Protein AF-A0A1Z9JDS2-F1 (afdb_monomer_lite)

Radius of gyration: 34.81 Å; chains: 1; bounding box: 92×69×106 Å

Secondary structure (DSSP, 8-state):
--PPEEEEEEE--TTTT-SSTTHHHHHTTSS--HHHHHHHHHHHHH--SEEEEES----TTTTS-STTSHHHHHIIIIITS--EETTEEPPP---SEEE----SBT-B-SS-SS-SSS--TTTTBSB--SSTTTT-EEEEESSPB-GGG-EE-SS-BGGGSTT-TTT--TT-S--S-HHHHS-TTTTTT-BS-SS-EEEEEEEETTEEEEEEEE-PPPS-SS-TT-HHHHHHHHHHHHHHHHT-S-HHHHTT-B-TT--B--S-SSS--EEEEEEE----SSSSSS-TTS-B-TTS-B----TTHHHHT-TTB--SSPP--HHHHHHHHHH--TTSSSS-GGGGGGS--GGG--BTTS---EEEEEBTTS-EEEEEEE---TTSGGGGGS------EETTTTEE--SS-SB-EEEEEE--TT---SEEEEEEEEE------TTHHHHHHHHHHHHHHHHHH--S-EEEEE-S----TTHHHHHHHHHHSSTTHHHHHHHHHTT-SEEE--SGGGSS-HHHHHHHHS-EEEEEE----EEEEEEETTTTEEEEEEEEEEEEPPS-B-TTS-EEEEEEEEEE---TTT--TT-EEEEEESS-TT-EEEEEPPEEPTTSSEEEEEEEEEE-HHHHHHHHTT-EEEEEESSS-GGG-EEEE----EEE---SS-EE-TTEE-TT-TTTGGGBPPTT---BS--TT-EESSPEEEEETTEEEEEEEEE-TTHHHHS-GGGGTT-EESSTT--SSHHHHHHHHHHHHHHHHHHHTTTTT-TTSS-----EEEEEE-SSHHIIIIIIGGG-SS--EEE--SS---B--TTS---TT---SBS-SSEEEE-TTS-EEEEE---STT-EEEEEEEEEETTSPBP----TT----TT-TTSS-TTT-EEEE--HHHHHHHT-TT---HHHHHHHHHHHHHHHHHHH-EEEEBSS-B---SSHHHHBSTTTS--HHHHHHHHHHHHHHHHH-TTEEEEEEEGGG----BSEE-TTS-EE-SPPBGGGTBPTTEEEHHHHHHHTTT-PBEEEEEEEHHHHHHHHHHHTT-SSTT-SS-PEEEESEEEEE-TTSPTTS-EEEEEEE-TTS-EEEEEEETTEES---EEEEEEEHHHHHHTSTT-TT---EEGGG--TTT--SSSSTT--TTSSSSS--SPTTBHHHHHHHHHHHHHH-S-SSSS---B-PPPP--TTT-SSEEETTS-S--TTT--

pLDDT: mean 77.43, std 17.77, range [27.36, 98.62]

Sequence (1223 aa):
MANGVRYMTFNSALSDRRTEAGQLKEILATGDYELARNDAAIIQHLRPDVLLLQEFDYDADRQGLDDDSAIDRFQKNYLGVSQDVQGFQLDPIEYPYVYVPEVNTGLLSTVDVDKNGEISLPGDGYGFGNFDGQYGMVLLSQYPIKRKQIRTFQEFLWKDMPGSYANTNYGAESTEDLRDFYSDSDFEDLRLSSKNHIDVPIKVDGKKVHILASHPTPPVFDGDEKRNLKRNNDEIRFWADYISSDVERNSYIIDDNGLEGGLHKKGRKSFVIMGDQNADPVDGDSDRNSAFDLDGNPTNRGAINQLLGKRRVNTYVVPFSAGGVEAAYSSFDPLINTSNPSRFNELGNPGEDTSLFGLRVDYALPSRHQPIFSSGVFNPDSSDPEHVFLPSGSFETDQANGGFDYRTSDHRAVYVDLGHKGDRIDSFKLNLFHQSDQEGFSAAPGDALLNSAVLNRLRSSNDDPSIFINSGDLWIAGIYSEASSALFGGYGLGPVMLNNHLNWQAITWGNHEFDFRSDVVATALRADSNRHIGLNNVIGPIEDESTEAYGRADVSVEVEEPSEENPDGSRVLRIHASVNELSSALLSDETAIQLVNIADRNDVVSNLDAGASSDGRSAYVTGEVELTSDQLTALMNGSLAMIVRTDDSPEGEAIAPVAVTHTYPGTHAPYMSANMDFAEDPFLGPLQLTKGRKYVNRRPNSTTNAPMFIQAGGEIIGVVAATTPTMPSLASNSVGNGGVVTPENWSSNQQGYDDLAALIQAQVDDALLGPDGEQGTNDDVNKVVVATHMQKINIDVEELVPRLEGVDVYVAGGSNTVFQNPENPLYPGGSAGYDAYPLLLEAGDGKPVALVNTDMNHRYLGYLQLEFDQDGVISNDFNADGEFNFNSDADFNTDVSMAYPAIVDVVAALNAENLYDPRVANLAAAMGGQMSDKESRWYGKTEHYMNGNRLGGGLDGVRTQETNLSNVIHDSYVWYAQMWDPSVVISMSNGSGIRDAIGQILPDESRRNSEANPGVGKPEGGITQADVEAALAFNNSLSLIDVTGSELKTTLEKLTRLGTSDGDDGAYQIGGFAYSWDPSQSEGERVRNLRLLDENGDPGDFVVQDGVVVSDATYRMATLGYNASRIFDHVTNQNRVNLDSIDPENSTGGIIADLPDDLINNAADFRPGTQQDAFAEYLYEFSRMGTDDTSDDVFVGHADTPRELDERIQILSYRDDSLAEIV

Foldseek 3Di:
DPFFAKAWEEEWCLLVLDQDACPLLVLLQALPDLQLQLVLQVCLVVVHQKYKYWQDFDHPPPFQPPCRHSVNSSLVSHQQDFRDFPHDTGHRDHFPDKHWDFWQQQAFWPDQQQPPPDRAAQRRTLAGHNHGRGGTMMIGHNFDWPVVPKFKQRQAFQVLQPPALLPDCPQWPAPARVCVVDPPVVSVTRGLANTIWMWIWTADPNATETETEHAAAQQDDGDSNSPRLRSLLVVLLLVLLQPDLDFVSQQSDATPVGDGGHPDDPDLHKYKYWYQSNKFFFADDHTQRRAAAPVGHRPSTHSNNSPCRDPFWANQDQAFEPQLLQLCQVDDDPPVPDDDPLCVRRADDSRSAFFSVRGNRTDTIITQQWFWQDWHWPRYHLQPPSNSSQQDDDQDQPPVRRDTDGSYDRGTMIMTGTDDLVPLPQKAKEKEWEAFFQQAALCLLLLLLLVLLVLLLVPVPDPHWYAYEYQECLHAFFQLLVLCCVQQVARQQLSQLSVVSVPHFEYEYELRCQQPFLQSNLVQQDFFSVRFRFLAFFWFWFDDPVPLDTWTFGWGWAWDAAPDADPQRKGWTWTKTKTFGGDLVLPDPQKWKFKAFQVDRVRTQDTWDWDQDPVSGMIITTDIHIGHSVVVSCLALQRIWIWIDSHPDPPGIRIAGRYHTTTRSRHFAEYEALQKDCCQQPRQVSQEDDPPQEHETGDGSHYYNAWHWYNISSAIETEHEHEALCSCVVHDVRCVSGMGGPPPPADPDQVSLLRRLVSRQVRLLQVQCARNSHPPGSGRHQEYEYRYEHLDVCSVAPRRQQAHDSYAEYEYYNPQAFAFAPVDDAQFPDDHPHNHQQDWDAGVVRAIYGYGHHGYNSQWIFIWMFMARSNRGGDDDQDPVRDDDNDDPPRTVSVPGGGHGSDPVSSVVSVSPVSRSSSSSNSSSSSSSSLVLQLLAFQFFEQAKFFLDPQPDPRDHLQAADTLNLALLFQLLQVQVCLQPVLAQKEKFFSVQFQDIAFDQGSVRDTAHHQADSRSPAHGRTCTSSNLRRRRSSQFFKKKWKAWLVLVLLLQLVSLQRNPPDHDGGHMRMYQKFWEFENVDDRLQGTAWIFGADPVRHGDDTCHHGSRRPGGDIGIYIYGPSCVVPSSVVPPGTVMDGFLPDDLVPCPDPRRPDNPPPQQPPRDPDRGRTSSSSSSSSNNVQLPPPDDDDDDSHDYGDYTDDQQPDDRYHHVVNYPDGPVPRD

Structure (mmCIF, N/CA/C/O backbone):
data_AF-A0A1Z9JDS2-F1
#
_entry.id   AF-A0A1Z9JDS2-F1
#
loop_
_atom_site.group_PDB
_atom_site.id
_atom_site.type_symbol
_atom_site.label_atom_id
_atom_site.label_alt_id
_atom_site.label_comp_id
_atom_site.label_asym_id
_atom_site.label_entity_id
_atom_site.label_seq_id
_atom_site.pdbx_PDB_ins_code
_atom_site.Cartn_x
_atom_site.Cartn_y
_atom_site.Cartn_z
_atom_site.occupancy
_atom_site.B_iso_or_equiv
_atom_site.auth_seq_id
_atom_site.auth_comp_id
_atom_site.auth_asym_id
_atom_site.auth_atom_id
_atom_site.pdbx_PDB_model_num
ATOM 1 N N . MET A 1 1 ? -11.569 21.663 11.455 1.00 32.31 1 MET A N 1
ATOM 2 C CA . MET A 1 1 ? -12.807 20.990 11.001 1.00 32.31 1 MET A CA 1
ATOM 3 C C . MET A 1 1 ? -13.648 20.616 12.222 1.00 32.31 1 MET A C 1
ATOM 5 O O . MET A 1 1 ? -13.129 20.697 13.327 1.00 32.31 1 MET A O 1
ATOM 9 N N . ALA A 1 2 ? -14.944 20.323 12.087 1.00 36.59 2 ALA A N 1
ATOM 10 C CA . ALA A 1 2 ? -15.760 19.891 13.227 1.00 36.59 2 ALA A CA 1
ATOM 11 C C . ALA A 1 2 ? -15.303 18.485 13.660 1.00 36.59 2 ALA A C 1
ATOM 13 O O . ALA A 1 2 ? -15.660 17.503 13.019 1.00 36.59 2 ALA A O 1
ATOM 14 N N . ASN A 1 3 ? -14.445 18.405 14.681 1.00 55.25 3 ASN A N 1
ATOM 15 C CA . ASN A 1 3 ? -13.843 17.147 15.130 1.00 55.25 3 ASN A CA 1
ATOM 16 C C . ASN A 1 3 ? -14.941 16.146 15.530 1.00 55.25 3 ASN A C 1
ATOM 18 O O . ASN A 1 3 ? -15.832 16.480 16.315 1.00 55.25 3 ASN A O 1
ATOM 22 N N . GLY A 1 4 ? -14.889 14.938 14.961 1.00 75.88 4 GLY A N 1
ATOM 23 C CA . GLY A 1 4 ? -15.742 13.821 15.365 1.00 75.88 4 GLY A CA 1
ATOM 24 C C . GLY A 1 4 ? -15.535 13.453 16.838 1.00 75.88 4 GLY A C 1
ATOM 25 O O . GLY A 1 4 ? -14.585 13.890 17.476 1.00 75.88 4 GLY A O 1
ATOM 26 N N . VAL A 1 5 ? -16.441 12.644 17.382 1.00 90.50 5 VAL A N 1
ATOM 27 C CA . VAL A 1 5 ? -16.379 12.170 18.769 1.00 90.50 5 VAL A CA 1
ATOM 28 C C . VAL A 1 5 ? -15.495 10.931 18.821 1.00 90.50 5 VAL A C 1
ATOM 30 O O . VAL A 1 5 ? -15.848 9.920 18.203 1.00 90.50 5 VAL A O 1
ATOM 33 N N . ARG A 1 6 ? -14.391 10.991 19.570 1.00 94.44 6 ARG A N 1
ATOM 34 C CA . ARG A 1 6 ? -13.429 9.889 19.703 1.00 94.44 6 ARG A CA 1
ATOM 35 C C . ARG A 1 6 ? -13.860 8.889 20.769 1.00 94.44 6 ARG A C 1
ATOM 37 O O . ARG A 1 6 ? -13.963 9.228 21.950 1.00 94.44 6 ARG A O 1
ATOM 44 N N . TYR A 1 7 ? -14.076 7.644 20.358 1.00 97.75 7 TYR A N 1
ATOM 45 C CA . TYR A 1 7 ? -14.321 6.506 21.243 1.00 97.75 7 TYR A CA 1
ATOM 46 C C . TYR A 1 7 ? -13.067 5.642 21.269 1.00 97.75 7 TYR A C 1
ATOM 48 O O . TYR A 1 7 ? -12.645 5.158 20.222 1.00 97.75 7 TYR A O 1
ATOM 56 N N . MET A 1 8 ? -12.489 5.438 22.449 1.00 98.31 8 MET A N 1
ATOM 57 C CA . MET A 1 8 ? -11.233 4.712 22.622 1.00 98.31 8 MET A CA 1
ATOM 58 C C . MET A 1 8 ? -11.356 3.631 23.689 1.00 98.31 8 MET A C 1
ATOM 60 O O . MET A 1 8 ? -11.887 3.877 24.773 1.00 98.31 8 MET A O 1
ATOM 64 N N . THR A 1 9 ? -10.865 2.437 23.380 1.00 98.19 9 THR A N 1
ATOM 65 C CA . THR A 1 9 ? -10.634 1.378 24.363 1.00 98.19 9 THR A CA 1
ATOM 66 C C . THR A 1 9 ? -9.138 1.246 24.605 1.00 98.19 9 THR A C 1
ATOM 68 O O . THR A 1 9 ? -8.355 1.370 23.663 1.00 98.19 9 THR A O 1
ATOM 71 N N . PHE A 1 10 ? -8.739 1.051 25.858 1.00 97.19 10 PHE A N 1
ATOM 72 C CA . PHE A 1 10 ? -7.336 0.891 26.213 1.00 97.19 10 PHE A CA 1
ATOM 73 C C . PHE A 1 10 ? -7.202 0.028 27.470 1.00 97.19 10 PHE A C 1
ATOM 75 O O . PHE A 1 10 ? -7.646 0.428 28.553 1.00 97.19 10 PHE A O 1
ATOM 82 N N . ASN A 1 11 ? -6.612 -1.156 27.319 1.00 95.06 11 ASN A N 1
ATOM 83 C CA . ASN A 1 11 ? -6.176 -1.952 28.454 1.00 95.06 11 ASN A CA 1
ATOM 84 C C . ASN A 1 11 ? -4.902 -1.310 29.024 1.00 95.06 11 ASN A C 1
ATOM 86 O O . ASN A 1 11 ? -3.988 -0.983 28.279 1.00 95.06 11 ASN A O 1
ATOM 90 N N . SER A 1 12 ? -4.908 -1.022 30.327 1.00 89.69 12 SER A N 1
ATOM 91 C CA . SER A 1 12 ? -3.861 -0.233 30.990 1.00 89.69 12 SER A CA 1
ATOM 92 C C . SER A 1 12 ? -2.814 -1.082 31.714 1.00 89.69 12 SER A C 1
ATOM 94 O O . SER A 1 12 ? -1.813 -0.549 32.180 1.00 89.69 12 SER A O 1
ATOM 96 N N . ALA A 1 13 ? -3.050 -2.390 31.885 1.00 87.56 13 ALA A N 1
ATOM 97 C CA . ALA A 1 13 ? -2.209 -3.282 32.694 1.00 87.56 13 ALA A CA 1
ATOM 98 C C . ALA A 1 13 ? -1.938 -2.793 34.144 1.00 87.56 13 ALA A C 1
ATOM 100 O O . ALA A 1 13 ? -1.080 -3.316 34.863 1.00 87.56 13 ALA A O 1
ATOM 101 N N . LEU A 1 14 ? -2.672 -1.785 34.641 1.00 89.62 14 LEU A N 1
ATOM 102 C CA . LEU A 1 14 ? -2.434 -1.183 35.961 1.00 89.62 14 LEU A CA 1
ATOM 103 C C . LEU A 1 14 ? -2.775 -2.141 37.121 1.00 89.62 14 LEU A C 1
ATOM 105 O O . LEU A 1 14 ? -2.249 -1.980 38.236 1.00 89.62 14 LEU A O 1
ATOM 109 N N . SER A 1 15 ? -3.631 -3.131 36.850 1.00 85.69 15 SER A N 1
ATOM 110 C CA . SER A 1 15 ? -4.077 -4.185 37.770 1.00 85.69 15 SER A CA 1
ATOM 111 C C . SER A 1 15 ? -3.107 -5.369 37.894 1.00 85.69 15 SER A C 1
ATOM 113 O O . SER A 1 15 ? -3.057 -6.015 38.944 1.00 85.69 15 SER A O 1
ATOM 115 N N . ASP A 1 16 ? -2.296 -5.641 36.869 1.00 72.31 16 ASP A N 1
ATOM 116 C CA . ASP A 1 16 ? -1.524 -6.888 36.756 1.00 72.31 16 ASP A CA 1
ATOM 117 C C . ASP A 1 16 ? -0.467 -7.070 37.852 1.00 72.31 16 ASP A C 1
ATOM 119 O O . ASP A 1 16 ? -0.197 -8.172 38.328 1.00 72.31 16 ASP A O 1
ATOM 123 N N . ARG A 1 17 ? 0.093 -5.963 38.347 1.00 70.81 17 ARG A N 1
ATOM 124 C CA . ARG A 1 17 ? 1.139 -5.970 39.384 1.00 70.81 17 ARG A CA 1
ATOM 125 C C . ARG A 1 17 ? 0.579 -5.929 40.814 1.00 70.81 17 ARG A C 1
ATOM 127 O O . ARG A 1 17 ? 1.246 -5.399 41.713 1.00 70.81 17 ARG A O 1
ATOM 134 N N . ARG A 1 18 ? -0.664 -6.375 41.037 1.00 84.38 18 ARG A N 1
ATOM 135 C CA . ARG A 1 18 ? -1.369 -6.254 42.329 1.00 84.38 18 ARG A CA 1
ATOM 136 C C . ARG A 1 18 ? -1.717 -7.610 42.928 1.00 84.38 18 ARG A C 1
ATOM 138 O O . ARG A 1 18 ? -2.227 -8.506 42.264 1.00 84.38 18 ARG A O 1
ATOM 145 N N . THR A 1 19 ? -1.471 -7.733 44.225 1.00 83.94 19 THR A N 1
ATOM 146 C CA . THR A 1 19 ? -1.738 -8.945 45.013 1.00 83.94 19 THR A CA 1
ATOM 147 C C . THR A 1 19 ? -2.795 -8.724 46.090 1.00 83.94 19 THR A C 1
ATOM 149 O O . THR A 1 19 ? -3.356 -9.693 46.597 1.00 83.94 19 THR A O 1
ATOM 152 N N . GLU A 1 20 ? -3.099 -7.468 46.430 1.00 87.25 20 GLU A N 1
ATOM 153 C CA . GLU A 1 20 ? -4.065 -7.110 47.470 1.00 87.25 20 GLU A CA 1
ATOM 154 C C . GLU A 1 20 ? -4.945 -5.924 47.046 1.00 87.25 20 GLU A C 1
ATOM 156 O O . GLU A 1 20 ? -4.489 -4.984 46.387 1.00 87.25 20 GLU A O 1
ATOM 161 N N . ALA A 1 21 ? -6.203 -5.935 47.496 1.00 87.81 21 ALA A N 1
ATOM 162 C CA . ALA A 1 21 ? -7.150 -4.853 47.249 1.00 87.81 21 ALA A CA 1
ATOM 163 C C . ALA A 1 21 ? -6.640 -3.510 47.804 1.00 87.81 21 ALA A C 1
ATOM 165 O O . ALA A 1 21 ? -6.153 -3.428 48.932 1.00 87.81 21 ALA A O 1
ATOM 166 N N . GLY A 1 22 ? -6.796 -2.439 47.020 1.00 86.69 22 GLY A N 1
ATOM 167 C CA . GLY A 1 22 ? -6.415 -1.074 47.401 1.00 86.69 22 GLY A CA 1
ATOM 168 C C . GLY A 1 22 ? -4.982 -0.663 47.034 1.00 86.69 22 GLY A C 1
ATOM 169 O O . GLY A 1 22 ? -4.685 0.531 47.056 1.00 86.69 22 GLY A O 1
ATOM 170 N N . GLN A 1 23 ? -4.115 -1.590 46.610 1.00 90.25 23 GLN A N 1
ATOM 171 C CA . GLN A 1 23 ? -2.737 -1.269 46.202 1.00 90.25 23 GLN A CA 1
ATOM 172 C C . GLN A 1 23 ? -2.678 -0.267 45.035 1.00 90.25 23 GLN A C 1
ATOM 174 O O . GLN A 1 23 ? -1.869 0.662 45.062 1.00 90.25 23 GLN A O 1
ATOM 179 N N . LEU A 1 24 ? -3.565 -0.392 44.037 1.00 90.31 24 LEU A N 1
ATOM 180 C CA . LEU A 1 24 ? -3.626 0.552 42.914 1.00 90.31 24 LEU A CA 1
ATOM 181 C C . LEU A 1 24 ? -3.900 1.988 43.393 1.00 90.31 24 LEU A C 1
ATOM 183 O O . LEU A 1 24 ? -3.239 2.936 42.969 1.00 90.31 24 LEU A O 1
ATOM 187 N N . LYS A 1 25 ? -4.828 2.153 44.341 1.00 90.12 25 LYS A N 1
ATOM 188 C CA . LYS A 1 25 ? -5.140 3.452 44.952 1.00 90.12 25 LYS A CA 1
ATOM 189 C C . LYS A 1 25 ? -3.918 4.065 45.646 1.00 90.12 25 LYS A C 1
ATOM 191 O O . LYS A 1 25 ? -3.713 5.275 45.541 1.00 90.12 25 LYS A O 1
ATOM 196 N N . GLU A 1 26 ? -3.122 3.264 46.352 1.00 89.94 26 GLU A N 1
ATOM 197 C CA . GLU A 1 26 ? -1.915 3.737 47.043 1.00 89.94 26 GLU A CA 1
ATOM 198 C C . GLU A 1 26 ? -0.828 4.190 46.061 1.00 89.94 26 GLU A C 1
ATOM 200 O O . GLU A 1 26 ? -0.237 5.254 46.244 1.00 89.94 26 GLU A O 1
ATOM 205 N N . ILE A 1 27 ? -0.607 3.432 44.987 1.00 90.44 27 ILE A N 1
ATOM 206 C CA . ILE A 1 27 ? 0.430 3.719 43.984 1.00 90.44 27 ILE A CA 1
ATOM 207 C C . ILE A 1 27 ? 0.088 4.961 43.155 1.00 90.44 27 ILE A C 1
ATOM 209 O O . ILE A 1 27 ? 0.953 5.784 42.853 1.00 90.44 27 ILE A O 1
ATOM 213 N N . LEU A 1 28 ? -1.192 5.170 42.848 1.00 92.94 28 LEU A N 1
ATOM 214 C CA . LEU A 1 28 ? -1.646 6.358 42.125 1.00 92.94 28 LEU A CA 1
ATOM 215 C C . LEU A 1 28 ? -1.614 7.643 42.979 1.00 92.94 28 LEU A C 1
ATOM 217 O O . LEU A 1 28 ? -1.893 8.733 42.478 1.00 92.94 28 LEU A O 1
ATOM 221 N N . ALA A 1 29 ? -1.273 7.564 44.269 1.00 91.19 29 ALA A N 1
ATOM 222 C CA . ALA A 1 29 ? -1.333 8.707 45.173 1.00 91.19 29 ALA A CA 1
ATOM 223 C C . ALA A 1 29 ? -0.276 9.792 44.914 1.00 91.19 29 ALA A C 1
ATOM 225 O O . ALA A 1 29 ? -0.538 10.945 45.259 1.00 91.19 29 ALA A O 1
ATOM 226 N N . THR A 1 30 ? 0.892 9.446 44.359 1.00 88.25 30 THR A N 1
ATOM 227 C CA . THR A 1 30 ? 2.039 10.371 44.273 1.00 88.25 30 THR A CA 1
ATOM 228 C C . THR A 1 30 ? 2.198 11.066 42.922 1.00 88.25 30 THR A C 1
ATOM 230 O O . THR A 1 30 ? 2.777 12.145 42.891 1.00 88.25 30 THR A O 1
ATOM 233 N N . GLY A 1 31 ? 1.666 10.498 41.833 1.00 89.19 31 GLY A N 1
ATOM 234 C CA . GLY A 1 31 ? 1.906 10.996 40.467 1.00 89.19 31 GLY A CA 1
ATOM 235 C C . GLY A 1 31 ? 3.221 10.508 39.841 1.00 89.19 31 GLY A C 1
ATOM 236 O O . GLY A 1 31 ? 3.555 10.908 38.731 1.00 89.19 31 GLY A O 1
ATOM 237 N N . ASP A 1 32 ? 3.968 9.645 40.537 1.00 88.56 32 ASP A N 1
ATOM 238 C CA . ASP A 1 32 ? 5.315 9.227 40.123 1.00 88.56 32 ASP A CA 1
ATOM 239 C C . ASP A 1 32 ? 5.362 7.825 39.497 1.00 88.56 32 ASP A C 1
ATOM 241 O O . ASP A 1 32 ? 6.437 7.374 39.101 1.00 88.56 32 ASP A O 1
ATOM 245 N N . TYR A 1 33 ? 4.231 7.112 39.426 1.00 90.19 33 TYR A N 1
ATOM 246 C CA . TYR A 1 33 ? 4.210 5.752 38.893 1.00 90.19 33 TYR A CA 1
ATOM 247 C C . TYR A 1 33 ? 4.345 5.767 37.370 1.00 90.19 33 TYR A C 1
ATOM 249 O O . TYR A 1 33 ? 3.480 6.289 36.670 1.00 90.19 33 TYR A O 1
ATOM 257 N N . GLU A 1 34 ? 5.440 5.199 36.870 1.00 86.88 34 GLU A N 1
ATOM 258 C CA . GLU A 1 34 ? 5.855 5.312 35.470 1.00 86.88 34 GLU A CA 1
ATOM 259 C C . GLU A 1 34 ? 4.812 4.789 34.482 1.00 86.88 34 GLU A C 1
ATOM 261 O O . GLU A 1 34 ? 4.399 5.545 33.610 1.00 86.88 34 GLU A O 1
ATOM 266 N N . LEU A 1 35 ? 4.305 3.571 34.686 1.00 86.50 35 LEU A N 1
ATOM 267 C CA . LEU A 1 35 ? 3.251 2.982 33.852 1.00 86.50 35 LEU A CA 1
ATOM 268 C C . LEU A 1 35 ? 2.024 3.906 33.738 1.00 86.50 35 LEU A C 1
ATOM 270 O O . LEU A 1 35 ? 1.564 4.206 32.643 1.00 86.50 35 LEU A O 1
ATOM 274 N N . ALA A 1 36 ? 1.562 4.467 34.862 1.00 91.69 36 ALA A N 1
ATOM 275 C CA . ALA A 1 36 ? 0.432 5.397 34.868 1.00 91.69 36 ALA A CA 1
ATOM 276 C C . ALA A 1 36 ? 0.744 6.751 34.199 1.00 91.69 36 ALA A C 1
ATOM 278 O O . ALA A 1 36 ? -0.169 7.377 33.660 1.00 91.69 36 ALA A O 1
ATOM 279 N N . ARG A 1 37 ? 2.000 7.224 34.224 1.00 91.56 37 ARG A N 1
ATOM 280 C CA . ARG A 1 37 ? 2.419 8.414 33.458 1.00 91.56 37 ARG A CA 1
ATOM 281 C C . ARG A 1 37 ? 2.411 8.135 31.963 1.00 91.56 37 ARG A C 1
ATOM 283 O O . ARG A 1 37 ? 1.907 8.963 31.212 1.00 91.56 37 ARG A O 1
ATOM 290 N N . ASN A 1 38 ? 2.903 6.970 31.554 1.00 89.94 38 ASN A N 1
ATOM 291 C CA . ASN A 1 38 ? 2.958 6.587 30.149 1.00 89.94 38 ASN A CA 1
ATOM 292 C C . ASN A 1 38 ? 1.542 6.386 29.580 1.00 89.94 38 ASN A C 1
ATOM 294 O O . ASN A 1 38 ? 1.214 6.970 28.548 1.00 89.94 38 ASN A O 1
ATOM 298 N N . ASP A 1 39 ? 0.652 5.706 30.311 1.00 92.69 39 ASP A N 1
ATOM 299 C CA . ASP A 1 39 ? -0.766 5.603 29.940 1.00 92.69 39 ASP A CA 1
ATOM 300 C C . ASP A 1 39 ? -1.434 6.980 29.854 1.00 92.69 39 ASP A C 1
ATOM 302 O O . ASP A 1 39 ? -2.166 7.277 28.907 1.00 92.69 39 ASP A O 1
ATOM 306 N N . ALA A 1 40 ? -1.179 7.855 30.833 1.00 95.75 40 ALA A N 1
ATOM 307 C CA . ALA A 1 40 ? -1.711 9.212 30.819 1.00 95.75 40 ALA A CA 1
ATOM 308 C C . ALA A 1 40 ? -1.174 10.037 29.645 1.00 95.75 40 ALA A C 1
ATOM 310 O O . ALA A 1 40 ? -1.931 10.834 29.094 1.00 95.75 40 ALA A O 1
ATOM 311 N N . ALA A 1 41 ? 0.081 9.836 29.239 1.00 94.06 41 ALA A N 1
ATOM 312 C CA . ALA A 1 41 ? 0.675 10.504 28.089 1.00 94.06 41 ALA A CA 1
ATOM 313 C C . ALA A 1 41 ? -0.023 10.070 26.794 1.00 94.06 41 ALA A C 1
ATOM 315 O O . ALA A 1 41 ? -0.499 10.924 26.048 1.00 94.06 41 ALA A O 1
ATOM 316 N N . ILE A 1 42 ? -0.222 8.763 26.592 1.00 95.00 42 ILE A N 1
ATOM 317 C CA . ILE A 1 42 ? -0.984 8.227 25.452 1.00 95.00 42 ILE A CA 1
ATOM 318 C C . ILE A 1 42 ? -2.410 8.802 25.436 1.00 95.00 42 ILE A C 1
ATOM 320 O O . ILE A 1 42 ? -2.894 9.265 24.403 1.00 95.00 42 ILE A O 1
ATOM 324 N N . ILE A 1 43 ? -3.091 8.850 26.586 1.00 97.31 43 ILE A N 1
ATOM 325 C CA . ILE A 1 43 ? -4.456 9.397 26.687 1.00 97.31 43 ILE A CA 1
ATOM 326 C C . ILE A 1 43 ? -4.488 10.913 26.421 1.00 97.31 43 ILE A C 1
ATOM 328 O O . ILE A 1 43 ? -5.424 11.400 25.784 1.00 97.31 43 ILE A O 1
ATOM 332 N N . GLN A 1 44 ? -3.508 11.682 26.898 1.00 96.75 44 GLN A N 1
ATOM 333 C CA . GLN A 1 44 ? -3.425 13.131 26.664 1.00 96.75 44 GLN A CA 1
ATOM 334 C C . GLN A 1 44 ? -3.016 13.488 25.235 1.00 96.75 44 GLN A C 1
ATOM 336 O O . GLN A 1 44 ? -3.399 14.559 24.760 1.00 96.75 44 GLN A O 1
ATOM 341 N N . HIS A 1 45 ? -2.285 12.600 24.565 1.00 94.25 45 HIS A N 1
ATOM 342 C CA . HIS A 1 45 ? -1.951 12.700 23.150 1.00 94.25 45 HIS A CA 1
ATOM 343 C C . HIS A 1 45 ? -3.168 12.382 22.274 1.00 94.25 45 HIS A C 1
ATOM 345 O O . HIS A 1 45 ? -3.604 13.204 21.471 1.00 94.25 45 HIS A O 1
ATOM 351 N N . LEU A 1 46 ? -3.817 11.236 22.510 1.00 94.00 46 LEU A N 1
ATOM 352 C CA . LEU A 1 46 ? -4.967 10.783 21.720 1.00 94.00 46 LEU A CA 1
ATOM 353 C C . LEU A 1 46 ? -6.277 11.506 22.047 1.00 94.00 46 LEU A C 1
ATOM 355 O O . LEU A 1 46 ? -7.212 11.451 21.251 1.00 94.00 46 LEU A O 1
ATOM 359 N N . ARG A 1 47 ? -6.382 12.161 23.204 1.00 95.62 47 ARG A N 1
ATOM 360 C CA . ARG A 1 47 ? -7.531 12.980 23.636 1.00 95.62 47 ARG A CA 1
ATOM 361 C C . ARG A 1 47 ? -8.914 12.345 23.420 1.00 95.62 47 ARG A C 1
ATOM 363 O O . ARG A 1 47 ? -9.778 12.980 22.813 1.00 95.62 47 ARG A O 1
ATOM 370 N N . PRO A 1 48 ? -9.176 11.117 23.898 1.00 97.06 48 PRO A N 1
ATOM 371 C CA . PRO A 1 48 ? -10.466 10.490 23.657 1.00 97.06 48 PRO A CA 1
ATOM 372 C C . PRO A 1 48 ? -11.606 11.240 24.354 1.00 97.06 48 PRO A C 1
ATOM 374 O O . PRO A 1 48 ? -11.474 11.723 25.475 1.00 97.06 48 PRO A O 1
ATOM 377 N N . ASP A 1 49 ? -12.766 11.320 23.706 1.00 97.31 49 ASP A N 1
ATOM 378 C CA . ASP A 1 49 ? -13.958 11.906 24.320 1.00 97.31 49 ASP A CA 1
ATOM 379 C C . ASP A 1 49 ? -14.683 10.909 25.224 1.00 97.31 49 ASP A C 1
ATOM 381 O O . ASP A 1 49 ? -15.297 11.280 26.229 1.00 97.31 49 ASP A O 1
ATOM 385 N N . VAL A 1 50 ? -14.662 9.638 24.825 1.00 98.31 50 VAL A N 1
ATOM 386 C CA . VAL A 1 50 ? -15.235 8.508 25.549 1.00 98.31 50 VAL A CA 1
ATOM 387 C C . VAL A 1 50 ? -14.172 7.423 25.607 1.00 98.31 50 VAL A C 1
ATOM 389 O O . VAL A 1 50 ? -13.807 6.850 24.584 1.00 98.31 50 VAL A O 1
ATOM 392 N N . LEU A 1 51 ? -13.687 7.143 26.809 1.00 98.62 51 LEU A N 1
ATOM 393 C CA . LEU A 1 51 ? -12.595 6.220 27.066 1.00 98.62 51 LEU A CA 1
ATOM 394 C C . LEU A 1 51 ? -13.083 5.080 27.956 1.00 98.62 51 LEU A C 1
ATOM 396 O O . LEU A 1 51 ? -13.566 5.317 29.064 1.00 98.62 51 LEU A O 1
ATOM 400 N N . LEU A 1 52 ? -12.949 3.849 27.472 1.00 98.56 52 LEU A N 1
ATOM 401 C CA . LEU A 1 52 ? -13.073 2.651 28.291 1.00 98.56 52 LEU A CA 1
ATOM 402 C C . LEU A 1 52 ? -11.664 2.161 28.645 1.00 98.56 52 LEU A C 1
ATOM 404 O O . LEU A 1 52 ? -10.942 1.706 27.763 1.00 98.56 52 LEU A O 1
ATOM 408 N N . LEU A 1 53 ? -11.301 2.261 29.922 1.00 97.00 53 LEU A N 1
ATOM 409 C CA . LEU A 1 53 ? -10.069 1.695 30.470 1.00 97.00 53 LEU A CA 1
ATOM 410 C C . LEU A 1 53 ? -10.341 0.293 31.008 1.00 97.00 53 LEU A C 1
ATOM 412 O O . LEU A 1 53 ? -11.281 0.121 31.792 1.00 97.00 53 LEU A O 1
ATOM 416 N N . GLN A 1 54 ? -9.536 -0.688 30.606 1.00 96.19 54 GLN A N 1
ATOM 417 C CA . GLN A 1 54 ? -9.534 -2.036 31.183 1.00 96.19 54 GLN A CA 1
ATOM 418 C C . GLN A 1 54 ? -8.345 -2.228 32.129 1.00 96.19 54 GLN A C 1
ATOM 420 O O . GLN A 1 54 ? -7.392 -1.447 32.124 1.00 96.19 54 GLN A O 1
ATOM 425 N N . GLU A 1 55 ? -8.454 -3.258 32.966 1.00 93.38 55 GLU A N 1
ATOM 426 C CA . GLU A 1 55 ? -7.477 -3.609 33.999 1.00 93.38 55 GLU A CA 1
ATOM 427 C C . GLU A 1 55 ? -7.212 -2.481 34.984 1.00 93.38 55 GLU A C 1
ATOM 429 O O . GLU A 1 55 ? -6.087 -2.179 35.380 1.00 93.38 55 GLU A O 1
ATOM 434 N N . PHE A 1 56 ? -8.314 -1.879 35.417 1.00 93.12 56 PHE A N 1
ATOM 435 C CA . PHE A 1 56 ? -8.330 -0.857 36.441 1.00 93.12 56 PHE A CA 1
ATOM 436 C C . PHE A 1 56 ? -9.178 -1.351 37.614 1.00 93.12 56 PHE A C 1
ATOM 438 O O . PHE A 1 56 ? -10.393 -1.513 37.473 1.00 93.12 56 PHE A O 1
ATOM 445 N N . ASP A 1 57 ? -8.540 -1.614 38.757 1.00 91.94 57 ASP A N 1
ATOM 446 C CA . ASP A 1 57 ? -9.182 -2.251 39.914 1.00 91.94 57 ASP A CA 1
ATOM 447 C C . ASP A 1 57 ? -10.443 -1.507 40.384 1.00 91.94 57 ASP A C 1
ATOM 449 O O . ASP A 1 57 ? -10.464 -0.278 40.524 1.00 91.94 57 ASP A O 1
ATOM 453 N N . TYR A 1 58 ? -11.488 -2.272 40.697 1.00 88.19 58 TYR A N 1
ATOM 454 C CA . TYR A 1 58 ? -12.682 -1.776 41.371 1.00 88.19 58 TYR A CA 1
ATOM 455 C C . TYR A 1 58 ? -12.423 -1.616 42.880 1.00 88.19 58 TYR A C 1
ATOM 457 O O . TYR A 1 58 ? -12.023 -2.559 43.557 1.00 88.19 58 TYR A O 1
ATOM 465 N N . ASP A 1 59 ? -12.685 -0.424 43.428 1.00 77.12 59 ASP A N 1
ATOM 466 C CA . ASP A 1 59 ? -12.573 -0.138 44.866 1.00 77.12 59 ASP A CA 1
ATOM 467 C C . ASP A 1 59 ? -13.955 -0.241 45.543 1.00 77.12 59 ASP A C 1
ATOM 469 O O . ASP A 1 59 ? -14.853 0.580 45.315 1.00 77.12 59 ASP A O 1
ATOM 473 N N . ALA A 1 60 ? -14.127 -1.277 46.370 1.00 57.94 60 ALA A N 1
ATOM 474 C CA . ALA A 1 60 ? -15.386 -1.638 47.019 1.00 57.94 60 ALA A CA 1
ATOM 475 C C . ALA A 1 60 ? -15.790 -0.721 48.191 1.00 57.94 60 ALA A C 1
ATOM 477 O O . ALA A 1 60 ? -16.929 -0.823 48.671 1.00 57.94 60 ALA A O 1
ATOM 478 N N . ASP A 1 61 ? -14.935 0.218 48.625 1.00 56.72 61 ASP A N 1
ATOM 479 C CA . ASP A 1 61 ? -15.311 1.272 49.575 1.00 56.72 61 ASP A CA 1
ATOM 480 C C . ASP A 1 61 ? -16.204 2.335 48.888 1.00 56.72 61 ASP A C 1
ATOM 482 O O . ASP A 1 61 ? -15.870 3.498 48.708 1.00 56.72 61 ASP A O 1
ATOM 486 N N . ARG A 1 62 ? -17.418 1.882 48.540 1.00 51.78 62 ARG A N 1
ATOM 487 C CA . ARG A 1 62 ? -18.664 2.610 48.250 1.00 51.78 62 ARG A CA 1
ATOM 488 C C . ARG A 1 62 ? -18.627 3.591 47.070 1.00 51.78 62 ARG A C 1
ATOM 490 O O . ARG A 1 62 ? -18.696 4.799 47.234 1.00 51.78 62 ARG A O 1
ATOM 497 N N . GLN A 1 63 ? -18.807 3.015 45.878 1.00 51.75 63 GLN A N 1
ATOM 498 C CA . GLN A 1 63 ? -19.214 3.652 44.610 1.00 51.75 63 GLN A CA 1
ATOM 499 C C . GLN A 1 63 ? -18.121 4.281 43.737 1.00 51.75 63 GLN A C 1
ATOM 501 O O . GLN A 1 63 ? -18.485 5.009 42.815 1.00 51.75 63 GLN A O 1
ATOM 506 N N . GLY A 1 64 ? -16.827 4.010 43.959 1.00 51.75 64 GLY A N 1
ATOM 507 C CA . GLY A 1 64 ? -15.753 4.361 43.006 1.00 51.75 64 GLY A CA 1
ATOM 508 C C . GLY A 1 64 ? -15.692 5.840 42.578 1.00 51.75 64 GLY A C 1
ATOM 509 O O . GLY A 1 64 ? -15.103 6.163 41.552 1.00 51.75 64 GLY A O 1
ATOM 510 N N . LEU A 1 65 ? -16.355 6.731 43.321 1.00 60.12 65 LEU A N 1
ATOM 511 C CA . LEU A 1 65 ? -16.556 8.151 43.006 1.00 60.12 65 LEU A CA 1
ATOM 512 C C . LEU A 1 65 ? -16.360 9.043 44.240 1.00 60.12 65 LEU A C 1
ATOM 514 O O . LEU A 1 65 ? -16.646 10.238 44.179 1.00 60.12 65 LEU A O 1
ATOM 518 N N . ASP A 1 66 ? -15.904 8.477 45.357 1.00 66.88 66 ASP A N 1
ATOM 519 C CA . ASP A 1 66 ? -15.463 9.263 46.504 1.00 66.88 66 ASP A CA 1
ATOM 520 C C . ASP A 1 66 ? -14.172 10.023 46.132 1.00 66.88 66 ASP A C 1
ATOM 522 O O . ASP A 1 66 ? -13.373 9.528 45.328 1.00 66.88 66 ASP A O 1
ATOM 526 N N . ASP A 1 67 ? -13.963 11.202 46.743 1.00 69.00 67 ASP A N 1
ATOM 527 C CA . ASP A 1 67 ? -12.881 12.187 46.481 1.00 69.00 67 ASP A CA 1
ATOM 528 C C . ASP A 1 67 ? -11.434 11.654 46.679 1.00 69.00 67 ASP A C 1
ATOM 530 O O . ASP A 1 67 ? -10.489 12.443 46.750 1.00 69.00 67 ASP A O 1
ATOM 534 N N . ASP A 1 68 ? -11.262 10.338 46.831 1.00 79.12 68 ASP A N 1
ATOM 535 C CA . ASP A 1 68 ? -10.005 9.656 47.144 1.00 79.12 68 ASP A CA 1
ATOM 536 C C . ASP A 1 68 ? -9.878 8.246 46.513 1.00 79.12 68 ASP A C 1
ATOM 538 O O . ASP A 1 68 ? -8.994 7.473 46.890 1.00 79.12 68 ASP A O 1
ATOM 542 N N . SER A 1 69 ? -10.779 7.861 45.603 1.00 87.75 69 SER A N 1
ATOM 543 C CA . SER A 1 69 ? -10.731 6.563 44.903 1.00 87.75 69 SER A CA 1
ATOM 544 C C . SER A 1 69 ? -9.520 6.442 43.960 1.00 87.75 69 SER A C 1
ATOM 546 O O . SER A 1 69 ? -8.897 7.443 43.603 1.00 87.75 69 SER A O 1
ATOM 548 N N . ALA A 1 70 ? -9.183 5.221 43.522 1.00 90.25 70 ALA A N 1
ATOM 549 C CA . ALA A 1 70 ? -8.103 5.003 42.551 1.00 90.25 70 ALA A CA 1
ATOM 550 C C . ALA A 1 70 ? -8.294 5.837 41.268 1.00 90.25 70 ALA A C 1
ATOM 552 O O . ALA A 1 70 ? -7.362 6.506 40.823 1.00 90.25 70 ALA A O 1
ATOM 553 N N . ILE A 1 71 ? -9.514 5.878 40.717 1.00 92.38 71 ILE A N 1
ATOM 554 C CA . ILE A 1 71 ? -9.805 6.652 39.502 1.00 92.38 71 ILE A CA 1
ATOM 555 C C . ILE A 1 71 ? -9.745 8.165 39.728 1.00 92.38 71 ILE A C 1
ATOM 557 O O . ILE A 1 71 ? -9.306 8.912 38.854 1.00 92.38 71 ILE A O 1
ATOM 561 N N . ASP A 1 72 ? -10.155 8.637 40.904 1.00 90.94 72 ASP A N 1
ATOM 562 C CA . ASP A 1 72 ? -10.024 10.044 41.275 1.00 90.94 72 ASP A CA 1
ATOM 563 C C . ASP A 1 72 ? -8.543 10.457 41.354 1.00 90.94 72 ASP A C 1
ATOM 565 O O . ASP A 1 72 ? -8.160 11.492 40.808 1.00 90.94 72 ASP A O 1
ATOM 569 N N . ARG A 1 73 ? -7.684 9.604 41.929 1.00 93.19 73 ARG A N 1
ATOM 570 C CA . ARG A 1 73 ? -6.228 9.815 41.964 1.00 93.19 73 ARG A CA 1
ATOM 571 C C . ARG A 1 73 ? -5.600 9.771 40.575 1.00 93.19 73 ARG A C 1
ATOM 573 O O . ARG A 1 73 ? -4.782 10.636 40.276 1.00 93.19 73 ARG A O 1
ATOM 580 N N . PHE A 1 74 ? -6.003 8.830 39.717 1.00 95.12 74 PHE A N 1
ATOM 581 C CA . PHE A 1 74 ? -5.526 8.777 38.332 1.00 95.12 74 PHE A CA 1
ATOM 582 C C . PHE A 1 74 ? -5.864 10.068 37.575 1.00 95.12 74 PHE A C 1
ATOM 584 O O . PHE A 1 74 ? -4.991 10.693 36.974 1.00 95.12 74 PHE A O 1
ATOM 591 N N . GLN A 1 75 ? -7.113 10.535 37.689 1.00 95.12 75 GLN A N 1
ATOM 592 C CA . GLN A 1 75 ? -7.534 11.788 37.069 1.00 95.12 75 GLN A CA 1
ATOM 593 C C . GLN A 1 75 ? -6.798 13.007 37.629 1.00 95.12 75 GLN A C 1
ATOM 595 O O . GLN A 1 75 ? -6.381 13.856 36.856 1.00 95.12 75 GLN A O 1
ATOM 600 N N . LYS A 1 76 ? -6.618 13.118 38.949 1.00 94.62 76 LYS A N 1
ATOM 601 C CA . LYS A 1 76 ? -5.986 14.297 39.565 1.00 94.62 76 LYS A CA 1
ATOM 602 C C . LYS A 1 76 ? -4.479 14.358 39.351 1.00 94.62 76 LYS A C 1
ATOM 604 O O . LYS A 1 76 ? -3.956 15.438 39.099 1.00 94.62 76 LYS A O 1
ATOM 609 N N . ASN A 1 77 ? -3.795 13.227 39.502 1.00 96.69 77 ASN A N 1
ATOM 610 C CA . ASN A 1 77 ? -2.337 13.192 39.582 1.00 96.69 77 ASN A CA 1
ATOM 611 C C . ASN A 1 77 ? -1.662 12.861 38.246 1.00 96.69 77 ASN A C 1
ATOM 613 O O . ASN A 1 77 ? -0.479 13.149 38.108 1.00 96.69 77 ASN A O 1
ATOM 617 N N . TYR A 1 78 ? -2.389 12.275 37.287 1.00 96.69 78 TYR A N 1
ATOM 618 C CA . TYR A 1 78 ? -1.834 11.866 35.994 1.00 96.69 78 TYR A CA 1
ATOM 619 C C . TYR A 1 78 ? -2.567 12.544 34.835 1.00 96.69 78 TYR A C 1
ATOM 621 O O . TYR A 1 78 ? -1.969 13.355 34.142 1.00 96.69 78 TYR A O 1
ATOM 629 N N . LEU A 1 79 ? -3.876 12.318 34.656 1.00 97.44 79 LEU A N 1
ATOM 630 C CA . LEU A 1 79 ? -4.605 12.919 33.524 1.00 97.44 79 LEU A CA 1
ATOM 631 C C . LEU A 1 79 ? -4.734 14.448 33.637 1.00 97.44 79 LEU A C 1
ATOM 633 O O . LEU A 1 79 ? -4.614 15.146 32.637 1.00 97.44 79 LEU A O 1
ATOM 637 N N . GLY A 1 80 ? -4.922 14.973 34.847 1.00 96.44 80 GLY A N 1
ATOM 638 C CA . GLY A 1 80 ? -5.015 16.401 35.161 1.00 96.44 80 GLY A CA 1
ATOM 639 C C . GLY A 1 80 ? -3.662 17.109 35.282 1.00 96.44 80 GLY A C 1
ATOM 640 O O . GLY A 1 80 ? -3.622 18.303 35.584 1.00 96.44 80 GLY A O 1
ATOM 641 N N . VAL A 1 81 ? -2.556 16.397 35.042 1.00 95.12 81 VAL A N 1
ATOM 642 C CA . VAL A 1 81 ? -1.187 16.923 35.072 1.00 95.12 81 VAL A CA 1
ATOM 643 C C . VAL A 1 81 ? -0.558 16.716 33.702 1.00 95.12 81 VAL A C 1
ATOM 645 O O . VAL A 1 81 ? -0.598 15.616 33.172 1.00 95.12 81 VAL A O 1
ATOM 648 N N . SER A 1 82 ? 0.023 17.768 33.128 1.00 95.00 82 SER A N 1
ATOM 649 C CA . SER A 1 82 ? 0.688 17.705 31.821 1.00 95.00 82 SER A CA 1
ATOM 650 C C . SER A 1 82 ? 1.784 16.639 31.844 1.00 95.00 82 SER A C 1
ATOM 652 O O . SER A 1 82 ? 2.646 16.681 32.725 1.00 95.00 82 SER A O 1
ATOM 654 N N . GLN A 1 83 ? 1.719 15.683 30.917 1.00 92.25 83 GLN A N 1
ATOM 655 C CA . GLN A 1 83 ? 2.801 14.732 30.687 1.00 92.25 83 GLN A CA 1
ATOM 656 C C . GLN A 1 83 ? 3.813 15.333 29.699 1.00 92.25 83 GLN A C 1
ATOM 658 O O . GLN A 1 83 ? 3.447 16.107 28.811 1.00 92.25 83 GLN A O 1
ATOM 663 N N . ASP A 1 84 ? 5.086 14.988 29.879 1.00 84.81 84 ASP A N 1
ATOM 664 C CA . ASP A 1 84 ? 6.189 15.376 28.995 1.00 84.81 84 ASP A CA 1
ATOM 665 C C . ASP A 1 84 ? 6.883 14.101 28.523 1.00 84.81 84 ASP A C 1
ATOM 667 O O . ASP A 1 84 ? 7.361 13.311 29.343 1.00 84.81 84 ASP A O 1
ATOM 671 N N . VAL A 1 85 ? 6.892 13.888 27.210 1.00 79.25 85 VAL A N 1
ATOM 672 C CA . VAL A 1 85 ? 7.542 12.744 26.571 1.00 79.25 85 VAL A CA 1
ATOM 673 C C . VAL A 1 85 ? 8.463 13.282 25.487 1.00 79.25 85 VAL A C 1
ATOM 675 O O . VAL A 1 85 ? 7.991 13.715 24.447 1.00 79.25 85 VAL A O 1
ATOM 678 N N . GLN A 1 86 ? 9.773 13.300 25.750 1.00 71.50 86 GLN A N 1
ATOM 679 C CA . GLN A 1 86 ? 10.834 13.645 24.788 1.00 71.50 86 GLN A CA 1
ATOM 680 C C . GLN A 1 86 ? 10.527 14.848 23.860 1.00 71.50 86 GLN A C 1
ATOM 682 O O . GLN A 1 86 ? 10.791 14.807 22.662 1.00 71.50 86 GLN A O 1
ATOM 687 N N . GLY A 1 87 ? 9.982 15.944 24.405 1.00 69.12 87 GLY A N 1
ATOM 688 C CA . GLY A 1 87 ? 9.676 17.164 23.639 1.00 69.12 87 GLY A CA 1
ATOM 689 C C . GLY A 1 87 ? 8.204 17.337 23.247 1.00 69.12 87 GLY A C 1
ATOM 690 O O . GLY A 1 87 ? 7.821 18.424 22.810 1.00 69.12 87 GLY A O 1
ATOM 691 N N . PHE A 1 88 ? 7.358 16.330 23.478 1.00 73.81 88 PHE A N 1
ATOM 692 C CA . PHE A 1 88 ? 5.904 16.455 23.412 1.00 73.81 88 PHE A CA 1
ATOM 693 C C . PHE A 1 88 ? 5.366 16.992 24.739 1.00 73.81 88 PHE A C 1
ATOM 695 O O . PHE A 1 88 ? 5.220 16.259 25.718 1.00 73.81 88 PHE A O 1
ATOM 702 N N . GLN A 1 89 ? 5.040 18.285 24.770 1.00 86.12 89 GLN A N 1
ATOM 703 C CA . GLN A 1 89 ? 4.347 18.891 25.903 1.00 86.12 89 GLN A CA 1
ATOM 704 C C . GLN A 1 89 ? 2.835 18.685 25.760 1.00 86.12 89 GLN A C 1
ATOM 706 O O . GLN A 1 89 ? 2.189 19.347 24.946 1.00 86.12 89 GLN A O 1
ATOM 711 N N . LEU A 1 90 ? 2.270 17.778 26.559 1.00 92.75 90 LEU A N 1
ATOM 712 C CA . LEU A 1 90 ? 0.876 17.366 26.427 1.00 92.75 90 LEU A CA 1
ATOM 713 C C . LEU A 1 90 ? -0.055 18.112 27.380 1.00 92.75 90 LEU A C 1
ATOM 715 O O . LEU A 1 90 ? 0.217 18.253 28.574 1.00 92.75 90 LEU A O 1
ATOM 719 N N . ASP A 1 91 ? -1.195 18.566 26.865 1.00 94.38 91 ASP A N 1
ATOM 720 C CA . ASP A 1 91 ? -2.189 19.254 27.682 1.00 94.38 91 ASP A CA 1
ATOM 721 C C . ASP A 1 91 ? -2.911 18.279 28.632 1.00 94.38 91 ASP A C 1
ATOM 723 O O . ASP A 1 91 ? -3.353 17.207 28.203 1.00 94.38 91 ASP A O 1
ATOM 727 N N . PRO A 1 92 ? -3.156 18.662 29.899 1.00 97.31 92 PRO A N 1
ATOM 728 C CA . PRO A 1 92 ? -4.020 17.904 30.798 1.00 97.31 92 PRO A CA 1
ATOM 729 C C . PRO A 1 92 ? -5.395 17.593 30.192 1.00 97.31 92 PRO A C 1
ATOM 731 O O . PRO A 1 92 ? -5.944 18.381 29.417 1.00 97.31 92 PRO A O 1
ATOM 734 N N . ILE A 1 93 ? -5.997 16.469 30.578 1.00 96.50 93 ILE A N 1
ATOM 735 C CA . ILE A 1 93 ? -7.353 16.063 30.194 1.00 96.50 93 ILE A CA 1
ATOM 736 C C . ILE A 1 93 ? -8.189 15.727 31.433 1.00 96.50 93 ILE A C 1
ATOM 738 O O . ILE A 1 93 ? -7.753 15.005 32.323 1.00 96.50 93 ILE A O 1
ATOM 742 N N . GLU A 1 94 ? -9.417 16.242 31.489 1.00 95.81 94 GLU A N 1
ATOM 743 C CA . GLU A 1 94 ? -10.351 16.006 32.597 1.00 95.81 94 GLU A CA 1
ATOM 744 C C . GLU A 1 94 ? -11.643 15.380 32.080 1.00 95.81 94 GLU A C 1
ATOM 746 O O . GLU A 1 94 ? -12.207 15.880 31.109 1.00 95.81 94 GLU A O 1
ATOM 751 N N . TYR A 1 95 ? -12.161 14.345 32.750 1.00 96.56 95 TYR A N 1
ATOM 752 C CA . TYR A 1 95 ? -13.431 13.716 32.382 1.00 96.56 95 TYR A CA 1
ATOM 753 C C . TYR A 1 95 ? -14.534 14.032 33.401 1.00 96.56 95 TYR A C 1
ATOM 755 O O . TYR A 1 95 ? -14.560 13.477 34.500 1.00 96.56 95 TYR A O 1
ATOM 763 N N . PRO A 1 96 ? -15.519 14.878 33.053 1.00 95.25 96 PRO A N 1
ATOM 764 C CA . PRO A 1 96 ? -16.579 15.268 33.983 1.00 95.25 96 PRO A CA 1
ATOM 765 C C . PRO A 1 96 ? -17.560 14.134 34.324 1.00 95.25 96 PRO A C 1
ATOM 767 O O . PRO A 1 96 ? -18.338 14.257 35.277 1.00 95.25 96 PRO A O 1
ATOM 770 N N . TYR A 1 97 ? -17.579 13.044 33.551 1.00 95.69 97 TYR A N 1
ATOM 771 C CA . TYR A 1 97 ? -18.483 11.919 33.765 1.00 95.69 97 TYR A CA 1
ATOM 772 C C . TYR A 1 97 ? -17.718 10.600 33.834 1.00 95.69 97 TYR A C 1
ATOM 774 O O . TYR A 1 97 ? -17.147 10.152 32.848 1.00 95.69 97 TYR A O 1
ATOM 782 N N . VAL A 1 98 ? -17.791 9.952 34.998 1.00 94.50 98 VAL A N 1
ATOM 783 C CA . VAL A 1 98 ? -17.102 8.687 35.290 1.00 94.50 98 VAL A CA 1
ATOM 784 C C . VAL A 1 98 ? -18.104 7.614 35.701 1.00 94.50 98 VAL A C 1
ATOM 786 O O . VAL A 1 98 ? -19.028 7.881 36.481 1.00 94.50 98 VAL A O 1
ATOM 789 N N . TYR A 1 99 ? -17.939 6.393 35.210 1.00 94.44 99 TYR A N 1
ATOM 790 C CA . TYR A 1 99 ? -18.684 5.229 35.673 1.00 94.44 99 TYR A CA 1
ATOM 791 C C . TYR A 1 99 ? -17.750 4.036 35.871 1.00 94.44 99 TYR A C 1
ATOM 793 O O . TYR A 1 99 ? -17.097 3.600 34.931 1.00 94.44 99 TYR A O 1
ATOM 801 N N . VAL A 1 100 ? -17.724 3.521 37.100 1.00 93.00 100 VAL A N 1
ATOM 802 C CA . VAL A 1 100 ? -16.959 2.336 37.495 1.00 93.00 100 VAL A CA 1
ATOM 803 C C . VAL A 1 100 ? -17.968 1.214 37.795 1.00 93.00 100 VAL A C 1
ATOM 805 O O . VAL A 1 100 ? -18.704 1.332 38.779 1.00 93.00 100 VAL A O 1
ATOM 808 N N . PRO A 1 101 ? -18.116 0.199 36.926 1.00 91.75 101 PRO A N 1
ATOM 809 C CA . PRO A 1 101 ? -18.978 -0.957 37.166 1.00 91.75 101 PRO A CA 1
ATOM 810 C C . PRO A 1 101 ? -18.399 -1.915 38.219 1.00 91.75 101 PRO A C 1
ATOM 812 O O . PRO A 1 101 ? -17.188 -2.082 38.316 1.00 91.75 101 PRO A O 1
ATOM 815 N N . GLU A 1 102 ? -19.283 -2.596 38.950 1.00 92.12 102 GLU A N 1
ATOM 816 C CA . GLU A 1 102 ? -18.926 -3.800 39.713 1.00 92.12 102 GLU A CA 1
ATOM 817 C C . GLU A 1 102 ? -18.543 -4.931 38.740 1.00 92.12 102 GLU A C 1
ATOM 819 O O . GLU A 1 102 ? -19.103 -5.023 37.640 1.00 92.12 102 GLU A O 1
ATOM 824 N N . VAL A 1 103 ? -17.598 -5.790 39.128 1.00 93.50 103 VAL A N 1
ATOM 825 C CA . VAL A 1 103 ? -17.071 -6.885 38.294 1.00 93.50 103 VAL A CA 1
ATOM 826 C C . VAL A 1 103 ? -17.081 -8.218 39.044 1.00 93.50 103 VAL A C 1
ATOM 828 O O . VAL A 1 103 ? -17.219 -8.251 40.260 1.00 93.50 103 VAL A O 1
ATOM 831 N N . ASN A 1 104 ? -17.022 -9.330 38.313 1.00 96.19 104 ASN A N 1
ATOM 832 C CA . ASN A 1 104 ? -17.011 -10.690 38.868 1.00 96.19 104 ASN A CA 1
ATOM 833 C C . ASN A 1 104 ? -15.601 -11.215 39.191 1.00 96.19 104 ASN A C 1
ATOM 835 O O . ASN A 1 104 ? -15.467 -12.256 39.836 1.00 96.19 104 ASN A O 1
ATOM 839 N N . THR A 1 105 ? -14.554 -10.523 38.754 1.00 93.81 105 THR A N 1
ATOM 840 C CA . THR A 1 105 ? -13.161 -10.906 38.980 1.00 93.81 105 THR A CA 1
ATOM 841 C C . THR A 1 105 ? -12.765 -10.772 40.443 1.00 93.81 105 THR A C 1
ATOM 843 O O . THR A 1 105 ? -12.989 -9.743 41.080 1.00 93.81 105 THR A O 1
ATOM 846 N N . GLY A 1 106 ? -12.226 -11.862 40.993 1.00 92.69 106 GLY A N 1
ATOM 847 C CA . GLY A 1 106 ? -11.868 -11.966 42.408 1.00 92.69 106 GLY A CA 1
ATOM 848 C C . GLY A 1 106 ? -13.053 -11.953 43.381 1.00 92.69 106 GLY A C 1
ATOM 849 O O . GLY A 1 106 ? -12.854 -11.985 44.596 1.00 92.69 106 GLY A O 1
ATOM 850 N N . LEU A 1 107 ? -14.293 -11.961 42.879 1.00 93.69 107 LEU A N 1
ATOM 851 C CA . LEU A 1 107 ? -15.486 -12.176 43.688 1.00 93.69 107 LEU A CA 1
ATOM 852 C C . LEU A 1 107 ? -15.700 -13.682 43.857 1.00 93.69 107 LEU A C 1
ATOM 854 O O . LEU A 1 107 ? -16.054 -14.377 42.904 1.00 93.69 107 LEU A O 1
ATOM 858 N N . LEU A 1 108 ? -15.471 -14.189 45.069 1.00 94.81 108 LEU A N 1
ATOM 859 C CA . LEU A 1 108 ? -15.539 -15.621 45.369 1.00 94.81 108 LEU A CA 1
ATOM 860 C C . LEU A 1 108 ? -16.942 -16.191 45.093 1.00 94.81 108 LEU A C 1
ATOM 862 O O . LEU A 1 108 ? -17.940 -15.659 45.592 1.00 94.81 108 LEU A O 1
ATOM 866 N N . SER A 1 109 ? -17.012 -17.281 44.327 1.00 93.81 109 SER A N 1
ATOM 867 C CA . SER A 1 109 ? -18.267 -17.990 44.065 1.00 93.81 109 SER A CA 1
ATOM 868 C C . SER A 1 109 ? -18.695 -18.865 45.250 1.00 93.81 109 SER A C 1
ATOM 870 O O . SER A 1 109 ? -17.990 -18.986 46.257 1.00 93.81 109 SER A O 1
ATOM 872 N N . THR A 1 110 ? -19.883 -19.471 45.170 1.00 92.94 110 THR A N 1
ATOM 873 C CA . THR A 1 110 ? -20.344 -20.425 46.192 1.00 92.94 110 THR A CA 1
ATOM 874 C C . THR A 1 110 ? -19.991 -21.877 45.869 1.00 92.94 110 THR A C 1
ATOM 876 O O . THR A 1 110 ? -20.325 -22.775 46.651 1.00 92.94 110 THR A O 1
ATOM 879 N N . VAL A 1 111 ? -19.301 -22.112 44.750 1.00 92.94 111 VAL A N 1
ATOM 880 C CA . VAL A 1 111 ? -18.976 -23.437 44.215 1.00 92.94 111 VAL A CA 1
ATOM 881 C C . VAL A 1 111 ? -17.472 -23.585 43.980 1.00 92.94 111 VAL A C 1
ATOM 883 O O . VAL A 1 111 ? -16.745 -22.610 43.861 1.00 92.94 111 VAL A O 1
ATOM 886 N N . ASP A 1 112 ? -17.003 -24.829 43.949 1.00 92.81 112 ASP A N 1
ATOM 887 C CA . ASP A 1 112 ? -15.635 -25.173 43.544 1.00 92.81 112 ASP A CA 1
ATOM 888 C C . ASP A 1 112 ? -15.607 -25.158 42.006 1.00 92.81 112 ASP A C 1
ATOM 890 O O . ASP A 1 112 ? -16.147 -26.068 41.364 1.00 92.81 112 ASP A O 1
ATOM 894 N N . VAL A 1 113 ? -15.136 -24.054 41.427 1.00 89.56 113 VAL A N 1
ATOM 895 C CA . VAL A 1 113 ? -15.159 -23.763 39.990 1.00 89.56 113 VAL A CA 1
ATOM 896 C C . VAL A 1 113 ? -14.059 -24.559 39.298 1.00 89.56 113 VAL A C 1
ATOM 898 O O . VAL A 1 113 ? -14.323 -25.146 38.252 1.00 89.56 113 VAL A O 1
ATOM 901 N N . ASP A 1 114 ? -12.847 -24.619 39.854 1.00 90.38 114 ASP A N 1
ATOM 902 C CA . ASP A 1 114 ? -11.711 -25.336 39.250 1.00 90.38 114 ASP A CA 1
ATOM 903 C C . ASP A 1 114 ? -11.615 -26.828 39.624 1.00 90.38 114 ASP A C 1
ATOM 905 O O . ASP A 1 114 ? -10.826 -27.564 39.026 1.00 90.38 114 ASP A O 1
ATOM 909 N N . LYS A 1 115 ? -12.471 -27.295 40.540 1.00 91.31 115 LYS A N 1
ATOM 910 C CA . LYS A 1 115 ? -12.567 -28.687 41.007 1.00 91.31 115 LYS A CA 1
ATOM 911 C C . LYS A 1 115 ? -11.311 -29.176 41.728 1.00 91.31 115 LYS A C 1
ATOM 913 O O . LYS A 1 115 ? -11.053 -30.387 41.761 1.00 91.31 115 LYS A O 1
ATOM 918 N N . ASN A 1 116 ? -10.550 -28.273 42.348 1.00 90.81 116 ASN A N 1
ATOM 919 C CA . ASN A 1 116 ? -9.354 -28.618 43.115 1.00 90.81 116 ASN A CA 1
ATOM 920 C C . ASN A 1 116 ? -9.667 -29.157 44.534 1.00 90.81 116 ASN A C 1
ATOM 922 O O . ASN A 1 116 ? -8.795 -29.761 45.169 1.00 90.81 116 ASN A O 1
ATOM 926 N N . GLY A 1 117 ? -10.911 -29.011 45.012 1.00 93.06 117 GLY A N 1
ATOM 927 C CA . GLY A 1 117 ? -11.380 -29.480 46.317 1.00 93.06 117 GLY A CA 1
ATOM 928 C C . GLY A 1 117 ? -11.445 -28.421 47.428 1.00 93.06 117 GLY A C 1
ATOM 929 O O . GLY A 1 117 ? -11.879 -28.761 48.536 1.00 93.06 117 GLY A O 1
ATOM 930 N N . GLU A 1 118 ? -11.058 -27.170 47.171 1.00 94.00 118 GLU A N 1
ATOM 931 C CA . GLU A 1 118 ? -11.102 -26.043 48.111 1.00 94.00 118 GLU A CA 1
ATOM 932 C C . GLU A 1 118 ? -11.623 -24.765 47.440 1.00 94.00 118 GLU A C 1
ATOM 934 O O . GLU A 1 118 ? -10.964 -24.237 46.563 1.00 94.00 118 GLU A O 1
ATOM 939 N N . ILE A 1 119 ? -12.734 -24.198 47.936 1.00 94.62 119 ILE A N 1
ATOM 940 C CA . ILE A 1 119 ? -13.290 -22.934 47.416 1.00 94.62 119 ILE A CA 1
ATOM 941 C C . ILE A 1 119 ? -12.408 -21.756 47.853 1.00 94.62 119 ILE A C 1
ATOM 943 O O . ILE A 1 119 ? -12.490 -21.307 49.005 1.00 94.62 119 ILE A O 1
ATOM 947 N N . SER A 1 120 ? -11.571 -21.255 46.947 1.00 95.06 120 SER A N 1
ATOM 948 C CA . SER A 1 120 ? -10.631 -20.162 47.203 1.00 95.06 120 SER A CA 1
ATOM 949 C C . SER A 1 120 ? -10.279 -19.347 45.951 1.00 95.06 120 SER A C 1
ATOM 951 O O . SER A 1 120 ? -10.359 -19.806 44.815 1.00 95.06 120 SER A O 1
ATOM 953 N N . LEU A 1 121 ? -9.882 -18.088 46.157 1.00 93.19 121 LEU A N 1
ATOM 954 C CA . LEU A 1 121 ? -9.324 -17.268 45.081 1.00 93.19 121 LEU A CA 1
ATOM 955 C C . LEU A 1 121 ? -7.899 -17.735 44.726 1.00 93.19 121 LEU A C 1
ATOM 957 O O . LEU A 1 121 ? -7.192 -18.231 45.606 1.00 93.19 121 LEU A O 1
ATOM 961 N N . PRO A 1 122 ? -7.443 -17.517 43.482 1.00 91.44 122 PRO A N 1
ATOM 962 C CA . PRO A 1 122 ? -8.183 -16.903 42.374 1.00 91.44 122 PRO A CA 1
ATOM 963 C C . PRO A 1 122 ? -9.039 -17.890 41.556 1.00 91.44 122 PRO A C 1
ATOM 965 O O . PRO A 1 122 ? -9.879 -17.442 40.777 1.00 91.44 122 PRO A O 1
ATOM 968 N N . GLY A 1 123 ? -8.846 -19.205 41.732 1.00 89.25 123 GLY A N 1
ATOM 969 C CA . GLY A 1 123 ? -9.438 -20.263 40.897 1.00 89.25 123 GLY A CA 1
ATOM 970 C C . GLY A 1 123 ? -10.964 -20.385 40.974 1.00 89.25 123 GLY A C 1
ATOM 971 O O . GLY A 1 123 ? -11.589 -20.730 39.972 1.00 89.25 123 GLY A O 1
ATOM 972 N N . ASP A 1 124 ? -11.562 -20.027 42.118 1.00 93.38 124 ASP A N 1
ATOM 973 C CA . ASP A 1 124 ? -13.011 -20.139 42.364 1.00 93.38 124 ASP A CA 1
ATOM 974 C C . ASP A 1 124 ? -13.765 -18.809 42.386 1.00 93.38 124 ASP A C 1
ATOM 976 O O . ASP A 1 124 ? -14.913 -18.728 42.842 1.00 93.38 124 ASP A O 1
ATOM 980 N N . GLY A 1 125 ? -13.133 -17.740 41.905 1.00 94.12 125 GLY A N 1
ATOM 981 C CA . GLY A 1 125 ? -13.842 -16.499 41.617 1.00 94.12 125 GLY A CA 1
ATOM 982 C C . GLY A 1 125 ? -14.857 -16.693 40.487 1.00 94.12 125 GLY A C 1
ATOM 983 O O . GLY A 1 125 ? -14.651 -17.501 39.581 1.00 94.12 125 GLY A O 1
ATOM 984 N N . TYR A 1 126 ? -15.945 -15.915 40.481 1.00 94.75 126 TYR A N 1
ATOM 985 C CA . TYR A 1 126 ? -16.827 -15.862 39.308 1.00 94.75 126 TYR A CA 1
ATOM 986 C C . TYR A 1 126 ? -16.068 -15.413 38.051 1.00 94.75 126 TYR A C 1
ATOM 988 O O . TYR A 1 126 ? -16.437 -15.806 36.946 1.00 94.75 126 TYR A O 1
ATOM 996 N N . GLY A 1 127 ? -15.006 -14.627 38.210 1.00 93.81 127 GLY A N 1
ATOM 997 C CA . GLY A 1 127 ? -13.906 -14.463 37.266 1.00 93.81 127 GLY A CA 1
ATOM 998 C C . GLY A 1 127 ? -12.569 -14.523 38.009 1.00 93.81 127 GLY A C 1
ATOM 999 O O . GLY A 1 127 ? -12.511 -14.258 39.213 1.00 93.81 127 GLY A O 1
ATOM 1000 N N . PHE A 1 128 ? -11.494 -14.853 37.294 1.00 92.19 128 PHE A N 1
ATOM 1001 C CA . PHE A 1 128 ? -10.156 -14.961 37.875 1.00 92.19 128 PHE A CA 1
ATOM 1002 C C . PHE A 1 128 ? -9.689 -13.625 38.482 1.00 92.19 128 PHE A C 1
ATOM 1004 O O . PHE A 1 128 ? -9.798 -12.575 37.850 1.00 92.19 128 PHE A O 1
ATOM 1011 N N . GLY A 1 129 ? -9.176 -13.665 39.711 1.00 92.31 129 GLY A N 1
ATOM 1012 C CA . GLY A 1 129 ? -8.608 -12.511 40.410 1.00 92.31 129 GLY A CA 1
ATOM 1013 C C . GLY A 1 129 ? -8.245 -12.857 41.854 1.00 92.31 129 GLY A C 1
ATOM 1014 O O . GLY A 1 129 ? -8.928 -13.651 42.498 1.00 92.31 129 GLY A O 1
ATOM 1015 N N . ASN A 1 130 ? -7.164 -12.282 42.374 1.00 92.56 130 ASN A N 1
ATOM 1016 C CA . ASN A 1 130 ? -6.660 -12.550 43.725 1.00 92.56 130 ASN A CA 1
ATOM 1017 C C . ASN A 1 130 ? -7.489 -11.860 44.819 1.00 92.56 130 ASN A C 1
ATOM 1019 O O . ASN A 1 130 ? -7.472 -12.281 45.976 1.00 92.56 130 ASN A O 1
ATOM 1023 N N . PHE A 1 131 ? -8.216 -10.803 44.460 1.00 92.19 131 PHE A N 1
ATOM 1024 C CA . PHE A 1 131 ? -9.082 -10.042 45.352 1.00 92.19 131 PHE A CA 1
ATOM 1025 C C . PHE A 1 131 ? -10.261 -9.436 44.585 1.00 92.19 131 PHE A C 1
ATOM 1027 O O . PHE A 1 131 ? -10.176 -9.204 43.380 1.00 92.19 131 PHE A O 1
ATOM 1034 N N . ASP A 1 132 ? -11.350 -9.168 45.306 1.00 91.44 132 ASP A N 1
ATOM 1035 C CA . ASP A 1 132 ? -12.579 -8.582 44.763 1.00 91.44 132 ASP A CA 1
ATOM 1036 C C . ASP A 1 132 ? -12.290 -7.267 44.028 1.00 91.44 132 ASP A C 1
ATOM 1038 O O . ASP A 1 132 ? -11.755 -6.324 44.616 1.00 91.44 132 ASP A O 1
ATOM 1042 N N . GLY A 1 133 ? -12.625 -7.227 42.739 1.00 89.81 133 GLY A N 1
ATOM 1043 C CA . GLY A 1 133 ? -12.467 -6.048 41.900 1.00 89.81 133 GLY A CA 1
ATOM 1044 C C . GLY A 1 133 ? -11.191 -5.987 41.061 1.00 89.81 133 GLY A C 1
ATOM 1045 O O . GLY A 1 133 ? -11.079 -5.063 40.252 1.00 89.81 133 GLY A O 1
ATOM 1046 N N . GLN A 1 134 ? -10.256 -6.936 41.202 1.00 92.50 134 GLN A N 1
ATOM 1047 C CA . GLN A 1 134 ? -9.059 -7.002 40.349 1.00 92.50 134 GLN A CA 1
ATOM 1048 C C . GLN A 1 134 ? -9.451 -7.099 38.864 1.00 92.50 134 GLN A C 1
ATOM 1050 O O . GLN A 1 134 ? -10.484 -7.677 38.549 1.00 92.50 134 GLN A O 1
ATOM 1055 N N . TYR A 1 135 ? -8.667 -6.553 37.934 1.00 92.81 135 TYR A N 1
ATOM 1056 C CA . TYR A 1 135 ? -8.945 -6.568 36.487 1.00 92.81 135 TYR A CA 1
ATOM 1057 C C . TYR A 1 135 ? -10.261 -5.893 36.077 1.00 92.81 135 TYR A C 1
ATOM 1059 O O . TYR A 1 135 ? -10.894 -6.263 35.082 1.00 92.81 135 TYR A O 1
ATOM 1067 N N . GLY A 1 136 ? -10.693 -4.907 36.865 1.00 93.62 136 GLY A N 1
ATOM 1068 C CA . GLY A 1 136 ? -11.894 -4.124 36.605 1.00 93.62 136 GLY A CA 1
ATOM 1069 C C . GLY A 1 136 ? -11.804 -3.255 35.346 1.00 93.62 136 GLY A C 1
ATOM 1070 O O . GLY A 1 136 ? -10.872 -3.334 34.546 1.00 93.62 136 GLY A O 1
ATOM 1071 N N . MET A 1 137 ? -12.808 -2.404 35.154 1.00 95.25 137 MET A N 1
ATOM 1072 C CA . MET A 1 137 ? -12.854 -1.460 34.036 1.00 95.25 137 MET A CA 1
ATOM 1073 C C . MET A 1 137 ? -13.486 -0.136 34.461 1.00 95.25 137 MET A C 1
ATOM 1075 O O . MET A 1 137 ? -14.253 -0.089 35.421 1.00 95.25 137 MET A O 1
ATOM 1079 N N . VAL A 1 138 ? -13.196 0.944 33.735 1.00 95.56 138 VAL A N 1
ATOM 1080 C CA . VAL A 1 138 ? -13.720 2.292 33.994 1.00 95.56 138 VAL A CA 1
ATOM 1081 C C . VAL A 1 138 ? -14.151 2.951 32.689 1.00 95.56 138 VAL A C 1
ATOM 1083 O O . VAL A 1 138 ? -13.406 2.958 31.716 1.00 95.56 138 VAL A O 1
ATOM 1086 N N . LEU A 1 139 ? -15.333 3.574 32.681 1.00 97.56 139 LEU A N 1
ATOM 1087 C CA . LEU A 1 139 ? -15.774 4.451 31.597 1.00 97.56 139 LEU A CA 1
ATOM 1088 C C . LEU A 1 139 ? -15.601 5.924 31.989 1.00 97.56 139 LEU A C 1
ATOM 1090 O O . LEU A 1 139 ? -16.260 6.413 32.913 1.00 97.56 139 LEU A O 1
ATOM 1094 N N . LEU A 1 140 ? -14.778 6.639 31.232 1.00 97.88 140 LEU A N 1
ATOM 1095 C CA . LEU A 1 140 ? -14.554 8.079 31.308 1.00 97.88 140 LEU A CA 1
ATOM 1096 C C . LEU A 1 140 ? -15.197 8.761 30.096 1.00 97.88 140 LEU A C 1
ATOM 1098 O O . LEU A 1 140 ? -15.121 8.259 28.979 1.00 97.88 140 LEU A O 1
ATOM 1102 N N . SER A 1 141 ? -15.889 9.881 30.300 1.00 97.50 141 SER A N 1
ATOM 1103 C CA . SER A 1 141 ? -16.643 10.539 29.230 1.00 97.50 141 SER A CA 1
ATOM 1104 C C . SER A 1 141 ? -16.696 12.056 29.401 1.00 97.50 141 SER A C 1
ATOM 1106 O O . SER A 1 141 ? -17.050 12.567 30.467 1.00 97.50 141 SER A O 1
ATOM 1108 N N . GLN A 1 142 ? -16.432 12.779 28.312 1.00 97.06 142 GLN A N 1
ATOM 1109 C CA . GLN A 1 142 ? -16.721 14.211 28.155 1.00 97.06 142 GLN A CA 1
ATOM 1110 C C . GLN A 1 142 ? -18.234 14.477 28.094 1.00 97.06 142 GLN A C 1
ATOM 1112 O O . GLN A 1 142 ? -18.721 15.564 28.416 1.00 97.06 142 GLN A O 1
ATOM 1117 N N . TYR A 1 143 ? -19.019 13.453 27.744 1.00 96.94 143 TYR A N 1
ATOM 1118 C CA . TYR A 1 143 ? -20.462 13.541 27.546 1.00 96.94 143 TYR A CA 1
ATOM 1119 C C . TYR A 1 143 ? -21.278 12.985 28.726 1.00 96.94 143 TYR A C 1
ATOM 1121 O O . TYR A 1 143 ? -20.906 11.974 29.330 1.00 96.94 143 TYR A O 1
ATOM 1129 N N . PRO A 1 144 ? -22.458 13.562 29.039 1.00 97.62 144 PRO A N 1
ATOM 1130 C CA . PRO A 1 144 ? -23.256 13.133 30.186 1.00 97.62 144 PRO A CA 1
ATOM 1131 C C . PRO A 1 144 ? -23.734 11.674 30.120 1.00 97.62 144 PRO A C 1
ATOM 1133 O O . PRO A 1 144 ? -24.552 11.317 29.262 1.00 97.62 144 PRO A O 1
ATOM 1136 N N . ILE A 1 145 ? -23.357 10.878 31.125 1.00 97.00 145 ILE A N 1
ATOM 1137 C CA . ILE A 1 145 ? -23.834 9.501 31.333 1.00 97.00 145 ILE A CA 1
ATOM 1138 C C . ILE A 1 145 ? -25.275 9.489 31.877 1.00 97.00 145 ILE A C 1
ATOM 1140 O O . ILE A 1 145 ? -25.620 10.156 32.860 1.00 97.00 145 ILE A O 1
ATOM 1144 N N . LYS A 1 146 ? -26.160 8.688 31.272 1.00 96.12 146 LYS A N 1
ATOM 1145 C CA . LYS A 1 146 ? -27.549 8.486 31.721 1.00 96.12 146 LYS A CA 1
ATOM 1146 C C . LYS A 1 146 ? -27.641 7.403 32.790 1.00 96.12 146 LYS A C 1
ATOM 1148 O O . LYS A 1 146 ? -28.305 6.396 32.584 1.00 96.12 146 LYS A O 1
ATOM 1153 N N . ARG A 1 147 ? -27.088 7.675 33.977 1.00 93.56 147 ARG A N 1
ATOM 1154 C CA . ARG A 1 147 ? -26.992 6.723 35.106 1.00 93.56 147 ARG A CA 1
ATOM 1155 C C . ARG A 1 147 ? -28.253 5.891 35.390 1.00 93.56 147 ARG A C 1
ATOM 1157 O O . ARG A 1 147 ? -28.163 4.697 35.601 1.00 93.56 147 ARG A O 1
ATOM 1164 N N . LYS A 1 148 ? -29.448 6.495 35.336 1.00 94.31 148 LYS A N 1
ATOM 1165 C CA . LYS A 1 148 ? -30.732 5.796 35.589 1.00 94.31 148 LYS A CA 1
ATOM 1166 C C . LYS A 1 148 ? -31.161 4.803 34.497 1.00 94.31 148 LYS A C 1
ATOM 1168 O O . LYS A 1 148 ? -32.219 4.201 34.622 1.00 94.31 148 LYS A O 1
ATOM 1173 N N . GLN A 1 149 ? -30.443 4.756 33.383 1.00 95.00 149 GLN A N 1
ATOM 1174 C CA . GLN A 1 149 ? -30.721 3.897 32.231 1.00 95.00 149 GLN A CA 1
ATOM 1175 C C . GLN A 1 149 ? -29.567 2.929 31.962 1.00 95.00 149 GLN A C 1
ATOM 1177 O O . GLN A 1 149 ? -29.600 2.266 30.931 1.00 95.00 149 GLN A O 1
ATOM 1182 N N . ILE A 1 150 ? -28.559 2.898 32.840 1.00 96.81 150 ILE A N 1
ATOM 1183 C CA . ILE A 1 150 ? -27.486 1.912 32.764 1.00 96.81 150 ILE A CA 1
ATOM 1184 C C . ILE A 1 150 ? -28.088 0.539 33.032 1.00 96.81 150 ILE A C 1
ATOM 1186 O O . ILE A 1 150 ? -28.931 0.399 33.922 1.00 96.81 150 ILE A O 1
ATOM 1190 N N . ARG A 1 151 ? -27.652 -0.445 32.252 1.00 97.50 151 ARG A N 1
ATOM 1191 C CA . ARG A 1 151 ? -27.953 -1.855 32.476 1.00 97.50 151 ARG A CA 1
ATOM 1192 C C . ARG A 1 151 ? -26.642 -2.586 32.707 1.00 97.50 151 ARG A C 1
ATOM 1194 O O . ARG A 1 151 ? -25.675 -2.330 31.993 1.00 97.50 151 ARG A O 1
ATOM 1201 N N . THR A 1 152 ? -26.635 -3.463 33.693 1.00 97.62 152 THR A N 1
ATOM 1202 C CA . THR A 1 152 ? -25.514 -4.337 34.035 1.00 97.62 152 THR A CA 1
ATOM 1203 C C . THR A 1 152 ? -25.997 -5.776 33.952 1.00 97.62 152 THR A C 1
ATOM 1205 O O . THR A 1 152 ? -27.188 -6.042 34.142 1.00 97.62 152 THR A O 1
ATOM 1208 N N . PHE A 1 153 ? -25.092 -6.684 33.619 1.00 98.06 153 PHE A N 1
ATOM 1209 C CA . PHE A 1 153 ? -25.381 -8.111 33.508 1.00 98.06 153 PHE A CA 1
ATOM 1210 C C . PHE A 1 153 ? -24.318 -8.901 34.279 1.00 98.06 153 PHE A C 1
ATOM 1212 O O . PHE A 1 153 ? -23.767 -9.891 33.786 1.00 98.06 153 PHE A O 1
ATOM 1219 N N . GLN A 1 154 ? -23.975 -8.415 35.473 1.00 96.12 154 GLN A N 1
ATOM 1220 C CA . GLN A 1 154 ? -22.964 -9.030 36.323 1.00 96.12 154 GLN A CA 1
ATOM 1221 C C . GLN A 1 154 ? -23.463 -10.389 36.819 1.00 96.12 154 GLN A C 1
ATOM 1223 O O . GLN A 1 154 ? -22.707 -11.356 36.813 1.00 96.12 154 GLN A O 1
ATOM 1228 N N . GLU A 1 155 ? -24.738 -10.479 37.205 1.00 96.69 155 GLU A N 1
ATOM 1229 C CA . GLU A 1 155 ? -25.324 -11.665 37.839 1.00 96.69 155 GLU A CA 1
ATOM 1230 C C . GLU A 1 155 ? -26.020 -12.605 36.845 1.00 96.69 155 GLU A C 1
ATOM 1232 O O . GLU A 1 155 ? -26.586 -13.622 37.242 1.00 96.69 155 GLU A O 1
ATOM 1237 N N . PHE A 1 156 ? -25.986 -12.286 35.547 1.00 97.50 156 PHE A N 1
ATOM 1238 C CA . PHE A 1 156 ? -26.619 -13.100 34.512 1.00 97.50 156 PHE A CA 1
ATOM 1239 C C . PHE A 1 156 ? -25.983 -14.501 34.453 1.00 97.50 156 PHE A C 1
ATOM 1241 O O . PHE A 1 156 ? -24.777 -14.630 34.236 1.00 97.50 156 PHE A O 1
ATOM 1248 N N . LEU A 1 157 ? -26.784 -15.558 34.632 1.00 97.00 157 LEU A N 1
ATOM 1249 C CA . LEU A 1 157 ? -26.296 -16.939 34.708 1.00 97.00 157 LEU A CA 1
ATOM 1250 C C . LEU A 1 157 ? -25.956 -17.510 33.328 1.00 97.00 157 LEU A C 1
ATOM 1252 O O . LEU A 1 157 ? -26.706 -17.352 32.363 1.00 97.00 157 LEU A O 1
ATOM 1256 N N . TRP A 1 158 ? -24.861 -18.266 33.237 1.00 95.44 158 TRP A N 1
ATOM 1257 C CA . TRP A 1 158 ? -24.403 -18.845 31.967 1.00 95.44 158 TRP A CA 1
ATOM 1258 C C . TRP A 1 158 ? -25.402 -19.857 31.382 1.00 95.44 158 TRP A C 1
ATOM 1260 O O . TRP A 1 158 ? -25.637 -19.909 30.168 1.00 95.44 158 TRP A O 1
ATOM 1270 N N . LYS A 1 159 ? -26.071 -20.621 32.248 1.00 93.25 159 LYS A N 1
ATOM 1271 C CA . LYS A 1 159 ? -27.118 -21.570 31.846 1.00 93.25 159 LYS A CA 1
ATOM 1272 C C . LYS A 1 159 ? -28.399 -20.909 31.325 1.00 93.25 159 LYS A C 1
ATOM 1274 O O . LYS A 1 159 ? -29.194 -21.584 30.676 1.00 93.25 159 LYS A O 1
ATOM 1279 N N . ASP A 1 160 ? -28.630 -19.625 31.593 1.00 94.50 160 ASP A N 1
ATOM 1280 C CA . ASP A 1 160 ? -29.861 -18.952 31.160 1.00 94.50 160 ASP A CA 1
ATOM 1281 C C . ASP A 1 160 ? -29.768 -18.486 29.700 1.00 94.50 160 ASP A C 1
ATOM 1283 O O . ASP A 1 160 ? -30.775 -18.147 29.075 1.00 94.50 160 ASP A O 1
ATOM 1287 N N . MET A 1 161 ? -28.569 -18.541 29.116 1.00 93.88 161 MET A N 1
ATOM 1288 C CA . MET A 1 161 ? -28.345 -18.326 27.696 1.00 93.88 161 MET A CA 1
ATOM 1289 C C . MET A 1 161 ? -28.753 -19.567 26.871 1.00 93.88 161 MET A C 1
ATOM 1291 O O . MET A 1 161 ? -28.179 -20.650 27.031 1.00 93.88 161 MET A O 1
ATOM 1295 N N . PRO A 1 162 ? -29.731 -19.454 25.950 1.00 91.06 162 PRO A N 1
ATOM 1296 C CA . PRO A 1 162 ? -30.194 -20.582 25.152 1.00 91.06 162 PRO A CA 1
ATOM 1297 C C . PRO A 1 162 ? -29.099 -21.129 24.236 1.00 91.06 162 PRO A C 1
ATOM 1299 O O . PRO A 1 162 ? -28.529 -20.404 23.417 1.00 91.06 162 PRO A O 1
ATOM 1302 N N . GLY A 1 163 ? -28.845 -22.435 24.341 1.00 86.75 163 GLY A N 1
ATOM 1303 C CA . GLY A 1 163 ? -27.822 -23.105 23.540 1.00 86.75 163 GLY A CA 1
ATOM 1304 C C . GLY A 1 163 ? -26.404 -22.594 23.807 1.00 86.75 163 GLY A C 1
ATOM 1305 O O . GLY A 1 163 ? -25.600 -22.617 22.886 1.00 86.75 163 GLY A O 1
ATOM 1306 N N . SER A 1 164 ? -26.129 -22.072 25.007 1.00 89.00 164 SER A N 1
ATOM 1307 C CA . SER A 1 164 ? -24.765 -21.819 25.484 1.00 89.00 164 SER A CA 1
ATOM 1308 C C . SER A 1 164 ? -23.988 -23.118 25.670 1.00 89.00 164 SER A C 1
ATOM 1310 O O . SER A 1 164 ? -24.582 -24.198 25.779 1.00 89.00 164 SER A O 1
ATOM 1312 N N . TYR A 1 165 ? -22.670 -23.017 25.798 1.00 88.19 165 TYR A N 1
ATOM 1313 C CA . TYR A 1 165 ? -21.821 -24.163 26.103 1.00 88.19 165 TYR A CA 1
ATOM 1314 C C . TYR A 1 165 ? -21.978 -24.699 27.532 1.00 88.19 165 TYR A C 1
ATOM 1316 O O . TYR A 1 165 ? -21.658 -25.857 27.788 1.00 88.19 165 TYR A O 1
ATOM 1324 N N . ALA A 1 166 ? -22.601 -23.936 28.437 1.00 84.31 166 ALA A N 1
ATOM 1325 C CA . ALA A 1 166 ? -23.134 -24.475 29.694 1.00 84.31 166 ALA A CA 1
ATOM 1326 C C . ALA A 1 166 ? -24.280 -25.484 29.471 1.00 84.31 166 ALA A C 1
ATOM 1328 O O . ALA A 1 166 ? -24.579 -26.317 30.328 1.00 84.31 166 ALA A O 1
ATOM 1329 N N . ASN A 1 167 ? -24.953 -25.406 28.317 1.00 80.69 167 ASN A N 1
ATOM 1330 C CA . ASN A 1 167 ? -26.173 -26.147 28.029 1.00 80.69 167 ASN A CA 1
ATOM 1331 C C . ASN A 1 167 ? -26.048 -27.230 26.950 1.00 80.69 167 ASN A C 1
ATOM 1333 O O . ASN A 1 167 ? -26.973 -28.038 26.800 1.00 80.69 167 ASN A O 1
ATOM 1337 N N . THR A 1 168 ? -24.976 -27.245 26.169 1.00 76.62 168 THR A N 1
ATOM 1338 C CA . THR A 1 168 ? -24.767 -28.166 25.044 1.00 76.62 168 THR A CA 1
ATOM 1339 C C . THR A 1 168 ? -23.313 -28.089 24.594 1.00 76.62 168 THR A C 1
ATOM 1341 O O . THR A 1 168 ? -22.755 -27.008 24.628 1.00 76.62 168 THR A O 1
ATOM 1344 N N . ASN A 1 169 ? -22.714 -29.178 24.105 1.00 72.56 169 ASN A N 1
ATOM 1345 C CA . ASN A 1 169 ? -21.402 -29.133 23.436 1.00 72.56 169 ASN A CA 1
ATOM 1346 C C . ASN A 1 169 ? -21.513 -29.185 21.894 1.00 72.56 169 ASN A C 1
ATOM 1348 O O . ASN A 1 169 ? -20.549 -29.435 21.175 1.00 72.56 169 ASN A O 1
ATOM 1352 N N . TYR A 1 170 ? -22.728 -29.019 21.358 1.00 61.91 170 TYR A N 1
ATOM 1353 C CA . TYR A 1 170 ? -22.978 -29.070 19.918 1.00 61.91 170 TYR A CA 1
ATOM 1354 C C . TYR A 1 170 ? -22.296 -27.904 19.194 1.00 61.91 170 TYR A C 1
ATOM 1356 O O . TYR A 1 170 ? -22.681 -26.754 19.390 1.00 61.91 170 TYR A O 1
ATOM 1364 N N . GLY A 1 171 ? -21.347 -28.227 18.313 1.00 61.59 171 GLY A N 1
ATOM 1365 C CA . GLY A 1 171 ? -20.645 -27.253 17.477 1.00 61.59 171 GLY A CA 1
ATOM 1366 C C . GLY A 1 171 ? -19.355 -26.693 18.077 1.00 61.59 171 GLY A C 1
ATOM 1367 O O . GLY A 1 171 ? -18.701 -25.934 17.381 1.00 61.59 171 GLY A O 1
ATOM 1368 N N . ALA A 1 172 ? -18.961 -27.080 19.295 1.00 60.12 172 ALA A N 1
ATOM 1369 C CA . ALA A 1 172 ? -17.693 -26.649 19.886 1.00 60.12 172 ALA A CA 1
ATOM 1370 C C . ALA A 1 172 ? -16.484 -27.293 19.198 1.00 60.12 172 ALA A C 1
ATOM 1372 O O . ALA A 1 172 ? -16.542 -28.440 18.749 1.00 60.12 172 ALA A O 1
ATOM 1373 N N . GLU A 1 173 ? -15.360 -26.577 19.160 1.00 64.06 173 GLU A N 1
ATOM 1374 C CA . GLU A 1 173 ? -14.064 -27.156 18.784 1.00 64.06 173 GLU A CA 1
ATOM 1375 C C . GLU A 1 173 ? -13.568 -28.206 19.797 1.00 64.06 173 GLU A C 1
ATOM 1377 O O . GLU A 1 173 ? -12.971 -29.214 19.417 1.00 64.06 173 GLU A O 1
ATOM 1382 N N . SER A 1 174 ? -13.857 -28.015 21.088 1.00 69.75 174 SER A N 1
ATOM 1383 C CA . SER A 1 174 ? -13.557 -29.009 22.125 1.00 69.75 174 SER A CA 1
ATOM 1384 C C . SER A 1 174 ? -14.577 -30.149 22.132 1.00 69.75 174 SER A C 1
ATOM 1386 O O . SER A 1 174 ? -15.786 -29.918 22.133 1.00 69.75 174 SER A O 1
ATOM 1388 N N . THR A 1 175 ? -14.103 -31.393 22.222 1.00 71.62 175 THR A N 1
ATOM 1389 C CA . THR A 1 175 ? -14.974 -32.573 22.343 1.00 71.62 175 THR A CA 1
ATOM 1390 C C . THR A 1 175 ? -15.487 -32.819 23.761 1.00 71.62 175 THR A C 1
ATOM 1392 O O . THR A 1 175 ? -16.461 -33.555 23.914 1.00 71.62 175 THR A O 1
ATOM 1395 N N . GLU A 1 176 ? -14.864 -32.219 24.778 1.00 79.50 176 GLU A N 1
ATOM 1396 C CA . GLU A 1 176 ? -15.248 -32.384 26.185 1.00 79.50 176 GLU A CA 1
ATOM 1397 C C . GLU A 1 176 ? -16.535 -31.609 26.490 1.00 79.50 176 GLU A C 1
ATOM 1399 O O . GLU A 1 176 ? -16.642 -30.434 26.143 1.00 79.50 176 GLU A O 1
ATOM 1404 N N . ASP A 1 177 ? -17.518 -32.225 27.149 1.00 83.50 177 ASP A N 1
ATOM 1405 C CA . ASP A 1 177 ? -18.756 -31.548 27.556 1.00 83.50 177 ASP A CA 1
ATOM 1406 C C . ASP A 1 177 ? -18.568 -30.914 28.944 1.00 83.50 177 ASP A C 1
ATOM 1408 O O . ASP A 1 177 ? -18.145 -31.577 29.890 1.00 83.50 177 ASP A O 1
ATOM 1412 N N . LEU A 1 178 ? -18.913 -29.629 29.107 1.00 87.88 178 LEU A N 1
ATOM 1413 C CA . LEU A 1 178 ? -18.822 -28.979 30.422 1.00 87.88 178 LEU A CA 1
ATOM 1414 C C . LEU A 1 178 ? -19.743 -29.626 31.461 1.00 87.88 178 LEU A C 1
ATOM 1416 O O . LEU A 1 178 ? -19.490 -29.470 32.651 1.00 87.88 178 LEU A O 1
ATOM 1420 N N . ARG A 1 179 ? -20.770 -30.376 31.048 1.00 85.94 179 ARG A N 1
ATOM 1421 C CA . ARG A 1 179 ? -21.613 -31.161 31.962 1.00 85.94 179 ARG A CA 1
ATOM 1422 C C . ARG A 1 179 ? -20.944 -32.407 32.534 1.00 85.94 179 ARG A C 1
ATOM 1424 O O . ARG A 1 179 ? -21.462 -32.967 33.499 1.00 85.94 179 ARG A O 1
ATOM 1431 N N . ASP A 1 180 ? -19.825 -32.843 31.964 1.00 87.69 180 ASP A N 1
ATOM 1432 C CA . ASP A 1 180 ? -19.012 -33.907 32.557 1.00 87.69 180 ASP A CA 1
ATOM 1433 C C . ASP A 1 180 ? -18.074 -33.354 33.647 1.00 87.69 180 ASP A C 1
ATOM 1435 O O . ASP A 1 180 ? -17.680 -34.088 34.556 1.00 87.69 180 ASP A O 1
ATOM 1439 N N . PHE A 1 181 ? -17.770 -32.051 33.598 1.00 89.19 181 PHE A N 1
ATOM 1440 C CA . PHE A 1 181 ? -16.918 -31.344 34.560 1.00 89.19 181 PHE A CA 1
ATOM 1441 C C . PHE A 1 181 ? -17.721 -30.668 35.689 1.00 89.19 181 PHE A C 1
ATOM 1443 O O . PHE A 1 181 ? -17.410 -30.818 36.873 1.00 89.19 181 PHE A O 1
ATOM 1450 N N . TYR A 1 182 ? -18.788 -29.951 35.332 1.00 91.25 182 TYR A N 1
ATOM 1451 C CA . TYR A 1 182 ? -19.683 -29.254 36.251 1.00 91.25 182 TYR A CA 1
ATOM 1452 C C . TYR A 1 182 ? -20.964 -30.042 36.511 1.00 91.25 182 TYR A C 1
ATOM 1454 O O . TYR A 1 182 ? -21.595 -30.589 35.609 1.00 91.25 182 TYR A O 1
ATOM 1462 N N . SER A 1 183 ? -21.394 -30.040 37.768 1.00 89.69 183 SER A N 1
ATOM 1463 C CA . SER A 1 183 ? -22.697 -30.552 38.176 1.00 89.69 183 SER A CA 1
ATOM 1464 C C . SER A 1 183 ? -23.823 -29.572 37.834 1.00 89.69 183 SER A C 1
ATOM 1466 O O . SER A 1 183 ? -23.610 -28.364 37.749 1.00 89.69 183 SER A O 1
ATOM 1468 N N . ASP A 1 184 ? -25.061 -30.072 37.747 1.00 86.88 184 ASP A N 1
ATOM 1469 C CA . ASP A 1 184 ? -26.248 -29.217 37.585 1.00 86.88 184 ASP A CA 1
ATOM 1470 C C . ASP A 1 184 ? -26.333 -28.127 38.671 1.00 86.88 184 ASP A C 1
ATOM 1472 O O . ASP A 1 184 ? -26.789 -27.022 38.397 1.00 86.88 184 ASP A O 1
ATOM 1476 N N . SER A 1 185 ? -25.877 -28.418 39.897 1.00 87.50 185 SER A N 1
ATOM 1477 C CA . SER A 1 185 ? -25.830 -27.433 40.983 1.00 87.50 185 SER A CA 1
ATOM 1478 C C . SER A 1 185 ? -24.765 -26.358 40.797 1.00 87.50 185 SER A C 1
ATOM 1480 O O . SER A 1 185 ? -24.965 -25.259 41.298 1.00 87.50 185 SER A O 1
ATOM 1482 N N . ASP A 1 186 ? -23.671 -26.640 40.086 1.00 91.06 186 ASP A N 1
ATOM 1483 C CA . ASP A 1 186 ? -22.652 -25.623 39.807 1.00 91.06 186 ASP A CA 1
ATOM 1484 C C . ASP A 1 186 ? -23.212 -24.564 38.848 1.00 91.06 186 ASP A C 1
ATOM 1486 O O . ASP A 1 186 ? -23.089 -23.365 39.084 1.00 91.06 186 ASP A O 1
ATOM 1490 N N . PHE A 1 187 ? -23.938 -24.995 37.812 1.00 90.00 187 PHE A N 1
ATOM 1491 C CA . PHE A 1 187 ? -24.576 -24.090 36.852 1.00 90.00 187 PHE A CA 1
ATOM 1492 C C . PHE A 1 187 ? -25.711 -23.234 37.437 1.00 90.00 187 PHE A C 1
ATOM 1494 O O . PHE A 1 187 ? -26.135 -22.277 36.791 1.00 90.00 187 PHE A O 1
ATOM 1501 N N . GLU A 1 188 ? -26.211 -23.536 38.640 1.00 92.44 188 GLU A N 1
ATOM 1502 C CA . GLU A 1 188 ? -27.132 -22.639 39.354 1.00 92.44 188 GLU A CA 1
ATOM 1503 C C . GLU A 1 188 ? -26.441 -21.368 39.873 1.00 92.44 188 GLU A C 1
ATOM 1505 O O . GLU A 1 188 ? -27.136 -20.391 40.146 1.00 92.44 188 GLU A O 1
ATOM 1510 N N . ASP A 1 189 ? -25.108 -21.371 39.981 1.00 93.06 189 ASP A N 1
ATOM 1511 C CA . ASP A 1 189 ? -24.311 -20.259 40.512 1.00 93.06 189 ASP A CA 1
ATOM 1512 C C . ASP A 1 189 ? -23.415 -19.603 39.447 1.00 93.06 189 ASP A C 1
ATOM 1514 O O . ASP A 1 189 ? -23.177 -18.397 39.486 1.00 93.06 189 ASP A O 1
ATOM 1518 N N . LEU A 1 190 ? -22.937 -20.365 38.454 1.00 94.75 190 LEU A N 1
ATOM 1519 C CA . LEU A 1 190 ? -22.006 -19.854 37.442 1.00 94.75 190 LEU A CA 1
ATOM 1520 C C . LEU A 1 190 ? -22.608 -18.722 36.586 1.00 94.75 190 LEU A C 1
ATOM 1522 O O . LEU A 1 190 ? -23.538 -18.909 35.790 1.00 94.75 190 LEU A O 1
ATOM 1526 N N . ARG A 1 191 ? -22.000 -17.540 36.708 1.00 96.56 191 ARG A N 1
ATOM 1527 C CA . ARG A 1 191 ? -22.314 -16.323 35.946 1.00 96.56 191 ARG A CA 1
ATOM 1528 C C . ARG A 1 191 ? -21.678 -16.374 34.554 1.00 96.56 191 ARG A C 1
ATOM 1530 O O . ARG A 1 191 ? -20.576 -16.889 34.398 1.00 96.56 191 ARG A O 1
ATOM 1537 N N . LEU A 1 192 ? -22.334 -15.805 33.542 1.00 96.94 192 LEU A N 1
ATOM 1538 C CA . LEU A 1 192 ? -21.781 -15.703 32.186 1.00 96.94 192 LEU A CA 1
ATOM 1539 C C . LEU A 1 192 ? -20.587 -14.744 32.151 1.00 96.94 192 LEU A C 1
ATOM 1541 O O . LEU A 1 192 ? -19.503 -15.137 31.741 1.00 96.94 192 LEU A O 1
ATOM 1545 N N . SER A 1 193 ? -20.781 -13.508 32.614 1.00 96.75 193 SER A N 1
ATOM 1546 C CA . SER A 1 193 ? -19.762 -12.456 32.557 1.00 96.75 193 SER A CA 1
ATOM 1547 C C . SER A 1 193 ? -18.577 -12.768 33.471 1.00 96.75 193 SER A C 1
ATOM 1549 O O . SER A 1 193 ? -18.769 -12.951 34.671 1.00 96.75 193 SER A O 1
ATOM 1551 N N . SER A 1 194 ? -17.360 -12.759 32.940 1.00 94.50 194 SER A N 1
ATOM 1552 C CA . SER A 1 194 ? -16.113 -12.924 33.695 1.00 94.50 194 SER A CA 1
ATOM 1553 C C . SER A 1 194 ? -15.770 -11.664 34.485 1.00 94.50 194 SER A C 1
ATOM 1555 O O . SER A 1 194 ? -15.395 -11.748 35.650 1.00 94.50 194 SER A O 1
ATOM 1557 N N . LYS A 1 195 ? -15.975 -10.490 33.876 1.00 95.25 195 LYS A N 1
ATOM 1558 C CA . LYS A 1 195 ? -15.957 -9.182 34.545 1.00 95.25 195 LYS A CA 1
ATOM 1559 C C . LYS A 1 195 ? -17.384 -8.635 34.657 1.00 95.25 195 LYS A C 1
ATOM 1561 O O . LYS A 1 195 ? -18.029 -8.817 35.685 1.00 95.25 195 LYS A O 1
ATOM 1566 N N . ASN A 1 196 ? -17.903 -8.004 33.603 1.00 96.19 196 ASN A N 1
ATOM 1567 C CA . ASN A 1 196 ? -19.299 -7.564 33.482 1.00 96.19 196 ASN A CA 1
ATOM 1568 C C . ASN A 1 196 ? -19.622 -7.271 32.002 1.00 96.19 196 ASN A C 1
ATOM 1570 O O . ASN A 1 196 ? -18.724 -6.910 31.243 1.00 96.19 196 ASN A O 1
ATOM 1574 N N . HIS A 1 197 ? -20.893 -7.360 31.615 1.00 98.38 197 HIS A N 1
ATOM 1575 C CA . HIS A 1 197 ? -21.408 -6.714 30.406 1.00 98.38 197 HIS A CA 1
ATOM 1576 C C . HIS A 1 197 ? -22.215 -5.488 30.839 1.00 98.38 197 HIS A C 1
ATOM 1578 O O . HIS A 1 197 ? -23.112 -5.598 31.676 1.00 98.38 197 HIS A O 1
ATOM 1584 N N . ILE A 1 198 ? -21.934 -4.312 30.276 1.00 98.06 198 ILE A N 1
ATOM 1585 C CA . ILE A 1 198 ? -22.649 -3.079 30.634 1.00 98.06 198 ILE A CA 1
ATOM 1586 C C . ILE A 1 198 ? -23.162 -2.333 29.401 1.00 98.06 198 ILE A C 1
ATOM 1588 O O . ILE A 1 198 ? -22.447 -2.153 28.422 1.00 98.06 198 ILE A O 1
ATOM 1592 N N . ASP A 1 199 ? -24.413 -1.873 29.456 1.00 98.06 199 ASP A N 1
ATOM 1593 C CA . ASP A 1 199 ? -24.992 -0.919 28.503 1.00 98.06 199 ASP A CA 1
ATOM 1594 C C . ASP A 1 199 ? -25.109 0.441 29.195 1.00 98.06 199 ASP A C 1
ATOM 1596 O O . ASP A 1 199 ? -25.954 0.637 30.076 1.00 98.06 199 ASP A O 1
ATOM 1600 N N . VAL A 1 200 ? -24.252 1.383 28.796 1.00 98.12 200 VAL A N 1
ATOM 1601 C CA . VAL A 1 200 ? -24.159 2.728 29.366 1.00 98.12 200 VAL A CA 1
ATOM 1602 C C . VAL A 1 200 ? -24.594 3.768 28.333 1.00 98.12 200 VAL A C 1
ATOM 1604 O O . VAL A 1 200 ? -23.819 4.156 27.456 1.00 98.12 200 VAL A O 1
ATOM 1607 N N . PRO A 1 201 ? -25.827 4.300 28.419 1.00 97.06 201 PRO A N 1
ATOM 1608 C CA . PRO A 1 201 ? -26.263 5.325 27.485 1.00 97.06 201 PRO A CA 1
ATOM 1609 C C . PRO A 1 201 ? -25.646 6.685 27.826 1.00 97.06 201 PRO A C 1
ATOM 1611 O O . PRO A 1 201 ? -25.854 7.213 28.922 1.00 97.06 201 PRO A O 1
ATOM 1614 N N . ILE A 1 202 ? -24.984 7.313 26.859 1.00 96.69 202 ILE A N 1
ATOM 1615 C CA . ILE A 1 202 ? -24.446 8.677 26.945 1.00 96.69 202 ILE A CA 1
ATOM 1616 C C . ILE A 1 202 ? -25.229 9.641 26.044 1.00 96.69 202 ILE A C 1
ATOM 1618 O O . ILE A 1 202 ? -26.015 9.227 25.183 1.00 96.69 202 ILE A O 1
ATOM 1622 N N . LYS A 1 203 ? -25.077 10.951 26.275 1.00 95.06 203 LYS A N 1
ATOM 1623 C CA . LYS A 1 203 ? -25.716 12.000 25.464 1.00 95.06 203 LYS A CA 1
ATOM 1624 C C . LYS A 1 203 ? -24.680 12.830 24.711 1.00 95.06 203 LYS A C 1
ATOM 1626 O O . LYS A 1 203 ? -24.138 13.764 25.286 1.00 95.06 203 LYS A O 1
ATOM 1631 N N . VAL A 1 204 ? -24.536 12.544 23.424 1.00 90.62 204 VAL A N 1
ATOM 1632 C CA . VAL A 1 204 ? -23.630 13.218 22.485 1.00 90.62 204 VAL A CA 1
ATOM 1633 C C . VAL A 1 204 ? -24.472 14.094 21.561 1.00 90.62 204 VAL A C 1
ATOM 1635 O O . VAL A 1 204 ? -25.415 13.595 20.947 1.00 90.62 204 VAL A O 1
ATOM 1638 N N . ASP A 1 205 ? -24.243 15.408 21.548 1.00 83.94 205 ASP A N 1
ATOM 1639 C CA . ASP A 1 205 ? -24.965 16.391 20.711 1.00 83.94 205 ASP A CA 1
ATOM 1640 C C . ASP A 1 205 ? -26.493 16.254 20.700 1.00 83.94 205 ASP A C 1
ATOM 1642 O O . ASP A 1 205 ? -27.179 16.349 19.683 1.00 83.94 205 ASP A O 1
ATOM 1646 N N . GLY A 1 206 ? -27.077 15.957 21.862 1.00 84.50 206 GLY A N 1
ATOM 1647 C CA . GLY A 1 206 ? -28.525 15.758 21.967 1.00 84.50 206 GLY A CA 1
ATOM 1648 C C . GLY A 1 206 ? -29.019 14.358 21.594 1.00 84.50 206 GLY A C 1
ATOM 1649 O O . GLY A 1 206 ? -30.133 14.006 21.995 1.00 84.50 206 GLY A O 1
ATOM 1650 N N . LYS A 1 207 ? -28.204 13.542 20.921 1.00 88.12 207 LYS A N 1
ATOM 1651 C CA . LYS A 1 207 ? -28.491 12.151 20.555 1.00 88.12 207 LYS A CA 1
ATOM 1652 C C . LYS A 1 207 ? -28.032 11.194 21.657 1.00 88.12 207 LYS A C 1
ATOM 1654 O O . LYS A 1 207 ? -27.192 11.517 22.493 1.00 88.12 207 LYS A O 1
ATOM 1659 N N . LYS A 1 208 ? -28.653 10.016 21.701 1.00 91.56 208 LYS A N 1
ATOM 1660 C CA . LYS A 1 208 ? -28.284 8.944 22.631 1.00 91.56 208 LYS A CA 1
ATOM 1661 C C . LYS A 1 208 ? -27.394 7.945 21.903 1.00 91.56 208 LYS A C 1
ATOM 1663 O O . LYS A 1 208 ? -27.821 7.426 20.873 1.00 91.56 208 LYS A O 1
ATOM 1668 N N . VAL A 1 209 ? -26.233 7.658 22.478 1.00 94.56 209 VAL A N 1
ATOM 1669 C CA . VAL A 1 209 ? -25.322 6.594 22.040 1.00 94.56 209 VAL A CA 1
ATOM 1670 C C . VAL A 1 209 ? -25.173 5.613 23.198 1.00 94.56 209 VAL A C 1
ATOM 1672 O O . VAL A 1 209 ? -25.065 6.039 24.346 1.00 94.56 209 VAL A O 1
ATOM 1675 N N . HIS A 1 210 ? -25.268 4.319 22.919 1.00 97.31 210 HIS A N 1
ATOM 1676 C CA . HIS A 1 210 ? -25.092 3.258 23.909 1.00 97.31 210 HIS A CA 1
ATOM 1677 C C . HIS A 1 210 ? -23.643 2.764 23.886 1.00 97.31 210 HIS A C 1
ATOM 1679 O O . HIS A 1 210 ? -23.199 2.281 22.849 1.00 97.31 210 HIS A O 1
ATOM 1685 N N . ILE A 1 211 ? -22.918 2.880 24.997 1.00 98.44 211 ILE A N 1
ATOM 1686 C CA . ILE A 1 211 ? -21.612 2.231 25.150 1.00 98.44 211 ILE A CA 1
ATOM 1687 C C . ILE A 1 211 ? -21.866 0.821 25.666 1.00 98.44 211 ILE A C 1
ATOM 1689 O O . ILE A 1 211 ? -22.432 0.666 26.747 1.00 98.44 211 ILE A O 1
ATOM 1693 N N . LEU A 1 212 ? -21.518 -0.181 24.865 1.00 98.44 212 LEU A N 1
ATOM 1694 C CA . LEU A 1 212 ? -21.656 -1.594 25.202 1.00 98.44 212 LEU A CA 1
ATOM 1695 C C . LEU A 1 212 ? -20.271 -2.112 25.563 1.00 98.44 212 LEU A C 1
ATOM 1697 O O . LEU A 1 212 ? -19.470 -2.368 24.673 1.00 98.44 212 LEU A O 1
ATOM 1701 N N . ALA A 1 213 ? -19.965 -2.178 26.853 1.00 98.31 213 ALA A N 1
ATOM 1702 C CA . ALA A 1 213 ? -18.619 -2.486 27.314 1.00 98.31 213 ALA A CA 1
ATOM 1703 C C . ALA A 1 213 ? -18.547 -3.855 27.987 1.00 98.31 213 ALA A C 1
ATOM 1705 O O . ALA A 1 213 ? -19.391 -4.192 28.823 1.00 98.31 213 ALA A O 1
ATOM 1706 N N . SER A 1 214 ? -17.531 -4.626 27.618 1.00 97.88 214 SER A N 1
ATOM 1707 C CA . SER A 1 214 ? -17.189 -5.908 28.230 1.00 97.88 214 SER A CA 1
ATOM 1708 C C . SER A 1 214 ? -15.684 -6.107 28.207 1.00 97.88 214 SER A C 1
ATOM 1710 O O . SER A 1 214 ? -14.986 -5.543 27.372 1.00 97.88 214 SER A O 1
ATOM 1712 N N . HIS A 1 215 ? -15.220 -6.957 29.111 1.00 96.44 215 HIS A N 1
ATOM 1713 C CA . HIS A 1 215 ? -13.882 -7.520 29.088 1.00 96.44 215 HIS A CA 1
ATOM 1714 C C . HIS A 1 215 ? -14.059 -9.024 29.358 1.00 96.44 215 HIS A C 1
ATOM 1716 O O . HIS A 1 215 ? -14.141 -9.409 30.523 1.00 96.44 215 HIS A O 1
ATOM 1722 N N . PRO A 1 216 ? -14.296 -9.865 28.335 1.00 96.00 216 PRO A N 1
ATOM 1723 C CA . PRO A 1 216 ? -14.463 -11.309 28.491 1.00 96.00 216 PRO A CA 1
ATOM 1724 C C . PRO A 1 216 ? -13.215 -11.992 29.066 1.00 96.00 216 PRO A C 1
ATOM 1726 O O . PRO A 1 216 ? -12.160 -11.376 29.220 1.00 96.00 216 PRO A O 1
ATOM 1729 N N . THR A 1 217 ? -13.327 -13.273 29.412 1.00 94.81 217 THR A N 1
ATOM 1730 C CA . THR A 1 217 ? -12.144 -14.069 29.780 1.00 94.81 217 THR A CA 1
ATOM 1731 C C . THR A 1 217 ? -11.236 -14.300 28.566 1.00 94.81 217 THR A C 1
ATOM 1733 O O . THR A 1 217 ? -11.767 -14.529 27.475 1.00 94.81 217 THR A O 1
ATOM 1736 N N . PRO A 1 218 ? -9.899 -14.326 28.726 1.00 93.06 218 PRO A N 1
ATOM 1737 C CA . PRO A 1 218 ? -9.007 -14.962 27.759 1.00 93.06 218 PRO A CA 1
ATOM 1738 C C . PRO A 1 218 ? -9.478 -16.394 27.474 1.00 93.06 218 PRO A C 1
ATOM 1740 O O . PRO A 1 218 ? -9.896 -17.055 28.425 1.00 93.06 218 PRO A O 1
ATOM 1743 N N . PRO A 1 219 ? -9.440 -16.901 26.226 1.00 89.31 219 PRO A N 1
ATOM 1744 C CA . PRO A 1 219 ? -9.922 -18.241 25.869 1.00 89.31 219 PRO A CA 1
ATOM 1745 C C . PRO A 1 219 ? -8.953 -19.376 26.257 1.00 89.31 219 PRO A C 1
ATOM 1747 O O . PRO A 1 219 ? -9.156 -20.523 25.866 1.00 89.31 219 PRO A O 1
ATOM 1750 N N . VAL A 1 220 ? -7.909 -19.059 27.023 1.00 85.81 220 VAL A N 1
ATOM 1751 C CA . VAL A 1 220 ? -6.784 -19.928 27.400 1.00 85.81 220 VAL A CA 1
ATOM 1752 C C . VAL A 1 220 ? -6.644 -20.017 28.931 1.00 85.81 220 VAL A C 1
ATOM 1754 O O . VAL A 1 220 ? -7.477 -19.486 29.663 1.00 85.81 220 VAL A O 1
ATOM 1757 N N . PHE A 1 221 ? -5.582 -20.668 29.424 1.00 82.75 221 PHE A N 1
ATOM 1758 C CA . PHE A 1 221 ? -5.222 -20.795 30.851 1.00 82.75 221 PHE A CA 1
ATOM 1759 C C . PHE A 1 221 ? -6.137 -21.692 31.707 1.00 82.75 221 PHE A C 1
ATOM 1761 O O . PHE A 1 221 ? -6.333 -21.443 32.896 1.00 82.75 221 PHE A O 1
ATOM 1768 N N . ASP A 1 222 ? -6.665 -22.769 31.126 1.00 81.44 222 ASP A N 1
ATOM 1769 C CA . ASP A 1 222 ? -7.448 -23.793 31.824 1.00 81.44 222 ASP A CA 1
ATOM 1770 C C . ASP A 1 222 ? -7.175 -25.224 31.308 1.00 81.44 222 ASP A C 1
ATOM 1772 O O . ASP A 1 222 ? -6.227 -25.450 30.553 1.00 81.44 222 ASP A O 1
ATOM 1776 N N . GLY A 1 223 ? -7.913 -26.219 31.820 1.00 84.31 223 GLY A N 1
ATOM 1777 C CA . GLY A 1 223 ? -7.669 -27.636 31.544 1.00 84.31 223 GLY A CA 1
ATOM 1778 C C . GLY A 1 223 ? -8.303 -28.146 30.245 1.00 84.31 223 GLY A C 1
ATOM 1779 O O . GLY A 1 223 ? -8.854 -27.390 29.443 1.00 84.31 223 GLY A O 1
ATOM 1780 N N . ASP A 1 224 ? -8.257 -29.468 30.046 1.00 84.62 224 ASP A N 1
ATOM 1781 C CA . ASP A 1 224 ? -8.792 -30.154 28.856 1.00 84.62 224 ASP A CA 1
ATOM 1782 C C . ASP A 1 224 ? -10.279 -29.833 28.589 1.00 84.62 224 ASP A C 1
ATOM 1784 O O . ASP A 1 224 ? -10.756 -29.905 27.453 1.00 84.62 224 ASP A O 1
ATOM 1788 N N . GLU A 1 225 ? -11.022 -29.431 29.624 1.00 84.31 225 GLU A N 1
ATOM 1789 C CA . GLU A 1 225 ? -12.425 -29.042 29.536 1.00 84.31 225 GLU A CA 1
ATOM 1790 C C . GLU A 1 225 ? -12.666 -27.738 28.738 1.00 84.31 225 GLU A C 1
ATOM 1792 O O . GLU A 1 225 ? -13.783 -27.525 28.241 1.00 84.31 225 GLU A O 1
ATOM 1797 N N . LYS A 1 226 ? -11.634 -26.886 28.588 1.00 88.25 226 LYS A N 1
ATOM 1798 C CA . LYS A 1 226 ? -11.640 -25.592 27.877 1.00 88.25 226 LYS A CA 1
ATOM 1799 C C . LYS A 1 226 ? -12.822 -24.674 28.249 1.00 88.25 226 LYS A C 1
ATOM 1801 O O . LYS A 1 226 ? -13.598 -24.248 27.385 1.00 88.25 226 LYS A O 1
ATOM 1806 N N . ARG A 1 227 ? -13.012 -24.405 29.545 1.00 90.62 227 ARG A N 1
ATOM 1807 C CA . ARG A 1 227 ? -14.074 -23.538 30.105 1.00 90.62 227 ARG A CA 1
ATOM 1808 C C . ARG A 1 227 ? -13.967 -22.112 29.588 1.00 90.62 227 ARG A C 1
ATOM 1810 O O . ARG A 1 227 ? -14.981 -21.543 29.201 1.00 90.62 227 ARG A O 1
ATOM 1817 N N . ASN A 1 228 ? -12.763 -21.565 29.570 1.00 92.44 228 ASN A N 1
ATOM 1818 C CA . ASN A 1 228 ? -12.435 -20.205 29.187 1.00 92.44 228 ASN A CA 1
ATOM 1819 C C . ASN A 1 228 ? -12.708 -19.969 27.702 1.00 92.44 228 ASN A C 1
ATOM 1821 O O . ASN A 1 228 ? -13.421 -19.028 27.368 1.00 92.44 228 ASN A O 1
ATOM 1825 N N . LEU A 1 229 ? -12.278 -20.883 26.824 1.00 91.44 229 LEU A N 1
ATOM 1826 C CA . LEU A 1 229 ? -12.627 -20.868 25.396 1.00 91.44 229 LEU A CA 1
ATOM 1827 C C . LEU A 1 229 ? -14.146 -20.817 25.182 1.00 91.44 229 LEU A C 1
ATOM 1829 O O . LEU A 1 229 ? -14.660 -19.986 24.431 1.00 91.44 229 LEU A O 1
ATOM 1833 N N . LYS A 1 230 ? -14.882 -21.687 25.881 1.00 91.56 230 LYS A N 1
ATOM 1834 C CA . LYS A 1 230 ? -16.344 -21.781 25.772 1.00 91.56 230 LYS A CA 1
ATOM 1835 C C . LYS A 1 230 ? -17.059 -20.566 26.362 1.00 91.56 230 LYS A C 1
ATOM 1837 O O . LYS A 1 230 ? -18.074 -20.124 25.826 1.00 91.56 230 LYS A O 1
ATOM 1842 N N . ARG A 1 231 ? -16.547 -20.027 27.465 1.00 94.38 231 ARG A N 1
ATOM 1843 C CA . ARG A 1 231 ? -17.108 -18.853 28.128 1.00 94.38 231 ARG A CA 1
ATOM 1844 C C . ARG A 1 231 ? -16.869 -17.595 27.302 1.00 94.38 231 ARG A C 1
ATOM 1846 O O . ARG A 1 231 ? -17.843 -16.914 27.011 1.00 94.38 231 ARG A O 1
ATOM 1853 N N . ASN A 1 232 ? -15.640 -17.355 26.835 1.00 95.69 232 ASN A N 1
ATOM 1854 C CA . ASN A 1 232 ? -15.300 -16.249 25.932 1.00 95.69 232 ASN A CA 1
ATOM 1855 C C . ASN A 1 232 ? -16.235 -16.222 24.712 1.00 95.69 232 ASN A C 1
ATOM 1857 O O . ASN A 1 232 ? -16.823 -15.187 24.391 1.00 95.69 232 ASN A O 1
ATOM 1861 N N . ASN A 1 233 ? -16.466 -17.391 24.103 1.00 93.38 233 ASN A N 1
ATOM 1862 C CA . ASN A 1 233 ? -17.406 -17.537 23.001 1.00 93.38 233 ASN A CA 1
ATOM 1863 C C . ASN A 1 233 ? -18.820 -17.023 23.332 1.00 93.38 233 ASN A C 1
ATOM 1865 O O . ASN A 1 233 ? -19.409 -16.268 22.553 1.00 93.38 233 ASN A O 1
ATOM 1869 N N . ASP A 1 234 ? -19.377 -17.443 24.470 1.00 95.00 234 ASP A N 1
ATOM 1870 C CA . ASP A 1 234 ? -20.731 -17.068 24.876 1.00 95.00 234 ASP A CA 1
ATOM 1871 C C . ASP A 1 234 ? -20.818 -15.618 25.387 1.00 95.00 234 ASP A C 1
ATOM 1873 O O . ASP A 1 234 ? -21.841 -14.962 25.182 1.00 95.00 234 ASP A O 1
ATOM 1877 N N . GLU A 1 235 ? -19.748 -15.085 25.986 1.00 97.56 235 GLU A N 1
ATOM 1878 C CA . GLU A 1 235 ? -19.627 -13.668 26.353 1.00 97.56 235 GLU A CA 1
ATOM 1879 C C . GLU A 1 235 ? -19.669 -12.775 25.100 1.00 97.56 235 GLU A C 1
ATOM 1881 O O . GLU A 1 235 ? -20.477 -11.855 25.009 1.00 97.56 235 GLU A O 1
ATOM 1886 N N . ILE A 1 236 ? -18.904 -13.095 24.053 1.00 96.12 236 ILE A N 1
ATOM 1887 C CA . ILE A 1 236 ? -18.958 -12.348 22.784 1.00 96.12 236 ILE A CA 1
ATOM 1888 C C . ILE A 1 236 ? -20.331 -12.502 22.113 1.00 96.12 236 ILE A C 1
ATOM 1890 O O . ILE A 1 236 ? -20.923 -11.529 21.618 1.00 96.12 236 ILE A O 1
ATOM 1894 N N . ARG A 1 237 ? -20.884 -13.721 22.118 1.00 93.88 237 ARG A N 1
ATOM 1895 C CA . ARG A 1 237 ? -22.215 -13.992 21.568 1.00 93.88 237 ARG A CA 1
ATOM 1896 C C . ARG A 1 237 ? -23.306 -13.198 22.286 1.00 93.88 237 ARG A C 1
ATOM 1898 O O . ARG A 1 237 ? -24.265 -12.779 21.631 1.00 93.88 237 ARG A O 1
ATOM 1905 N N . PHE A 1 238 ? -23.172 -12.944 23.588 1.00 96.81 238 PHE A N 1
ATOM 1906 C CA . PHE A 1 238 ? -24.122 -12.128 24.341 1.00 96.81 238 PHE A CA 1
ATOM 1907 C C . PHE A 1 238 ? -24.350 -10.775 23.664 1.00 96.81 238 PHE A C 1
ATOM 1909 O O . PHE A 1 238 ? -25.501 -10.388 23.452 1.00 96.81 238 PHE A O 1
ATOM 1916 N N . TRP A 1 239 ? -23.288 -10.082 23.234 1.00 96.06 239 TRP A N 1
ATOM 1917 C CA . TRP A 1 239 ? -23.443 -8.824 22.502 1.00 96.06 239 TRP A CA 1
ATOM 1918 C C . TRP A 1 239 ? -24.104 -9.011 21.146 1.00 96.06 239 TRP A C 1
ATOM 1920 O O . TRP A 1 239 ? -25.006 -8.241 20.805 1.00 96.06 239 TRP A O 1
ATOM 1930 N N . ALA A 1 240 ? -23.706 -10.041 20.399 1.00 92.12 240 ALA A N 1
ATOM 1931 C CA . ALA A 1 240 ? -24.268 -10.368 19.093 1.00 92.12 240 ALA A CA 1
ATOM 1932 C C . ALA A 1 240 ? -25.793 -10.582 19.158 1.00 92.12 240 ALA A C 1
ATOM 1934 O O . ALA A 1 240 ? -26.533 -10.095 18.292 1.00 92.12 240 ALA A O 1
ATOM 1935 N N . ASP A 1 241 ? -26.265 -11.254 20.208 1.00 93.00 241 ASP A N 1
ATOM 1936 C CA . ASP A 1 241 ? -27.681 -11.463 20.492 1.00 93.00 241 ASP A CA 1
ATOM 1937 C C . ASP A 1 241 ? -28.330 -10.173 21.046 1.00 93.00 241 ASP A C 1
ATOM 1939 O O . ASP A 1 241 ? -29.389 -9.767 20.557 1.00 93.00 241 ASP A O 1
ATOM 1943 N N . TYR A 1 242 ? -27.666 -9.426 21.939 1.00 9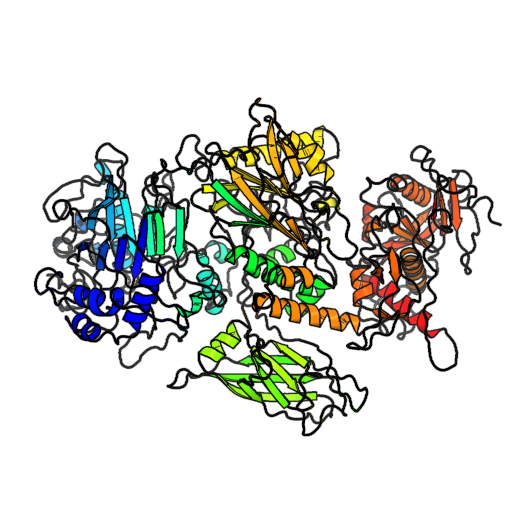4.38 242 TYR A N 1
ATOM 1944 C CA . TYR A 1 242 ? -28.146 -8.150 22.498 1.00 94.38 242 TYR A CA 1
ATOM 1945 C C . TYR A 1 242 ? -28.450 -7.097 21.427 1.00 94.38 242 TYR A C 1
ATOM 1947 O O . TYR A 1 242 ? -29.474 -6.402 21.495 1.00 94.38 242 TYR A O 1
ATOM 1955 N N . ILE A 1 243 ? -27.588 -6.980 20.413 1.00 92.12 243 ILE A N 1
ATOM 1956 C CA . ILE A 1 243 ? -27.787 -6.077 19.277 1.00 92.12 243 ILE A CA 1
ATOM 1957 C C . ILE A 1 243 ? -28.595 -6.719 18.148 1.00 92.12 243 ILE A C 1
ATOM 1959 O O . ILE A 1 243 ? -28.828 -6.063 17.136 1.00 92.12 243 ILE A O 1
ATOM 1963 N N . SER A 1 244 ? -29.057 -7.962 18.266 1.00 87.00 244 SER A N 1
ATOM 1964 C CA . SER A 1 244 ? -29.822 -8.600 17.196 1.00 87.00 244 SER A CA 1
ATOM 1965 C C . SER A 1 244 ? -31.115 -7.837 16.888 1.00 87.00 244 SER A C 1
ATOM 1967 O O . SER A 1 244 ? -31.786 -7.294 17.772 1.00 87.00 244 SER A O 1
ATOM 1969 N N . SER A 1 245 ? -31.477 -7.780 15.603 1.00 79.50 245 SER A N 1
ATOM 1970 C CA . SER A 1 245 ? -32.805 -7.314 15.190 1.00 79.50 245 SER A CA 1
ATOM 1971 C C . SER A 1 245 ? -33.895 -8.371 15.395 1.00 79.50 245 SER A C 1
ATOM 1973 O O . SER A 1 245 ? -35.074 -8.050 15.293 1.00 79.50 245 SER A O 1
ATOM 1975 N N . ASP A 1 246 ? -33.505 -9.617 15.656 1.00 83.44 246 ASP A N 1
ATOM 1976 C CA . ASP A 1 246 ? -34.405 -10.714 15.984 1.00 83.44 246 ASP A CA 1
ATOM 1977 C C . ASP A 1 246 ? -34.774 -10.660 17.474 1.00 83.44 246 ASP A C 1
ATOM 1979 O O . ASP A 1 246 ? -33.904 -10.701 18.345 1.00 83.44 246 ASP A O 1
ATOM 1983 N N . VAL A 1 247 ? -36.071 -10.533 17.758 1.00 78.38 247 VAL A N 1
ATOM 1984 C CA . VAL A 1 247 ? -36.601 -10.444 19.126 1.00 78.38 247 VAL A CA 1
ATOM 1985 C C . VAL A 1 247 ? -36.417 -11.756 19.877 1.00 78.38 247 VAL A C 1
ATOM 1987 O O . VAL A 1 247 ? -36.169 -11.730 21.078 1.00 78.38 247 VAL A O 1
ATOM 1990 N N . GLU A 1 248 ? -36.515 -12.897 19.194 1.00 83.88 248 GLU A N 1
ATOM 1991 C CA . GLU A 1 248 ? -36.373 -14.204 19.845 1.00 83.88 248 GLU A CA 1
ATOM 1992 C C . GLU A 1 248 ? -34.933 -14.427 20.317 1.00 83.88 248 GLU A C 1
ATOM 1994 O O . GLU A 1 248 ? -34.704 -15.010 21.374 1.00 83.88 248 GLU A O 1
ATOM 1999 N N . ARG A 1 249 ? -33.952 -13.873 19.592 1.00 83.81 249 ARG A N 1
ATOM 2000 C CA . ARG A 1 249 ? -32.539 -13.953 19.981 1.00 83.81 249 ARG A CA 1
ATOM 2001 C C . ARG A 1 249 ? -32.177 -13.120 21.202 1.00 83.81 249 ARG A C 1
ATOM 2003 O O . ARG A 1 249 ? -31.198 -13.442 21.846 1.00 83.81 249 ARG A O 1
ATOM 2010 N N . ASN A 1 250 ? -32.932 -12.079 21.546 1.00 88.19 250 ASN A N 1
ATOM 2011 C CA . ASN A 1 250 ? -32.620 -11.242 22.712 1.00 88.19 250 ASN A CA 1
ATOM 2012 C C . ASN A 1 250 ? -33.634 -11.346 23.854 1.00 88.19 250 ASN A C 1
ATOM 2014 O O . ASN A 1 250 ? -33.475 -10.660 24.863 1.00 88.19 250 ASN A O 1
ATOM 2018 N N . SER A 1 251 ? -34.661 -12.191 23.729 1.00 89.25 251 SER A N 1
ATOM 2019 C CA . SER A 1 251 ? -35.714 -12.316 24.743 1.00 89.25 251 SER A CA 1
ATOM 2020 C C . SER A 1 251 ? -35.251 -12.965 26.045 1.00 89.25 251 SER A C 1
ATOM 2022 O O . SER A 1 251 ? -35.925 -12.811 27.056 1.00 89.25 251 SER A O 1
ATOM 2024 N N . TYR A 1 252 ? -34.134 -13.696 26.023 1.00 93.25 252 TYR A N 1
ATOM 2025 C CA . TYR A 1 252 ? -33.575 -14.350 27.208 1.00 93.25 252 TYR A CA 1
ATOM 2026 C C . TYR A 1 252 ? -32.750 -13.398 28.087 1.00 93.25 252 TYR A C 1
ATOM 2028 O O . TYR A 1 252 ? -32.436 -13.727 29.224 1.00 93.25 252 TYR A O 1
ATOM 2036 N N . ILE A 1 253 ? -32.380 -12.227 27.560 1.00 95.44 253 ILE A N 1
ATOM 2037 C CA . ILE A 1 253 ? -31.469 -11.303 28.232 1.00 95.44 253 ILE A CA 1
ATOM 2038 C C . ILE A 1 253 ? -32.241 -10.509 29.285 1.00 95.44 253 ILE A C 1
ATOM 2040 O O . ILE A 1 253 ? -33.183 -9.784 28.953 1.00 95.44 253 ILE A O 1
ATOM 2044 N N . ILE A 1 254 ? -31.815 -10.612 30.541 1.00 96.00 254 ILE A N 1
ATOM 2045 C CA . ILE A 1 254 ? -32.391 -9.912 31.692 1.00 96.00 254 ILE A CA 1
ATOM 2046 C C . ILE A 1 254 ? -31.240 -9.221 32.421 1.00 96.00 254 ILE A C 1
ATOM 2048 O O . ILE A 1 254 ? -30.232 -9.862 32.694 1.00 96.00 254 ILE A O 1
ATOM 2052 N N . ASP A 1 255 ? -31.359 -7.918 32.679 1.00 97.00 255 ASP A N 1
ATOM 2053 C CA . ASP A 1 255 ? -30.337 -7.190 33.446 1.00 97.00 255 ASP A CA 1
ATOM 2054 C C . ASP A 1 255 ? -30.480 -7.405 34.958 1.00 97.00 255 ASP A C 1
ATOM 2056 O O . ASP A 1 255 ? -31.500 -7.914 35.427 1.00 97.00 255 ASP A O 1
ATOM 2060 N N . ASP A 1 256 ? -29.489 -6.964 35.734 1.00 97.19 256 ASP A N 1
ATOM 2061 C CA . ASP A 1 256 ? -29.460 -7.144 37.196 1.00 97.19 256 ASP A CA 1
ATOM 2062 C C . ASP A 1 256 ? -30.623 -6.416 37.922 1.00 97.19 256 ASP A C 1
ATOM 2064 O O . ASP A 1 256 ? -30.903 -6.659 39.095 1.00 97.19 256 ASP A O 1
ATOM 2068 N N . ASN A 1 257 ? -31.359 -5.533 37.228 1.00 95.62 257 ASN A N 1
ATOM 2069 C CA . ASN A 1 257 ? -32.570 -4.876 37.735 1.00 95.62 257 ASN A CA 1
ATOM 2070 C C . ASN A 1 257 ? -33.874 -5.553 37.262 1.00 95.62 257 ASN A C 1
ATOM 2072 O O . ASN A 1 257 ? -34.970 -5.046 37.534 1.00 95.62 257 ASN A O 1
ATOM 2076 N N . GLY A 1 258 ? -33.782 -6.683 36.557 1.00 95.00 258 GLY A N 1
ATOM 2077 C CA . GLY A 1 258 ? -34.913 -7.456 36.050 1.00 95.00 258 GLY A CA 1
ATOM 2078 C C . GLY A 1 258 ? -35.540 -6.913 34.762 1.00 95.00 258 GLY A C 1
ATOM 2079 O O . GLY A 1 258 ? -36.667 -7.287 34.434 1.00 95.00 258 GLY A O 1
ATOM 2080 N N . LEU A 1 259 ? -34.881 -6.005 34.032 1.00 93.62 259 LEU A N 1
ATOM 2081 C CA . LEU A 1 259 ? -35.381 -5.521 32.743 1.00 93.62 259 LEU A CA 1
ATOM 2082 C C . LEU A 1 259 ? -35.008 -6.501 31.626 1.00 93.62 259 LEU A C 1
ATOM 2084 O O . LEU A 1 259 ? -33.832 -6.753 31.367 1.00 93.62 259 LEU A O 1
ATOM 2088 N N . GLU A 1 260 ? -36.027 -6.979 30.917 1.00 93.12 260 GLU A N 1
ATOM 2089 C CA . GLU A 1 260 ? -35.902 -7.945 29.822 1.00 93.12 260 GLU A CA 1
ATOM 2090 C C . GLU A 1 260 ? -35.589 -7.287 28.460 1.00 93.12 260 GLU A C 1
ATOM 2092 O O . GLU A 1 260 ? -36.029 -6.168 28.153 1.00 93.12 260 GLU A O 1
ATOM 2097 N N . GLY A 1 261 ? -34.902 -8.040 27.598 1.00 89.56 261 GLY A N 1
ATOM 2098 C CA . GLY A 1 261 ? -34.697 -7.757 26.179 1.00 89.56 261 GLY A CA 1
ATOM 2099 C C . GLY A 1 261 ? -33.388 -7.037 25.848 1.00 89.56 261 GLY A C 1
ATOM 2100 O O . GLY A 1 261 ? -32.733 -6.442 26.706 1.00 89.56 261 GLY A O 1
ATOM 2101 N N . GLY A 1 262 ? -33.029 -7.050 24.563 1.00 89.06 262 GLY A N 1
ATOM 2102 C CA . GLY A 1 262 ? -31.824 -6.397 24.041 1.00 89.06 262 GLY A CA 1
ATOM 2103 C C . GLY A 1 262 ? -32.008 -4.939 23.603 1.00 89.06 262 GLY A C 1
ATOM 2104 O O . GLY A 1 262 ? -33.006 -4.266 23.888 1.00 89.06 262 GLY A O 1
ATOM 2105 N N . LEU A 1 263 ? -31.075 -4.453 22.785 1.00 86.69 263 LEU A N 1
ATOM 2106 C CA . LEU A 1 263 ? -31.137 -3.144 22.126 1.00 86.69 263 LEU A CA 1
ATOM 2107 C C . LEU A 1 263 ? -32.180 -3.064 20.991 1.00 86.69 263 LEU A C 1
ATOM 2109 O O . LEU A 1 263 ? -32.211 -2.089 20.233 1.00 86.69 263 LEU A O 1
ATOM 2113 N N . HIS A 1 264 ? -33.092 -4.032 20.900 1.00 65.88 264 HIS A N 1
ATOM 2114 C CA . HIS A 1 264 ? -34.193 -4.067 19.949 1.00 65.88 264 HIS A CA 1
ATOM 2115 C C . HIS A 1 264 ? -35.420 -3.293 20.461 1.00 65.88 264 HIS A C 1
ATOM 2117 O O . HIS A 1 264 ? -36.278 -3.802 21.181 1.00 65.88 264 HIS A O 1
ATOM 2123 N N . LYS A 1 265 ? -35.553 -2.037 20.028 1.00 53.50 265 LYS A N 1
ATOM 2124 C CA . LYS A 1 265 ? -36.852 -1.351 19.899 1.00 53.50 265 LYS A CA 1
ATOM 2125 C C . LYS A 1 265 ? -36.778 -0.494 18.643 1.00 53.50 265 LYS A C 1
ATOM 2127 O O . LYS A 1 265 ? -35.798 0.228 18.503 1.00 53.50 265 LYS A O 1
ATOM 2132 N N . LYS A 1 266 ? -37.789 -0.592 17.766 1.00 49.69 266 LYS A N 1
ATOM 2133 C CA . LYS A 1 266 ? -37.980 0.190 16.523 1.00 49.69 266 LYS A CA 1
ATOM 2134 C C . LYS A 1 266 ? -37.107 1.459 16.459 1.00 49.69 266 LYS A C 1
ATOM 2136 O O . LYS A 1 266 ? -37.368 2.407 17.198 1.00 49.69 266 LYS A O 1
ATOM 2141 N N . GLY A 1 267 ? -36.119 1.474 15.562 1.00 54.78 267 GLY A N 1
ATOM 2142 C CA . GLY A 1 267 ? -35.246 2.625 15.299 1.00 54.78 267 GLY A CA 1
ATOM 2143 C C . GLY A 1 267 ? -33.764 2.253 15.159 1.00 54.78 267 GLY A C 1
ATOM 2144 O O . GLY A 1 267 ? -33.302 1.285 15.758 1.00 54.78 267 GLY A O 1
ATOM 2145 N N . ARG A 1 268 ? -33.021 3.042 14.371 1.00 68.19 268 ARG A N 1
ATOM 2146 C CA . ARG A 1 268 ? -31.554 2.986 14.229 1.00 68.19 268 ARG A CA 1
ATOM 2147 C C . ARG A 1 268 ? -30.887 3.509 15.513 1.00 68.19 268 ARG A C 1
ATOM 2149 O O . ARG A 1 268 ? -30.499 4.670 15.580 1.00 68.19 268 ARG A O 1
ATOM 2156 N N . LYS A 1 269 ? -30.858 2.704 16.581 1.00 84.88 269 LYS A N 1
ATOM 2157 C CA . LYS A 1 269 ? -30.169 3.080 17.828 1.00 84.88 269 LYS A CA 1
ATOM 2158 C C . LYS A 1 269 ? -28.657 3.024 17.624 1.00 84.88 269 LYS A C 1
ATOM 2160 O O . LYS A 1 269 ? -28.156 1.968 17.245 1.00 84.88 269 LYS A O 1
ATOM 2165 N N . SER A 1 270 ? -27.978 4.131 17.910 1.00 90.75 270 SER A N 1
ATOM 2166 C CA . SER A 1 270 ? -26.518 4.227 17.896 1.00 90.75 270 SER A CA 1
ATOM 2167 C C . SER A 1 270 ? -25.904 3.526 19.103 1.00 90.75 270 SER A C 1
ATOM 2169 O O . SER A 1 270 ? -26.387 3.699 20.227 1.00 90.75 270 SER A O 1
ATOM 2171 N N . PHE A 1 271 ? -24.848 2.760 18.864 1.00 95.31 271 PHE A N 1
ATOM 2172 C CA . PHE A 1 271 ? -24.056 2.101 19.894 1.00 95.31 271 PHE A CA 1
ATOM 2173 C C . PHE A 1 271 ? -22.592 2.006 19.462 1.00 95.31 271 PHE A C 1
ATOM 2175 O O . PHE A 1 271 ? -22.315 2.037 18.265 1.00 95.31 271 PHE A O 1
ATOM 2182 N N . VAL A 1 272 ? -21.692 1.857 20.430 1.00 97.62 272 VAL A N 1
ATOM 2183 C CA . VAL A 1 272 ? -20.291 1.474 20.223 1.00 97.62 272 VAL A CA 1
ATOM 2184 C C . VAL A 1 272 ? -19.995 0.333 21.191 1.00 97.62 272 VAL A C 1
ATOM 2186 O O . VAL A 1 272 ? -20.204 0.498 22.394 1.00 97.62 272 VAL A O 1
ATOM 2189 N N . ILE A 1 273 ? -19.604 -0.833 20.671 1.00 98.44 273 ILE A N 1
ATOM 2190 C CA . ILE A 1 273 ? -19.117 -1.953 21.490 1.00 98.44 273 ILE A CA 1
ATOM 2191 C C . ILE A 1 273 ? -17.638 -1.709 21.766 1.00 98.44 273 ILE A C 1
ATOM 2193 O O . ILE A 1 273 ? -16.904 -1.422 20.825 1.00 98.44 273 ILE A O 1
ATOM 2197 N N . MET A 1 274 ? -17.218 -1.756 23.027 1.00 98.44 274 MET A N 1
ATOM 2198 C CA . MET A 1 274 ? -15.865 -1.385 23.445 1.00 98.44 274 MET A CA 1
ATOM 2199 C C . MET A 1 274 ? -15.282 -2.396 24.433 1.00 98.44 274 MET A C 1
ATOM 2201 O O . MET A 1 274 ? -16.004 -2.880 25.305 1.00 98.44 274 MET A O 1
ATOM 2205 N N . GLY A 1 275 ? -13.981 -2.652 24.329 1.00 97.44 275 GLY A N 1
ATOM 2206 C CA . GLY A 1 275 ? -13.209 -3.412 25.314 1.00 97.44 275 GLY A CA 1
ATOM 2207 C C . GLY A 1 275 ? -12.290 -4.454 24.694 1.00 97.44 275 GLY A C 1
ATOM 2208 O O . GLY A 1 275 ? -12.470 -4.817 23.528 1.00 97.44 275 GLY A O 1
ATOM 2209 N N . ASP A 1 276 ? -11.364 -4.954 25.507 1.00 96.12 276 ASP A N 1
ATOM 2210 C CA . ASP A 1 276 ? -10.614 -6.180 25.249 1.00 96.12 276 ASP A CA 1
ATOM 2211 C C . ASP A 1 276 ? -11.590 -7.365 25.192 1.00 96.12 276 ASP A C 1
ATOM 2213 O O . ASP A 1 276 ? -12.146 -7.782 26.209 1.00 96.12 276 ASP A O 1
ATOM 2217 N N . GLN A 1 277 ? -11.858 -7.863 23.985 1.00 96.44 277 GLN A N 1
ATOM 2218 C CA . GLN A 1 277 ? -12.720 -9.019 23.743 1.00 96.44 277 GLN A CA 1
ATOM 2219 C C . GLN A 1 277 ? -11.965 -10.349 23.827 1.00 96.44 277 GLN A C 1
ATOM 2221 O O . GLN A 1 277 ? -12.609 -11.400 23.765 1.00 96.44 277 GLN A O 1
ATOM 2226 N N . ASN A 1 278 ? -10.636 -10.326 23.975 1.00 94.88 278 ASN A N 1
ATOM 2227 C CA . ASN A 1 278 ? -9.796 -11.513 24.092 1.00 94.88 278 ASN A CA 1
ATOM 2228 C C . ASN A 1 278 ? -9.981 -12.521 22.937 1.00 94.88 278 ASN A C 1
ATOM 2230 O O . ASN A 1 278 ? -9.897 -13.736 23.118 1.00 94.88 278 ASN A O 1
ATOM 2234 N N . ALA A 1 279 ? -10.302 -12.032 21.739 1.00 92.44 279 ALA A N 1
ATOM 2235 C CA . ALA A 1 279 ? -10.577 -12.886 20.592 1.00 92.44 279 ALA A CA 1
ATOM 2236 C C . ALA A 1 279 ? -10.127 -12.231 19.288 1.00 92.44 279 ALA A C 1
ATOM 2238 O O . ALA A 1 279 ? -10.703 -11.233 18.855 1.00 92.44 279 ALA A O 1
ATOM 2239 N N . ASP A 1 280 ? -9.146 -12.861 18.651 1.00 90.44 280 ASP A N 1
ATOM 2240 C CA . ASP A 1 280 ? -8.680 -12.525 17.311 1.00 90.44 280 ASP A CA 1
ATOM 2241 C C . ASP A 1 280 ? -9.616 -13.108 16.224 1.00 90.44 280 ASP A C 1
ATOM 2243 O O . ASP A 1 280 ? -10.183 -14.197 16.408 1.00 90.44 280 ASP A O 1
ATOM 2247 N N . PRO A 1 281 ? -9.845 -12.406 15.095 1.00 84.56 281 PRO A N 1
ATOM 2248 C CA . PRO A 1 281 ? -10.709 -12.889 14.027 1.00 84.56 281 PRO A CA 1
ATOM 2249 C C . PRO A 1 281 ? -10.167 -14.070 13.210 1.00 84.56 281 PRO A C 1
ATOM 2251 O O . PRO A 1 281 ? -10.974 -14.705 12.520 1.00 84.56 281 PRO A O 1
ATOM 2254 N N . VAL A 1 282 ? -8.865 -14.345 13.220 1.00 76.31 282 VAL A N 1
ATOM 2255 C CA . VAL A 1 282 ? -8.182 -15.278 12.315 1.00 76.31 282 VAL A CA 1
ATOM 2256 C C . VAL A 1 282 ? -7.293 -16.271 13.071 1.00 76.31 282 VAL A C 1
ATOM 2258 O O . VAL A 1 282 ? -7.542 -17.474 12.959 1.00 76.31 282 VAL A O 1
ATOM 2261 N N . ASP A 1 283 ? -6.304 -15.811 13.837 1.00 73.75 283 ASP A N 1
ATOM 2262 C CA . ASP A 1 283 ? -5.178 -16.639 14.298 1.00 73.75 283 ASP A CA 1
ATOM 2263 C C . ASP A 1 283 ? -5.064 -16.830 15.815 1.00 73.75 283 ASP A C 1
ATOM 2265 O O . ASP A 1 283 ? -4.233 -17.617 16.264 1.00 73.75 283 ASP A O 1
ATOM 2269 N N . GLY A 1 284 ? -5.981 -16.263 16.597 1.00 78.38 284 GLY A N 1
ATOM 2270 C CA . GLY A 1 284 ? -6.078 -16.516 18.039 1.00 78.38 284 GLY A CA 1
ATOM 2271 C C . GLY A 1 284 ? -6.690 -17.874 18.435 1.00 78.38 284 GLY A C 1
ATOM 2272 O O . GLY A 1 284 ? -7.167 -18.658 17.603 1.00 78.38 284 GLY A O 1
ATOM 2273 N N . ASP A 1 285 ? -6.730 -18.110 19.752 1.00 83.94 285 ASP A N 1
ATOM 2274 C CA . ASP A 1 285 ? -7.160 -19.368 20.397 1.00 83.94 285 ASP A CA 1
ATOM 2275 C C . ASP A 1 285 ? -8.663 -19.442 20.741 1.00 83.94 285 ASP A C 1
ATOM 2277 O O . ASP A 1 285 ? -9.127 -20.387 21.384 1.00 83.94 285 ASP A O 1
ATOM 2281 N N . SER A 1 286 ? -9.456 -18.442 20.345 1.00 86.50 286 SER A N 1
ATOM 2282 C CA . SER A 1 286 ? -10.914 -18.470 20.549 1.00 86.50 286 SER A CA 1
ATOM 2283 C C . SER A 1 286 ? -11.602 -19.529 19.666 1.00 86.50 286 SER A C 1
ATOM 2285 O O . SER A 1 286 ? -11.076 -19.915 18.624 1.00 86.50 286 SER A O 1
ATOM 2287 N N . ASP A 1 287 ? -12.799 -19.989 20.056 1.00 83.81 287 ASP A N 1
ATOM 2288 C CA . ASP A 1 287 ? -13.512 -21.082 19.365 1.00 83.81 287 ASP A CA 1
ATOM 2289 C C . ASP A 1 287 ? -13.760 -20.790 17.874 1.00 83.81 287 ASP A C 1
ATOM 2291 O O . ASP A 1 287 ? -14.541 -19.891 17.530 1.00 83.81 287 ASP A O 1
ATOM 2295 N N . ARG A 1 288 ? -13.158 -21.593 16.984 1.00 76.50 288 ARG A N 1
ATOM 2296 C CA . ARG A 1 288 ? -13.215 -21.386 15.527 1.00 76.50 288 ARG A CA 1
ATOM 2297 C C . ARG A 1 288 ? -14.506 -21.873 14.863 1.00 76.50 288 ARG A C 1
ATOM 2299 O O . ARG A 1 288 ? -14.789 -21.514 13.716 1.00 76.50 288 ARG A O 1
ATOM 2306 N N . ASN A 1 289 ? -15.328 -22.658 15.559 1.00 72.19 289 ASN A N 1
ATOM 2307 C CA . ASN A 1 289 ? -16.580 -23.204 15.014 1.00 72.19 289 ASN A CA 1
ATOM 2308 C C . ASN A 1 289 ? -17.814 -22.333 15.302 1.00 72.19 289 ASN A C 1
ATOM 2310 O O . ASN A 1 289 ? -18.927 -22.645 14.870 1.00 72.19 289 ASN A O 1
ATOM 2314 N N . SER A 1 290 ? -17.622 -21.238 16.028 1.00 63.78 290 SER A N 1
ATOM 2315 C CA . SER A 1 290 ? -18.687 -20.410 16.591 1.00 63.78 290 SER A CA 1
ATOM 2316 C C . SER A 1 290 ? -19.329 -19.417 15.617 1.00 63.78 290 SER A C 1
ATOM 2318 O O . SER A 1 290 ? -20.485 -19.014 15.791 1.00 63.78 290 SER A O 1
ATOM 2320 N N . ALA A 1 291 ? -18.595 -19.007 14.582 1.00 59.31 291 ALA A N 1
ATOM 2321 C CA . ALA A 1 291 ? -19.032 -18.012 13.615 1.00 59.31 291 ALA A CA 1
ATOM 2322 C C . ALA A 1 291 ? -19.546 -18.666 12.330 1.00 59.31 291 ALA A C 1
ATOM 2324 O O . ALA A 1 291 ? -18.859 -19.489 11.722 1.00 59.31 291 ALA A O 1
ATOM 2325 N N . PHE A 1 292 ? -20.728 -18.238 11.883 1.00 56.25 292 PHE A N 1
ATOM 2326 C CA . PHE A 1 292 ? -21.367 -18.709 10.657 1.00 56.25 292 PHE A CA 1
ATOM 2327 C C . PHE A 1 292 ? -21.445 -17.579 9.626 1.00 56.25 292 PHE A C 1
ATOM 2329 O O . PHE A 1 292 ? -21.702 -16.430 9.996 1.00 56.25 292 PHE A O 1
ATOM 2336 N N . ASP A 1 293 ? -21.230 -17.893 8.348 1.00 52.59 293 ASP A N 1
ATOM 2337 C CA . ASP A 1 293 ? -21.449 -16.943 7.256 1.00 52.59 293 ASP A CA 1
ATOM 2338 C C . ASP A 1 293 ? -22.948 -16.608 7.112 1.00 52.59 293 ASP A C 1
ATOM 2340 O O . ASP A 1 293 ? -23.810 -17.131 7.829 1.00 52.59 293 ASP A O 1
ATOM 2344 N N . LEU A 1 294 ? -23.282 -15.697 6.193 1.00 39.56 294 LEU A N 1
ATOM 2345 C CA . LEU A 1 294 ? -24.673 -15.285 5.956 1.00 39.56 294 LEU A CA 1
ATOM 2346 C C . LEU A 1 294 ? -25.575 -16.441 5.484 1.00 39.56 294 LEU A C 1
ATOM 2348 O O . LEU A 1 294 ? -26.794 -16.351 5.639 1.00 39.56 294 LEU A O 1
ATOM 2352 N N . ASP A 1 295 ? -24.981 -17.520 4.971 1.00 36.97 295 ASP A N 1
ATOM 2353 C CA . ASP A 1 295 ? -25.659 -18.728 4.504 1.00 36.97 295 ASP A CA 1
ATOM 2354 C C . ASP A 1 295 ? -25.749 -19.819 5.590 1.00 36.97 295 ASP A C 1
ATOM 2356 O O . ASP A 1 295 ? -26.403 -20.847 5.394 1.00 36.97 295 ASP A O 1
ATOM 2360 N N . GLY A 1 296 ? -25.166 -19.580 6.769 1.00 43.69 296 GLY A N 1
ATOM 2361 C CA . GLY A 1 296 ? -25.218 -20.478 7.917 1.00 43.69 296 GLY A CA 1
ATOM 2362 C C . GLY A 1 296 ? -24.143 -21.568 7.931 1.00 43.69 296 GLY A C 1
ATOM 2363 O O . GLY A 1 296 ? -24.325 -22.559 8.640 1.00 43.69 296 GLY A O 1
ATOM 2364 N N . ASN A 1 297 ? -23.041 -21.418 7.187 1.00 47.44 297 ASN A N 1
ATOM 2365 C CA . ASN A 1 297 ? -21.902 -22.343 7.221 1.00 47.44 297 ASN A CA 1
ATOM 2366 C C . ASN A 1 297 ? -20.854 -21.900 8.256 1.00 47.44 297 ASN A C 1
ATOM 2368 O O . ASN A 1 297 ? -20.578 -20.702 8.334 1.00 47.44 297 ASN A O 1
ATOM 2372 N N . PRO A 1 298 ? -20.240 -22.822 9.027 1.00 53.69 298 PRO A N 1
ATOM 2373 C CA . PRO A 1 298 ? -19.126 -22.494 9.915 1.00 53.69 298 PRO A CA 1
ATOM 2374 C C . PRO A 1 298 ? -17.987 -21.847 9.128 1.00 53.69 298 PRO A C 1
ATOM 2376 O O . PRO A 1 298 ? -17.590 -22.348 8.077 1.00 53.69 298 PRO A O 1
ATOM 2379 N N . THR A 1 299 ? -17.456 -20.743 9.639 1.00 59.47 299 THR A N 1
ATOM 2380 C CA . THR A 1 299 ? -16.440 -19.951 8.931 1.00 59.47 299 THR A CA 1
ATOM 2381 C C . THR A 1 299 ? -15.005 -20.364 9.262 1.00 59.47 299 THR A C 1
ATOM 2383 O O . THR A 1 299 ? -14.102 -19.912 8.564 1.00 59.47 299 THR A O 1
ATOM 2386 N N . ASN A 1 300 ? -14.793 -21.240 10.260 1.00 62.72 300 ASN A N 1
ATOM 2387 C CA . ASN A 1 300 ? -13.477 -21.594 10.815 1.00 62.72 300 ASN A CA 1
ATOM 2388 C C . ASN A 1 300 ? -12.692 -20.348 11.269 1.00 62.72 300 ASN A C 1
ATOM 2390 O O . ASN A 1 300 ? -11.548 -20.142 10.873 1.00 62.72 300 ASN A O 1
ATOM 2394 N N . ARG A 1 301 ? -13.355 -19.469 12.028 1.00 71.69 301 ARG A N 1
ATOM 2395 C CA . ARG A 1 301 ? -12.831 -18.166 12.460 1.00 71.69 301 ARG A CA 1
ATOM 2396 C C . ARG A 1 301 ? -13.141 -17.916 13.925 1.00 71.69 301 ARG A C 1
ATOM 2398 O O . ARG A 1 301 ? -14.172 -18.381 14.406 1.00 71.69 301 ARG A O 1
ATOM 2405 N N . GLY A 1 302 ? -12.288 -17.138 14.589 1.00 78.25 302 GLY A N 1
ATOM 2406 C CA . GLY A 1 302 ? -12.401 -16.857 16.019 1.00 78.25 302 GLY A CA 1
ATOM 2407 C C . GLY A 1 302 ? -13.728 -16.212 16.431 1.00 78.25 302 GLY A C 1
ATOM 2408 O O . GLY A 1 302 ? -14.430 -15.589 15.619 1.00 78.25 302 GLY A O 1
ATOM 2409 N N . ALA A 1 303 ? -14.059 -16.339 17.717 1.00 88.44 303 ALA A N 1
ATOM 2410 C CA . ALA A 1 303 ? -15.364 -16.029 18.297 1.00 88.44 303 ALA A CA 1
ATOM 2411 C C . ALA A 1 303 ? -15.844 -14.595 18.033 1.00 88.44 303 ALA A C 1
ATOM 2413 O O . ALA A 1 303 ? -17.048 -14.369 17.871 1.00 88.44 303 ALA A O 1
ATOM 2414 N N . ILE A 1 304 ? -14.926 -13.633 17.896 1.00 92.31 304 ILE A N 1
ATOM 2415 C CA . ILE A 1 304 ? -15.243 -12.233 17.589 1.00 92.31 304 ILE A CA 1
ATOM 2416 C C . ILE A 1 304 ? -15.984 -12.044 16.258 1.00 92.31 304 ILE A C 1
ATOM 2418 O O . ILE A 1 304 ? -16.748 -11.088 16.092 1.00 92.31 304 ILE A O 1
ATOM 2422 N N . ASN A 1 305 ? -15.862 -12.980 15.311 1.00 87.06 305 ASN A N 1
ATOM 2423 C CA . ASN A 1 305 ? -16.589 -12.921 14.040 1.00 87.06 305 ASN A CA 1
ATOM 2424 C C . ASN A 1 305 ? -18.113 -13.005 14.223 1.00 87.06 305 ASN A C 1
ATOM 2426 O O . ASN A 1 305 ? -18.862 -12.542 13.358 1.00 87.06 305 ASN A O 1
ATOM 2430 N N . GLN A 1 306 ? -18.588 -13.489 15.378 1.00 88.94 306 GLN A N 1
ATOM 2431 C CA . GLN A 1 306 ? -19.994 -13.384 15.773 1.00 88.94 306 GLN A CA 1
ATOM 2432 C C . GLN A 1 306 ? -20.478 -11.931 15.886 1.00 88.94 306 GLN A C 1
ATOM 2434 O O . GLN A 1 306 ? -21.680 -11.697 15.755 1.00 88.94 306 GLN A O 1
ATOM 2439 N N . LEU A 1 307 ? -19.578 -10.965 16.104 1.00 89.56 307 LEU A N 1
ATOM 2440 C CA . LEU A 1 307 ? -19.839 -9.526 16.048 1.00 89.56 307 LEU A CA 1
ATOM 2441 C C . LEU A 1 307 ? -19.421 -8.918 14.710 1.00 89.56 307 LEU A C 1
ATOM 2443 O O . LEU A 1 307 ? -20.223 -8.199 14.111 1.00 89.56 307 LEU A O 1
ATOM 2447 N N . LEU A 1 308 ? -18.215 -9.223 14.216 1.00 87.25 308 LEU A N 1
ATOM 2448 C CA . LEU A 1 308 ? -17.679 -8.580 13.009 1.00 87.25 308 LEU A CA 1
ATOM 2449 C C . LEU A 1 308 ? -18.512 -8.870 11.750 1.00 87.25 308 LEU A C 1
ATOM 2451 O O . LEU A 1 308 ? -18.615 -8.022 10.867 1.00 87.25 308 LEU A O 1
ATOM 2455 N N . GLY A 1 309 ? -19.160 -10.038 11.691 1.00 76.62 309 GLY A N 1
ATOM 2456 C CA . GLY A 1 309 ? -20.077 -10.412 10.612 1.00 76.62 309 GLY A CA 1
ATOM 2457 C C . GLY A 1 309 ? -21.502 -9.860 10.761 1.00 76.62 309 GLY A C 1
ATOM 2458 O O . GLY A 1 309 ? -22.369 -10.140 9.930 1.00 76.62 309 GLY A O 1
ATOM 2459 N N . LYS A 1 310 ? -21.821 -9.107 11.825 1.00 79.94 310 LYS A N 1
ATOM 2460 C CA . LYS A 1 310 ? -23.188 -8.612 12.042 1.00 79.94 310 LYS A CA 1
ATOM 2461 C C . LYS A 1 310 ? -23.454 -7.360 11.232 1.00 79.94 310 LYS A C 1
ATOM 2463 O O . LYS A 1 310 ? -22.910 -6.299 11.494 1.00 79.94 310 LYS A O 1
ATOM 2468 N N . ARG A 1 311 ? -24.517 -7.424 10.430 1.00 78.56 311 ARG A N 1
ATOM 2469 C CA . ARG A 1 311 ? -25.080 -6.301 9.660 1.00 78.56 311 ARG A CA 1
ATOM 2470 C C . ARG A 1 311 ? -25.368 -5.017 10.460 1.00 78.56 311 ARG A C 1
ATOM 2472 O O . ARG A 1 311 ? -25.635 -3.981 9.869 1.00 78.56 311 ARG A O 1
ATOM 2479 N N . ARG A 1 312 ? -25.441 -5.066 11.793 1.00 83.94 312 ARG A N 1
ATOM 2480 C CA . ARG A 1 312 ? -25.674 -3.880 12.638 1.00 83.94 312 ARG A CA 1
ATOM 2481 C C . ARG A 1 312 ? -24.393 -3.236 13.157 1.00 83.94 312 ARG A C 1
ATOM 2483 O O . ARG A 1 312 ? -24.506 -2.146 13.714 1.00 83.94 312 ARG A O 1
ATOM 2490 N N . VAL A 1 313 ? -23.244 -3.875 12.986 1.00 86.88 313 VAL A N 1
ATOM 2491 C CA . VAL A 1 313 ? -21.922 -3.376 13.366 1.00 86.88 313 VAL A CA 1
ATOM 2492 C C . VAL A 1 313 ? -21.270 -2.776 12.121 1.00 86.88 313 VAL A C 1
ATOM 2494 O O . VAL A 1 313 ? -21.429 -3.311 11.028 1.00 86.88 313 VAL A O 1
ATOM 2497 N N . ASN A 1 314 ? -20.621 -1.626 12.270 1.00 83.88 314 ASN A N 1
ATOM 2498 C CA . ASN A 1 314 ? -19.790 -1.034 11.233 1.00 83.88 314 ASN A CA 1
ATOM 2499 C C . ASN A 1 314 ? -18.381 -1.632 11.360 1.00 83.88 314 ASN A C 1
ATOM 2501 O O . ASN A 1 314 ? -17.697 -1.373 12.348 1.00 83.88 314 ASN A O 1
ATOM 2505 N N . THR A 1 315 ? -17.988 -2.442 10.382 1.00 80.69 315 THR A N 1
ATOM 2506 C CA . THR A 1 315 ? -16.663 -3.076 10.287 1.00 80.69 315 THR A CA 1
ATOM 2507 C C . THR A 1 315 ? -15.931 -2.710 9.000 1.00 80.69 315 THR A C 1
ATOM 2509 O O . THR A 1 315 ? -14.946 -3.356 8.658 1.00 80.69 315 THR A O 1
ATOM 2512 N N . TYR A 1 316 ? -16.411 -1.692 8.278 1.00 72.12 316 TYR A N 1
ATOM 2513 C CA . TYR A 1 316 ? -15.829 -1.306 6.993 1.00 72.12 316 TYR A CA 1
ATOM 2514 C C . TYR A 1 316 ? -14.408 -0.794 7.162 1.00 72.12 316 TYR A C 1
ATOM 2516 O O . TYR A 1 316 ? -13.530 -1.170 6.400 1.00 72.12 316 TYR A O 1
ATOM 2524 N N . VAL A 1 317 ? -14.186 0.015 8.196 1.00 74.69 317 VAL A N 1
ATOM 2525 C CA . VAL A 1 317 ? -12.864 0.499 8.572 1.00 74.69 317 VAL A CA 1
ATOM 2526 C C . VAL A 1 317 ? -12.360 -0.352 9.723 1.00 74.69 317 VAL A C 1
ATOM 2528 O O . VAL A 1 317 ? -13.017 -0.459 10.763 1.00 74.69 317 VAL A O 1
ATOM 2531 N N . VAL A 1 318 ? -11.192 -0.953 9.529 1.00 82.88 318 VAL A N 1
ATOM 2532 C CA . VAL A 1 318 ? -10.479 -1.663 10.583 1.00 82.88 318 VAL A CA 1
ATOM 2533 C C . VAL A 1 318 ? -9.357 -0.757 11.094 1.00 82.88 318 VAL A C 1
ATOM 2535 O O . VAL A 1 318 ? -8.560 -0.300 10.271 1.00 82.88 318 VAL A O 1
ATOM 2538 N N . PRO A 1 319 ? -9.294 -0.469 12.410 1.00 88.19 319 PRO A N 1
ATOM 2539 C CA . PRO A 1 319 ? -8.156 0.224 13.004 1.00 88.19 319 PRO A CA 1
ATOM 2540 C C . PRO A 1 319 ? -6.841 -0.464 12.623 1.00 88.19 319 PRO A C 1
ATOM 2542 O O . PRO A 1 319 ? -6.755 -1.688 12.673 1.00 88.19 319 PRO A O 1
ATOM 2545 N N . PHE A 1 320 ? -5.845 0.325 12.227 1.00 84.94 320 PHE A N 1
ATOM 2546 C CA . PHE A 1 320 ? -4.564 -0.162 11.719 1.00 84.94 320 PHE A CA 1
ATOM 2547 C C . PHE A 1 320 ? -3.403 0.604 12.368 1.00 84.94 320 PHE A C 1
ATOM 2549 O O . PHE A 1 320 ? -3.579 1.763 12.755 1.00 84.94 320 PHE A O 1
ATOM 2556 N N . SER A 1 321 ? -2.227 -0.018 12.449 1.00 78.75 321 SER A N 1
ATOM 2557 C CA . SER A 1 321 ? -0.961 0.605 12.840 1.00 78.75 321 SER A CA 1
ATOM 2558 C C . SER A 1 321 ? 0.213 0.096 12.007 1.00 78.75 321 SER A C 1
ATOM 2560 O O . SER A 1 321 ? 0.272 -1.077 11.644 1.00 78.75 321 SER A O 1
ATOM 2562 N N . ALA A 1 322 ? 1.176 0.977 11.732 1.00 67.56 322 ALA A N 1
ATOM 2563 C CA . ALA A 1 322 ? 2.432 0.582 11.099 1.00 67.56 322 ALA A CA 1
ATOM 2564 C C . ALA A 1 322 ? 3.345 -0.188 12.071 1.00 67.56 322 ALA A C 1
ATOM 2566 O O . ALA A 1 322 ? 3.987 -1.152 11.665 1.00 67.56 322 ALA A O 1
ATOM 2567 N N . GLY A 1 323 ? 3.338 0.155 13.364 1.00 69.62 323 GLY A N 1
ATOM 2568 C CA . GLY A 1 323 ? 4.138 -0.545 14.371 1.00 69.62 323 GLY A CA 1
ATOM 2569 C C . GLY A 1 323 ? 3.680 -1.980 14.631 1.00 69.62 323 GLY A C 1
ATOM 2570 O O . GLY A 1 323 ? 4.494 -2.801 15.031 1.00 69.62 323 GLY A O 1
ATOM 2571 N N . GLY A 1 324 ? 2.410 -2.331 14.376 1.00 71.38 324 GLY A N 1
ATOM 2572 C CA . GLY A 1 324 ? 1.961 -3.733 14.432 1.00 71.38 324 GLY A CA 1
ATOM 2573 C C . GLY A 1 324 ? 2.607 -4.579 13.331 1.00 71.38 324 GLY A C 1
ATOM 2574 O O . GLY A 1 324 ? 3.086 -5.683 13.578 1.00 71.38 324 GLY A O 1
ATOM 2575 N N . VAL A 1 325 ? 2.725 -3.998 12.131 1.00 64.94 325 VAL A N 1
ATOM 2576 C CA . VAL A 1 325 ? 3.454 -4.594 11.005 1.00 64.94 325 VAL A CA 1
ATOM 2577 C C . VAL A 1 325 ? 4.931 -4.776 11.360 1.00 64.94 325 VAL A C 1
ATOM 2579 O O . VAL A 1 325 ? 5.447 -5.881 11.245 1.00 64.94 325 VAL A O 1
ATOM 2582 N N . GLU A 1 326 ? 5.592 -3.731 11.861 1.00 61.28 326 GLU A N 1
ATOM 2583 C CA . GLU A 1 326 ? 6.995 -3.789 12.300 1.00 61.28 326 GLU A CA 1
ATOM 2584 C C . GLU A 1 326 ? 7.240 -4.823 13.420 1.00 61.28 326 GLU A C 1
ATOM 2586 O O . GLU A 1 326 ? 8.193 -5.599 13.348 1.00 61.28 326 GLU A O 1
ATOM 2591 N N . ALA A 1 327 ? 6.369 -4.879 14.435 1.00 61.75 327 ALA A N 1
ATOM 2592 C CA . ALA A 1 327 ? 6.526 -5.751 15.600 1.00 61.75 327 ALA A CA 1
ATOM 2593 C C . ALA A 1 327 ? 6.365 -7.242 15.277 1.00 61.75 327 ALA A C 1
ATOM 2595 O O . ALA A 1 327 ? 7.112 -8.070 15.803 1.00 61.75 327 ALA A O 1
ATOM 2596 N N . ALA A 1 328 ? 5.427 -7.612 14.401 1.00 59.38 328 ALA A N 1
ATOM 2597 C CA . ALA A 1 328 ? 5.317 -9.001 13.963 1.00 59.38 328 ALA A CA 1
ATOM 2598 C C . ALA A 1 328 ? 6.622 -9.467 13.314 1.00 59.38 328 ALA A C 1
ATOM 2600 O O . ALA A 1 328 ? 7.083 -10.574 13.568 1.00 59.38 328 ALA A O 1
ATOM 2601 N N . TYR A 1 329 ? 7.276 -8.595 12.550 1.00 51.19 329 TYR A N 1
ATOM 2602 C CA . TYR A 1 329 ? 8.524 -8.907 11.867 1.00 51.19 329 TYR A CA 1
ATOM 2603 C C . TYR A 1 329 ? 9.727 -9.043 12.809 1.00 51.19 329 TYR A C 1
ATOM 2605 O O . TYR A 1 329 ? 10.582 -9.894 12.552 1.00 51.19 329 TYR A O 1
ATOM 2613 N N . SER A 1 330 ? 9.774 -8.312 13.924 1.00 43.72 330 SER A N 1
ATOM 2614 C CA . SER A 1 330 ? 10.844 -8.444 14.925 1.00 43.72 330 SER A CA 1
ATOM 2615 C C . SER A 1 330 ? 10.672 -9.627 15.891 1.00 43.72 330 SER A C 1
ATOM 2617 O O . SER A 1 330 ? 11.645 -10.041 16.516 1.00 43.72 330 SER A O 1
ATOM 2619 N N . SER A 1 331 ? 9.469 -10.202 16.007 1.00 39.62 331 SER A N 1
ATOM 2620 C CA . SER A 1 331 ? 9.120 -11.215 17.023 1.00 39.62 331 SER A CA 1
ATOM 2621 C C . SER A 1 331 ? 8.887 -12.641 16.490 1.00 39.62 331 SER A C 1
ATOM 2623 O O . SER A 1 331 ? 8.569 -13.540 17.272 1.00 39.62 331 SER A O 1
ATOM 2625 N N . PHE A 1 332 ? 9.059 -12.893 15.185 1.00 38.75 332 PHE A N 1
ATOM 2626 C CA . PHE A 1 332 ? 8.789 -14.209 14.584 1.00 38.75 332 PHE A CA 1
ATOM 2627 C C . PHE A 1 332 ? 9.691 -15.324 15.151 1.00 38.75 332 PHE A C 1
ATOM 2629 O O . PHE A 1 332 ? 10.869 -15.425 14.811 1.00 38.75 332 PHE A O 1
ATOM 2636 N N . ASP A 1 333 ? 9.104 -16.236 15.938 1.00 33.59 333 ASP A N 1
ATOM 2637 C CA . ASP A 1 333 ? 9.728 -17.510 16.317 1.00 33.59 333 ASP A CA 1
ATOM 2638 C C . ASP A 1 333 ? 9.901 -18.405 15.061 1.00 33.59 333 ASP A C 1
ATOM 2640 O O . ASP A 1 333 ? 8.908 -18.823 14.444 1.00 33.59 333 ASP A O 1
ATOM 2644 N N . PRO A 1 334 ? 11.142 -18.757 14.669 1.00 29.00 334 PRO A N 1
ATOM 2645 C CA . PRO A 1 334 ? 11.427 -19.576 13.489 1.00 29.00 334 PRO A CA 1
ATOM 2646 C C . PRO A 1 334 ? 10.884 -21.020 13.563 1.00 29.00 334 PRO A C 1
ATOM 2648 O O . PRO A 1 334 ? 10.950 -21.757 12.572 1.00 29.00 334 PRO A O 1
ATOM 2651 N N . LEU A 1 335 ? 10.306 -21.463 14.686 1.00 27.36 335 LEU A N 1
ATOM 2652 C CA . LEU A 1 335 ? 9.751 -22.814 14.832 1.00 27.36 335 LEU A CA 1
ATOM 2653 C C . LEU A 1 335 ? 8.378 -23.027 14.165 1.00 27.36 335 LEU A C 1
ATOM 2655 O O . LEU A 1 335 ? 7.999 -24.181 13.942 1.00 27.36 335 LEU A O 1
ATOM 2659 N N . ILE A 1 336 ? 7.648 -21.973 13.777 1.00 34.44 336 ILE A N 1
ATOM 2660 C CA . ILE A 1 336 ? 6.306 -22.112 13.167 1.00 34.44 336 ILE A CA 1
ATOM 2661 C C . ILE A 1 336 ? 6.368 -22.362 11.640 1.00 34.44 336 ILE A C 1
ATOM 2663 O O . ILE A 1 336 ? 5.449 -22.959 11.073 1.00 34.44 336 ILE A O 1
ATOM 2667 N N . ASN A 1 337 ? 7.476 -22.022 10.962 1.00 33.84 337 ASN A N 1
ATOM 2668 C CA . ASN A 1 337 ? 7.535 -21.945 9.490 1.00 33.84 337 ASN A CA 1
ATOM 2669 C C . ASN A 1 337 ? 8.306 -23.078 8.768 1.00 33.84 337 ASN A C 1
ATOM 2671 O O . ASN A 1 337 ? 8.677 -22.946 7.606 1.00 33.84 337 ASN A O 1
ATOM 2675 N N . THR A 1 338 ? 8.557 -24.231 9.394 1.00 31.28 338 THR A N 1
ATOM 2676 C CA . THR A 1 338 ? 9.351 -25.295 8.726 1.00 31.28 338 THR A CA 1
ATOM 2677 C C . THR A 1 338 ? 8.540 -26.403 8.050 1.00 31.28 338 THR A C 1
ATOM 2679 O O . THR A 1 338 ? 9.138 -27.321 7.489 1.00 31.28 338 THR A O 1
ATOM 2682 N N . SER A 1 339 ? 7.197 -26.365 8.048 1.00 29.89 339 SER A N 1
ATOM 2683 C CA . SER A 1 339 ? 6.433 -27.512 7.515 1.00 29.89 339 SER A CA 1
ATOM 2684 C C . SER A 1 339 ? 5.183 -27.248 6.671 1.00 29.89 339 SER A C 1
ATOM 2686 O O . SER A 1 339 ? 4.694 -28.219 6.088 1.00 29.89 339 SER A O 1
ATOM 2688 N N . ASN A 1 340 ? 4.670 -26.014 6.519 1.00 31.33 340 ASN A N 1
ATOM 2689 C CA . ASN A 1 340 ? 3.507 -25.802 5.643 1.00 31.33 340 ASN A CA 1
ATOM 2690 C C . ASN A 1 340 ? 3.289 -24.347 5.139 1.00 31.33 340 ASN A C 1
ATOM 2692 O O . ASN A 1 340 ? 2.714 -23.538 5.868 1.00 31.33 340 ASN A O 1
ATOM 2696 N N . PRO A 1 341 ? 3.627 -24.022 3.872 1.00 34.81 341 PRO A N 1
ATOM 2697 C CA . PRO A 1 341 ? 3.371 -22.714 3.249 1.00 34.81 341 PRO A CA 1
ATOM 2698 C C . PRO A 1 341 ? 1.890 -22.304 3.190 1.00 34.81 341 PRO A C 1
ATOM 2700 O O . PRO A 1 341 ? 1.587 -21.138 2.960 1.00 34.81 341 PRO A O 1
ATOM 2703 N N . SER A 1 342 ? 0.949 -23.235 3.394 1.00 35.16 342 SER A N 1
ATOM 2704 C CA . SER A 1 342 ? -0.485 -22.922 3.385 1.00 35.16 342 SER A CA 1
ATOM 2705 C C . SER A 1 342 ? -0.970 -22.179 4.637 1.00 35.16 342 SER A C 1
ATOM 2707 O O . SER A 1 342 ? -2.117 -21.744 4.653 1.00 35.16 342 SER A O 1
ATOM 2709 N N . ARG A 1 343 ? -0.130 -22.032 5.675 1.00 37.09 343 ARG A N 1
ATOM 2710 C CA . ARG A 1 343 ? -0.484 -21.320 6.916 1.00 37.09 343 ARG A CA 1
ATOM 2711 C C . ARG A 1 343 ? -0.389 -19.797 6.834 1.00 37.09 343 ARG A C 1
ATOM 2713 O O . ARG A 1 343 ? -0.939 -19.135 7.699 1.00 37.09 343 ARG A O 1
ATOM 2720 N N . PHE A 1 344 ? 0.204 -19.229 5.784 1.00 37.75 344 PHE A N 1
ATOM 2721 C CA . PHE A 1 344 ? 0.153 -17.776 5.563 1.00 37.75 344 PHE A CA 1
ATOM 2722 C C . PHE A 1 344 ? -1.283 -17.261 5.373 1.00 37.75 344 PHE A C 1
ATOM 2724 O O . PHE A 1 344 ? -1.591 -16.144 5.764 1.00 37.75 344 PHE A O 1
ATOM 2731 N N . ASN A 1 345 ? -2.189 -18.105 4.867 1.00 38.28 345 ASN A N 1
ATOM 2732 C CA . ASN A 1 345 ? -3.617 -17.789 4.773 1.00 38.28 345 ASN A CA 1
ATOM 2733 C C . ASN A 1 345 ? -4.377 -17.997 6.102 1.00 38.28 345 ASN A C 1
ATOM 2735 O O . ASN A 1 345 ? -5.588 -17.780 6.146 1.00 38.28 345 ASN A O 1
ATOM 2739 N N . GLU A 1 346 ? -3.694 -18.463 7.155 1.00 49.97 346 GLU A N 1
ATOM 2740 C CA . GLU A 1 346 ? -4.239 -18.713 8.498 1.00 49.97 346 GLU A CA 1
ATOM 2741 C C . GLU A 1 346 ? -3.774 -17.675 9.535 1.00 49.97 346 GLU A C 1
ATOM 2743 O O . GLU A 1 346 ? -4.196 -17.797 10.680 1.00 49.97 346 GLU A O 1
ATOM 2748 N N . LEU A 1 347 ? -2.940 -16.692 9.158 1.00 60.38 347 LEU A N 1
ATOM 2749 C CA . LEU A 1 347 ? -2.477 -15.598 10.026 1.00 60.38 347 LEU A CA 1
ATOM 2750 C C . LEU A 1 347 ? -3.309 -14.322 9.815 1.00 60.38 347 LEU A C 1
ATOM 2752 O O . LEU A 1 347 ? -3.763 -14.037 8.700 1.00 60.38 347 LEU A O 1
ATOM 2756 N N . GLY A 1 348 ? -3.532 -13.578 10.896 1.00 65.69 348 GLY A N 1
ATOM 2757 C CA . GLY A 1 348 ? -4.146 -12.257 10.907 1.00 65.69 348 GLY A CA 1
ATOM 2758 C C . GLY A 1 348 ? -3.277 -11.222 10.192 1.00 65.69 348 GLY A C 1
ATOM 2759 O O . GLY A 1 348 ? -2.146 -11.491 9.794 1.00 65.69 348 GLY A O 1
ATOM 2760 N N . ASN A 1 349 ? -3.827 -10.030 9.959 1.00 70.50 349 ASN A N 1
ATOM 2761 C CA . ASN A 1 349 ? -3.056 -8.916 9.408 1.00 70.50 349 ASN A CA 1
ATOM 2762 C C . ASN A 1 349 ? -2.341 -8.208 10.567 1.00 70.50 349 ASN A C 1
ATOM 2764 O O . ASN A 1 349 ? -3.050 -7.564 11.338 1.00 70.50 349 ASN A O 1
ATOM 2768 N N . PRO A 1 350 ? -0.998 -8.228 10.653 1.00 72.06 350 PRO A N 1
ATOM 2769 C CA . PRO A 1 350 ? -0.286 -7.692 11.813 1.00 72.06 350 PRO A CA 1
ATOM 2770 C C . PRO A 1 350 ? -0.516 -6.207 12.086 1.00 72.06 350 PRO A C 1
ATOM 2772 O O . PRO A 1 350 ? -0.421 -5.728 13.210 1.00 72.06 350 PRO A O 1
ATOM 2775 N N . GLY A 1 351 ? -0.856 -5.432 11.054 1.00 72.81 351 GLY A N 1
ATOM 2776 C CA . GLY A 1 351 ? -1.207 -4.031 11.262 1.00 72.81 351 GLY A CA 1
ATOM 2777 C C . GLY A 1 351 ? -2.549 -3.835 11.972 1.00 72.81 351 GLY A C 1
ATOM 2778 O O . GLY A 1 351 ? -2.811 -2.741 12.458 1.00 72.81 351 GLY A O 1
ATOM 2779 N N . GLU A 1 352 ? -3.400 -4.863 12.036 1.00 83.75 352 GLU A N 1
ATOM 2780 C CA . GLU A 1 352 ? -4.648 -4.874 12.808 1.00 83.75 352 GLU A CA 1
ATOM 2781 C C . GLU A 1 352 ? -4.433 -5.350 14.260 1.00 83.75 352 GLU A C 1
ATOM 2783 O O . GLU A 1 352 ? -5.383 -5.285 15.044 1.00 83.75 352 GLU A O 1
ATOM 2788 N N . ASP A 1 353 ? -3.226 -5.805 14.621 1.00 85.38 353 ASP A N 1
ATOM 2789 C CA . ASP A 1 353 ? -2.911 -6.304 15.961 1.00 85.38 353 ASP A CA 1
ATOM 2790 C C . ASP A 1 353 ? -3.017 -5.188 16.993 1.00 85.38 353 ASP A C 1
ATOM 2792 O O . ASP A 1 353 ? -2.625 -4.040 16.764 1.00 85.38 353 ASP A O 1
ATOM 2796 N N . THR A 1 354 ? -3.550 -5.536 18.159 1.00 92.44 354 THR A N 1
ATOM 2797 C CA . THR A 1 354 ? -3.786 -4.591 19.255 1.00 92.44 354 THR A CA 1
ATOM 2798 C C . THR A 1 354 ? -2.998 -4.960 20.499 1.00 92.44 354 THR A C 1
ATOM 2800 O O . THR A 1 354 ? -3.207 -4.350 21.541 1.00 92.44 354 THR A O 1
ATOM 2803 N N . SER A 1 355 ? -2.085 -5.925 20.404 1.00 87.00 355 SER A N 1
ATOM 2804 C CA . SER A 1 355 ? -1.264 -6.392 21.514 1.00 87.00 355 SER A CA 1
ATOM 2805 C C . SER A 1 355 ? 0.180 -6.676 21.110 1.00 87.00 355 SER A C 1
ATOM 2807 O O . SER A 1 355 ? 0.499 -6.877 19.939 1.00 87.00 355 SER A O 1
ATOM 2809 N N . LEU A 1 356 ? 1.065 -6.722 22.106 1.00 77.38 356 LEU A N 1
ATOM 2810 C CA . LEU A 1 356 ? 2.475 -7.080 21.953 1.00 77.38 356 LEU A CA 1
ATOM 2811 C C . LEU A 1 356 ? 2.689 -8.562 21.623 1.00 77.38 356 LEU A C 1
ATOM 2813 O O . LEU A 1 356 ? 3.777 -8.942 21.205 1.00 77.38 356 LEU A O 1
ATOM 2817 N N . PHE A 1 357 ? 1.671 -9.398 21.828 1.00 75.25 357 PHE A N 1
ATOM 2818 C CA . PHE A 1 357 ? 1.691 -10.823 21.499 1.00 75.25 357 PHE A CA 1
ATOM 2819 C C . PHE A 1 357 ? 1.091 -11.127 20.115 1.00 75.25 357 PHE A C 1
ATOM 2821 O O . PHE A 1 357 ? 0.816 -12.288 19.821 1.00 75.25 357 PHE A O 1
ATOM 2828 N N . GLY A 1 358 ? 0.904 -10.102 19.275 1.00 73.94 358 GLY A N 1
ATOM 2829 C CA . GLY A 1 358 ? 0.579 -10.258 17.855 1.00 73.94 358 GLY A CA 1
ATOM 2830 C C . GLY A 1 358 ? -0.842 -10.746 17.590 1.00 73.94 358 GLY A C 1
ATOM 2831 O O . GLY A 1 358 ? -1.031 -11.626 16.759 1.00 73.94 358 GLY A O 1
ATOM 2832 N N . LEU A 1 359 ? -1.829 -10.247 18.348 1.00 84.69 359 LEU A N 1
ATOM 2833 C CA . LEU A 1 359 ? -3.245 -10.563 18.139 1.00 84.69 359 LEU A CA 1
ATOM 2834 C C . LEU A 1 359 ? -4.110 -9.299 18.190 1.00 84.69 359 LEU A C 1
ATOM 2836 O O . LEU A 1 359 ? -3.853 -8.359 18.948 1.00 84.69 359 LEU A O 1
ATOM 2840 N N . ARG A 1 360 ? -5.219 -9.303 17.449 1.00 92.19 360 ARG A N 1
ATOM 2841 C CA . ARG A 1 360 ? -6.268 -8.283 17.533 1.00 92.19 360 ARG A CA 1
ATOM 2842 C C . ARG A 1 360 ? -7.306 -8.669 18.582 1.00 92.19 360 ARG A C 1
ATOM 2844 O O . ARG A 1 360 ? -8.292 -9.354 18.296 1.00 92.19 360 ARG A O 1
ATOM 2851 N N . VAL A 1 361 ? -7.132 -8.185 19.805 1.00 94.75 361 VAL A N 1
ATOM 2852 C CA . VAL A 1 361 ? -8.006 -8.520 20.944 1.00 94.75 361 VAL A CA 1
ATOM 2853 C C . VAL A 1 361 ? -8.843 -7.341 21.446 1.00 94.75 361 VAL A C 1
ATOM 2855 O O . VAL A 1 361 ? -9.893 -7.563 22.047 1.00 94.75 361 VAL A O 1
ATOM 2858 N N . ASP A 1 362 ? -8.484 -6.106 21.098 1.00 97.19 362 ASP A N 1
ATOM 2859 C CA . ASP A 1 362 ? -9.155 -4.876 21.526 1.00 97.19 362 ASP A CA 1
ATOM 2860 C C . ASP A 1 362 ? -10.042 -4.279 20.433 1.00 97.19 362 ASP A C 1
ATOM 2862 O O . ASP A 1 362 ? -9.685 -4.200 19.255 1.00 97.19 362 ASP A O 1
ATOM 2866 N N . TYR A 1 363 ? -11.233 -3.819 20.823 1.00 97.44 363 TYR A N 1
ATOM 2867 C CA . TYR A 1 363 ? -12.253 -3.411 19.862 1.00 97.44 363 TYR A CA 1
ATOM 2868 C C . TYR A 1 363 ? -12.973 -2.124 20.253 1.00 97.44 363 TYR A C 1
ATOM 2870 O O . TYR A 1 363 ? -13.412 -1.957 21.388 1.00 97.44 363 TYR A O 1
ATOM 2878 N N . ALA A 1 364 ? -13.194 -1.255 19.262 1.00 97.38 364 ALA A N 1
ATOM 2879 C CA . ALA A 1 364 ? -14.166 -0.166 19.293 1.00 97.38 364 ALA A CA 1
ATOM 2880 C C . ALA A 1 364 ? -15.061 -0.268 18.043 1.00 97.38 364 ALA A C 1
ATOM 2882 O O . ALA A 1 364 ? -14.691 0.154 16.952 1.00 97.38 364 ALA A O 1
ATOM 2883 N N . LEU A 1 365 ? -16.233 -0.891 18.189 1.00 96.12 365 LEU A N 1
ATOM 2884 C CA . LEU A 1 365 ? -17.108 -1.303 17.087 1.00 96.12 365 LEU A CA 1
ATOM 2885 C C . LEU A 1 365 ? -18.416 -0.494 17.079 1.00 96.12 365 LEU A C 1
ATOM 2887 O O . LEU A 1 365 ? -19.359 -0.814 17.819 1.00 96.12 365 LEU A O 1
ATOM 2891 N N . PRO A 1 366 ? -18.511 0.564 16.258 1.00 93.69 366 PRO A N 1
ATOM 2892 C CA . PRO A 1 366 ? -19.704 1.390 16.171 1.00 93.69 366 PRO A CA 1
ATOM 2893 C C . PRO A 1 366 ? -20.846 0.685 15.429 1.00 93.69 366 PRO A C 1
ATOM 2895 O O . PRO A 1 366 ? -20.668 -0.295 14.710 1.00 93.69 366 PRO A O 1
ATOM 2898 N N . SER A 1 367 ? -22.068 1.188 15.586 1.00 90.50 367 SER A N 1
ATOM 2899 C CA . SER A 1 367 ? -23.227 0.689 14.837 1.00 90.50 367 SER A CA 1
ATOM 2900 C C . SER A 1 367 ? -23.175 1.076 13.346 1.00 90.50 367 SER A C 1
ATOM 2902 O O . SER A 1 367 ? -22.733 2.175 13.024 1.00 90.50 367 SER A O 1
ATOM 2904 N N . ARG A 1 368 ? -23.691 0.225 12.436 1.00 82.44 368 ARG A N 1
ATOM 2905 C CA . ARG A 1 368 ? -23.564 0.342 10.954 1.00 82.44 368 ARG A CA 1
ATOM 2906 C C . ARG A 1 368 ? -23.886 1.727 10.379 1.00 82.44 368 ARG A C 1
ATOM 2908 O O . ARG A 1 368 ? -23.329 2.116 9.367 1.00 82.44 368 ARG A O 1
ATOM 2915 N N . HIS A 1 369 ? -24.800 2.488 10.985 1.00 77.31 369 HIS A N 1
ATOM 2916 C CA . HIS A 1 369 ? -25.198 3.806 10.468 1.00 77.31 369 HIS A CA 1
ATOM 2917 C C . HIS A 1 369 ? -24.357 4.978 10.995 1.00 77.31 369 HIS A C 1
ATOM 2919 O O . HIS A 1 369 ? -24.672 6.120 10.653 1.00 77.31 369 HIS A O 1
ATOM 2925 N N . GLN A 1 370 ? -23.359 4.730 11.845 1.00 80.50 370 GLN A N 1
ATOM 2926 C CA . GLN A 1 370 ? -22.410 5.742 12.308 1.00 80.50 370 GLN A CA 1
ATOM 2927 C C . GLN A 1 370 ? -21.176 5.728 11.394 1.00 80.50 370 GLN A C 1
ATOM 2929 O O . GLN A 1 370 ? -20.463 4.723 11.401 1.00 80.50 370 GLN A O 1
ATOM 2934 N N . PRO A 1 371 ? -20.940 6.791 10.604 1.00 74.88 371 PRO A N 1
ATOM 2935 C CA . PRO A 1 371 ? -19.733 6.898 9.796 1.00 74.88 371 PRO A CA 1
ATOM 2936 C C . PRO A 1 371 ? -18.508 7.027 10.704 1.00 74.88 371 PRO A C 1
ATOM 2938 O O . PRO A 1 371 ? -18.538 7.756 11.700 1.00 74.88 371 PRO A O 1
ATOM 2941 N N . ILE A 1 372 ? -17.461 6.288 10.352 1.00 79.56 372 ILE A N 1
ATOM 2942 C CA . ILE A 1 372 ? -16.133 6.401 10.951 1.00 79.56 372 ILE A CA 1
ATOM 2943 C C . ILE A 1 372 ? -15.411 7.494 10.155 1.00 79.56 372 ILE A C 1
ATOM 2945 O O . ILE A 1 372 ? -15.515 7.510 8.931 1.00 79.56 372 ILE A O 1
ATOM 2949 N N . PHE A 1 373 ? -14.738 8.422 10.832 1.00 73.56 373 PHE A N 1
ATOM 2950 C CA . PHE A 1 373 ? -13.969 9.511 10.218 1.00 73.56 373 PHE A CA 1
ATOM 2951 C C . PHE A 1 373 ? -12.481 9.203 10.166 1.00 73.56 373 PHE A C 1
ATOM 2953 O O . PHE A 1 373 ? -11.809 9.441 9.167 1.00 73.56 373 PHE A O 1
ATOM 2960 N N . SER A 1 374 ? -12.000 8.659 11.272 1.00 76.88 374 SER A N 1
ATOM 2961 C CA . SER A 1 374 ? -10.649 8.177 11.468 1.00 76.88 374 SER A CA 1
ATOM 2962 C C . SER A 1 374 ? -10.714 7.021 12.459 1.00 76.88 374 SER A C 1
ATOM 2964 O O . SER A 1 374 ? -11.672 6.890 13.228 1.00 76.88 374 SER A O 1
ATOM 2966 N N . SER A 1 375 ? -9.720 6.153 12.411 1.00 87.06 375 SER A N 1
ATOM 2967 C CA . SER A 1 375 ? -9.534 5.075 13.368 1.00 87.06 375 SER A CA 1
ATOM 2968 C C . SER A 1 375 ? -8.076 4.671 13.381 1.00 87.06 375 SER A C 1
ATOM 2970 O O . SER A 1 375 ? -7.409 4.788 12.354 1.00 87.06 375 SER A O 1
ATOM 2972 N N . GLY A 1 376 ? -7.611 4.108 14.483 1.00 89.75 376 GLY A N 1
ATOM 2973 C CA . GLY A 1 376 ? -6.248 3.615 14.555 1.00 89.75 376 GLY A CA 1
ATOM 2974 C C . GLY A 1 376 ? -6.027 2.703 15.742 1.00 89.75 376 GLY A C 1
ATOM 2975 O O . GLY A 1 376 ? -6.796 2.704 16.709 1.00 89.75 376 GLY A O 1
ATOM 2976 N N . VAL A 1 377 ? -4.957 1.929 15.632 1.00 93.06 377 VAL A N 1
ATOM 2977 C CA . VAL A 1 377 ? -4.278 1.348 16.782 1.00 93.06 377 VAL A CA 1
ATOM 2978 C C . VAL A 1 377 ? -3.095 2.267 17.070 1.00 93.06 377 VAL A C 1
ATOM 2980 O O . VAL A 1 377 ? -2.311 2.563 16.169 1.00 93.06 377 VAL A O 1
ATOM 2983 N N . PHE A 1 378 ? -2.977 2.782 18.291 1.00 93.12 378 PHE A N 1
ATOM 2984 C CA . PHE A 1 378 ? -1.831 3.606 18.661 1.00 93.12 378 PHE A CA 1
ATOM 2985 C C . PHE A 1 378 ? -0.619 2.709 18.910 1.00 93.12 378 PHE A C 1
ATOM 2987 O O . PHE A 1 378 ? -0.352 2.282 20.032 1.00 93.12 378 PHE A O 1
ATOM 2994 N N . ASN A 1 379 ? 0.057 2.378 17.816 1.00 85.31 379 ASN A N 1
ATOM 2995 C CA . ASN A 1 379 ? 1.307 1.639 17.789 1.00 85.31 379 ASN A CA 1
ATOM 2996 C C . ASN A 1 379 ? 2.201 2.238 16.685 1.00 85.31 379 ASN A C 1
ATOM 2998 O O . ASN A 1 379 ? 2.289 1.659 15.599 1.00 85.31 379 ASN A O 1
ATOM 3002 N N . PRO A 1 380 ? 2.738 3.458 16.881 1.00 76.38 380 PRO A N 1
ATOM 3003 C CA . PRO A 1 380 ? 3.699 4.058 15.953 1.00 76.38 380 PRO A CA 1
ATOM 3004 C C . PRO A 1 380 ? 4.882 3.116 15.689 1.00 76.38 380 PRO A C 1
ATOM 3006 O O . PRO A 1 380 ? 5.412 2.521 16.629 1.00 76.38 380 PRO A O 1
ATOM 3009 N N . ASP A 1 381 ? 5.286 2.976 14.423 1.00 63.78 381 ASP A N 1
ATOM 3010 C CA . ASP A 1 381 ? 6.525 2.262 14.076 1.00 63.78 381 ASP A CA 1
ATOM 3011 C C . ASP A 1 381 ? 7.758 3.050 14.546 1.00 63.78 381 ASP A C 1
ATOM 3013 O O . ASP A 1 381 ? 7.644 4.227 14.886 1.00 63.78 381 ASP A O 1
ATOM 3017 N N . SER A 1 382 ? 8.930 2.417 14.567 1.00 60.25 382 SER A N 1
ATOM 3018 C CA . SER A 1 382 ? 10.178 2.995 15.091 1.00 60.25 382 SER A CA 1
ATOM 3019 C C . SER A 1 382 ? 10.641 4.300 14.421 1.00 60.25 382 SER A C 1
ATOM 3021 O O . SER A 1 382 ? 11.541 4.969 14.935 1.00 60.25 382 SER A O 1
ATOM 3023 N N . SER A 1 383 ? 10.044 4.686 13.289 1.00 48.56 383 SER A N 1
ATOM 3024 C CA . SER A 1 383 ? 10.351 5.933 12.581 1.00 48.56 383 SER A CA 1
ATOM 3025 C C . SER A 1 383 ? 9.427 7.092 12.903 1.00 48.56 383 SER A C 1
ATOM 3027 O O . SER A 1 383 ? 9.761 8.243 12.611 1.00 48.56 383 SER A O 1
ATOM 3029 N N . ASP A 1 384 ? 8.239 6.792 13.419 1.00 57.59 384 ASP A N 1
ATOM 3030 C CA . ASP A 1 384 ? 7.266 7.815 13.734 1.00 57.59 384 ASP A CA 1
ATOM 3031 C C . ASP A 1 384 ? 7.802 8.606 14.939 1.00 57.59 384 ASP A C 1
ATOM 3033 O O . ASP A 1 384 ? 8.185 7.999 15.942 1.00 57.59 384 ASP A O 1
ATOM 3037 N N . PRO A 1 385 ? 7.852 9.950 14.896 1.00 62.72 385 PRO A N 1
ATOM 3038 C CA . PRO A 1 385 ? 8.241 10.746 16.056 1.00 62.72 385 PRO A CA 1
ATOM 3039 C C . PRO A 1 385 ? 7.419 10.424 17.313 1.00 62.72 385 PRO A C 1
ATOM 3041 O O . PRO A 1 385 ? 7.906 10.615 18.423 1.00 62.72 385 PRO A O 1
ATOM 3044 N N . GLU A 1 386 ? 6.193 9.917 17.157 1.00 78.44 386 GLU A N 1
ATOM 3045 C CA . GLU A 1 386 ? 5.329 9.465 18.247 1.00 78.44 386 GLU A CA 1
ATOM 3046 C C . GLU A 1 386 ? 5.757 8.106 18.843 1.00 78.44 386 GLU A C 1
ATOM 3048 O O . GLU A 1 386 ? 5.247 7.704 19.889 1.00 78.44 386 GLU A O 1
ATOM 3053 N N . HIS A 1 387 ? 6.733 7.399 18.265 1.00 74.25 387 HIS A N 1
ATOM 3054 C CA . HIS A 1 387 ? 7.271 6.154 18.827 1.00 74.25 387 HIS A CA 1
ATOM 3055 C C . HIS A 1 387 ? 7.833 6.330 20.243 1.00 74.25 387 HIS A C 1
ATOM 3057 O O . HIS A 1 387 ? 7.807 5.401 21.046 1.00 74.25 387 HIS A O 1
ATOM 3063 N N . VAL A 1 388 ? 8.247 7.548 20.606 1.00 73.56 388 VAL A N 1
ATOM 3064 C CA . VAL A 1 388 ? 8.699 7.900 21.964 1.00 73.56 388 VAL A CA 1
ATOM 3065 C C . VAL A 1 388 ? 7.656 7.619 23.055 1.00 73.56 388 VAL A C 1
ATOM 3067 O O . VAL A 1 388 ? 8.017 7.469 24.222 1.00 73.56 388 VAL A O 1
ATOM 3070 N N . PHE A 1 389 ? 6.368 7.521 22.700 1.00 79.62 389 PHE A N 1
ATOM 3071 C CA . PHE A 1 389 ? 5.296 7.125 23.621 1.00 79.62 389 PHE A CA 1
ATOM 3072 C C . PHE A 1 389 ? 5.317 5.628 23.973 1.00 79.62 389 PHE A C 1
ATOM 3074 O O . PHE A 1 389 ? 4.631 5.216 24.910 1.00 79.62 389 PHE A O 1
ATOM 3081 N N . LEU A 1 390 ? 6.102 4.822 23.253 1.00 78.62 390 LEU A N 1
ATOM 3082 C CA . LEU A 1 390 ? 6.262 3.380 23.427 1.00 78.62 390 LEU A CA 1
ATOM 3083 C C . LEU A 1 390 ? 7.701 3.042 23.867 1.00 78.62 390 LEU A C 1
ATOM 3085 O O . LEU A 1 390 ? 8.448 2.429 23.108 1.00 78.62 390 LEU A O 1
ATOM 3089 N N . PRO A 1 391 ? 8.133 3.434 25.079 1.00 61.28 391 PRO A N 1
ATOM 3090 C CA . PRO A 1 391 ? 9.518 3.256 25.502 1.00 61.28 391 PRO A CA 1
ATOM 3091 C C . PRO A 1 391 ? 9.943 1.779 25.457 1.00 61.28 391 PRO A C 1
ATOM 3093 O O . PRO A 1 391 ? 9.302 0.915 26.061 1.00 61.28 391 PRO A O 1
ATOM 3096 N N . SER A 1 392 ? 11.037 1.507 24.740 1.00 48.84 392 SER A N 1
ATOM 3097 C CA . SER A 1 392 ? 11.592 0.168 24.527 1.00 48.84 392 SER A CA 1
ATOM 3098 C C . SER A 1 392 ? 12.077 -0.474 25.832 1.00 48.84 392 SER A C 1
ATOM 3100 O O . SER A 1 392 ? 12.792 0.149 26.620 1.00 48.84 392 SER A O 1
ATOM 3102 N N . GLY A 1 393 ? 11.738 -1.745 26.027 1.00 44.25 393 GLY A N 1
ATOM 3103 C CA . GLY A 1 393 ? 12.267 -2.628 27.065 1.00 44.25 393 GLY A CA 1
ATOM 3104 C C . GLY A 1 393 ? 11.829 -4.052 26.740 1.00 44.25 393 GLY A C 1
ATOM 3105 O O . GLY A 1 393 ? 10.674 -4.257 26.365 1.00 44.25 393 GLY A O 1
ATOM 3106 N N . SER A 1 394 ? 12.746 -5.021 26.786 1.00 35.50 394 SER A N 1
ATOM 3107 C CA . SER A 1 394 ? 12.388 -6.420 26.541 1.00 35.50 394 SER A CA 1
ATOM 3108 C C . SER A 1 394 ? 11.330 -6.890 27.531 1.00 35.50 394 SER A C 1
ATOM 3110 O O . SER A 1 394 ? 11.262 -6.385 28.648 1.00 35.50 394 SER A O 1
ATOM 3112 N N . PHE A 1 395 ? 10.568 -7.908 27.132 1.00 43.47 395 PHE A N 1
ATOM 3113 C CA . PHE A 1 395 ? 9.804 -8.778 28.022 1.00 43.47 395 PHE A CA 1
ATOM 3114 C C . PHE A 1 395 ? 10.739 -9.393 29.082 1.00 43.47 395 PHE A C 1
ATOM 3116 O O . PHE A 1 395 ? 11.126 -10.557 28.987 1.00 43.47 395 PHE A O 1
ATOM 3123 N N . GLU A 1 396 ? 11.155 -8.630 30.088 1.00 35.84 396 GLU A N 1
ATOM 3124 C CA . GLU A 1 396 ? 11.849 -9.200 31.227 1.00 35.84 396 GLU A CA 1
ATOM 3125 C C . GLU A 1 396 ? 10.799 -9.882 32.096 1.00 35.84 396 GLU A C 1
ATOM 3127 O O . GLU A 1 396 ? 9.864 -9.266 32.615 1.00 35.84 396 GLU A O 1
ATOM 3132 N N . THR A 1 397 ? 10.925 -11.200 32.230 1.00 38.75 397 THR A N 1
ATOM 3133 C CA . THR A 1 397 ? 10.221 -11.923 33.281 1.00 38.75 397 THR A CA 1
ATOM 3134 C C . THR A 1 397 ? 10.761 -11.420 34.613 1.00 38.75 397 THR A C 1
ATOM 3136 O O . THR A 1 397 ? 11.891 -11.759 34.978 1.00 38.75 397 THR A O 1
ATOM 3139 N N . ASP A 1 398 ? 9.967 -10.667 35.371 1.00 38.44 398 ASP A N 1
ATOM 3140 C CA . ASP A 1 398 ? 10.277 -10.418 36.772 1.00 38.44 398 ASP A CA 1
ATOM 3141 C C . ASP A 1 398 ? 10.066 -11.735 37.533 1.00 38.44 398 ASP A C 1
ATOM 3143 O O . ASP A 1 398 ? 8.980 -12.054 38.031 1.00 38.44 398 ASP A O 1
ATOM 3147 N N . GLN A 1 399 ? 11.127 -12.543 37.615 1.00 35.94 399 GLN A N 1
ATOM 3148 C CA . GLN A 1 399 ? 11.108 -13.821 38.327 1.00 35.94 399 GLN A CA 1
ATOM 3149 C C . GLN A 1 399 ? 10.814 -13.669 39.826 1.00 35.94 399 GLN A C 1
ATOM 3151 O O . GLN A 1 399 ? 10.530 -14.671 40.486 1.00 35.94 399 GLN A O 1
ATOM 3156 N N . ALA A 1 400 ? 10.872 -12.453 40.385 1.00 34.44 400 ALA A N 1
ATOM 3157 C CA . ALA A 1 400 ? 10.549 -12.217 41.785 1.00 34.44 400 ALA A CA 1
ATOM 3158 C C . ALA A 1 400 ? 9.038 -12.065 42.038 1.00 34.44 400 ALA A C 1
ATOM 3160 O O . ALA A 1 400 ? 8.602 -12.378 43.147 1.00 34.44 400 ALA A O 1
ATOM 3161 N N . ASN A 1 401 ? 8.248 -11.649 41.037 1.00 37.75 401 ASN A N 1
ATOM 3162 C CA . ASN A 1 401 ? 6.805 -11.396 41.181 1.00 37.75 401 ASN A CA 1
ATOM 3163 C C . ASN A 1 401 ? 5.909 -12.170 40.194 1.00 37.75 401 ASN A C 1
ATOM 3165 O O . ASN A 1 401 ? 4.689 -12.110 40.324 1.00 37.75 401 ASN A O 1
ATOM 3169 N N . GLY A 1 402 ? 6.479 -12.929 39.251 1.00 38.09 402 GLY A N 1
ATOM 3170 C CA . GLY A 1 402 ? 5.716 -13.782 38.329 1.00 38.09 402 GLY A CA 1
ATOM 3171 C C . GLY A 1 402 ? 4.948 -13.026 37.239 1.00 38.09 402 GLY A C 1
ATOM 3172 O O . GLY A 1 402 ? 4.011 -13.591 36.685 1.00 38.09 402 GLY A O 1
ATOM 3173 N N . GLY A 1 403 ? 5.339 -11.781 36.942 1.00 42.50 403 GLY A N 1
ATOM 3174 C CA . GLY A 1 403 ? 4.752 -10.937 35.896 1.00 42.50 403 GLY A CA 1
ATOM 3175 C C . GLY A 1 403 ? 5.793 -10.439 34.886 1.00 42.50 403 GLY A C 1
ATOM 3176 O O . GLY A 1 403 ? 6.999 -10.547 35.116 1.00 42.50 403 GLY A O 1
ATOM 3177 N N . PHE A 1 404 ? 5.314 -9.910 33.763 1.00 45.06 404 PHE A N 1
ATOM 3178 C CA . PHE A 1 404 ? 6.122 -9.296 32.707 1.00 45.06 404 PHE A CA 1
ATOM 3179 C C . PHE A 1 404 ? 6.350 -7.796 32.992 1.00 45.06 404 PHE A C 1
ATOM 3181 O O . PHE A 1 404 ? 5.439 -7.115 33.474 1.00 45.06 404 PHE A O 1
ATOM 3188 N N . ASP A 1 405 ? 7.546 -7.261 32.713 1.00 48.78 405 ASP A N 1
ATOM 3189 C CA . ASP A 1 405 ? 7.846 -5.830 32.897 1.00 48.78 405 ASP A CA 1
ATOM 3190 C C . ASP A 1 405 ? 7.603 -5.005 31.620 1.00 48.78 405 ASP A C 1
ATOM 3192 O O . ASP A 1 405 ? 8.513 -4.731 30.843 1.00 48.78 405 ASP A O 1
ATOM 3196 N N . TYR A 1 406 ? 6.354 -4.587 31.398 1.00 60.50 406 TYR A N 1
ATOM 3197 C CA . TYR A 1 406 ? 6.013 -3.624 30.342 1.00 60.50 406 TYR A CA 1
ATOM 3198 C C . TYR A 1 406 ? 6.096 -2.181 30.859 1.00 60.50 406 TYR A C 1
ATOM 3200 O O . TYR A 1 406 ? 5.553 -1.871 31.923 1.00 60.50 406 TYR A O 1
ATOM 3208 N N . ARG A 1 407 ? 6.735 -1.275 30.100 1.00 66.25 407 ARG A N 1
ATOM 3209 C CA . ARG A 1 407 ? 6.787 0.165 30.436 1.00 66.25 407 ARG A CA 1
ATOM 3210 C C . ARG A 1 407 ? 5.481 0.914 30.115 1.00 66.25 407 ARG A C 1
ATOM 3212 O O . ARG A 1 407 ? 5.239 1.974 30.684 1.00 66.25 407 ARG A O 1
ATOM 3219 N N . THR A 1 408 ? 4.642 0.370 29.236 1.00 73.25 408 THR A N 1
ATOM 3220 C CA . THR A 1 408 ? 3.243 0.777 28.967 1.00 73.25 408 THR A CA 1
ATOM 3221 C C . THR A 1 408 ? 2.354 -0.460 29.163 1.00 73.25 408 THR A C 1
ATOM 3223 O O . THR A 1 408 ? 2.623 -1.244 30.067 1.00 73.25 408 THR A O 1
ATOM 3226 N N . SER A 1 409 ? 1.352 -0.702 28.323 1.00 84.88 409 SER A N 1
ATOM 3227 C CA . SER A 1 409 ? 0.598 -1.956 28.309 1.00 84.88 409 SER A CA 1
ATOM 3228 C C . SER A 1 409 ? 1.144 -2.930 27.255 1.00 84.88 409 SER A C 1
ATOM 3230 O O . SER A 1 409 ? 1.722 -2.534 26.237 1.00 84.88 409 SER A O 1
ATOM 3232 N N . ASP A 1 410 ? 0.928 -4.218 27.498 1.00 79.62 410 ASP A N 1
ATOM 3233 C CA . ASP A 1 410 ? 0.980 -5.292 26.508 1.00 79.62 410 ASP A CA 1
ATOM 3234 C C . ASP A 1 410 ? -0.155 -5.238 25.474 1.00 79.62 410 ASP A C 1
ATOM 3236 O O . ASP A 1 410 ? -0.124 -5.971 24.489 1.00 79.62 410 ASP A O 1
ATOM 3240 N N . HIS A 1 411 ? -1.099 -4.315 25.638 1.00 91.00 411 HIS A N 1
ATOM 3241 C CA . HIS A 1 411 ? -2.101 -3.912 24.664 1.00 91.00 411 HIS A CA 1
ATOM 3242 C C . HIS A 1 411 ? -1.814 -2.511 24.102 1.00 91.00 411 HIS A C 1
ATOM 3244 O O . HIS A 1 411 ? -1.003 -1.731 24.612 1.00 91.00 411 HIS A O 1
ATOM 3250 N N . ARG A 1 412 ? -2.515 -2.164 23.024 1.00 92.50 412 ARG A N 1
ATOM 3251 C CA . ARG A 1 412 ? -2.439 -0.877 22.330 1.00 92.50 412 ARG A CA 1
ATOM 3252 C C . ARG A 1 412 ? -3.790 -0.179 22.355 1.00 92.50 412 ARG A C 1
ATOM 3254 O O . ARG A 1 412 ? -4.839 -0.807 22.242 1.00 92.50 412 ARG A O 1
ATOM 3261 N N . ALA A 1 413 ? -3.777 1.146 22.489 1.00 95.94 413 ALA A N 1
ATOM 3262 C CA . ALA A 1 413 ? -5.010 1.925 22.484 1.00 95.94 413 ALA A CA 1
ATOM 3263 C C . ALA A 1 413 ? -5.683 1.850 21.104 1.00 95.94 413 ALA A C 1
ATOM 3265 O O . ALA A 1 413 ? -5.072 2.187 20.090 1.00 95.94 413 ALA A O 1
ATOM 3266 N N . VAL A 1 414 ? -6.954 1.450 21.067 1.00 97.81 414 VAL A N 1
ATOM 3267 C CA . VAL A 1 414 ? -7.743 1.346 19.832 1.00 97.81 414 VAL A CA 1
ATOM 3268 C C . VAL A 1 414 ? -8.823 2.412 19.839 1.00 97.81 414 VAL A C 1
ATOM 3270 O O . VAL A 1 414 ? -9.625 2.483 20.775 1.00 97.81 414 VAL A O 1
ATOM 3273 N N . TYR A 1 415 ? -8.881 3.231 18.789 1.00 95.69 415 TYR A N 1
ATOM 3274 C CA . TYR A 1 415 ? -9.842 4.328 18.700 1.00 95.69 415 TYR A CA 1
ATOM 3275 C C . TYR A 1 415 ? -10.588 4.381 17.367 1.00 95.69 415 TYR A C 1
ATOM 3277 O O . TYR A 1 415 ? -10.087 3.977 16.317 1.00 95.69 415 TYR A O 1
ATOM 3285 N N . VAL A 1 416 ? -11.805 4.925 17.427 1.00 92.88 416 VAL A N 1
ATOM 3286 C CA . VAL A 1 416 ? -12.616 5.325 16.272 1.00 92.88 416 VAL A CA 1
ATOM 3287 C C . VAL A 1 416 ? -13.214 6.708 16.516 1.00 92.88 416 VAL A C 1
ATOM 3289 O O . VAL A 1 416 ? -13.788 6.980 17.573 1.00 92.88 416 VAL A O 1
ATOM 3292 N N . ASP A 1 417 ? -13.136 7.567 15.509 1.00 88.31 417 ASP A N 1
ATOM 3293 C CA . ASP A 1 417 ? -13.730 8.899 15.507 1.00 88.31 417 ASP A CA 1
ATOM 3294 C C . ASP A 1 417 ? -15.046 8.855 14.742 1.00 88.31 417 ASP A C 1
ATOM 3296 O O . ASP A 1 417 ? -15.079 8.496 13.567 1.00 88.31 417 ASP A O 1
ATOM 3300 N N . LEU A 1 418 ? -16.157 9.197 15.397 1.00 86.50 418 LEU A N 1
ATOM 3301 C CA . LEU A 1 418 ? -17.490 9.143 14.790 1.00 86.50 418 LEU A CA 1
ATOM 3302 C C . LEU A 1 418 ? -18.083 10.542 14.666 1.00 86.50 418 LEU A C 1
ATOM 3304 O O . LEU A 1 418 ? -18.163 11.275 15.648 1.00 86.50 418 LEU A O 1
ATOM 3308 N N . GLY A 1 419 ? -18.607 10.883 13.495 1.00 70.06 419 GLY A N 1
ATOM 3309 C CA . GLY A 1 419 ? -19.306 12.151 13.250 1.00 70.06 419 GLY A CA 1
ATOM 3310 C C . GLY A 1 419 ? -20.729 11.949 12.725 1.00 70.06 419 GLY A C 1
ATOM 3311 O O . GLY A 1 419 ? -21.244 10.826 12.646 1.00 70.06 419 GLY A O 1
ATOM 3312 N N . HIS A 1 420 ? -21.417 13.044 12.392 1.00 56.00 420 HIS A N 1
ATOM 3313 C CA . HIS A 1 420 ? -22.794 12.993 11.895 1.00 56.00 420 HIS A CA 1
ATOM 3314 C C . HIS A 1 420 ? -22.811 13.073 10.361 1.00 56.00 420 HIS A C 1
ATOM 3316 O O . HIS A 1 420 ? -22.305 14.025 9.791 1.00 56.00 420 HIS A O 1
ATOM 3322 N N . LYS A 1 421 ? -23.518 12.156 9.676 1.00 44.16 421 LYS A N 1
ATOM 3323 C CA . LYS A 1 421 ? -23.751 12.183 8.204 1.00 44.16 421 LYS A CA 1
ATOM 3324 C C . LYS A 1 421 ? -24.416 13.484 7.682 1.00 44.16 421 LYS A C 1
ATOM 3326 O O . LYS A 1 421 ? -24.627 13.632 6.488 1.00 44.16 421 LYS A O 1
ATOM 3331 N N . GLY A 1 422 ? -24.837 14.385 8.577 1.00 45.06 422 GLY A N 1
ATOM 3332 C CA . GLY A 1 422 ? -25.401 15.698 8.241 1.00 45.06 422 GLY A CA 1
ATOM 3333 C C . GLY A 1 422 ? -24.373 16.830 8.213 1.00 45.06 422 GLY A C 1
ATOM 3334 O O . GLY A 1 422 ? -24.749 17.935 7.847 1.00 45.06 422 GLY A O 1
ATOM 3335 N N . ASP A 1 423 ? -23.125 16.535 8.577 1.00 45.78 423 ASP A N 1
ATOM 3336 C CA . ASP A 1 423 ? -21.985 17.450 8.545 1.00 45.78 423 ASP A CA 1
ATOM 3337 C C . ASP A 1 423 ? -21.070 17.115 7.351 1.00 45.78 423 ASP A C 1
ATOM 3339 O O . ASP A 1 423 ? -19.855 17.269 7.460 1.00 45.78 423 ASP A O 1
ATOM 3343 N N . ARG A 1 424 ? -21.626 16.622 6.220 1.00 49.53 424 ARG A N 1
ATOM 3344 C CA . ARG A 1 424 ? -20.877 16.666 4.952 1.00 49.53 424 ARG A CA 1
ATOM 3345 C C . ARG A 1 424 ? -20.464 18.117 4.787 1.00 49.53 424 ARG A C 1
ATOM 3347 O O . ARG A 1 424 ? -21.317 19.005 4.794 1.00 49.53 424 ARG A O 1
ATOM 3354 N N . ILE A 1 425 ? -19.159 18.323 4.788 1.00 52.19 425 ILE A N 1
ATOM 3355 C CA . ILE A 1 425 ? -18.559 19.638 4.682 1.00 52.19 425 ILE A CA 1
ATOM 3356 C C . ILE A 1 425 ? -19.074 20.217 3.358 1.00 52.19 425 ILE A C 1
ATOM 3358 O O . ILE A 1 425 ? -19.189 19.474 2.382 1.00 52.19 425 ILE A O 1
ATOM 3362 N N . ASP A 1 426 ? -19.442 21.503 3.329 1.00 56.44 426 ASP A N 1
ATOM 3363 C CA . ASP A 1 426 ? -19.915 22.159 2.097 1.00 56.44 426 ASP A CA 1
ATOM 3364 C C . ASP A 1 426 ? -18.914 21.953 0.933 1.00 56.44 426 ASP A C 1
ATOM 3366 O O . ASP A 1 426 ? -19.316 21.951 -0.231 1.00 56.44 426 ASP A O 1
ATOM 3370 N N . SER A 1 427 ? -17.641 21.699 1.268 1.00 70.31 427 SER A N 1
ATOM 3371 C CA . SER A 1 427 ? -16.602 21.165 0.393 1.00 70.31 427 SER A CA 1
ATOM 3372 C C . SER A 1 427 ? -15.606 20.249 1.133 1.00 70.31 427 SER A C 1
ATOM 3374 O O . SER A 1 427 ? -15.310 20.455 2.309 1.00 70.31 427 SER A O 1
ATOM 3376 N N . PHE A 1 428 ? -15.077 19.220 0.467 1.00 78.81 428 PHE A N 1
ATOM 3377 C CA . PHE A 1 428 ? -14.081 18.276 0.993 1.00 78.81 428 PHE A CA 1
ATOM 3378 C C . PHE A 1 428 ? -12.738 18.472 0.291 1.00 78.81 428 PHE A C 1
ATOM 3380 O O . PHE A 1 428 ? -12.649 18.292 -0.922 1.00 78.81 428 PHE A O 1
ATOM 3387 N N . LYS A 1 429 ? -11.693 18.804 1.053 1.00 83.44 429 LYS A N 1
ATOM 3388 C CA . LYS A 1 429 ? -10.330 18.919 0.528 1.00 83.44 429 LYS A CA 1
ATOM 3389 C C . LYS A 1 429 ? -9.580 17.604 0.643 1.00 83.44 429 LYS A C 1
ATOM 3391 O O . LYS A 1 429 ? -9.676 16.925 1.664 1.00 83.44 429 LYS A O 1
ATOM 3396 N N . LEU A 1 430 ? -8.826 17.275 -0.395 1.00 87.50 430 LEU A N 1
ATOM 3397 C CA . LEU A 1 430 ? -8.030 16.061 -0.479 1.00 87.50 430 LEU A CA 1
ATOM 3398 C C . LEU A 1 430 ? -6.662 16.383 -1.065 1.00 87.50 430 LEU A C 1
ATOM 3400 O O . LEU A 1 430 ? -6.566 16.954 -2.146 1.00 87.50 430 LEU A O 1
ATOM 3404 N N . ASN A 1 431 ? -5.613 15.950 -0.385 1.00 90.62 431 ASN A N 1
ATOM 3405 C CA . ASN A 1 431 ? -4.271 15.916 -0.935 1.00 90.62 431 ASN A CA 1
ATOM 3406 C C . ASN A 1 431 ? -4.027 14.534 -1.560 1.00 90.62 431 ASN A C 1
ATOM 3408 O O . ASN A 1 431 ? -4.187 13.505 -0.905 1.00 90.62 431 ASN A O 1
ATOM 3412 N N . LEU A 1 432 ? -3.621 14.494 -2.821 1.00 94.88 432 LEU A N 1
ATOM 3413 C CA . LEU A 1 432 ? -3.171 13.292 -3.510 1.00 94.88 432 LEU A CA 1
ATOM 3414 C C . LEU A 1 432 ? -1.661 13.378 -3.713 1.00 94.88 432 LEU A C 1
ATOM 3416 O O . LEU A 1 432 ? -1.178 14.266 -4.412 1.00 94.88 432 LEU A O 1
ATOM 3420 N N . PHE A 1 433 ? -0.939 12.419 -3.147 1.00 97.00 433 PHE A N 1
ATOM 3421 C CA . PHE A 1 433 ? 0.448 12.141 -3.491 1.00 97.00 433 PHE A CA 1
ATOM 3422 C C . PHE A 1 433 ? 0.492 11.006 -4.506 1.00 97.00 433 PHE A C 1
ATOM 3424 O O . PHE A 1 433 ? -0.165 9.978 -4.309 1.00 97.00 433 PHE A O 1
ATOM 3431 N N . HIS A 1 434 ? 1.272 11.172 -5.572 1.00 97.38 434 HIS A N 1
ATOM 3432 C CA . HIS A 1 434 ? 1.442 10.123 -6.572 1.00 97.38 434 HIS A CA 1
ATOM 3433 C C . HIS A 1 434 ? 2.835 10.067 -7.195 1.00 97.38 434 HIS A C 1
ATOM 3435 O O . HIS A 1 434 ? 3.571 11.056 -7.202 1.00 97.38 434 HIS A O 1
ATOM 3441 N N . GLN A 1 435 ? 3.190 8.878 -7.681 1.00 95.56 435 GLN A N 1
ATOM 3442 C CA . GLN A 1 435 ? 4.383 8.595 -8.480 1.00 95.56 435 GLN A CA 1
ATOM 3443 C C . GLN A 1 435 ? 4.091 7.477 -9.486 1.00 95.56 435 GLN A C 1
ATOM 3445 O O . GLN A 1 435 ? 3.224 6.633 -9.260 1.00 95.56 435 GLN A O 1
ATOM 3450 N N . SER A 1 436 ? 4.857 7.457 -10.570 1.00 90.75 436 SER A N 1
ATOM 3451 C CA . SER A 1 436 ? 4.841 6.435 -11.622 1.00 90.75 436 SER A CA 1
ATOM 3452 C C . SER A 1 436 ? 6.275 6.134 -12.073 1.00 90.75 436 SER A C 1
ATOM 3454 O O . SER A 1 436 ? 7.172 6.938 -11.811 1.00 90.75 436 SER A O 1
ATOM 3456 N N . ASP A 1 437 ? 6.489 4.982 -12.714 1.00 84.94 437 ASP A N 1
ATOM 3457 C CA . ASP A 1 437 ? 7.695 4.668 -13.496 1.00 84.94 437 ASP A CA 1
ATOM 3458 C C . ASP A 1 437 ? 9.012 4.764 -12.710 1.00 84.94 437 ASP A C 1
ATOM 3460 O O . ASP A 1 437 ? 10.033 5.238 -13.196 1.00 84.94 437 ASP A O 1
ATOM 3464 N N . GLN A 1 438 ? 9.038 4.331 -11.453 1.00 86.50 438 GLN A N 1
ATOM 3465 C CA . GLN A 1 438 ? 10.237 4.498 -10.629 1.00 86.50 438 GLN A CA 1
ATOM 3466 C C . GLN A 1 438 ? 11.468 3.767 -11.192 1.00 86.50 438 GLN A C 1
ATOM 3468 O O . GLN A 1 438 ? 12.561 4.264 -10.949 1.00 86.50 438 GLN A O 1
ATOM 3473 N N . GLU A 1 439 ? 11.302 2.666 -11.945 1.00 73.56 439 GLU A N 1
ATOM 3474 C CA . GLU A 1 439 ? 12.255 2.027 -12.886 1.00 73.56 439 GLU A CA 1
ATOM 3475 C C . GLU A 1 439 ? 13.754 2.039 -12.471 1.00 73.56 439 GLU A C 1
ATOM 3477 O O . GLU A 1 439 ? 14.621 2.059 -13.329 1.00 73.56 439 GLU A O 1
ATOM 3482 N N . GLY A 1 440 ? 14.098 2.028 -11.177 1.00 69.44 440 GLY A N 1
ATOM 3483 C CA . GLY A 1 440 ? 15.370 2.565 -10.653 1.00 69.44 440 GLY A CA 1
ATOM 3484 C C . GLY A 1 440 ? 16.632 2.463 -11.540 1.00 69.44 440 GLY A C 1
ATOM 3485 O O . GLY A 1 440 ? 17.118 1.379 -11.863 1.00 69.44 440 GLY A O 1
ATOM 3486 N N . PHE A 1 441 ? 17.219 3.614 -11.866 1.00 70.06 441 PHE A N 1
ATOM 3487 C CA . PHE A 1 441 ? 18.526 3.783 -12.510 1.00 70.06 441 PHE A CA 1
ATOM 3488 C C . PHE A 1 441 ? 19.516 4.469 -11.546 1.00 70.06 441 PHE A C 1
ATOM 3490 O O . PHE A 1 441 ? 19.235 4.608 -10.355 1.00 70.06 441 PHE A O 1
ATOM 3497 N N . SER A 1 442 ? 20.696 4.884 -12.024 1.00 68.19 442 SER A N 1
ATOM 3498 C CA . SER A 1 442 ? 21.810 5.394 -11.193 1.00 68.19 442 SER A CA 1
ATOM 3499 C C . SER A 1 442 ? 21.419 6.495 -10.196 1.00 68.19 442 SER A C 1
ATOM 3501 O O . SER A 1 442 ? 21.836 6.446 -9.041 1.00 68.19 442 SER A O 1
ATOM 3503 N N . ALA A 1 443 ? 20.571 7.444 -10.602 1.00 73.19 443 ALA A N 1
ATOM 3504 C CA . ALA A 1 443 ? 20.141 8.558 -9.750 1.00 73.19 443 ALA A CA 1
ATOM 3505 C C . ALA A 1 443 ? 18.989 8.218 -8.779 1.00 73.19 443 ALA A C 1
ATOM 3507 O O . ALA A 1 443 ? 18.755 8.967 -7.829 1.00 73.19 443 ALA A O 1
ATOM 3508 N N . ALA A 1 444 ? 18.297 7.084 -8.966 1.00 82.44 444 ALA A N 1
ATOM 3509 C CA . ALA A 1 444 ? 17.089 6.729 -8.212 1.00 82.44 444 ALA A CA 1
ATOM 3510 C C . ALA A 1 444 ? 17.246 6.783 -6.680 1.00 82.44 444 ALA A C 1
ATOM 3512 O O . ALA A 1 444 ? 16.354 7.325 -6.024 1.00 82.44 444 ALA A O 1
ATOM 3513 N N . PRO A 1 445 ? 18.340 6.260 -6.074 1.00 82.56 445 PRO A N 1
ATOM 3514 C CA . PRO A 1 445 ? 18.504 6.324 -4.624 1.00 82.56 445 PRO A CA 1
ATOM 3515 C C . PRO A 1 445 ? 18.525 7.769 -4.099 1.00 82.56 445 PRO A C 1
ATOM 3517 O O . PRO A 1 445 ? 17.848 8.087 -3.120 1.00 82.56 445 PRO A O 1
ATOM 3520 N N . GLY A 1 446 ? 19.272 8.652 -4.769 1.00 81.50 446 GLY A N 1
ATOM 3521 C CA . GLY A 1 446 ? 19.372 10.063 -4.398 1.00 81.50 446 GLY A CA 1
ATOM 3522 C C . GLY A 1 446 ? 18.048 10.800 -4.589 1.00 81.50 446 GLY A C 1
ATOM 3523 O O . GLY A 1 446 ? 17.586 11.481 -3.675 1.00 81.50 446 GLY A O 1
ATOM 3524 N N . ASP A 1 447 ? 17.394 10.600 -5.734 1.00 89.19 447 ASP A N 1
ATOM 3525 C CA . ASP A 1 447 ? 16.102 11.222 -6.042 1.00 89.19 447 ASP A CA 1
ATOM 3526 C C . ASP A 1 447 ? 15.012 10.793 -5.034 1.00 89.19 447 ASP A C 1
ATOM 3528 O O . ASP A 1 447 ? 14.228 11.614 -4.548 1.00 89.19 447 ASP A O 1
ATOM 3532 N N . ALA A 1 448 ? 14.994 9.517 -4.632 1.00 89.94 448 ALA A N 1
ATOM 3533 C CA . ALA A 1 448 ? 14.079 9.014 -3.609 1.00 89.94 448 ALA A CA 1
ATOM 3534 C C . ALA A 1 448 ? 14.317 9.645 -2.226 1.00 89.94 448 ALA A C 1
ATOM 3536 O O . ALA A 1 448 ? 13.354 9.973 -1.523 1.00 89.94 448 ALA A O 1
ATOM 3537 N N . LEU A 1 449 ? 15.580 9.870 -1.848 1.00 87.44 449 LEU A N 1
ATOM 3538 C CA . LEU A 1 449 ? 15.928 10.586 -0.621 1.00 87.44 449 LEU A CA 1
ATOM 3539 C C . LEU A 1 449 ? 15.399 12.023 -0.646 1.00 87.44 449 LEU A C 1
ATOM 3541 O O . LEU A 1 449 ? 14.742 12.444 0.308 1.00 87.44 449 LEU A O 1
ATOM 3545 N N . LEU A 1 450 ? 15.610 12.759 -1.740 1.00 91.25 450 LEU A N 1
ATOM 3546 C CA . LEU A 1 450 ? 15.101 14.127 -1.877 1.00 91.25 450 LEU A CA 1
ATOM 3547 C C . LEU A 1 450 ? 13.565 14.166 -1.828 1.00 91.25 450 LEU A C 1
ATOM 3549 O O . LEU A 1 450 ? 12.993 14.996 -1.116 1.00 91.25 450 LEU A O 1
ATOM 3553 N N . ASN A 1 451 ? 12.891 13.224 -2.493 1.00 93.94 451 ASN A N 1
ATOM 3554 C CA . ASN A 1 451 ? 11.436 13.091 -2.412 1.00 93.94 451 ASN A CA 1
ATOM 3555 C C . ASN A 1 451 ? 10.937 12.855 -0.988 1.00 93.94 451 ASN A C 1
ATOM 3557 O O . ASN A 1 451 ? 9.898 13.403 -0.632 1.00 93.94 451 ASN A O 1
ATOM 3561 N N . SER A 1 452 ? 11.649 12.075 -0.166 1.00 90.75 452 SER A N 1
ATOM 3562 C CA . SER A 1 452 ? 11.243 11.840 1.228 1.00 90.75 452 SER A CA 1
ATOM 3563 C C . SER A 1 452 ? 11.174 13.145 2.031 1.00 90.75 452 SER A C 1
ATOM 3565 O O . SER A 1 452 ? 10.210 13.371 2.764 1.00 90.75 452 SER A O 1
ATOM 3567 N N . ALA A 1 453 ? 12.126 14.058 1.817 1.00 86.56 453 ALA A N 1
ATOM 3568 C CA . ALA A 1 453 ? 12.132 15.366 2.460 1.00 86.56 453 ALA A CA 1
ATOM 3569 C C . ALA A 1 453 ? 10.980 16.253 1.972 1.00 86.56 453 ALA A C 1
ATOM 3571 O O . ALA A 1 453 ? 10.269 16.851 2.785 1.00 86.56 453 ALA A O 1
ATOM 3572 N N . VAL A 1 454 ? 10.756 16.306 0.653 1.00 93.25 454 VAL A N 1
ATOM 3573 C CA . VAL A 1 454 ? 9.626 17.042 0.060 1.00 93.25 454 VAL A CA 1
ATOM 3574 C C . VAL A 1 454 ? 8.299 16.501 0.599 1.00 93.25 454 VAL A C 1
ATOM 3576 O O . VAL A 1 454 ? 7.456 17.275 1.054 1.00 93.25 454 VAL A O 1
ATOM 3579 N N . LEU A 1 455 ? 8.138 15.178 0.633 1.00 91.81 455 LEU A N 1
ATOM 3580 C CA . LEU A 1 455 ? 6.954 14.507 1.152 1.00 91.81 455 LEU A CA 1
ATOM 3581 C C . LEU A 1 455 ? 6.692 14.871 2.617 1.00 91.81 455 LEU A C 1
ATOM 3583 O O . LEU A 1 455 ? 5.598 15.327 2.953 1.00 91.81 455 LEU A O 1
ATOM 3587 N N . ASN A 1 456 ? 7.693 14.717 3.484 1.00 84.88 456 ASN A N 1
ATOM 3588 C CA . ASN A 1 456 ? 7.582 15.032 4.910 1.00 84.88 456 ASN A CA 1
ATOM 3589 C C . ASN A 1 456 ? 7.262 16.514 5.143 1.00 84.88 456 ASN A C 1
ATOM 3591 O O . ASN A 1 456 ? 6.476 16.875 6.029 1.00 84.88 456 ASN A O 1
ATOM 3595 N N . ARG A 1 457 ? 7.809 17.396 4.303 1.00 89.50 457 ARG A N 1
ATOM 3596 C CA . ARG A 1 457 ? 7.521 18.824 4.369 1.00 89.50 457 ARG A CA 1
ATOM 3597 C C . ARG A 1 457 ? 6.091 19.162 3.958 1.00 89.50 457 ARG A C 1
ATOM 3599 O O . ARG A 1 457 ? 5.452 19.962 4.642 1.00 89.50 457 ARG A O 1
ATOM 3606 N N . LEU A 1 458 ? 5.592 18.570 2.875 1.00 87.69 458 LEU A N 1
ATOM 3607 C CA . LEU A 1 458 ? 4.224 18.784 2.400 1.00 87.69 458 LEU A CA 1
ATOM 3608 C C . LEU A 1 458 ? 3.210 18.235 3.409 1.00 87.69 458 LEU A C 1
ATOM 3610 O O . LEU A 1 458 ? 2.290 18.960 3.790 1.00 87.69 458 LEU A O 1
ATOM 3614 N N . ARG A 1 459 ? 3.443 17.027 3.943 1.00 82.94 459 ARG A N 1
ATOM 3615 C CA . ARG A 1 459 ? 2.607 16.411 4.990 1.00 82.94 459 ARG A CA 1
ATOM 3616 C C . ARG A 1 459 ? 2.530 17.243 6.270 1.00 82.94 459 ARG A C 1
ATOM 3618 O O . ARG A 1 459 ? 1.463 17.344 6.853 1.00 82.94 459 ARG A O 1
ATOM 3625 N N . SER A 1 460 ? 3.633 17.857 6.703 1.00 76.19 460 SER A N 1
ATOM 3626 C CA . SER A 1 460 ? 3.647 18.700 7.915 1.00 76.19 460 SER A CA 1
ATOM 3627 C C . SER A 1 460 ? 3.074 20.106 7.707 1.00 76.19 460 SER A C 1
ATOM 3629 O O . SER A 1 460 ? 2.874 20.842 8.672 1.00 76.19 460 SER A O 1
ATOM 3631 N N . SER A 1 461 ? 2.842 20.520 6.457 1.00 72.81 461 SER A N 1
ATOM 3632 C CA . SER A 1 461 ? 2.401 21.879 6.125 1.00 72.81 461 SER A CA 1
ATOM 3633 C C . SER A 1 461 ? 0.883 22.066 6.094 1.00 72.81 461 SER A C 1
ATOM 3635 O O . SER A 1 461 ? 0.425 23.211 6.085 1.00 72.81 461 SER A O 1
ATOM 3637 N N . ASN A 1 462 ? 0.112 20.974 6.069 1.00 68.62 462 ASN A N 1
ATOM 3638 C CA . ASN A 1 462 ? -1.340 21.007 5.949 1.00 68.62 462 ASN A CA 1
ATOM 3639 C C . ASN A 1 462 ? -1.993 19.802 6.650 1.00 68.62 462 ASN A C 1
ATOM 3641 O O . ASN A 1 462 ? -1.553 18.672 6.469 1.00 68.62 462 ASN A O 1
ATOM 3645 N N . ASP A 1 463 ? -3.082 20.052 7.380 1.00 70.19 463 ASP A N 1
ATOM 3646 C CA . ASP A 1 463 ? -3.881 19.032 8.073 1.00 70.19 463 ASP A CA 1
ATOM 3647 C C . ASP A 1 463 ? -4.966 18.397 7.176 1.00 70.19 463 ASP A C 1
ATOM 3649 O O . ASP A 1 463 ? -5.756 17.569 7.643 1.00 70.19 463 ASP A O 1
ATOM 3653 N N . ASP A 1 464 ? -5.065 18.805 5.904 1.00 79.56 464 ASP A N 1
ATOM 3654 C CA . ASP A 1 464 ? -6.024 18.216 4.970 1.00 79.56 464 ASP A CA 1
ATOM 3655 C C . ASP A 1 464 ? -5.736 16.710 4.748 1.00 79.56 464 ASP A C 1
ATOM 3657 O O . ASP A 1 464 ? -4.575 16.284 4.657 1.00 79.56 464 ASP A O 1
ATOM 3661 N N . PRO A 1 465 ? -6.787 15.879 4.624 1.00 82.81 465 PRO A N 1
ATOM 3662 C CA . PRO A 1 465 ? -6.654 14.446 4.399 1.00 82.81 465 PRO A CA 1
ATOM 3663 C C . PRO A 1 465 ? -5.791 14.135 3.180 1.00 82.81 465 PRO A C 1
ATOM 3665 O O . PRO A 1 465 ? -5.945 14.766 2.138 1.00 82.81 465 PRO A O 1
ATOM 3668 N N . SER A 1 466 ? -4.913 13.139 3.296 1.00 87.94 466 SER A N 1
ATOM 3669 C CA . SER A 1 466 ? -3.983 12.760 2.229 1.00 87.94 466 SER A CA 1
ATOM 3670 C C . SER A 1 466 ? -4.163 11.305 1.803 1.00 87.94 466 SER A C 1
ATOM 3672 O O . SER A 1 466 ? -4.349 10.437 2.657 1.00 87.94 466 SER A O 1
ATOM 3674 N N . ILE A 1 467 ? -4.059 11.040 0.500 1.00 92.31 467 ILE A N 1
ATOM 3675 C CA . ILE A 1 467 ? -3.978 9.692 -0.074 1.00 92.31 467 ILE A CA 1
ATOM 3676 C C . ILE A 1 467 ? -2.722 9.526 -0.933 1.00 92.31 467 ILE A C 1
ATOM 3678 O O . ILE A 1 467 ? -2.211 10.502 -1.478 1.00 92.31 467 ILE A O 1
ATOM 3682 N N . PHE A 1 468 ? -2.228 8.291 -1.044 1.00 94.31 468 PHE A N 1
ATOM 3683 C CA . PHE A 1 468 ? -0.939 7.965 -1.664 1.00 94.31 468 PHE A CA 1
ATOM 3684 C C . PHE A 1 468 ? -1.108 6.849 -2.696 1.00 94.31 468 PHE A C 1
ATOM 3686 O O . PHE A 1 468 ? -1.321 5.691 -2.325 1.00 94.31 468 PHE A O 1
ATOM 3693 N N . ILE A 1 469 ? -0.996 7.184 -3.979 1.00 96.62 469 ILE A N 1
ATOM 3694 C CA . ILE A 1 469 ? -1.263 6.271 -5.098 1.00 96.62 469 ILE A CA 1
ATOM 3695 C C . ILE A 1 469 ? -0.019 6.144 -5.972 1.00 96.62 469 ILE A C 1
ATOM 3697 O O . ILE A 1 469 ? 0.542 7.150 -6.386 1.00 96.62 469 ILE A O 1
ATOM 3701 N N . ASN A 1 470 ? 0.405 4.923 -6.274 1.00 96.62 470 ASN A N 1
ATOM 3702 C CA . ASN A 1 470 ? 1.514 4.673 -7.189 1.00 96.62 470 ASN A CA 1
ATOM 3703 C C . ASN A 1 470 ? 1.007 3.949 -8.445 1.00 96.62 470 ASN A C 1
ATOM 3705 O O . ASN A 1 470 ? 0.205 3.015 -8.345 1.00 96.62 470 ASN A O 1
ATOM 3709 N N . SER A 1 471 ? 1.469 4.374 -9.618 1.00 95.81 471 SER A N 1
ATOM 3710 C CA . SER A 1 471 ? 1.034 3.844 -10.912 1.00 95.81 471 SER A CA 1
ATOM 3711 C C . SER A 1 471 ? 2.009 2.844 -11.546 1.00 95.81 471 SER A C 1
ATOM 3713 O O . SER A 1 471 ? 2.024 2.716 -12.762 1.00 95.81 471 SER A O 1
ATOM 3715 N N . GLY A 1 472 ? 2.770 2.088 -10.752 1.00 91.06 472 GLY A N 1
ATOM 3716 C CA . GLY A 1 472 ? 3.518 0.904 -11.201 1.00 91.06 472 GLY A CA 1
ATOM 3717 C C . GLY A 1 472 ? 4.927 1.178 -11.727 1.00 91.06 472 GLY A C 1
ATOM 3718 O O . GLY A 1 472 ? 5.382 2.323 -11.736 1.00 91.06 472 GLY A O 1
ATOM 3719 N N . ASP A 1 473 ? 5.605 0.102 -12.134 1.00 89.75 473 ASP A N 1
ATOM 3720 C CA . ASP A 1 473 ? 7.028 0.050 -12.491 1.00 89.75 473 ASP A CA 1
ATOM 3721 C C . ASP A 1 473 ? 7.936 0.549 -11.348 1.00 89.75 473 ASP A C 1
ATOM 3723 O O . ASP A 1 473 ? 8.784 1.425 -11.510 1.00 89.75 473 ASP A O 1
ATOM 3727 N N . LEU A 1 474 ? 7.769 -0.039 -10.155 1.00 90.06 474 LEU A N 1
ATOM 3728 C CA . LEU A 1 474 ? 8.611 0.219 -8.975 1.00 90.06 474 LEU A CA 1
ATOM 3729 C C . LEU A 1 474 ? 10.069 -0.202 -9.198 1.00 90.06 474 LEU A C 1
ATOM 3731 O O . LEU A 1 474 ? 10.983 0.324 -8.561 1.00 90.06 474 LEU A O 1
ATOM 3735 N N . TRP A 1 475 ? 10.293 -1.181 -10.072 1.00 83.19 475 TRP A N 1
ATOM 3736 C CA . TRP A 1 475 ? 11.614 -1.637 -10.481 1.00 83.19 475 TRP A CA 1
ATOM 3737 C C . TRP A 1 475 ? 11.625 -2.004 -11.960 1.00 83.19 475 TRP A C 1
ATOM 3739 O O . TRP A 1 475 ? 10.592 -2.295 -12.553 1.00 83.19 475 TRP A O 1
ATOM 3749 N N . ILE A 1 476 ? 12.829 -2.055 -12.518 1.00 81.00 476 ILE A N 1
ATOM 3750 C CA . ILE A 1 476 ? 13.128 -2.587 -13.846 1.00 81.00 476 ILE A CA 1
ATOM 3751 C C . ILE A 1 476 ? 14.370 -3.467 -13.752 1.00 81.00 476 ILE A C 1
ATOM 3753 O O . ILE A 1 476 ? 15.209 -3.266 -12.866 1.00 81.00 476 ILE A O 1
ATOM 3757 N N . ALA A 1 477 ? 14.512 -4.436 -14.656 1.00 73.44 477 ALA A N 1
ATOM 3758 C CA . ALA A 1 477 ? 15.787 -5.125 -14.802 1.00 73.44 477 ALA A CA 1
ATOM 3759 C C . ALA A 1 477 ? 16.916 -4.132 -15.117 1.00 73.44 477 ALA A C 1
ATOM 3761 O O . ALA A 1 477 ? 16.760 -3.276 -15.984 1.00 73.44 477 ALA A O 1
ATOM 3762 N N . GLY A 1 478 ? 18.047 -4.250 -14.419 1.00 73.69 478 GLY A N 1
ATOM 3763 C CA . GLY A 1 478 ? 19.188 -3.344 -14.555 1.00 73.69 478 GLY A CA 1
ATOM 3764 C C . GLY A 1 478 ? 19.895 -3.058 -13.231 1.00 73.69 478 GLY A C 1
ATOM 3765 O O . GLY A 1 478 ? 19.679 -3.750 -12.232 1.00 73.69 478 GLY A O 1
ATOM 3766 N N . ILE A 1 479 ? 20.726 -2.011 -13.222 1.00 73.19 479 ILE A N 1
ATOM 3767 C CA . ILE A 1 479 ? 21.692 -1.720 -12.152 1.00 73.19 479 ILE A CA 1
ATOM 3768 C C . ILE A 1 479 ? 21.074 -1.683 -10.746 1.00 73.19 479 ILE A C 1
ATOM 3770 O O . ILE A 1 479 ? 21.654 -2.242 -9.813 1.00 73.19 479 ILE A O 1
ATOM 3774 N N . TYR A 1 480 ? 19.888 -1.088 -10.600 1.00 79.12 480 TYR A N 1
ATOM 3775 C CA . TYR A 1 480 ? 19.189 -0.959 -9.323 1.00 79.12 480 TYR A CA 1
ATOM 3776 C C . TYR A 1 480 ? 18.601 -2.294 -8.854 1.00 79.12 480 TYR A C 1
ATOM 3778 O O . TYR A 1 480 ? 18.789 -2.680 -7.706 1.00 79.12 480 TYR A O 1
ATOM 3786 N N . SER A 1 481 ? 17.961 -3.067 -9.737 1.00 78.62 481 SER A N 1
ATOM 3787 C CA . SER A 1 481 ? 17.478 -4.411 -9.379 1.00 78.62 481 SER A CA 1
ATOM 3788 C C . SER A 1 481 ? 18.621 -5.373 -9.032 1.00 78.62 481 SER A C 1
ATOM 3790 O O . SER A 1 481 ? 18.501 -6.169 -8.103 1.00 78.62 481 SER A O 1
ATOM 3792 N N . GLU A 1 482 ? 19.759 -5.270 -9.722 1.00 76.62 482 GLU A N 1
ATOM 3793 C CA . GLU A 1 482 ? 20.955 -6.063 -9.434 1.00 76.62 482 GLU A CA 1
ATOM 3794 C C . GLU A 1 482 ? 21.584 -5.656 -8.096 1.00 76.62 482 GLU A C 1
ATOM 3796 O O . GLU A 1 482 ? 21.965 -6.519 -7.311 1.00 76.62 482 GLU A O 1
ATOM 3801 N N . ALA A 1 483 ? 21.632 -4.356 -7.784 1.00 75.44 483 ALA A N 1
ATOM 3802 C CA . ALA A 1 483 ? 22.070 -3.878 -6.473 1.00 75.44 483 ALA A CA 1
ATOM 3803 C C . ALA A 1 483 ? 21.123 -4.349 -5.352 1.00 75.44 483 ALA A C 1
ATOM 3805 O O . ALA A 1 483 ? 21.586 -4.823 -4.315 1.00 75.44 483 ALA A O 1
ATOM 3806 N N . SER A 1 484 ? 19.806 -4.336 -5.585 1.00 79.44 484 SER A N 1
ATOM 3807 C CA . SER A 1 484 ? 18.828 -4.920 -4.659 1.00 79.44 484 SER A CA 1
ATOM 3808 C C . SER A 1 484 ? 19.060 -6.421 -4.477 1.00 79.44 484 SER A C 1
ATOM 3810 O O . SER A 1 484 ? 19.016 -6.929 -3.359 1.00 79.44 484 SER A O 1
ATOM 3812 N N . SER A 1 485 ? 19.325 -7.151 -5.560 1.00 76.50 485 SER A N 1
ATOM 3813 C CA . SER A 1 485 ? 19.607 -8.586 -5.505 1.00 76.50 485 SER A CA 1
ATOM 3814 C C . SER A 1 485 ? 20.884 -8.886 -4.719 1.00 76.50 485 SER A C 1
ATOM 3816 O O . SER A 1 485 ? 20.878 -9.765 -3.858 1.00 76.50 485 SER A O 1
ATOM 3818 N N . ALA A 1 486 ? 21.945 -8.112 -4.951 1.00 67.56 486 ALA A N 1
ATOM 3819 C CA . ALA A 1 486 ? 23.222 -8.249 -4.261 1.00 67.56 486 ALA A CA 1
ATOM 3820 C C . ALA A 1 486 ? 23.108 -7.974 -2.753 1.00 67.56 486 ALA A C 1
ATOM 3822 O O . ALA A 1 486 ? 23.683 -8.712 -1.955 1.00 67.56 486 ALA A O 1
ATOM 3823 N N . LEU A 1 487 ? 22.340 -6.954 -2.357 1.00 66.50 487 LEU A N 1
ATOM 3824 C CA . LEU A 1 487 ? 22.166 -6.583 -0.947 1.00 66.50 487 LEU A CA 1
ATOM 3825 C C . LEU A 1 487 ? 21.164 -7.471 -0.215 1.00 66.50 487 LEU A C 1
ATOM 3827 O O . LEU A 1 487 ? 21.383 -7.850 0.931 1.00 66.50 487 LEU A O 1
ATOM 3831 N N . PHE A 1 488 ? 20.042 -7.778 -0.865 1.00 70.00 488 PHE A N 1
ATOM 3832 C CA . PHE A 1 488 ? 18.845 -8.302 -0.201 1.00 70.00 488 PHE A CA 1
ATOM 3833 C C . PHE A 1 488 ? 18.465 -9.713 -0.669 1.00 70.00 488 PHE A C 1
ATOM 3835 O O . PHE A 1 488 ? 17.472 -10.293 -0.218 1.00 70.00 488 PHE A O 1
ATOM 3842 N N . GLY A 1 489 ? 19.232 -10.294 -1.594 1.00 67.69 489 GLY A N 1
ATOM 3843 C CA . GLY A 1 489 ? 18.985 -11.622 -2.156 1.00 67.69 489 GLY A CA 1
ATOM 3844 C C . GLY A 1 489 ? 17.755 -11.686 -3.065 1.00 67.69 489 GLY A C 1
ATOM 3845 O O . GLY A 1 489 ? 17.176 -12.763 -3.244 1.00 67.69 489 GLY A O 1
ATOM 3846 N N . GLY A 1 490 ? 17.270 -10.548 -3.570 1.00 76.06 490 GLY A N 1
ATOM 3847 C CA . GLY A 1 490 ? 16.167 -10.505 -4.527 1.00 76.06 490 GLY A CA 1
ATOM 3848 C C . GLY A 1 490 ? 16.009 -9.157 -5.234 1.00 76.06 490 GLY A C 1
ATOM 3849 O O . GLY A 1 490 ? 16.208 -8.095 -4.647 1.00 76.06 490 GLY A O 1
ATOM 3850 N N . TYR A 1 491 ? 15.613 -9.219 -6.504 1.00 82.31 491 TYR A N 1
ATOM 3851 C CA . TYR A 1 491 ? 15.594 -8.079 -7.427 1.00 82.31 491 TYR A CA 1
ATOM 3852 C C . TYR A 1 491 ? 14.639 -6.937 -7.035 1.00 82.31 491 TYR A C 1
ATOM 3854 O O . TYR A 1 491 ? 14.966 -5.777 -7.255 1.00 82.31 491 TYR A O 1
ATOM 3862 N N . GLY A 1 492 ? 13.480 -7.246 -6.442 1.00 83.31 492 GLY A N 1
ATOM 3863 C CA . GLY A 1 492 ? 12.456 -6.249 -6.084 1.00 83.31 492 GLY A CA 1
ATOM 3864 C C . GLY A 1 492 ? 12.486 -5.770 -4.627 1.00 83.31 492 GLY A C 1
ATOM 3865 O O . GLY A 1 492 ? 11.684 -4.922 -4.245 1.00 83.31 492 GLY A O 1
ATOM 3866 N N . LEU A 1 493 ? 13.369 -6.315 -3.784 1.00 83.75 493 LEU A N 1
ATOM 3867 C CA . LEU A 1 493 ? 13.280 -6.145 -2.328 1.00 83.75 493 LEU A CA 1
ATOM 3868 C C . LEU A 1 493 ? 13.606 -4.723 -1.865 1.00 83.75 493 LEU A C 1
ATOM 3870 O O . LEU A 1 493 ? 12.829 -4.143 -1.109 1.00 83.75 493 LEU A O 1
ATOM 3874 N N . GLY A 1 494 ? 14.713 -4.162 -2.354 1.00 81.56 494 GLY A N 1
ATOM 3875 C CA . GLY A 1 494 ? 15.112 -2.777 -2.110 1.00 81.56 494 GLY A CA 1
ATOM 3876 C C . GLY A 1 494 ? 14.035 -1.781 -2.550 1.00 81.56 494 GLY A C 1
ATOM 3877 O O . GLY A 1 494 ? 13.547 -1.033 -1.703 1.00 81.56 494 GLY A O 1
ATOM 3878 N N . PRO A 1 495 ? 13.579 -1.803 -3.819 1.00 87.44 495 PRO A N 1
ATOM 3879 C CA . PRO A 1 495 ? 12.493 -0.931 -4.262 1.00 87.44 495 PRO A CA 1
ATOM 3880 C C . PRO A 1 495 ? 11.217 -1.056 -3.414 1.00 87.44 495 PRO A C 1
ATOM 3882 O O . PRO A 1 495 ? 10.608 -0.040 -3.081 1.00 87.44 495 PRO A O 1
ATOM 3885 N N . VAL A 1 496 ? 10.816 -2.268 -3.007 1.00 87.31 496 VAL A N 1
ATOM 3886 C CA . VAL A 1 496 ? 9.647 -2.457 -2.128 1.00 87.31 496 VAL A CA 1
ATOM 3887 C C . VAL A 1 496 ? 9.860 -1.813 -0.756 1.00 87.31 496 VAL A C 1
ATOM 3889 O O . VAL A 1 496 ? 8.976 -1.098 -0.287 1.00 87.31 496 VAL A O 1
ATOM 3892 N N . MET A 1 497 ? 11.020 -2.008 -0.123 1.00 81.69 497 MET A N 1
ATOM 3893 C CA . MET A 1 497 ? 11.324 -1.384 1.173 1.00 81.69 497 MET A CA 1
ATOM 3894 C C . MET A 1 497 ? 11.325 0.142 1.081 1.00 81.69 497 MET A C 1
ATOM 3896 O O . MET A 1 497 ? 10.719 0.811 1.916 1.00 81.69 497 MET A O 1
ATOM 3900 N N . LEU A 1 498 ? 11.929 0.695 0.029 1.00 84.19 498 LEU A N 1
ATOM 3901 C CA . LEU A 1 498 ? 11.948 2.134 -0.218 1.00 84.19 498 LEU A CA 1
ATOM 3902 C C . LEU A 1 498 ? 10.522 2.689 -0.305 1.00 84.19 498 LEU A C 1
ATOM 3904 O O . LEU A 1 498 ? 10.170 3.661 0.361 1.00 84.19 498 LEU A O 1
ATOM 3908 N N . ASN A 1 499 ? 9.675 2.019 -1.082 1.00 87.75 499 ASN A N 1
ATOM 3909 C CA . ASN A 1 499 ? 8.287 2.406 -1.290 1.00 87.75 499 ASN A CA 1
ATOM 3910 C C . ASN A 1 499 ? 7.402 2.208 -0.049 1.00 87.75 499 ASN A C 1
ATOM 3912 O O . ASN A 1 499 ? 6.466 2.982 0.162 1.00 87.75 499 ASN A O 1
ATOM 3916 N N . ASN A 1 500 ? 7.715 1.240 0.813 1.00 81.69 500 ASN A N 1
ATOM 3917 C CA . ASN A 1 500 ? 7.066 1.102 2.114 1.00 81.69 500 ASN A CA 1
ATOM 3918 C C . ASN A 1 500 ? 7.313 2.335 2.997 1.00 81.69 500 ASN A C 1
ATOM 3920 O O . ASN A 1 500 ? 6.370 2.811 3.633 1.00 81.69 500 ASN A O 1
ATOM 3924 N N . HIS A 1 501 ? 8.535 2.881 2.996 1.00 78.56 501 HIS A N 1
ATOM 3925 C CA . HIS A 1 501 ? 8.875 4.105 3.736 1.00 78.56 501 HIS A CA 1
ATOM 3926 C C . HIS A 1 501 ? 8.226 5.362 3.132 1.00 78.56 501 HIS A C 1
ATOM 3928 O O . HIS A 1 501 ? 7.837 6.266 3.867 1.00 78.56 501 HIS A O 1
ATOM 3934 N N . LEU A 1 502 ? 8.002 5.388 1.813 1.00 83.38 502 LEU A N 1
ATOM 3935 C CA . LEU A 1 502 ? 7.224 6.441 1.139 1.00 83.38 502 LEU A CA 1
ATOM 3936 C C . LEU A 1 502 ? 5.702 6.321 1.353 1.00 83.38 502 LEU A C 1
ATOM 3938 O O . LEU A 1 502 ? 4.951 7.225 0.987 1.00 83.38 502 LEU A O 1
ATOM 3942 N N . ASN A 1 503 ? 5.245 5.254 2.018 1.00 82.50 503 ASN A N 1
ATOM 3943 C CA . ASN A 1 503 ? 3.897 5.127 2.566 1.00 82.50 503 ASN A CA 1
ATOM 3944 C C . ASN A 1 503 ? 2.772 5.075 1.505 1.00 82.50 503 ASN A C 1
ATOM 3946 O O . ASN A 1 503 ? 1.660 5.560 1.745 1.00 82.50 503 ASN A O 1
ATOM 3950 N N . TRP A 1 504 ? 3.012 4.435 0.356 1.00 90.31 504 TRP A N 1
ATOM 3951 C CA . TRP A 1 504 ? 1.966 4.190 -0.649 1.00 90.31 504 TRP A CA 1
ATOM 3952 C C . TRP A 1 504 ? 0.795 3.375 -0.074 1.00 90.31 504 TRP A C 1
ATOM 3954 O O . TRP A 1 504 ? 0.961 2.556 0.832 1.00 90.31 504 TRP A O 1
ATOM 3964 N N . GLN A 1 505 ? -0.427 3.631 -0.546 1.00 89.38 505 GLN A N 1
ATOM 3965 C CA . GLN A 1 505 ? -1.647 2.945 -0.091 1.00 89.38 505 GLN A CA 1
ATOM 3966 C C . GLN A 1 505 ? -2.241 2.011 -1.145 1.00 89.38 505 GLN A C 1
ATOM 3968 O O . GLN A 1 505 ? -2.954 1.082 -0.772 1.00 89.38 505 GLN A O 1
ATOM 3973 N N . ALA A 1 506 ? -1.938 2.242 -2.421 1.00 92.19 506 ALA A N 1
ATOM 3974 C CA . ALA A 1 506 ? -2.292 1.386 -3.545 1.00 92.19 506 ALA A CA 1
ATOM 3975 C C . ALA A 1 506 ? -1.207 1.497 -4.623 1.00 92.19 506 ALA A C 1
ATOM 3977 O O . ALA A 1 506 ? -0.715 2.599 -4.880 1.00 92.19 506 ALA A O 1
ATOM 3978 N N . ILE A 1 507 ? -0.845 0.366 -5.229 1.00 96.00 507 ILE A N 1
ATOM 3979 C CA . ILE A 1 507 ? 0.133 0.292 -6.317 1.00 96.00 507 ILE A CA 1
ATOM 3980 C C . ILE A 1 507 ? -0.544 -0.365 -7.521 1.00 96.00 507 ILE A C 1
ATOM 3982 O O . ILE A 1 507 ? -1.097 -1.457 -7.401 1.00 96.00 507 ILE A O 1
ATOM 3986 N N . THR A 1 508 ? -0.526 0.285 -8.680 1.00 96.62 508 THR A N 1
ATOM 3987 C CA . THR A 1 508 ? -0.972 -0.326 -9.942 1.00 96.62 508 THR A CA 1
ATOM 3988 C C . THR A 1 508 ? 0.113 -1.262 -10.463 1.00 96.62 508 THR A C 1
ATOM 3990 O O . THR A 1 508 ? 1.291 -0.944 -10.360 1.00 96.62 508 THR A O 1
ATOM 3993 N N . TRP A 1 509 ? -0.256 -2.411 -11.029 1.00 93.81 509 TRP A N 1
ATOM 3994 C CA . TRP A 1 509 ? 0.719 -3.238 -11.747 1.00 93.81 509 TRP A CA 1
ATOM 3995 C C . TRP A 1 509 ? 1.248 -2.492 -12.975 1.00 93.81 509 TRP A C 1
ATOM 3997 O O . TRP A 1 509 ? 0.455 -2.108 -13.839 1.00 93.81 509 TRP A O 1
ATOM 4007 N N . GLY A 1 510 ? 2.563 -2.340 -13.076 1.00 89.75 510 GLY A N 1
ATOM 4008 C CA . GLY A 1 510 ? 3.254 -2.014 -14.313 1.00 89.75 510 GLY A CA 1
ATOM 4009 C C . GLY A 1 510 ? 3.724 -3.277 -15.042 1.00 89.75 510 GLY A C 1
ATOM 4010 O O . GLY A 1 510 ? 3.397 -4.415 -14.674 1.00 89.75 510 GLY A O 1
ATOM 4011 N N . ASN A 1 511 ? 4.427 -3.095 -16.156 1.00 82.06 511 ASN A N 1
ATOM 4012 C CA . ASN A 1 511 ? 4.983 -4.217 -16.922 1.00 82.06 511 ASN A CA 1
ATOM 4013 C C . ASN A 1 511 ? 6.313 -4.706 -16.355 1.00 82.06 511 ASN A C 1
ATOM 4015 O O . ASN A 1 511 ? 6.567 -5.913 -16.397 1.00 82.06 511 ASN A O 1
ATOM 4019 N N . HIS A 1 512 ? 7.151 -3.810 -15.840 1.00 83.88 512 HIS A N 1
ATOM 4020 C CA . HIS A 1 512 ? 8.509 -4.130 -15.416 1.00 83.88 512 HIS A CA 1
ATOM 4021 C C . HIS A 1 512 ? 8.572 -4.872 -14.080 1.00 83.88 512 HIS A C 1
ATOM 4023 O O . HIS A 1 512 ? 9.544 -5.595 -13.831 1.00 83.88 512 HIS A O 1
ATOM 4029 N N . GLU A 1 513 ? 7.477 -4.890 -13.306 1.00 86.62 513 GLU A N 1
ATOM 4030 C CA . GLU A 1 513 ? 7.335 -5.861 -12.219 1.00 86.62 513 GLU A CA 1
ATOM 4031 C C . GLU A 1 513 ? 7.605 -7.299 -12.701 1.00 86.62 513 GLU A C 1
ATOM 4033 O O . GLU A 1 513 ? 8.222 -8.091 -11.989 1.00 86.62 513 GLU A O 1
ATOM 4038 N N . PHE A 1 514 ? 7.220 -7.636 -13.938 1.00 84.06 514 PHE A N 1
ATOM 4039 C CA . PHE A 1 514 ? 7.268 -8.997 -14.478 1.00 84.06 514 PHE A CA 1
ATOM 4040 C C . PHE A 1 514 ? 8.515 -9.324 -15.311 1.00 84.06 514 PHE A C 1
ATOM 4042 O O . PHE A 1 514 ? 8.570 -10.412 -15.898 1.00 84.06 514 PHE A O 1
ATOM 4049 N N . ASP A 1 515 ? 9.543 -8.471 -15.328 1.00 77.06 515 ASP A N 1
ATOM 4050 C CA . ASP A 1 515 ? 10.784 -8.716 -16.081 1.00 77.06 515 ASP A CA 1
ATOM 4051 C C . ASP A 1 515 ? 11.428 -10.075 -15.721 1.00 77.06 515 ASP A C 1
ATOM 4053 O O . ASP A 1 515 ? 11.797 -10.852 -16.609 1.00 77.06 515 ASP A O 1
ATOM 4057 N N . PHE A 1 516 ? 11.476 -10.412 -14.424 1.00 70.38 516 PHE A N 1
ATOM 4058 C CA . PHE A 1 516 ? 12.226 -11.558 -13.884 1.00 70.38 516 PHE A CA 1
ATOM 4059 C C . PHE A 1 516 ? 11.422 -12.838 -13.588 1.00 70.38 516 PHE A C 1
ATOM 4061 O O . PHE A 1 516 ? 12.069 -13.854 -13.326 1.00 70.38 516 PHE A O 1
ATOM 4068 N N . ARG A 1 517 ? 10.070 -12.811 -13.657 1.00 77.19 517 ARG A N 1
ATOM 4069 C CA . ARG A 1 517 ? 9.064 -13.893 -13.394 1.00 77.19 517 ARG A CA 1
ATOM 4070 C C . ARG A 1 517 ? 8.116 -13.689 -12.204 1.00 77.19 517 ARG A C 1
ATOM 4072 O O . ARG A 1 517 ? 8.469 -13.043 -11.227 1.00 77.19 517 ARG A O 1
ATOM 4079 N N . SER A 1 518 ? 6.931 -14.321 -12.258 1.00 80.88 518 SER A N 1
ATOM 4080 C CA . SER A 1 518 ? 5.897 -14.220 -11.210 1.00 80.88 518 SER A CA 1
ATOM 4081 C C . SER A 1 518 ? 6.324 -14.762 -9.839 1.00 80.88 518 SER A C 1
ATOM 4083 O O . SER A 1 518 ? 5.844 -14.269 -8.822 1.00 80.88 518 SER A O 1
ATOM 4085 N N . ASP A 1 519 ? 7.269 -15.706 -9.771 1.00 77.25 519 ASP A N 1
ATOM 4086 C CA . ASP A 1 519 ? 7.851 -16.154 -8.501 1.00 77.25 519 ASP A CA 1
ATOM 4087 C C . ASP A 1 519 ? 8.757 -15.101 -7.857 1.00 77.25 519 ASP A C 1
ATOM 4089 O O . ASP A 1 519 ? 8.690 -14.919 -6.645 1.00 77.25 519 ASP A O 1
ATOM 4093 N N . VAL A 1 520 ? 9.533 -14.356 -8.652 1.00 81.25 520 VAL A N 1
ATOM 4094 C CA . VAL A 1 520 ? 10.360 -13.242 -8.153 1.00 81.25 520 VAL A CA 1
ATOM 4095 C C . VAL A 1 520 ? 9.474 -12.116 -7.623 1.00 81.25 520 VAL A C 1
ATOM 4097 O O . VAL A 1 520 ? 9.723 -11.602 -6.534 1.00 81.25 520 VAL A O 1
ATOM 4100 N N . VAL A 1 521 ? 8.395 -11.796 -8.345 1.00 87.25 521 VAL A N 1
ATOM 4101 C CA . VAL A 1 521 ? 7.380 -10.832 -7.895 1.00 87.25 521 VAL A CA 1
ATOM 4102 C C . VAL A 1 521 ? 6.756 -11.283 -6.581 1.00 87.25 521 VAL A C 1
ATOM 4104 O O . VAL A 1 521 ? 6.732 -10.527 -5.616 1.00 87.25 521 VAL A O 1
ATOM 4107 N N . ALA A 1 522 ? 6.291 -12.533 -6.503 1.00 83.50 522 ALA A N 1
ATOM 4108 C CA . ALA A 1 522 ? 5.694 -13.064 -5.284 1.00 83.50 522 ALA A CA 1
ATOM 4109 C C . ALA A 1 522 ? 6.675 -13.034 -4.101 1.00 83.50 522 ALA A C 1
ATOM 4111 O O . ALA A 1 522 ? 6.252 -12.769 -2.980 1.00 83.50 522 ALA A O 1
ATOM 4112 N N . THR A 1 523 ? 7.970 -13.272 -4.333 1.00 80.50 523 THR A N 1
ATOM 4113 C CA . THR A 1 523 ? 9.009 -13.117 -3.306 1.00 80.50 523 THR A CA 1
ATOM 4114 C C . THR A 1 523 ? 9.156 -11.669 -2.844 1.00 80.50 523 THR A C 1
ATOM 4116 O O . THR A 1 523 ? 9.288 -11.457 -1.647 1.00 80.50 523 THR A O 1
ATOM 4119 N N . ALA A 1 524 ? 9.092 -10.683 -3.742 1.00 83.88 524 ALA A N 1
ATOM 4120 C CA . ALA A 1 524 ? 9.127 -9.269 -3.363 1.00 83.88 524 ALA A CA 1
ATOM 4121 C C . ALA A 1 524 ? 7.833 -8.808 -2.661 1.00 83.88 524 ALA A C 1
ATOM 4123 O O . ALA A 1 524 ? 7.847 -7.932 -1.809 1.00 83.88 524 ALA A O 1
ATOM 4124 N N . LEU A 1 525 ? 6.677 -9.396 -2.966 1.00 86.19 525 LEU A N 1
ATOM 4125 C CA . LEU A 1 525 ? 5.442 -8.992 -2.288 1.00 86.19 525 LEU A CA 1
ATOM 4126 C C . LEU A 1 525 ? 5.268 -9.642 -0.915 1.00 86.19 525 LEU A C 1
ATOM 4128 O O . LEU A 1 525 ? 4.542 -9.101 -0.089 1.00 86.19 525 LEU A O 1
ATOM 4132 N N . ARG A 1 526 ? 5.883 -10.800 -0.665 1.00 76.62 526 ARG A N 1
ATOM 4133 C CA . ARG A 1 526 ? 5.705 -11.562 0.577 1.00 76.62 526 ARG A CA 1
ATOM 4134 C C . ARG A 1 526 ? 6.700 -11.142 1.641 1.00 76.62 526 ARG A C 1
ATOM 4136 O O . ARG A 1 526 ? 7.890 -11.032 1.371 1.00 76.62 526 ARG A O 1
ATOM 4143 N N . ALA A 1 527 ? 6.221 -11.051 2.873 1.00 63.72 527 ALA A N 1
ATOM 4144 C CA . ALA A 1 527 ? 7.109 -11.029 4.018 1.00 63.72 527 ALA A CA 1
ATOM 4145 C C . ALA A 1 527 ? 7.903 -12.341 4.138 1.00 63.72 527 ALA A C 1
ATOM 4147 O O . ALA A 1 527 ? 7.376 -13.427 3.874 1.00 63.72 527 ALA A O 1
ATOM 4148 N N . ASP A 1 528 ? 9.161 -12.240 4.565 1.00 58.62 528 ASP A N 1
ATOM 4149 C CA . ASP A 1 528 ? 10.056 -13.379 4.775 1.00 58.62 528 ASP A CA 1
ATOM 4150 C C . ASP A 1 528 ? 10.875 -13.179 6.058 1.00 58.62 528 ASP A C 1
ATOM 4152 O O . ASP A 1 528 ? 11.865 -12.447 6.087 1.00 58.62 528 ASP A O 1
ATOM 4156 N N . SER A 1 529 ? 10.457 -13.867 7.124 1.00 46.81 529 SER A N 1
ATOM 4157 C CA . SER A 1 529 ? 11.096 -13.818 8.443 1.00 46.81 529 SER A CA 1
ATOM 4158 C C . SER A 1 529 ? 12.440 -14.551 8.510 1.00 46.81 529 SER A C 1
ATOM 4160 O O . SER A 1 529 ? 13.178 -14.384 9.471 1.00 46.81 529 SER A O 1
ATOM 4162 N N . ASN A 1 530 ? 12.774 -15.384 7.518 1.00 41.59 530 ASN A N 1
ATOM 4163 C CA . ASN A 1 530 ? 14.070 -16.071 7.468 1.00 41.59 530 ASN A CA 1
ATOM 4164 C C . ASN A 1 530 ? 15.116 -15.260 6.697 1.00 41.59 530 ASN A C 1
ATOM 4166 O O . ASN A 1 530 ? 16.317 -15.539 6.782 1.00 41.59 530 ASN A O 1
ATOM 4170 N N . ARG A 1 531 ? 14.668 -14.264 5.931 1.00 46.72 531 ARG A N 1
ATOM 4171 C CA . ARG A 1 531 ? 15.527 -13.390 5.149 1.00 46.72 531 ARG A CA 1
ATOM 4172 C C . ARG A 1 531 ? 16.008 -12.245 6.024 1.00 46.72 531 ARG A C 1
ATOM 4174 O O . ARG A 1 531 ? 15.331 -11.236 6.181 1.00 46.72 531 ARG A O 1
ATOM 4181 N N . HIS A 1 532 ? 17.194 -12.442 6.584 1.00 46.00 532 HIS A N 1
ATOM 4182 C CA . HIS A 1 532 ? 17.908 -11.427 7.340 1.00 46.00 532 HIS A CA 1
ATOM 4183 C C . HIS A 1 532 ? 18.511 -10.439 6.343 1.00 46.00 532 HIS A C 1
ATOM 4185 O O . HIS A 1 532 ? 19.457 -10.761 5.623 1.00 46.00 532 HIS A O 1
ATOM 4191 N N . ILE A 1 533 ? 17.924 -9.252 6.269 1.00 47.38 533 ILE A N 1
ATOM 4192 C CA . ILE A 1 533 ? 18.444 -8.130 5.502 1.00 47.38 533 ILE A CA 1
ATOM 4193 C C . ILE A 1 533 ? 19.468 -7.430 6.388 1.00 47.38 533 ILE A C 1
ATOM 4195 O O . ILE A 1 533 ? 19.131 -6.585 7.214 1.00 47.38 533 ILE A O 1
ATOM 4199 N N . GLY A 1 534 ? 20.727 -7.838 6.259 1.00 43.09 534 GLY A N 1
ATOM 4200 C CA . GLY A 1 534 ? 21.842 -7.015 6.706 1.00 43.09 534 GLY A CA 1
ATOM 4201 C C . GLY A 1 534 ? 22.141 -5.988 5.621 1.00 43.09 534 GLY A C 1
ATOM 4202 O O . GLY A 1 534 ? 22.375 -6.372 4.474 1.00 43.09 534 GLY A O 1
ATOM 4203 N N . LEU A 1 535 ? 22.166 -4.695 5.959 1.00 44.84 535 LEU A N 1
ATOM 4204 C CA . LEU A 1 535 ? 22.792 -3.663 5.119 1.00 44.84 535 LEU A CA 1
ATOM 4205 C C . LEU A 1 535 ? 24.319 -3.854 5.205 1.00 44.84 535 LEU A C 1
ATOM 4207 O O . LEU A 1 535 ? 25.044 -3.021 5.731 1.00 44.84 535 LEU A O 1
ATOM 4211 N N . ASN A 1 536 ? 24.799 -5.022 4.775 1.00 41.31 536 ASN A N 1
ATOM 4212 C CA . ASN A 1 536 ? 26.113 -5.542 5.145 1.00 41.31 536 ASN A CA 1
ATOM 4213 C C . ASN A 1 536 ? 27.248 -5.073 4.240 1.00 41.31 536 ASN A C 1
ATOM 4215 O O . ASN A 1 536 ? 28.370 -5.502 4.464 1.00 41.31 536 ASN A O 1
ATOM 4219 N N . ASN A 1 537 ? 26.993 -4.222 3.246 1.00 40.75 537 ASN A N 1
ATOM 4220 C CA . ASN A 1 537 ? 28.037 -3.717 2.363 1.00 40.75 537 ASN A CA 1
ATOM 4221 C C . ASN A 1 537 ? 27.737 -2.267 1.977 1.00 40.75 537 ASN A C 1
ATOM 4223 O O . ASN A 1 537 ? 26.977 -2.019 1.037 1.00 40.75 537 ASN A O 1
ATOM 4227 N N . VAL A 1 538 ? 28.359 -1.311 2.667 1.00 44.38 538 VAL A N 1
ATOM 4228 C CA . VAL A 1 538 ? 28.589 0.008 2.070 1.00 44.38 538 VAL A CA 1
ATOM 4229 C C . VAL A 1 538 ? 30.044 0.106 1.681 1.00 44.38 538 VAL A C 1
ATOM 4231 O O . VAL A 1 538 ? 30.938 -0.181 2.476 1.00 44.38 538 VAL A O 1
ATOM 4234 N N . ILE A 1 539 ? 30.238 0.476 0.423 1.00 44.34 539 ILE A N 1
ATOM 4235 C CA . ILE A 1 539 ? 31.531 0.622 -0.208 1.00 44.34 539 ILE A CA 1
ATOM 4236 C C . ILE A 1 539 ? 31.678 2.111 -0.502 1.00 44.34 539 ILE A C 1
ATOM 4238 O O . ILE A 1 539 ? 30.912 2.689 -1.270 1.00 44.34 539 ILE A O 1
ATOM 4242 N N . GLY A 1 540 ? 32.600 2.754 0.210 1.00 43.03 540 GLY A N 1
ATOM 4243 C CA . GLY A 1 540 ? 32.894 4.175 0.072 1.00 43.03 540 GLY A CA 1
ATOM 4244 C C . GLY A 1 540 ? 34.397 4.403 -0.092 1.00 43.03 540 GLY A C 1
ATOM 4245 O O . GLY A 1 540 ? 35.188 3.631 0.463 1.00 43.03 540 GLY A O 1
ATOM 4246 N N . PRO A 1 541 ? 34.810 5.432 -0.850 1.00 41.78 541 PRO A N 1
ATOM 4247 C CA . PRO A 1 541 ? 36.210 5.816 -0.932 1.00 41.78 541 PRO A CA 1
ATOM 4248 C C . PRO A 1 541 ? 36.682 6.460 0.374 1.00 41.78 541 PRO A C 1
ATOM 4250 O O . PRO A 1 541 ? 35.955 7.231 0.994 1.00 41.78 541 PRO A O 1
ATOM 4253 N N . ILE A 1 542 ? 37.920 6.162 0.766 1.00 46.81 542 ILE A N 1
ATOM 4254 C CA . ILE A 1 542 ? 38.651 6.896 1.808 1.00 46.81 542 ILE A CA 1
ATOM 4255 C C . ILE A 1 542 ? 39.699 7.755 1.102 1.00 46.81 542 ILE A C 1
ATOM 4257 O O . ILE A 1 542 ? 40.555 7.212 0.394 1.00 46.81 542 ILE A O 1
ATOM 4261 N N . GLU A 1 543 ? 39.620 9.076 1.278 1.00 43.88 543 GLU A N 1
ATOM 4262 C CA . GLU A 1 543 ? 40.605 10.029 0.757 1.00 43.88 543 GLU A CA 1
ATOM 4263 C C . GLU A 1 543 ? 41.653 10.366 1.827 1.00 43.88 543 GLU A C 1
ATOM 4265 O O . GLU A 1 543 ? 41.325 10.751 2.945 1.00 43.88 543 GLU A O 1
ATOM 4270 N N . ASP A 1 544 ? 42.931 10.261 1.461 1.00 43.38 544 ASP A N 1
ATOM 4271 C CA . ASP A 1 544 ? 44.046 10.855 2.203 1.00 43.38 544 ASP A CA 1
ATOM 4272 C C . ASP A 1 544 ? 44.634 11.996 1.361 1.00 43.38 544 ASP A C 1
ATOM 4274 O O . ASP A 1 544 ? 45.312 11.758 0.350 1.00 43.38 544 ASP A O 1
ATOM 4278 N N . GLU A 1 545 ? 44.398 13.244 1.791 1.00 43.16 545 GLU A N 1
ATOM 4279 C CA . GLU A 1 545 ? 44.895 14.462 1.128 1.00 43.16 545 GLU A CA 1
ATOM 4280 C C . GLU A 1 545 ? 46.425 14.468 0.942 1.00 43.16 545 GLU A C 1
ATOM 4282 O O . GLU A 1 545 ? 46.963 15.233 0.135 1.00 43.16 545 GLU A O 1
ATOM 4287 N N . SER A 1 546 ? 47.160 13.639 1.691 1.00 43.19 546 SER A N 1
ATOM 4288 C CA . SER A 1 546 ? 48.619 13.621 1.681 1.00 43.19 546 SER A CA 1
ATOM 4289 C C . SER A 1 546 ? 49.245 12.650 0.671 1.00 43.19 546 SER A C 1
ATOM 4291 O O . SER A 1 546 ? 50.433 12.813 0.357 1.00 43.19 546 SER A O 1
ATOM 4293 N N . THR A 1 547 ? 48.494 11.674 0.136 1.00 42.59 547 THR A N 1
ATOM 4294 C CA . THR A 1 547 ? 49.070 10.579 -0.673 1.00 42.59 547 THR A CA 1
ATOM 4295 C C . THR A 1 547 ? 48.436 10.314 -2.045 1.00 42.59 547 THR A C 1
ATOM 4297 O O . THR A 1 547 ? 48.999 9.499 -2.777 1.00 42.59 547 THR A O 1
ATOM 4300 N N . GLU A 1 548 ? 47.346 10.992 -2.442 1.00 38.34 548 GLU A N 1
ATOM 4301 C CA . GLU A 1 548 ? 46.580 10.682 -3.679 1.00 38.34 548 GLU A CA 1
ATOM 4302 C C . GLU A 1 548 ? 46.169 9.187 -3.775 1.00 38.34 548 GLU A C 1
ATOM 4304 O O . GLU A 1 548 ? 45.955 8.647 -4.862 1.00 38.34 548 GLU A O 1
ATOM 4309 N N . ALA A 1 549 ? 46.100 8.480 -2.640 1.00 36.84 549 ALA A N 1
ATOM 4310 C CA . ALA A 1 549 ? 45.804 7.054 -2.586 1.00 36.84 549 ALA A CA 1
ATOM 4311 C C . ALA A 1 549 ? 44.329 6.825 -2.236 1.00 36.84 549 ALA A C 1
ATOM 4313 O O . ALA A 1 549 ? 43.904 7.114 -1.124 1.00 36.84 549 ALA A O 1
ATOM 4314 N N . TYR A 1 550 ? 43.576 6.241 -3.169 1.00 41.09 550 TYR A N 1
ATOM 4315 C CA . TYR A 1 550 ? 42.202 5.791 -2.946 1.00 41.09 550 TYR A CA 1
ATOM 4316 C C . TYR A 1 550 ? 42.211 4.379 -2.348 1.00 41.09 550 TYR A C 1
ATOM 4318 O O . TYR A 1 550 ? 42.832 3.464 -2.900 1.00 41.09 550 TYR A O 1
ATOM 4326 N N . GLY A 1 551 ? 41.559 4.199 -1.199 1.00 41.91 551 GLY A N 1
ATOM 4327 C CA . GLY A 1 551 ? 41.331 2.889 -0.587 1.00 41.91 551 GLY A CA 1
ATOM 4328 C C . GLY A 1 551 ? 39.855 2.538 -0.559 1.00 41.91 551 GLY A C 1
ATOM 4329 O O . GLY A 1 551 ? 39.013 3.417 -0.387 1.00 41.91 551 GLY A O 1
ATOM 4330 N N . ARG A 1 552 ? 39.565 1.245 -0.708 1.00 45.72 552 ARG A N 1
ATOM 4331 C CA . ARG A 1 552 ? 38.229 0.683 -0.544 1.00 45.72 552 ARG A CA 1
ATOM 4332 C C . ARG A 1 552 ? 38.109 0.120 0.870 1.00 45.72 552 ARG A C 1
ATOM 4334 O O . ARG A 1 552 ? 39.066 -0.442 1.397 1.00 45.72 552 ARG A O 1
ATOM 4341 N N . ALA A 1 553 ? 36.959 0.334 1.493 1.00 45.62 553 ALA A N 1
ATOM 4342 C CA . ALA A 1 553 ? 36.632 -0.195 2.806 1.00 45.62 553 ALA A CA 1
ATOM 4343 C C . ALA A 1 553 ? 35.306 -0.947 2.700 1.00 45.62 553 ALA A C 1
ATOM 4345 O O . ALA A 1 553 ? 34.246 -0.335 2.777 1.00 45.62 553 ALA A O 1
ATOM 4346 N N . ASP A 1 554 ? 35.361 -2.265 2.509 1.00 46.69 554 ASP A N 1
ATOM 4347 C CA . ASP A 1 554 ? 34.156 -3.092 2.631 1.00 46.69 554 ASP A CA 1
ATOM 4348 C C . ASP A 1 554 ? 33.845 -3.258 4.119 1.00 46.69 554 ASP A C 1
ATOM 4350 O O . ASP A 1 554 ? 34.499 -4.068 4.777 1.00 46.69 554 ASP A O 1
ATOM 4354 N N . VAL A 1 555 ? 32.897 -2.475 4.645 1.00 48.22 555 VAL A N 1
ATOM 4355 C CA . VAL A 1 555 ? 32.476 -2.546 6.051 1.00 48.22 555 VAL A CA 1
ATOM 4356 C C . VAL A 1 555 ? 31.272 -3.471 6.196 1.00 48.22 555 VAL A C 1
ATOM 4358 O O . VAL A 1 555 ? 30.153 -3.096 5.853 1.00 48.22 555 VAL A O 1
ATOM 4361 N N . SER A 1 556 ? 31.492 -4.669 6.735 1.00 47.03 556 SER A N 1
ATOM 4362 C CA . SER A 1 556 ? 30.415 -5.621 7.036 1.00 47.03 556 SER A CA 1
ATOM 4363 C C . SER A 1 556 ? 30.107 -5.617 8.522 1.00 47.03 556 SER A C 1
ATOM 4365 O O . SER A 1 556 ? 30.988 -6.006 9.281 1.00 47.03 556 SER A O 1
ATOM 4367 N N . VAL A 1 557 ? 28.900 -5.228 8.939 1.00 49.09 557 VAL A N 1
ATOM 4368 C CA . VAL A 1 557 ? 28.534 -5.162 10.361 1.00 49.09 557 VAL A CA 1
ATOM 4369 C C . VAL A 1 557 ? 27.575 -6.286 10.730 1.00 49.09 557 VAL A C 1
ATOM 4371 O O . VAL A 1 557 ? 26.412 -6.264 10.350 1.00 49.09 557 VAL A O 1
ATOM 4374 N N . GLU A 1 558 ? 28.049 -7.264 11.497 1.00 49.28 558 GLU A N 1
ATOM 4375 C CA . GLU A 1 558 ? 27.181 -8.263 12.123 1.00 49.28 558 GLU A CA 1
ATOM 4376 C C . GLU A 1 558 ? 26.945 -7.861 13.581 1.00 49.28 558 GLU A C 1
ATOM 4378 O O . GLU A 1 558 ? 27.897 -7.674 14.349 1.00 49.28 558 GLU A O 1
ATOM 4383 N N . VAL A 1 559 ? 25.671 -7.681 13.934 1.00 49.22 559 VAL A N 1
ATOM 4384 C CA . VAL A 1 559 ? 25.227 -7.409 15.301 1.00 49.22 559 VAL A CA 1
ATOM 4385 C C . VAL A 1 559 ? 24.699 -8.717 15.879 1.00 49.22 559 VAL A C 1
ATOM 4387 O O . VAL A 1 559 ? 23.623 -9.172 15.499 1.00 49.22 559 VAL A O 1
ATOM 4390 N N . GLU A 1 560 ? 25.455 -9.339 16.784 1.00 50.81 560 GLU A N 1
ATOM 4391 C CA . GLU A 1 560 ? 24.926 -10.453 17.580 1.00 50.81 560 GLU A CA 1
ATOM 4392 C C . GLU A 1 560 ? 24.038 -9.879 18.695 1.00 50.81 560 GLU A C 1
ATOM 4394 O O . GLU A 1 560 ? 24.469 -8.980 19.428 1.00 50.81 560 GLU A O 1
ATOM 4399 N N . GLU A 1 561 ? 22.812 -10.394 18.856 1.00 45.03 561 GLU A N 1
ATOM 4400 C CA . GLU A 1 561 ? 21.967 -9.990 19.983 1.00 45.03 561 GLU A CA 1
ATOM 4401 C C . GLU A 1 561 ? 22.633 -10.329 21.337 1.00 45.03 561 GLU A C 1
ATOM 4403 O O . GLU A 1 561 ? 23.224 -11.408 21.485 1.00 45.03 561 GLU A O 1
ATOM 4408 N N . PRO A 1 562 ? 22.550 -9.441 22.351 1.00 49.75 562 PRO A N 1
ATOM 4409 C CA . PRO A 1 562 ? 23.169 -9.674 23.650 1.00 49.75 562 PRO A CA 1
ATOM 4410 C C . PRO A 1 562 ? 22.500 -10.813 24.411 1.00 49.75 562 PRO A C 1
ATOM 4412 O O . PRO A 1 562 ? 21.302 -11.058 24.290 1.00 49.75 562 PRO A O 1
ATOM 4415 N N . SER A 1 563 ? 23.253 -11.418 25.328 1.00 40.69 563 SER A N 1
ATOM 4416 C CA . SER A 1 563 ? 22.694 -12.344 26.311 1.00 40.69 563 SER A CA 1
ATOM 4417 C C . SER A 1 563 ? 22.076 -11.666 27.548 1.00 40.69 563 SER A C 1
ATOM 4419 O O . SER A 1 563 ? 21.310 -12.342 28.227 1.00 40.69 563 SER A O 1
ATOM 4421 N N . GLU A 1 564 ? 22.396 -10.398 27.882 1.00 49.16 564 GLU A N 1
ATOM 4422 C CA . GLU A 1 564 ? 21.922 -9.710 29.113 1.00 49.16 564 GLU A CA 1
ATOM 4423 C C . GLU A 1 564 ? 21.838 -8.162 28.960 1.00 49.16 564 GLU A C 1
ATOM 4425 O O . GLU A 1 564 ? 22.705 -7.554 28.330 1.00 49.16 564 GLU A O 1
ATOM 4430 N N . GLU A 1 565 ? 20.801 -7.532 29.540 1.00 48.75 565 GLU A N 1
ATOM 4431 C CA . GLU A 1 565 ? 20.602 -6.069 29.684 1.00 48.75 565 GLU A CA 1
ATOM 4432 C C . GLU A 1 565 ? 21.233 -5.573 31.002 1.00 48.75 565 GLU A C 1
ATOM 4434 O O . GLU A 1 565 ? 21.176 -6.255 32.031 1.00 48.75 565 GLU A O 1
ATOM 4439 N N . ASN A 1 566 ? 21.866 -4.395 30.993 1.00 55.28 566 ASN A N 1
ATOM 4440 C CA . ASN A 1 566 ? 22.426 -3.804 32.207 1.00 55.28 566 ASN A CA 1
ATOM 4441 C C . ASN A 1 566 ? 21.324 -3.156 33.072 1.00 55.28 566 ASN A C 1
ATOM 4443 O O . ASN A 1 566 ? 20.310 -2.701 32.550 1.00 55.28 566 ASN A O 1
ATOM 4447 N N . PRO A 1 567 ? 21.516 -3.017 34.399 1.00 49.88 567 PRO A N 1
ATOM 4448 C CA . PRO A 1 567 ? 20.505 -2.454 35.308 1.00 49.88 567 PRO A CA 1
ATOM 4449 C C . PRO A 1 567 ? 20.060 -1.007 35.025 1.00 49.88 567 PRO A C 1
ATOM 4451 O O . PRO A 1 567 ? 19.126 -0.527 35.665 1.00 49.88 567 PRO A O 1
ATOM 4454 N N . ASP A 1 568 ? 20.763 -0.280 34.157 1.00 51.06 568 ASP A N 1
ATOM 4455 C CA . ASP A 1 568 ? 20.431 1.074 33.703 1.00 51.06 568 ASP A CA 1
ATOM 4456 C C . ASP A 1 568 ? 19.747 1.104 32.321 1.00 51.06 568 ASP A C 1
ATOM 4458 O O . ASP A 1 568 ? 19.475 2.185 31.799 1.00 51.06 568 ASP A O 1
ATOM 4462 N N . GLY A 1 569 ? 19.431 -0.065 31.756 1.00 48.91 569 GLY A N 1
ATOM 4463 C CA . GLY A 1 569 ? 18.766 -0.229 30.464 1.00 48.91 569 GLY A CA 1
ATOM 4464 C C . GLY A 1 569 ? 19.700 -0.176 29.254 1.00 48.91 569 GLY A C 1
ATOM 4465 O O . GLY A 1 569 ? 19.222 -0.166 28.115 1.00 48.91 569 GLY A O 1
ATOM 4466 N N . SER A 1 570 ? 21.020 -0.103 29.470 1.00 54.31 570 SER A N 1
ATOM 4467 C CA . SER A 1 570 ? 21.999 -0.203 28.389 1.00 54.31 570 SER A CA 1
ATOM 4468 C C . SER A 1 570 ? 22.179 -1.660 27.938 1.00 54.31 570 SER A C 1
ATOM 4470 O O . SER A 1 570 ? 21.993 -2.609 28.707 1.00 54.31 570 SER A O 1
ATOM 4472 N N . ARG A 1 571 ? 22.538 -1.861 26.667 1.00 59.00 571 ARG A N 1
ATOM 4473 C CA . ARG A 1 571 ? 22.797 -3.186 26.088 1.00 59.00 571 ARG A CA 1
ATOM 4474 C C . ARG A 1 571 ? 24.176 -3.248 25.469 1.00 59.00 571 ARG A C 1
ATOM 4476 O O . ARG A 1 571 ? 24.578 -2.340 24.748 1.00 59.00 571 ARG A O 1
ATOM 4483 N N . VAL A 1 572 ? 24.877 -4.350 25.719 1.00 60.81 572 VAL A N 1
ATOM 4484 C CA . VAL A 1 572 ? 26.176 -4.629 25.103 1.00 60.81 572 VAL A CA 1
ATOM 4485 C C . VAL A 1 572 ? 25.955 -5.378 23.796 1.00 60.81 572 VAL A C 1
ATOM 4487 O O . VAL A 1 572 ? 25.655 -6.567 23.804 1.00 60.81 572 VAL A O 1
ATOM 4490 N N . LEU A 1 573 ? 26.117 -4.693 22.672 1.00 58.91 573 LEU A N 1
ATOM 4491 C CA . LEU A 1 573 ? 26.100 -5.306 21.350 1.00 58.91 573 LEU A CA 1
ATOM 4492 C C . LEU A 1 573 ? 27.503 -5.767 20.979 1.00 58.91 573 LEU A C 1
ATOM 4494 O O . LEU A 1 573 ? 28.467 -5.010 21.123 1.00 58.91 573 LEU A O 1
ATOM 4498 N N . ARG A 1 574 ? 27.626 -6.984 20.443 1.00 59.06 574 ARG A N 1
ATOM 4499 C CA . ARG A 1 574 ? 28.838 -7.349 19.709 1.00 59.06 574 ARG A CA 1
ATOM 4500 C C . ARG A 1 574 ? 28.718 -6.861 18.289 1.00 59.06 574 ARG A C 1
ATOM 4502 O O . ARG A 1 574 ? 27.810 -7.256 17.570 1.00 59.06 574 ARG A O 1
ATOM 4509 N N . ILE A 1 575 ? 29.675 -6.029 17.913 1.00 58.56 575 ILE A N 1
ATOM 4510 C CA . ILE A 1 575 ? 29.826 -5.504 16.571 1.00 58.56 575 ILE A CA 1
ATOM 4511 C C . ILE A 1 575 ? 31.027 -6.208 15.955 1.00 58.56 575 ILE A C 1
ATOM 4513 O O . ILE A 1 575 ? 32.171 -6.057 16.402 1.00 58.56 575 ILE A O 1
ATOM 4517 N N . HIS A 1 576 ? 30.751 -6.990 14.921 1.00 55.75 576 HIS A N 1
ATOM 4518 C CA . HIS A 1 576 ? 31.774 -7.546 14.054 1.00 55.75 576 HIS A CA 1
ATOM 4519 C C . HIS A 1 576 ? 31.834 -6.680 12.811 1.00 55.75 576 HIS A C 1
ATOM 4521 O O . HIS A 1 576 ? 30.910 -6.719 12.010 1.00 55.75 576 HIS A O 1
ATOM 4527 N N . ALA A 1 577 ? 32.909 -5.911 12.665 1.00 54.72 577 ALA A N 1
ATOM 4528 C CA . ALA A 1 577 ? 33.191 -5.129 11.477 1.00 54.72 577 ALA A CA 1
ATOM 4529 C C . ALA A 1 577 ? 34.460 -5.638 10.801 1.00 54.72 577 ALA A C 1
ATOM 4531 O O . ALA A 1 577 ? 35.534 -5.657 11.400 1.00 54.72 577 ALA A O 1
ATOM 4532 N N . SER A 1 578 ? 34.360 -6.068 9.549 1.00 55.28 578 SER A N 1
ATOM 4533 C CA . SER A 1 578 ? 35.545 -6.226 8.701 1.00 55.28 578 SER A CA 1
ATOM 4534 C C . SER A 1 578 ? 35.689 -4.988 7.835 1.00 55.28 578 SER A C 1
ATOM 4536 O O . SER A 1 578 ? 34.677 -4.393 7.510 1.00 55.28 578 SER A O 1
ATOM 4538 N N . VAL A 1 579 ? 36.917 -4.577 7.529 1.00 54.00 579 VAL A N 1
ATOM 4539 C CA . VAL A 1 579 ? 37.246 -3.558 6.531 1.00 54.00 579 VAL A CA 1
ATOM 4540 C C . VAL A 1 579 ? 38.228 -4.191 5.559 1.00 54.00 579 VAL A C 1
ATOM 4542 O O . VAL A 1 579 ? 39.383 -4.439 5.921 1.00 54.00 579 VAL A O 1
ATOM 4545 N N . ASN A 1 580 ? 37.778 -4.481 4.341 1.00 52.81 580 ASN A N 1
ATOM 4546 C CA . ASN A 1 580 ? 38.604 -5.130 3.319 1.00 52.81 580 ASN A CA 1
ATOM 4547 C C . ASN A 1 580 ? 39.027 -4.138 2.225 1.00 52.81 580 ASN A C 1
ATOM 4549 O O . ASN A 1 580 ? 38.324 -3.164 1.982 1.00 52.81 580 ASN A O 1
ATOM 4553 N N . GLU A 1 581 ? 40.157 -4.427 1.566 1.00 51.16 581 GLU A N 1
ATOM 4554 C CA . GLU A 1 581 ? 40.717 -3.686 0.415 1.00 51.16 581 GLU A CA 1
ATOM 4555 C C . GLU A 1 581 ? 41.335 -2.300 0.706 1.00 51.16 581 GLU A C 1
ATOM 4557 O O . GLU A 1 581 ? 41.500 -1.469 -0.193 1.00 51.16 581 GLU A O 1
ATOM 4562 N N . LEU A 1 582 ? 41.814 -2.078 1.933 1.00 50.53 582 LEU A N 1
ATOM 4563 C CA . LEU A 1 582 ? 42.587 -0.878 2.254 1.00 50.53 582 LEU A CA 1
ATOM 4564 C C . LEU A 1 582 ? 43.988 -0.946 1.632 1.00 50.53 582 LEU A C 1
ATOM 4566 O O . LEU A 1 582 ? 44.713 -1.942 1.757 1.00 50.53 582 LEU A O 1
ATOM 4570 N N . SER A 1 583 ? 44.416 0.147 0.992 1.00 51.12 583 SER A N 1
ATOM 4571 C CA . SER A 1 583 ? 45.815 0.295 0.592 1.00 51.12 583 SER A CA 1
ATOM 4572 C C . SER A 1 583 ? 46.704 0.256 1.847 1.00 51.12 583 SER A C 1
ATOM 4574 O O . SER A 1 583 ? 46.349 0.790 2.898 1.00 51.12 583 SER A O 1
ATOM 4576 N N . SER A 1 584 ? 47.901 -0.334 1.759 1.00 50.03 584 SER A N 1
ATOM 4577 C CA . SER A 1 584 ? 48.827 -0.411 2.903 1.00 50.03 584 SER A CA 1
ATOM 4578 C C . SER A 1 584 ? 49.303 0.960 3.417 1.00 50.03 584 SER A C 1
ATOM 4580 O O . SER A 1 584 ? 50.031 1.011 4.403 1.00 50.03 584 SER A O 1
ATOM 4582 N N . ALA A 1 585 ? 48.966 2.053 2.719 1.00 48.91 585 ALA A N 1
ATOM 4583 C CA . ALA A 1 585 ? 49.232 3.427 3.139 1.00 48.91 585 ALA A CA 1
ATOM 4584 C C . ALA A 1 585 ? 48.140 3.988 4.074 1.00 48.91 585 ALA A C 1
ATOM 4586 O O . ALA A 1 585 ? 48.463 4.818 4.915 1.00 48.91 585 ALA A O 1
ATOM 4587 N N . LEU A 1 586 ? 46.895 3.499 3.967 1.00 49.84 586 LEU A N 1
ATOM 4588 C CA . LEU A 1 586 ? 45.733 3.955 4.748 1.00 49.84 586 LEU A CA 1
ATOM 4589 C C . LEU A 1 586 ? 45.549 3.201 6.076 1.00 49.84 586 LEU A C 1
ATOM 4591 O O . LEU A 1 586 ? 44.842 3.676 6.956 1.00 49.84 586 LEU A O 1
ATOM 4595 N N . LEU A 1 587 ? 46.197 2.041 6.235 1.00 52.94 587 LEU A N 1
ATOM 4596 C CA . LEU A 1 587 ? 46.281 1.290 7.494 1.00 52.94 587 LEU A CA 1
ATOM 4597 C C . LEU A 1 587 ? 47.443 1.831 8.346 1.00 52.94 587 LEU A C 1
ATOM 4599 O O . LEU A 1 587 ? 48.516 1.223 8.409 1.00 52.94 587 LEU A O 1
ATOM 4603 N N . SER A 1 588 ? 47.251 3.000 8.956 1.00 55.94 588 SER A N 1
ATOM 4604 C CA . SER A 1 588 ? 48.205 3.600 9.897 1.00 55.94 588 SER A CA 1
ATOM 4605 C C . SER A 1 588 ? 47.782 3.326 11.351 1.00 55.94 588 SER A C 1
ATOM 4607 O O . SER A 1 588 ? 46.679 2.848 11.607 1.00 55.94 588 SER A O 1
ATOM 4609 N N . ASP A 1 589 ? 48.638 3.647 12.329 1.00 53.81 589 ASP A N 1
ATOM 4610 C CA . ASP A 1 589 ? 48.261 3.614 13.757 1.00 53.81 589 ASP A CA 1
ATOM 4611 C C . ASP A 1 589 ? 47.178 4.674 14.111 1.00 53.81 589 ASP A C 1
ATOM 4613 O O . ASP A 1 589 ? 46.748 4.738 15.262 1.00 53.81 589 ASP A O 1
ATOM 4617 N N . GLU A 1 590 ? 46.763 5.519 13.154 1.00 54.94 590 GLU A N 1
ATOM 4618 C CA . GLU A 1 590 ? 45.785 6.608 13.318 1.00 54.94 590 GLU A CA 1
ATOM 4619 C C . GLU A 1 590 ? 44.395 6.274 12.738 1.00 54.94 590 GLU A C 1
ATOM 4621 O O . GLU A 1 590 ? 43.464 7.055 12.913 1.00 54.94 590 GLU A O 1
ATOM 4626 N N . THR A 1 591 ? 44.209 5.105 12.105 1.00 59.22 591 THR A N 1
ATOM 4627 C CA . THR A 1 591 ? 42.894 4.679 11.597 1.00 59.22 591 THR A CA 1
ATOM 4628 C C . THR A 1 591 ? 41.953 4.311 12.751 1.00 59.22 591 THR A C 1
ATOM 4630 O O . THR A 1 591 ? 42.197 3.340 13.472 1.00 59.22 591 THR A O 1
ATOM 4633 N N . ALA A 1 592 ? 40.850 5.045 12.908 1.00 65.88 592 ALA A N 1
ATOM 4634 C CA . ALA A 1 592 ? 39.827 4.794 13.921 1.00 65.88 592 ALA A CA 1
ATOM 4635 C C . ALA A 1 592 ? 38.514 4.340 13.274 1.00 65.88 592 ALA A C 1
ATOM 4637 O O . ALA A 1 592 ? 38.049 4.941 12.307 1.00 65.88 592 ALA A O 1
ATOM 4638 N N . ILE A 1 593 ? 37.887 3.307 13.839 1.00 67.94 593 ILE A N 1
ATOM 4639 C CA . ILE A 1 593 ? 36.509 2.945 13.500 1.00 67.94 593 ILE A CA 1
ATOM 4640 C C . ILE A 1 593 ? 35.600 3.461 14.609 1.00 67.94 593 ILE A C 1
ATOM 4642 O O . ILE A 1 593 ? 35.823 3.167 15.783 1.00 67.94 593 ILE A O 1
ATOM 4646 N N . GLN A 1 594 ? 34.589 4.248 14.256 1.00 73.00 594 GLN A N 1
ATOM 4647 C CA . GLN A 1 594 ? 33.706 4.906 15.216 1.00 73.00 594 GLN A CA 1
ATOM 4648 C C . GLN A 1 594 ? 32.247 4.622 14.890 1.00 73.00 594 GLN A C 1
ATOM 4650 O O . GLN A 1 594 ? 31.862 4.631 13.729 1.00 73.00 594 GLN A O 1
ATOM 4655 N N . LEU A 1 595 ? 31.428 4.406 15.912 1.00 70.44 595 LEU A N 1
ATOM 4656 C CA . LEU A 1 595 ? 29.976 4.484 15.798 1.00 70.44 595 LEU A CA 1
ATOM 4657 C C . LEU A 1 595 ? 29.577 5.938 16.060 1.00 70.44 595 LEU A C 1
ATOM 4659 O O . LEU A 1 595 ? 29.968 6.491 17.089 1.00 70.44 595 LEU A O 1
ATOM 4663 N N . VAL A 1 596 ? 28.831 6.561 15.153 1.00 64.56 596 VAL A N 1
ATOM 4664 C CA . VAL A 1 596 ? 28.458 7.983 15.217 1.00 64.56 596 VAL A CA 1
ATOM 4665 C C . VAL A 1 596 ? 26.984 8.192 14.905 1.00 64.56 596 VAL A C 1
ATOM 4667 O O . VAL A 1 596 ? 26.342 7.350 14.275 1.00 64.56 596 VAL A O 1
ATOM 4670 N N . ASN A 1 597 ? 26.458 9.344 15.312 1.00 62.31 597 ASN A N 1
ATOM 4671 C CA . ASN A 1 597 ? 25.154 9.818 14.868 1.00 62.31 597 ASN A CA 1
ATOM 4672 C C . ASN A 1 597 ? 25.229 10.315 13.411 1.00 62.31 597 ASN A C 1
ATOM 4674 O O . ASN A 1 597 ? 26.101 11.110 13.066 1.00 62.31 597 ASN A O 1
ATOM 4678 N N . ILE A 1 598 ? 24.309 9.879 12.546 1.00 56.22 598 ILE A N 1
ATOM 4679 C CA . ILE A 1 598 ? 24.271 10.310 11.137 1.00 56.22 598 ILE A CA 1
ATOM 4680 C C . ILE A 1 598 ? 23.972 11.810 11.019 1.00 56.22 598 ILE A C 1
ATOM 4682 O O . ILE A 1 598 ? 24.521 12.473 10.136 1.00 56.22 598 ILE A O 1
ATOM 4686 N N . ALA A 1 599 ? 23.131 12.354 11.905 1.00 52.09 599 ALA A N 1
ATOM 4687 C CA . ALA A 1 599 ? 22.727 13.758 11.874 1.00 52.09 599 ALA A CA 1
ATOM 4688 C C . ALA A 1 599 ? 23.852 14.720 12.308 1.00 52.09 599 ALA A C 1
ATOM 4690 O O . ALA A 1 599 ? 23.881 15.867 11.865 1.00 52.09 599 ALA A O 1
ATOM 4691 N N . ASP A 1 600 ? 24.791 14.257 13.139 1.00 63.94 600 ASP A N 1
ATOM 4692 C CA . ASP A 1 600 ? 26.019 14.976 13.490 1.00 63.94 600 ASP A CA 1
ATOM 4693 C C . ASP A 1 600 ? 27.176 13.983 13.628 1.00 63.94 600 ASP A C 1
ATOM 4695 O O . ASP A 1 600 ? 27.375 13.367 14.672 1.00 63.94 600 ASP A O 1
ATOM 4699 N N . ARG A 1 601 ? 27.982 13.855 12.570 1.00 60.19 601 ARG A N 1
ATOM 4700 C CA . ARG A 1 601 ? 29.093 12.890 12.498 1.00 60.19 601 ARG A CA 1
ATOM 4701 C C . ARG A 1 601 ? 30.220 13.170 13.500 1.00 60.19 601 ARG A C 1
ATOM 4703 O O . ARG A 1 601 ? 31.126 12.352 13.656 1.00 60.19 601 ARG A O 1
ATOM 4710 N N . ASN A 1 602 ? 30.203 14.320 14.178 1.00 68.94 602 ASN A N 1
ATOM 4711 C CA . ASN A 1 602 ? 31.132 14.609 15.272 1.00 68.94 602 ASN A CA 1
ATOM 4712 C C . ASN A 1 602 ? 30.648 14.049 16.618 1.00 68.94 602 ASN A C 1
ATOM 4714 O O . ASN A 1 602 ? 31.435 13.986 17.566 1.00 68.94 602 ASN A O 1
ATOM 4718 N N . ASP A 1 603 ? 29.381 13.636 16.709 1.00 73.44 603 ASP A N 1
ATOM 4719 C CA . ASP A 1 603 ? 28.812 12.961 17.871 1.00 73.44 603 ASP A CA 1
ATOM 4720 C C . ASP A 1 603 ? 29.187 11.472 17.849 1.00 73.44 603 ASP A C 1
ATOM 4722 O O . ASP A 1 603 ? 28.487 10.614 17.302 1.00 73.44 603 ASP A O 1
ATOM 4726 N N . VAL A 1 604 ? 30.367 11.180 18.400 1.00 76.00 604 VAL A N 1
ATOM 4727 C CA . VAL A 1 604 ? 30.904 9.822 18.500 1.00 76.00 604 VAL A CA 1
ATOM 4728 C C . VAL A 1 604 ? 30.224 9.076 19.645 1.00 76.00 604 VAL A C 1
ATOM 4730 O O . VAL A 1 604 ? 30.483 9.343 20.819 1.00 76.00 604 VAL A O 1
ATOM 4733 N N . VAL A 1 605 ? 29.405 8.088 19.284 1.00 72.69 605 VAL A N 1
ATOM 4734 C CA . VAL A 1 605 ? 28.739 7.156 20.201 1.00 72.69 605 VAL A CA 1
ATOM 4735 C C . VAL A 1 605 ? 29.751 6.201 20.828 1.00 72.69 605 VAL A C 1
ATOM 4737 O O . VAL A 1 605 ? 29.733 5.991 22.039 1.00 72.69 605 VAL A O 1
ATOM 4740 N N . SER A 1 606 ? 30.653 5.630 20.022 1.00 74.25 606 SER A N 1
ATOM 4741 C CA . SER A 1 606 ? 31.690 4.713 20.506 1.00 74.25 606 SER A CA 1
ATOM 4742 C C . SER A 1 606 ? 32.907 4.665 19.583 1.00 74.25 606 SER A C 1
ATOM 4744 O O . SER A 1 606 ? 32.782 4.843 18.375 1.00 74.25 606 SER A O 1
ATOM 4746 N N . ASN A 1 607 ? 34.083 4.384 20.152 1.00 75.81 607 ASN A N 1
ATOM 4747 C CA . ASN A 1 607 ? 35.301 4.065 19.404 1.00 75.81 607 ASN A CA 1
ATOM 4748 C C . ASN A 1 607 ? 35.533 2.554 19.449 1.00 75.81 607 ASN A C 1
ATOM 4750 O O . ASN A 1 607 ? 35.472 1.953 20.522 1.00 75.81 607 ASN A O 1
ATOM 4754 N N . LEU A 1 608 ? 35.850 1.957 18.306 1.00 68.50 608 LEU A N 1
ATOM 4755 C CA . LEU A 1 608 ? 36.156 0.542 18.174 1.00 68.50 608 LEU A CA 1
ATOM 4756 C C . LEU A 1 608 ? 37.647 0.351 17.866 1.00 68.50 608 LEU A C 1
ATOM 4758 O O . LEU A 1 608 ? 38.178 0.936 16.921 1.00 68.50 608 LEU A O 1
ATOM 4762 N N . ASP A 1 609 ? 38.321 -0.488 18.655 1.00 62.44 609 ASP A N 1
ATOM 4763 C CA . ASP A 1 609 ? 39.740 -0.800 18.456 1.00 62.44 609 ASP A CA 1
ATOM 4764 C C . ASP A 1 609 ? 39.934 -1.644 17.185 1.00 62.44 609 ASP A C 1
ATOM 4766 O O . ASP A 1 609 ? 39.458 -2.780 17.096 1.00 62.44 609 ASP A O 1
ATOM 4770 N N . ALA A 1 610 ? 40.673 -1.110 16.207 1.00 58.44 610 ALA A N 1
ATOM 4771 C CA . ALA A 1 610 ? 40.948 -1.807 14.957 1.00 58.44 610 ALA A CA 1
ATOM 4772 C C . ALA A 1 610 ? 42.198 -2.698 15.027 1.00 58.44 610 ALA A C 1
ATOM 4774 O O . ALA A 1 610 ? 43.280 -2.262 15.423 1.00 58.44 610 ALA A O 1
ATOM 4775 N N . GLY A 1 611 ? 42.068 -3.963 14.613 1.00 56.91 611 GLY A N 1
ATOM 4776 C CA . GLY A 1 611 ? 43.188 -4.890 14.460 1.00 56.91 611 GLY A CA 1
ATOM 4777 C C . GLY A 1 611 ? 43.583 -5.062 12.993 1.00 56.91 611 GLY A C 1
ATOM 4778 O O . GLY A 1 611 ? 42.784 -5.529 12.184 1.00 56.91 611 GLY A O 1
ATOM 4779 N N . ALA A 1 612 ? 44.832 -4.752 12.636 1.00 55.50 612 ALA A N 1
ATOM 4780 C CA . ALA A 1 612 ? 45.341 -5.032 11.292 1.00 55.50 612 ALA A CA 1
ATOM 4781 C C . ALA A 1 612 ? 45.507 -6.547 11.069 1.00 55.50 612 ALA A C 1
ATOM 4783 O O . ALA A 1 612 ? 46.093 -7.261 11.892 1.00 55.50 612 ALA A O 1
ATOM 4784 N N . SER A 1 613 ? 45.018 -7.049 9.937 1.00 54.72 613 SER A N 1
ATOM 4785 C CA . SER A 1 613 ? 45.235 -8.437 9.529 1.00 54.72 613 SER A CA 1
ATOM 4786 C C . SER A 1 613 ? 46.689 -8.690 9.116 1.00 54.72 613 SER A C 1
ATOM 4788 O O . SER A 1 613 ? 47.439 -7.785 8.746 1.00 54.72 613 SER A O 1
ATOM 4790 N N . SER A 1 614 ? 47.115 -9.955 9.154 1.00 52.12 614 SER A N 1
ATOM 4791 C CA . SER A 1 614 ? 48.498 -10.339 8.840 1.00 52.12 614 SER A CA 1
ATOM 4792 C C . SER A 1 614 ? 48.914 -10.122 7.379 1.00 52.12 614 SER A C 1
ATOM 4794 O O . SER A 1 614 ? 50.105 -10.215 7.084 1.00 52.12 614 SER A O 1
ATOM 4796 N N . ASP A 1 615 ? 47.961 -9.892 6.470 1.00 52.56 615 ASP A N 1
ATOM 4797 C CA . ASP A 1 615 ? 48.222 -9.651 5.045 1.00 52.56 615 ASP A CA 1
ATOM 4798 C C . ASP A 1 615 ? 48.416 -8.163 4.694 1.00 52.56 615 ASP A C 1
ATOM 4800 O O . ASP A 1 615 ? 48.871 -7.857 3.590 1.00 52.56 615 ASP A O 1
ATOM 4804 N N . GLY A 1 616 ? 48.145 -7.253 5.641 1.00 53.03 616 GLY A N 1
ATOM 4805 C CA . GLY A 1 616 ? 48.312 -5.808 5.474 1.00 53.03 616 GLY A CA 1
ATOM 4806 C C . GLY A 1 616 ? 47.332 -5.154 4.494 1.00 53.03 616 GLY A C 1
ATOM 4807 O O . GLY A 1 616 ? 47.629 -4.060 4.018 1.00 53.03 616 GLY A O 1
ATOM 4808 N N . ARG A 1 617 ? 46.219 -5.822 4.156 1.00 50.22 617 ARG A N 1
ATOM 4809 C CA . ARG A 1 617 ? 45.176 -5.337 3.228 1.00 50.22 617 ARG A CA 1
ATOM 4810 C C . ARG A 1 617 ? 43.774 -5.281 3.837 1.00 50.22 617 ARG A C 1
ATOM 4812 O O . ARG A 1 617 ? 42.877 -4.708 3.229 1.00 50.22 617 ARG A O 1
ATOM 4819 N N . SER A 1 618 ? 43.594 -5.865 5.020 1.00 54.31 618 SER A N 1
ATOM 4820 C CA . SER A 1 618 ? 42.311 -5.871 5.733 1.00 54.31 618 SER A CA 1
ATOM 4821 C C . SER A 1 618 ? 42.497 -5.442 7.191 1.00 54.31 618 SER A C 1
ATOM 4823 O O . SER A 1 618 ? 43.493 -5.823 7.819 1.00 54.31 618 SER A O 1
ATOM 4825 N N . ALA A 1 619 ? 41.548 -4.699 7.753 1.00 56.75 619 ALA A N 1
ATOM 4826 C CA . ALA A 1 619 ? 41.409 -4.504 9.194 1.00 56.75 619 ALA A CA 1
ATOM 4827 C C . ALA A 1 619 ? 40.176 -5.266 9.682 1.00 56.75 619 ALA A C 1
ATOM 4829 O O . ALA A 1 619 ? 39.131 -5.245 9.045 1.00 56.75 619 ALA A O 1
ATOM 4830 N N . TYR A 1 620 ? 40.300 -5.953 10.811 1.00 57.34 620 TYR A N 1
ATOM 4831 C CA . TYR A 1 620 ? 39.175 -6.608 11.464 1.00 57.34 620 TYR A CA 1
ATOM 4832 C C . TYR A 1 620 ? 38.958 -5.955 12.815 1.00 57.34 620 TYR A C 1
ATOM 4834 O O . TYR A 1 620 ? 39.898 -5.745 13.587 1.00 57.34 620 TYR A O 1
ATOM 4842 N N . VAL A 1 621 ? 37.704 -5.656 13.097 1.00 58.47 621 VAL A N 1
ATOM 4843 C CA . VAL A 1 621 ? 37.252 -5.041 14.329 1.00 58.47 621 VAL A CA 1
ATOM 4844 C C . VAL A 1 621 ? 36.203 -5.955 14.919 1.00 58.47 621 VAL A C 1
ATOM 4846 O O . VAL A 1 621 ? 35.169 -6.243 14.325 1.00 58.47 621 VAL A O 1
ATOM 4849 N N . THR A 1 622 ? 36.502 -6.468 16.098 1.00 56.50 622 THR A N 1
ATOM 4850 C CA . THR A 1 622 ? 35.533 -7.194 16.907 1.00 56.50 622 THR A CA 1
ATOM 4851 C C . THR A 1 622 ? 35.500 -6.474 18.235 1.00 56.50 622 THR A C 1
ATOM 4853 O O . THR A 1 622 ? 36.473 -6.525 18.988 1.00 56.50 622 THR A O 1
ATOM 4856 N N . GLY A 1 623 ? 34.418 -5.742 18.473 1.00 58.44 623 GLY A N 1
ATOM 4857 C CA . GLY A 1 623 ? 34.258 -4.909 19.654 1.00 58.44 623 GLY A CA 1
ATOM 4858 C C . GLY A 1 623 ? 32.889 -5.103 20.281 1.00 58.44 623 GLY A C 1
ATOM 4859 O O . GLY A 1 623 ? 31.905 -5.375 19.599 1.00 58.44 623 GLY A O 1
ATOM 4860 N N . GLU A 1 624 ? 32.838 -4.974 21.599 1.00 62.88 624 GLU A N 1
ATOM 4861 C CA . GLU A 1 624 ? 31.588 -4.868 22.342 1.00 62.88 624 GLU A CA 1
ATOM 4862 C C . GLU A 1 624 ? 31.293 -3.378 22.543 1.00 62.88 624 GLU A C 1
ATOM 4864 O O . GLU A 1 624 ? 32.146 -2.640 23.042 1.00 62.88 624 GLU A O 1
ATOM 4869 N N . VAL A 1 625 ? 30.111 -2.925 22.124 1.00 65.75 625 VAL A N 1
ATOM 4870 C CA . VAL A 1 625 ? 29.638 -1.555 22.339 1.00 65.75 625 VAL A CA 1
ATOM 4871 C C . VAL A 1 625 ? 28.446 -1.595 23.267 1.00 65.75 625 VAL A C 1
ATOM 4873 O O . VAL A 1 625 ? 27.436 -2.227 22.977 1.00 65.75 625 VAL A O 1
ATOM 4876 N N . GLU A 1 626 ? 28.568 -0.895 24.384 1.00 70.31 626 GLU A N 1
ATOM 4877 C CA . GLU A 1 626 ? 27.455 -0.659 25.286 1.00 70.31 626 GLU A CA 1
ATOM 4878 C C . GLU A 1 626 ? 26.676 0.567 24.800 1.00 70.31 626 GLU A C 1
ATOM 4880 O O . GLU A 1 626 ? 27.213 1.675 24.780 1.00 70.31 626 GLU A O 1
ATOM 4885 N N . LEU A 1 627 ? 25.432 0.360 24.373 1.00 63.91 627 LEU A N 1
ATOM 4886 C CA . LEU A 1 627 ? 24.530 1.419 23.931 1.00 63.91 627 LEU A CA 1
ATOM 4887 C C . LEU A 1 627 ? 23.471 1.679 24.993 1.00 63.91 627 LEU A C 1
ATOM 4889 O O . LEU A 1 627 ? 22.879 0.740 25.527 1.00 63.91 627 LEU A O 1
ATOM 4893 N N . THR A 1 628 ? 23.188 2.951 25.269 1.00 64.94 628 THR A N 1
ATOM 4894 C CA . THR A 1 628 ? 21.994 3.331 26.039 1.00 64.94 628 THR A CA 1
ATOM 4895 C C . THR A 1 628 ? 20.723 2.969 25.267 1.00 64.94 628 THR A C 1
ATOM 4897 O O . THR A 1 628 ? 20.768 2.767 24.055 1.00 64.94 628 THR A O 1
ATOM 4900 N N . SER A 1 629 ? 19.564 2.931 25.929 1.00 52.31 629 SER A N 1
ATOM 4901 C CA . SER A 1 629 ? 18.288 2.655 25.245 1.00 52.31 629 SER A CA 1
ATOM 4902 C C . SER A 1 629 ? 17.998 3.657 24.109 1.00 52.31 629 SER A C 1
ATOM 4904 O O . SER A 1 629 ? 17.515 3.264 23.048 1.00 52.31 629 SER A O 1
ATOM 4906 N N . ASP A 1 630 ? 18.375 4.930 24.281 1.00 53.88 630 ASP A N 1
ATOM 4907 C CA . ASP A 1 630 ? 18.241 5.968 23.246 1.00 53.88 630 ASP A CA 1
ATOM 4908 C C . ASP A 1 630 ? 19.176 5.708 22.054 1.00 53.88 630 ASP A C 1
ATOM 4910 O O . ASP A 1 630 ? 18.773 5.838 20.901 1.00 53.88 630 ASP A O 1
ATOM 4914 N N . GLN A 1 631 ? 20.419 5.290 22.313 1.00 58.50 631 GLN A N 1
ATOM 4915 C CA . GLN A 1 631 ? 21.379 4.935 21.263 1.00 58.50 631 GLN A CA 1
ATOM 4916 C C . GLN A 1 631 ? 21.000 3.630 20.556 1.00 58.50 631 GLN A C 1
ATOM 4918 O O . GLN A 1 631 ? 21.216 3.500 19.358 1.00 58.50 631 GLN A O 1
ATOM 4923 N N . LEU A 1 632 ? 20.398 2.678 21.269 1.00 54.94 632 LEU A N 1
ATOM 4924 C CA . LEU A 1 632 ? 19.848 1.459 20.686 1.00 54.94 632 LEU A CA 1
ATOM 4925 C C . LEU A 1 632 ? 18.660 1.786 19.773 1.00 54.94 632 LEU A C 1
ATOM 4927 O O . LEU A 1 632 ? 18.563 1.256 18.676 1.00 54.94 632 LEU A O 1
ATOM 4931 N N . THR A 1 633 ? 17.801 2.718 20.181 1.00 50.81 633 THR A N 1
ATOM 4932 C CA . THR A 1 633 ? 16.695 3.211 19.346 1.00 50.81 633 THR A CA 1
ATOM 4933 C C . THR A 1 633 ? 17.230 3.925 18.107 1.00 50.81 633 THR A C 1
ATOM 4935 O O . THR A 1 633 ? 16.769 3.662 17.000 1.00 50.81 633 THR A O 1
ATOM 4938 N N . ALA A 1 634 ? 18.259 4.762 18.278 1.00 53.88 634 ALA A N 1
ATOM 4939 C CA . ALA A 1 634 ? 18.971 5.403 17.177 1.00 53.88 634 ALA A CA 1
ATOM 4940 C C . ALA A 1 634 ? 19.664 4.387 16.248 1.00 53.88 634 ALA A C 1
ATOM 4942 O O . ALA A 1 634 ? 19.813 4.637 15.059 1.00 53.88 634 ALA A O 1
ATOM 4943 N N . LEU A 1 635 ? 20.099 3.234 16.761 1.00 54.50 635 LEU A N 1
ATOM 4944 C CA . LEU A 1 635 ? 20.622 2.145 15.937 1.00 54.50 635 LEU A CA 1
ATOM 4945 C C . LEU A 1 635 ? 19.501 1.484 15.125 1.00 54.50 635 LEU A C 1
ATOM 4947 O O . LEU A 1 635 ? 19.633 1.295 13.920 1.00 54.50 635 LEU A O 1
ATOM 4951 N N . MET A 1 636 ? 18.388 1.158 15.784 1.00 48.38 636 MET A N 1
ATOM 4952 C CA . MET A 1 636 ? 17.256 0.438 15.192 1.00 48.38 636 MET A CA 1
ATOM 4953 C C . MET A 1 636 ? 16.518 1.268 14.137 1.00 48.38 636 MET A C 1
ATOM 4955 O O . MET A 1 636 ? 16.137 0.737 13.101 1.00 48.38 636 MET A O 1
ATOM 4959 N N . ASN A 1 637 ? 16.379 2.579 14.346 1.00 47.09 637 ASN A N 1
ATOM 4960 C CA . ASN A 1 637 ? 15.795 3.487 13.356 1.00 47.09 637 ASN A CA 1
ATOM 4961 C C . ASN A 1 637 ? 16.799 3.908 12.258 1.00 47.09 637 ASN A C 1
ATOM 4963 O O . ASN A 1 637 ? 16.468 4.708 11.379 1.00 47.09 637 ASN A O 1
ATOM 4967 N N . GLY A 1 638 ? 18.031 3.388 12.325 1.00 49.91 638 GLY A N 1
ATOM 4968 C CA . GLY A 1 638 ? 19.101 3.655 11.376 1.00 49.91 638 GLY A CA 1
ATOM 4969 C C . GLY A 1 638 ? 19.702 5.062 11.465 1.00 49.91 638 GLY A C 1
ATOM 4970 O O . GLY A 1 638 ? 20.322 5.520 10.517 1.00 49.91 638 GLY A O 1
ATOM 4971 N N . SER A 1 639 ? 19.546 5.773 12.577 1.00 55.09 639 SER A N 1
ATOM 4972 C CA . SER A 1 639 ? 20.200 7.070 12.814 1.00 55.09 639 SER A CA 1
ATOM 4973 C C . SER A 1 639 ? 21.673 6.953 13.221 1.00 55.09 639 SER A C 1
ATOM 4975 O O . SER A 1 639 ? 22.338 7.979 13.377 1.00 55.09 639 SER A O 1
ATOM 4977 N N . LEU A 1 640 ? 22.200 5.737 13.408 1.00 56.91 640 LEU A N 1
ATOM 4978 C CA . LEU A 1 640 ? 23.618 5.490 13.674 1.00 56.91 640 LEU A CA 1
ATOM 4979 C C . LEU A 1 640 ? 24.334 4.881 12.464 1.00 56.91 640 LEU A C 1
ATOM 4981 O O . LEU A 1 640 ? 23.818 3.997 11.780 1.00 56.91 640 LEU A O 1
ATOM 4985 N N . ALA A 1 641 ? 25.573 5.314 12.246 1.00 58.81 641 ALA A N 1
ATOM 4986 C CA . ALA A 1 641 ? 26.469 4.747 11.248 1.00 58.81 641 ALA A CA 1
ATOM 4987 C C . ALA A 1 641 ? 27.837 4.449 11.855 1.00 58.81 641 ALA A C 1
ATOM 4989 O O . ALA A 1 641 ? 28.300 5.125 12.772 1.00 58.81 641 ALA A O 1
ATOM 4990 N N . MET A 1 642 ? 28.496 3.432 11.324 1.00 64.00 642 MET A N 1
ATOM 4991 C CA . MET A 1 642 ? 29.915 3.217 11.507 1.00 64.00 642 MET A CA 1
ATOM 4992 C C . MET A 1 642 ? 30.686 4.043 10.489 1.00 64.00 642 MET A C 1
ATOM 4994 O O . MET A 1 642 ? 30.397 4.001 9.299 1.00 64.00 642 MET A O 1
ATOM 4998 N N . ILE A 1 643 ? 31.688 4.775 10.952 1.00 62.75 643 ILE A N 1
ATOM 4999 C CA . ILE A 1 643 ? 32.620 5.503 10.101 1.00 62.75 643 ILE A CA 1
ATOM 5000 C C . ILE A 1 643 ? 34.033 4.977 10.303 1.00 62.75 643 ILE A C 1
ATOM 5002 O O . ILE A 1 643 ? 34.428 4.619 11.416 1.00 62.75 643 ILE A O 1
ATOM 5006 N N . VAL A 1 644 ? 34.801 4.948 9.222 1.00 62.66 644 VAL A N 1
ATOM 5007 C CA . VAL A 1 644 ? 36.246 4.731 9.246 1.00 62.66 644 VAL A CA 1
ATOM 5008 C C . VAL A 1 644 ? 36.913 6.079 8.996 1.00 62.66 644 VAL A C 1
ATOM 5010 O O . VAL A 1 644 ? 36.713 6.678 7.940 1.00 62.66 644 VAL A O 1
ATOM 5013 N N . ARG A 1 645 ? 37.692 6.553 9.973 1.00 65.62 645 ARG A N 1
ATOM 5014 C CA . ARG A 1 645 ? 38.494 7.782 9.899 1.00 65.62 645 ARG A CA 1
ATOM 5015 C C . ARG A 1 645 ? 39.968 7.436 9.774 1.00 65.62 645 ARG A C 1
ATOM 5017 O O . ARG A 1 645 ? 40.463 6.603 10.531 1.00 65.62 645 ARG A O 1
ATOM 5024 N N . THR A 1 646 ? 40.670 8.079 8.846 1.00 55.50 646 THR A N 1
ATOM 5025 C CA . THR A 1 646 ? 42.132 7.967 8.695 1.00 55.50 646 THR A CA 1
ATOM 5026 C C . THR A 1 646 ? 42.898 9.150 9.290 1.00 55.50 646 THR A C 1
ATOM 5028 O O . THR A 1 646 ? 44.114 9.045 9.439 1.00 55.50 646 THR A O 1
ATOM 5031 N N . ASP A 1 647 ? 42.203 10.229 9.669 1.00 57.31 647 ASP A N 1
ATOM 5032 C CA . ASP A 1 647 ? 42.712 11.391 10.408 1.00 57.31 647 ASP A CA 1
ATOM 5033 C C . ASP A 1 647 ? 41.596 12.067 11.257 1.00 57.31 647 ASP A C 1
ATOM 5035 O O . ASP A 1 647 ? 40.462 11.589 11.319 1.00 57.31 647 ASP A O 1
ATOM 5039 N N . ASP A 1 648 ? 41.907 13.175 11.945 1.00 54.50 648 ASP A N 1
ATOM 5040 C CA . ASP A 1 648 ? 40.941 13.980 12.726 1.00 54.50 648 ASP A CA 1
ATOM 5041 C C . ASP A 1 648 ? 39.990 14.837 11.831 1.00 54.50 648 ASP A C 1
ATOM 5043 O O . ASP A 1 648 ? 39.324 15.746 12.343 1.00 54.50 648 ASP A O 1
ATOM 5047 N N . SER A 1 649 ? 39.940 14.618 10.505 1.00 47.06 649 SER A N 1
ATOM 5048 C CA . SER A 1 649 ? 39.174 15.427 9.541 1.00 47.06 649 SER A CA 1
ATOM 5049 C C . SER A 1 649 ? 37.902 14.714 9.039 1.00 47.06 649 SER A C 1
ATOM 5051 O O . SER A 1 649 ? 37.958 13.545 8.665 1.00 47.06 649 SER A O 1
ATOM 5053 N N . PRO A 1 650 ? 36.744 15.402 8.941 1.00 45.66 650 PRO A N 1
ATOM 5054 C CA . PRO A 1 650 ? 35.519 14.829 8.366 1.00 45.66 650 PRO A CA 1
ATOM 5055 C C . PRO A 1 650 ? 35.541 14.638 6.839 1.00 45.66 650 PRO A C 1
ATOM 5057 O O . PRO A 1 650 ? 34.598 14.078 6.283 1.00 45.66 650 PRO A O 1
ATOM 5060 N N . GLU A 1 651 ? 36.553 15.163 6.139 1.00 42.19 651 GLU A N 1
ATOM 5061 C CA . GLU A 1 651 ? 36.564 15.271 4.669 1.00 42.19 651 GLU A CA 1
ATOM 5062 C C . GLU A 1 651 ? 37.083 14.000 3.945 1.00 42.19 651 GLU A C 1
ATOM 5064 O O . GLU A 1 651 ? 37.139 13.997 2.721 1.00 42.19 651 GLU A O 1
ATOM 5069 N N . GLY A 1 652 ? 37.367 12.896 4.662 1.00 47.44 652 GLY A N 1
ATOM 5070 C CA . GLY A 1 652 ? 37.899 11.632 4.103 1.00 47.44 652 GLY A CA 1
ATOM 5071 C C . GLY A 1 652 ? 37.287 10.329 4.658 1.00 47.44 652 GLY A C 1
ATOM 5072 O O . GLY A 1 652 ? 37.963 9.304 4.708 1.00 47.44 652 GLY A O 1
ATOM 5073 N N . GLU A 1 653 ? 36.033 10.347 5.121 1.00 56.31 653 GLU A N 1
ATOM 5074 C CA . GLU A 1 653 ? 35.395 9.221 5.834 1.00 56.31 653 GLU A CA 1
ATOM 5075 C C . GLU A 1 653 ? 34.735 8.178 4.907 1.00 56.31 653 GLU A C 1
ATOM 5077 O O . GLU A 1 653 ? 33.921 8.532 4.054 1.00 56.31 653 GLU A O 1
ATOM 5082 N N . ALA A 1 654 ? 34.956 6.879 5.164 1.00 52.06 654 ALA A N 1
ATOM 5083 C CA . ALA A 1 654 ? 34.057 5.824 4.671 1.00 52.06 654 ALA A CA 1
ATOM 5084 C C . ALA A 1 654 ? 32.948 5.567 5.694 1.00 52.06 654 ALA A C 1
ATOM 5086 O O . ALA A 1 654 ? 33.229 5.357 6.875 1.00 52.06 654 ALA A O 1
ATOM 5087 N N . ILE A 1 655 ? 31.693 5.570 5.243 1.00 51.12 655 ILE A N 1
ATOM 5088 C CA . ILE A 1 655 ? 30.503 5.503 6.100 1.00 51.12 655 ILE A CA 1
ATOM 5089 C C . ILE A 1 655 ? 29.720 4.242 5.768 1.00 51.12 655 ILE A C 1
ATOM 5091 O O . ILE A 1 655 ? 29.342 4.041 4.621 1.00 51.12 655 ILE A O 1
ATOM 5095 N N . ALA A 1 656 ? 29.420 3.436 6.778 1.00 50.72 656 ALA A N 1
ATOM 5096 C CA . ALA A 1 656 ? 28.548 2.279 6.690 1.00 50.72 656 ALA A CA 1
ATOM 5097 C C . ALA A 1 656 ? 27.423 2.407 7.728 1.00 50.72 656 ALA A C 1
ATOM 5099 O O . ALA A 1 656 ? 27.709 2.401 8.924 1.00 50.72 656 ALA A O 1
ATOM 5100 N N . PRO A 1 657 ? 26.148 2.537 7.323 1.00 47.69 657 PRO A N 1
ATOM 5101 C CA . PRO A 1 657 ? 25.028 2.484 8.253 1.00 47.69 657 PRO A CA 1
ATOM 5102 C C . PRO A 1 657 ? 25.093 1.179 9.046 1.00 47.69 657 PRO A C 1
ATOM 5104 O O . PRO A 1 657 ? 25.323 0.116 8.467 1.00 47.69 657 PRO A O 1
ATOM 5107 N N . VAL A 1 658 ? 24.883 1.240 10.362 1.00 45.75 658 VAL A N 1
ATOM 5108 C CA . VAL A 1 658 ? 24.758 0.011 11.148 1.00 45.75 658 VAL A CA 1
ATOM 5109 C C . VAL A 1 658 ? 23.295 -0.374 11.165 1.00 45.75 658 VAL A C 1
ATOM 5111 O O . VAL A 1 658 ? 22.493 0.254 11.848 1.00 45.75 658 VAL A O 1
ATOM 5114 N N . ALA A 1 659 ? 22.950 -1.411 10.412 1.00 45.31 659 ALA A N 1
ATOM 5115 C CA . ALA A 1 659 ? 21.627 -1.998 10.475 1.00 45.31 659 ALA A CA 1
ATOM 5116 C C . ALA A 1 659 ? 21.685 -3.294 11.272 1.00 45.31 659 ALA A C 1
ATOM 5118 O O . ALA A 1 659 ? 22.429 -4.213 10.932 1.00 45.31 659 ALA A O 1
ATOM 5119 N N . VAL A 1 660 ? 20.864 -3.385 12.315 1.00 41.91 660 VAL A N 1
ATOM 5120 C CA . VAL A 1 660 ? 20.506 -4.682 12.892 1.00 41.91 660 VAL A CA 1
ATOM 5121 C C . VAL A 1 660 ? 19.781 -5.466 11.797 1.00 41.91 660 VAL A C 1
ATOM 5123 O O . VAL A 1 660 ? 19.018 -4.885 11.026 1.00 41.91 660 VAL A O 1
ATOM 5126 N N . THR A 1 661 ? 20.062 -6.758 11.647 1.00 41.31 661 THR A N 1
ATOM 5127 C CA . THR A 1 661 ? 19.425 -7.588 10.618 1.00 41.31 661 THR A CA 1
ATOM 5128 C C . THR A 1 661 ? 17.905 -7.526 10.760 1.00 41.31 661 THR A C 1
ATOM 5130 O O . THR A 1 661 ? 17.372 -8.006 11.758 1.00 41.31 661 THR A O 1
ATOM 5133 N N . HIS A 1 662 ? 17.212 -6.951 9.776 1.00 45.81 662 HIS A N 1
ATOM 5134 C CA . HIS A 1 662 ? 15.749 -6.914 9.757 1.00 45.81 662 HIS A CA 1
ATOM 5135 C C . HIS A 1 662 ? 15.205 -8.079 8.932 1.00 45.81 662 HIS A C 1
ATOM 5137 O O . HIS A 1 662 ? 15.788 -8.480 7.924 1.00 45.81 662 HIS A O 1
ATOM 5143 N N . THR A 1 663 ? 14.068 -8.615 9.349 1.00 53.19 663 THR A N 1
ATOM 5144 C CA . THR A 1 663 ? 13.244 -9.509 8.535 1.00 53.19 663 THR A CA 1
ATOM 5145 C C . THR A 1 663 ? 12.583 -8.713 7.406 1.00 53.19 663 THR A C 1
ATOM 5147 O O . THR A 1 663 ? 12.250 -7.537 7.561 1.00 53.19 663 THR A O 1
ATOM 5150 N N . TYR A 1 664 ? 12.414 -9.325 6.232 1.00 64.25 664 TYR A N 1
ATOM 5151 C CA . TYR A 1 664 ? 11.823 -8.635 5.085 1.00 64.25 664 TYR A CA 1
ATOM 5152 C C . TYR A 1 664 ? 10.302 -8.465 5.269 1.00 64.25 664 TYR A C 1
ATOM 5154 O O . TYR A 1 664 ? 9.609 -9.483 5.367 1.00 64.25 664 TYR A O 1
ATOM 5162 N N . PRO A 1 665 ? 9.749 -7.233 5.260 1.00 62.75 665 PRO A N 1
ATOM 5163 C CA . PRO A 1 665 ? 8.339 -6.995 5.583 1.00 62.75 665 PRO A CA 1
ATOM 5164 C C . PRO A 1 665 ? 7.362 -7.256 4.423 1.00 62.75 665 PRO A C 1
ATOM 5166 O O . PRO A 1 665 ? 6.149 -7.150 4.615 1.00 62.75 665 PRO A O 1
ATOM 5169 N N . GLY A 1 666 ? 7.860 -7.564 3.219 1.00 76.75 666 GLY A N 1
ATOM 5170 C CA . GLY A 1 666 ? 7.041 -7.582 2.003 1.00 76.75 666 GLY A CA 1
ATOM 5171 C C . GLY A 1 666 ? 6.499 -6.190 1.661 1.00 76.75 666 GLY A C 1
ATOM 5172 O O . GLY A 1 666 ? 7.090 -5.182 2.045 1.00 76.75 666 GLY A O 1
ATOM 5173 N N . THR A 1 667 ? 5.387 -6.102 0.930 1.00 84.19 667 THR A N 1
ATOM 5174 C CA . THR A 1 667 ? 4.787 -4.809 0.549 1.00 84.19 667 THR A CA 1
ATOM 5175 C C . THR A 1 667 ? 3.732 -4.333 1.550 1.00 84.19 667 THR A C 1
ATOM 5177 O O . THR A 1 667 ? 2.887 -5.108 1.989 1.00 84.19 667 THR A O 1
ATOM 5180 N N . HIS A 1 668 ? 3.713 -3.040 1.883 1.00 79.25 668 HIS A N 1
ATOM 5181 C CA . HIS A 1 668 ? 2.672 -2.435 2.728 1.00 79.25 668 HIS A CA 1
ATOM 5182 C C . HIS A 1 668 ? 1.371 -2.130 1.967 1.00 79.25 668 HIS A C 1
ATOM 5184 O O . HIS A 1 668 ? 0.305 -2.029 2.583 1.00 79.25 668 HIS A O 1
ATOM 5190 N N . ALA A 1 669 ? 1.443 -1.973 0.643 1.00 85.88 669 ALA A N 1
ATOM 5191 C CA . ALA A 1 669 ? 0.310 -1.636 -0.212 1.00 85.88 669 ALA A CA 1
ATOM 5192 C C . ALA A 1 669 ? -0.097 -2.836 -1.081 1.00 85.88 669 ALA A C 1
ATOM 5194 O O . ALA A 1 669 ? 0.765 -3.587 -1.534 1.00 85.88 669 ALA A O 1
ATOM 5195 N N . PRO A 1 670 ? -1.396 -3.029 -1.355 1.00 88.81 670 PRO A N 1
ATOM 5196 C CA . PRO A 1 670 ? -1.824 -4.027 -2.318 1.00 88.81 670 PRO A CA 1
ATOM 5197 C C . PRO A 1 670 ? -1.432 -3.610 -3.739 1.00 88.81 670 PRO A C 1
ATOM 5199 O O . PRO A 1 670 ? -1.550 -2.436 -4.105 1.00 88.81 670 PRO A O 1
ATOM 5202 N N . TYR A 1 671 ? -1.058 -4.598 -4.551 1.00 93.69 671 TYR A N 1
ATOM 5203 C CA . TYR A 1 671 ? -0.913 -4.428 -5.995 1.00 93.69 671 TYR A CA 1
ATOM 5204 C C . TYR A 1 671 ? -2.238 -4.670 -6.719 1.00 93.69 671 TYR A C 1
ATOM 5206 O O . TYR A 1 671 ? -2.909 -5.681 -6.492 1.00 93.69 671 TYR A O 1
ATOM 5214 N N . MET A 1 672 ? -2.618 -3.768 -7.615 1.00 93.56 672 MET A N 1
ATOM 5215 C CA . MET A 1 672 ? -3.965 -3.701 -8.168 1.00 93.56 672 MET A CA 1
ATOM 5216 C C . MET A 1 672 ? -3.963 -3.660 -9.695 1.00 93.56 672 MET A C 1
ATOM 5218 O O . MET A 1 672 ? -3.162 -2.952 -10.299 1.00 93.56 672 MET A O 1
ATOM 5222 N N . SER A 1 673 ? -4.895 -4.381 -10.324 1.00 94.44 673 SER A N 1
ATOM 5223 C CA . SER A 1 673 ? -5.260 -4.168 -11.732 1.00 94.44 673 SER A CA 1
ATOM 5224 C C . SER A 1 673 ? -6.579 -4.868 -12.072 1.00 94.44 673 SER A C 1
ATOM 5226 O O . SER A 1 673 ? -6.707 -6.082 -11.940 1.00 94.44 673 SER A O 1
ATOM 5228 N N . ALA A 1 674 ? -7.575 -4.100 -12.514 1.00 93.69 674 ALA A N 1
ATOM 5229 C CA . ALA A 1 674 ? -8.924 -4.547 -12.863 1.00 93.69 674 ALA A CA 1
ATOM 5230 C C . ALA A 1 674 ? -8.936 -5.571 -13.998 1.00 93.69 674 ALA A C 1
ATOM 5232 O O . ALA A 1 674 ? -9.826 -6.418 -14.083 1.00 93.69 674 ALA A O 1
ATOM 5233 N N . ASN A 1 675 ? -7.957 -5.469 -14.893 1.00 93.50 675 ASN A N 1
ATOM 5234 C CA . ASN A 1 675 ? -7.867 -6.279 -16.091 1.00 93.50 675 ASN A CA 1
ATOM 5235 C C . ASN A 1 675 ? -6.798 -7.376 -15.988 1.00 93.50 675 ASN A C 1
ATOM 5237 O O . ASN A 1 675 ? -6.438 -7.968 -17.006 1.00 93.50 675 ASN A O 1
ATOM 5241 N N . MET A 1 676 ? -6.342 -7.690 -14.772 1.00 91.12 676 MET A N 1
ATOM 5242 C CA . MET A 1 676 ? -5.452 -8.813 -14.487 1.00 91.12 676 MET A CA 1
ATOM 5243 C C . MET A 1 676 ? -6.058 -9.741 -13.431 1.00 91.12 676 MET A C 1
ATOM 5245 O O . MET A 1 676 ? -6.719 -9.285 -12.508 1.00 91.12 676 MET A O 1
ATOM 5249 N N . ASP A 1 677 ? -5.852 -11.050 -13.543 1.00 89.00 677 ASP A N 1
ATOM 5250 C CA . ASP A 1 677 ? -6.306 -12.026 -12.544 1.00 89.00 677 ASP A CA 1
ATOM 5251 C C . ASP A 1 677 ? -5.222 -13.078 -12.308 1.00 89.00 677 ASP A C 1
ATOM 5253 O O . ASP A 1 677 ? -4.804 -13.758 -13.246 1.00 89.00 677 ASP A O 1
ATOM 5257 N N . PHE A 1 678 ? -4.771 -13.208 -11.060 1.00 88.94 678 PHE A N 1
ATOM 5258 C CA . PHE A 1 678 ? -3.724 -14.146 -10.662 1.00 88.94 678 PHE A CA 1
ATOM 5259 C C . PHE A 1 678 ? -4.239 -15.341 -9.865 1.00 88.94 678 PHE A C 1
ATOM 5261 O O . PHE A 1 678 ? -3.423 -16.122 -9.388 1.00 88.94 678 PHE A O 1
ATOM 5268 N N . ALA A 1 679 ? -5.555 -15.523 -9.708 1.00 86.44 679 ALA A N 1
ATOM 5269 C CA . ALA A 1 679 ? -6.110 -16.583 -8.861 1.00 86.44 679 ALA A CA 1
ATOM 5270 C C . ALA A 1 679 ? -5.591 -17.995 -9.210 1.00 86.44 679 ALA A C 1
ATOM 5272 O O . ALA A 1 679 ? -5.453 -18.835 -8.322 1.00 86.44 679 ALA A O 1
ATOM 5273 N N . GLU A 1 680 ? -5.276 -18.243 -10.485 1.00 86.31 680 GLU A N 1
ATOM 5274 C CA . GLU A 1 680 ? -4.743 -19.518 -10.984 1.00 86.31 680 GLU A CA 1
ATOM 5275 C C . GLU A 1 680 ? -3.201 -19.541 -11.107 1.00 86.31 680 GLU A C 1
ATOM 5277 O O . GLU A 1 680 ? -2.634 -20.578 -11.455 1.00 86.31 680 GLU A O 1
ATOM 5282 N N . ASP A 1 681 ? -2.501 -18.435 -10.817 1.00 86.19 681 ASP A N 1
ATOM 5283 C CA . ASP A 1 681 ? -1.032 -18.400 -10.775 1.00 86.19 681 ASP A CA 1
ATOM 5284 C C . ASP A 1 681 ? -0.522 -19.097 -9.490 1.00 86.19 681 ASP A C 1
ATOM 5286 O O . ASP A 1 681 ? -0.966 -18.774 -8.385 1.00 86.19 681 ASP A O 1
ATOM 5290 N N . PRO A 1 682 ? 0.429 -20.047 -9.575 1.00 81.06 682 PRO A N 1
ATOM 5291 C CA . PRO A 1 682 ? 0.890 -20.825 -8.425 1.00 81.06 682 PRO A CA 1
ATOM 5292 C C . PRO A 1 682 ? 1.661 -20.003 -7.379 1.00 81.06 682 PRO A C 1
ATOM 5294 O O . PRO A 1 682 ? 1.809 -20.459 -6.242 1.00 81.06 682 PRO A O 1
ATOM 5297 N N . PHE A 1 683 ? 2.163 -18.820 -7.737 1.00 82.62 683 PHE A N 1
ATOM 5298 C CA . PHE A 1 683 ? 2.952 -17.948 -6.869 1.00 82.62 683 PHE A CA 1
ATOM 5299 C C . PHE A 1 683 ? 2.157 -16.721 -6.414 1.00 82.62 683 PHE A C 1
ATOM 5301 O O . PHE A 1 683 ? 2.184 -16.385 -5.230 1.00 82.62 683 PHE A O 1
ATOM 5308 N N . LEU A 1 684 ? 1.417 -16.074 -7.310 1.00 85.50 684 LEU A N 1
ATOM 5309 C CA . LEU A 1 684 ? 0.625 -14.882 -6.994 1.00 85.50 684 LEU A CA 1
ATOM 5310 C C . LEU A 1 684 ? -0.803 -15.210 -6.540 1.00 85.50 684 LEU A C 1
ATOM 5312 O O . LEU A 1 684 ? -1.361 -14.459 -5.745 1.00 85.50 684 LEU A O 1
ATOM 5316 N N . GLY A 1 685 ? -1.365 -16.357 -6.928 1.00 85.75 685 GLY A N 1
ATOM 5317 C CA . GLY A 1 685 ? -2.698 -16.800 -6.505 1.00 85.75 685 GLY A CA 1
ATOM 5318 C C . GLY A 1 685 ? -2.899 -16.851 -4.987 1.00 85.75 685 GLY A C 1
ATOM 5319 O O . GLY A 1 685 ? -3.927 -16.372 -4.513 1.00 85.75 685 GLY A O 1
ATOM 5320 N N . PRO A 1 686 ? -1.926 -17.324 -4.180 1.00 81.25 686 PRO A N 1
ATOM 5321 C CA . PRO A 1 686 ? -2.015 -17.236 -2.721 1.00 81.25 686 PRO A CA 1
ATOM 5322 C C . PRO A 1 686 ? -2.095 -15.806 -2.160 1.00 81.25 686 PRO A C 1
ATOM 5324 O O . PRO A 1 686 ? -2.557 -15.643 -1.038 1.00 81.25 686 PRO A O 1
ATOM 5327 N N . LEU A 1 687 ? -1.652 -14.790 -2.910 1.00 83.06 687 LEU A N 1
ATOM 5328 C CA . LEU A 1 687 ? -1.702 -13.374 -2.519 1.00 83.06 687 LEU A CA 1
ATOM 5329 C C . LEU A 1 687 ? -2.954 -12.659 -3.052 1.00 83.06 687 LEU A C 1
ATOM 5331 O O . LEU A 1 687 ? -3.231 -11.527 -2.652 1.00 83.06 687 LEU A O 1
ATOM 5335 N N . GLN A 1 688 ? -3.705 -13.295 -3.957 1.00 86.62 688 GLN A N 1
ATOM 5336 C CA . GLN A 1 688 ? -4.912 -12.735 -4.553 1.00 86.62 688 GLN A CA 1
ATOM 5337 C C . GLN A 1 688 ? -6.031 -12.646 -3.507 1.00 86.62 688 GLN A C 1
ATOM 5339 O O . GLN A 1 688 ? -6.481 -13.649 -2.946 1.00 86.62 688 GLN A O 1
ATOM 5344 N N . LEU A 1 689 ? -6.538 -11.436 -3.278 1.00 81.62 689 LEU A N 1
ATOM 5345 C CA . LEU A 1 689 ? -7.670 -11.214 -2.388 1.00 81.62 689 LEU A CA 1
ATOM 5346 C C . LEU A 1 689 ? -8.950 -11.852 -2.949 1.00 81.62 689 LEU A C 1
ATOM 5348 O O . LEU A 1 689 ? -9.195 -11.886 -4.156 1.00 81.62 689 LEU A O 1
ATOM 5352 N N . THR A 1 690 ? -9.798 -12.368 -2.053 1.00 66.12 690 THR A N 1
ATOM 5353 C CA . THR A 1 690 ? -11.026 -13.068 -2.449 1.00 66.12 690 THR A CA 1
ATOM 5354 C C . THR A 1 690 ? -12.004 -12.117 -3.133 1.00 66.12 690 THR A C 1
ATOM 5356 O O . THR A 1 690 ? -12.436 -11.122 -2.550 1.00 66.12 690 THR A O 1
ATOM 5359 N N . LYS A 1 691 ? -12.430 -12.485 -4.344 1.00 56.06 691 LYS A N 1
ATOM 5360 C CA . LYS A 1 691 ? -13.419 -11.743 -5.130 1.00 56.06 691 LYS A CA 1
ATOM 5361 C C . LYS A 1 691 ? -14.690 -11.447 -4.318 1.00 56.06 691 LYS A C 1
ATOM 5363 O O . LYS A 1 691 ? -15.293 -12.356 -3.748 1.00 56.06 691 LYS A O 1
ATOM 5368 N N . GLY A 1 692 ? -15.101 -10.177 -4.289 1.00 49.28 692 GLY A N 1
ATOM 5369 C CA . GLY A 1 692 ? -16.316 -9.706 -3.610 1.00 49.28 692 GLY A CA 1
ATOM 5370 C C . GLY A 1 692 ? -16.136 -9.281 -2.149 1.00 49.28 692 GLY A C 1
ATOM 5371 O O . GLY A 1 692 ? -17.081 -8.761 -1.559 1.00 49.28 692 GLY A O 1
ATOM 5372 N N . ARG A 1 693 ? -14.945 -9.450 -1.555 1.00 55.09 693 ARG A N 1
ATOM 5373 C CA . ARG A 1 693 ? -14.587 -8.720 -0.334 1.00 55.09 693 ARG A CA 1
ATOM 5374 C C . ARG A 1 693 ? -14.018 -7.368 -0.727 1.00 55.09 693 ARG A C 1
ATOM 5376 O O . ARG A 1 693 ? -13.024 -7.294 -1.437 1.00 55.09 693 ARG A O 1
ATOM 5383 N N . LYS A 1 694 ? -14.666 -6.314 -0.254 1.00 65.94 694 LYS A N 1
ATOM 5384 C CA . LYS A 1 694 ? -14.226 -4.937 -0.432 1.00 65.94 694 LYS A CA 1
ATOM 5385 C C . LYS A 1 694 ? -13.466 -4.513 0.813 1.00 65.94 694 LYS A C 1
ATOM 5387 O O . LYS A 1 694 ? -13.926 -4.739 1.933 1.00 65.94 694 LYS A O 1
ATOM 5392 N N . TYR A 1 695 ? -12.280 -3.958 0.617 1.00 64.00 695 TYR A N 1
ATOM 5393 C CA . TYR A 1 695 ? -11.355 -3.654 1.700 1.00 64.00 695 TYR A CA 1
ATOM 5394 C C . TYR A 1 695 ? -11.160 -2.149 1.795 1.00 64.00 695 TYR A C 1
ATOM 5396 O O . TYR A 1 695 ? -10.871 -1.505 0.788 1.00 64.00 695 TYR A O 1
ATOM 5404 N N . VAL A 1 696 ? -11.319 -1.606 3.001 1.00 60.53 696 VAL A N 1
ATOM 5405 C CA . VAL A 1 696 ? -10.994 -0.208 3.287 1.00 60.53 696 VAL A CA 1
ATOM 5406 C C . VAL A 1 696 ? -9.603 -0.140 3.909 1.00 60.53 696 VAL A C 1
ATOM 5408 O O . VAL A 1 696 ? -9.291 -0.909 4.819 1.00 60.53 696 VAL A O 1
ATOM 5411 N N . ASN A 1 697 ? -8.797 0.799 3.421 1.00 70.19 697 ASN A N 1
ATOM 5412 C CA . ASN A 1 697 ? -7.380 1.022 3.694 1.00 70.19 697 ASN A CA 1
ATOM 5413 C C . ASN A 1 697 ? -6.469 -0.085 3.129 1.00 70.19 697 ASN A C 1
ATOM 5415 O O . ASN A 1 697 ? -6.743 -0.653 2.073 1.00 70.19 697 ASN A O 1
ATOM 5419 N N . ARG A 1 698 ? -5.326 -0.335 3.778 1.00 71.44 698 ARG A N 1
ATOM 5420 C CA . ARG A 1 698 ? -4.248 -1.173 3.240 1.00 71.44 698 ARG A CA 1
ATOM 5421 C C . ARG A 1 698 ? -4.512 -2.663 3.400 1.00 71.44 698 ARG A C 1
ATOM 5423 O O . ARG A 1 698 ? -5.065 -3.122 4.399 1.00 71.44 698 ARG A O 1
ATOM 5430 N N . ARG A 1 699 ? -4.009 -3.423 2.429 1.00 75.12 699 ARG A N 1
ATOM 5431 C CA . ARG A 1 699 ? -3.829 -4.874 2.502 1.00 75.12 699 ARG A CA 1
ATOM 5432 C C . ARG A 1 699 ? -2.383 -5.202 2.118 1.00 75.12 699 ARG A C 1
ATOM 5434 O O . ARG A 1 699 ? -2.121 -5.425 0.936 1.00 75.12 699 ARG A O 1
ATOM 5441 N N . PRO A 1 700 ? -1.456 -5.187 3.091 1.00 76.94 700 PRO A N 1
ATOM 5442 C CA . PRO A 1 700 ? -0.075 -5.593 2.862 1.00 76.94 700 PRO A CA 1
ATOM 5443 C C . PRO A 1 700 ? 0.003 -6.982 2.223 1.00 76.94 700 PRO A C 1
ATOM 5445 O O . PRO A 1 700 ? -0.905 -7.799 2.394 1.00 76.94 700 PRO A O 1
ATOM 5448 N N . ASN A 1 701 ? 1.096 -7.254 1.517 1.00 79.62 701 ASN A N 1
ATOM 5449 C CA . ASN A 1 701 ? 1.433 -8.574 0.985 1.00 79.62 701 ASN A CA 1
ATOM 5450 C C . ASN A 1 701 ? 0.326 -9.207 0.122 1.00 79.62 701 ASN A C 1
ATOM 5452 O O . ASN A 1 701 ? 0.089 -10.413 0.196 1.00 79.62 701 ASN A O 1
ATOM 5456 N N . SER A 1 702 ? -0.391 -8.405 -0.672 1.00 84.88 702 SER A N 1
ATOM 5457 C CA . SER A 1 702 ? -1.556 -8.883 -1.421 1.00 84.88 702 SER A CA 1
ATOM 5458 C C . SER A 1 702 ? -1.687 -8.277 -2.815 1.00 84.88 702 SER A C 1
ATOM 5460 O O . SER A 1 702 ? -1.081 -7.252 -3.134 1.00 84.88 702 SER A O 1
ATOM 5462 N N . THR A 1 703 ? -2.507 -8.916 -3.650 1.00 90.19 703 THR A N 1
ATOM 5463 C CA . THR A 1 703 ? -2.925 -8.386 -4.950 1.00 90.19 703 THR A CA 1
ATOM 5464 C C . THR A 1 703 ? -4.434 -8.510 -5.164 1.00 90.19 703 THR A C 1
ATOM 5466 O O . THR A 1 703 ? -5.086 -9.375 -4.577 1.00 90.19 703 THR A O 1
ATOM 5469 N N . THR A 1 704 ? -5.027 -7.626 -5.969 1.00 90.12 704 THR A N 1
ATOM 5470 C CA . THR A 1 704 ? -6.471 -7.613 -6.236 1.00 90.12 704 THR A CA 1
ATOM 5471 C C . THR A 1 704 ? -6.815 -7.096 -7.633 1.00 90.12 704 THR A C 1
ATOM 5473 O O . THR A 1 704 ? -6.112 -6.268 -8.208 1.00 90.12 704 THR A O 1
ATOM 5476 N N . ASN A 1 705 ? -7.947 -7.565 -8.156 1.00 90.00 705 ASN A N 1
ATOM 5477 C CA . ASN A 1 705 ? -8.583 -7.069 -9.379 1.00 90.00 705 ASN A CA 1
ATOM 5478 C C . ASN A 1 705 ? -9.949 -6.410 -9.132 1.00 90.00 705 ASN A C 1
ATOM 5480 O O . ASN A 1 705 ? -10.669 -6.085 -10.072 1.00 90.00 705 ASN A O 1
ATOM 5484 N N . ALA A 1 706 ? -10.298 -6.235 -7.859 1.00 89.62 706 ALA A N 1
ATOM 5485 C CA . ALA A 1 706 ? -11.456 -5.489 -7.390 1.00 89.62 706 ALA A CA 1
ATOM 5486 C C . ALA A 1 706 ? -11.027 -4.089 -6.914 1.00 89.62 706 ALA A C 1
ATOM 5488 O O . ALA A 1 706 ? -9.856 -3.914 -6.548 1.00 89.62 706 ALA A O 1
ATOM 5489 N N . PRO A 1 707 ? -11.947 -3.108 -6.858 1.00 91.00 707 PRO A N 1
ATOM 5490 C CA . PRO A 1 707 ? -11.654 -1.818 -6.261 1.00 91.00 707 PRO A CA 1
ATOM 5491 C C . PRO A 1 707 ? -11.224 -1.967 -4.801 1.00 91.00 707 PRO A C 1
ATOM 5493 O O . PRO A 1 707 ? -11.746 -2.792 -4.042 1.00 91.00 707 PRO A O 1
ATOM 5496 N N . MET A 1 708 ? -10.290 -1.114 -4.406 1.00 89.06 708 MET A N 1
ATOM 5497 C CA . MET A 1 708 ? -9.946 -0.873 -3.010 1.00 89.06 708 MET A CA 1
ATOM 5498 C C . MET A 1 708 ? -10.590 0.431 -2.566 1.00 89.06 708 MET A C 1
ATOM 5500 O O . MET A 1 708 ? -10.963 1.272 -3.380 1.00 89.06 708 MET A O 1
ATOM 5504 N N . PHE A 1 709 ? -10.717 0.611 -1.261 1.00 87.69 709 PHE A N 1
ATOM 5505 C CA . PHE A 1 709 ? -11.294 1.813 -0.685 1.00 87.69 709 PHE A CA 1
ATOM 5506 C C . PHE A 1 709 ? -10.267 2.446 0.237 1.00 87.69 709 PHE A C 1
ATOM 5508 O O . PHE A 1 709 ? -9.639 1.745 1.020 1.00 87.69 709 PHE A O 1
ATOM 5515 N N . ILE A 1 710 ? -10.090 3.759 0.181 1.00 86.62 710 ILE A N 1
ATOM 5516 C CA . ILE A 1 710 ? -9.219 4.491 1.103 1.00 86.62 710 ILE A CA 1
ATOM 5517 C C . ILE A 1 710 ? -10.083 5.466 1.885 1.00 86.62 710 ILE A C 1
ATOM 5519 O O . ILE A 1 710 ? -10.874 6.210 1.306 1.00 86.62 710 ILE A O 1
ATOM 5523 N N . GLN A 1 711 ? -9.952 5.456 3.207 1.00 79.88 711 GLN A N 1
ATOM 5524 C CA . GLN A 1 711 ? -10.604 6.446 4.046 1.00 79.88 711 GLN A CA 1
ATOM 5525 C C . GLN A 1 711 ? -9.697 7.665 4.223 1.00 79.88 711 GLN A C 1
ATOM 5527 O O . GLN A 1 711 ? -8.555 7.534 4.659 1.00 79.88 711 GLN A O 1
ATOM 5532 N N . ALA A 1 712 ? -10.225 8.855 3.943 1.00 79.19 712 ALA A N 1
ATOM 5533 C CA . ALA A 1 712 ? -9.515 10.115 4.129 1.00 79.19 712 ALA A CA 1
ATOM 5534 C C . ALA A 1 712 ? -10.494 11.187 4.626 1.00 79.19 712 ALA A C 1
ATOM 5536 O O . ALA A 1 712 ? -11.507 11.454 3.987 1.00 79.19 712 ALA A O 1
ATOM 5537 N N . GLY A 1 713 ? -10.232 11.777 5.799 1.00 71.56 713 GLY A N 1
ATOM 5538 C CA . GLY A 1 713 ? -11.072 12.850 6.358 1.00 71.56 713 GLY A CA 1
ATOM 5539 C C . GLY A 1 713 ? -12.535 12.468 6.589 1.00 71.56 713 GLY A C 1
ATOM 5540 O O . GLY A 1 713 ? -13.409 13.329 6.553 1.00 71.56 713 GLY A O 1
ATOM 5541 N N . GLY A 1 714 ? -12.804 11.177 6.797 1.00 69.75 714 GLY A N 1
ATOM 5542 C CA . GLY A 1 714 ? -14.140 10.596 6.932 1.00 69.75 714 GLY A CA 1
ATOM 5543 C C . GLY A 1 714 ? -14.959 10.431 5.665 1.00 69.75 714 GLY A C 1
ATOM 5544 O O . GLY A 1 714 ? -16.095 9.963 5.748 1.00 69.75 714 GLY A O 1
ATOM 5545 N N . GLU A 1 715 ? -14.372 10.721 4.512 1.00 78.19 715 GLU A N 1
ATOM 5546 C CA . GLU A 1 715 ? -14.870 10.263 3.225 1.00 78.19 715 GLU A CA 1
ATOM 5547 C C . GLU A 1 715 ? -14.227 8.914 2.873 1.00 78.19 715 GLU A C 1
ATOM 5549 O O . GLU A 1 715 ? -13.126 8.585 3.325 1.00 78.19 715 GLU A O 1
ATOM 5554 N N . ILE A 1 716 ? -14.936 8.119 2.072 1.00 83.06 716 ILE A N 1
ATOM 5555 C CA . ILE A 1 716 ? -14.414 6.889 1.475 1.00 83.06 716 ILE A CA 1
ATOM 5556 C C . ILE A 1 716 ? -14.185 7.177 -0.005 1.00 83.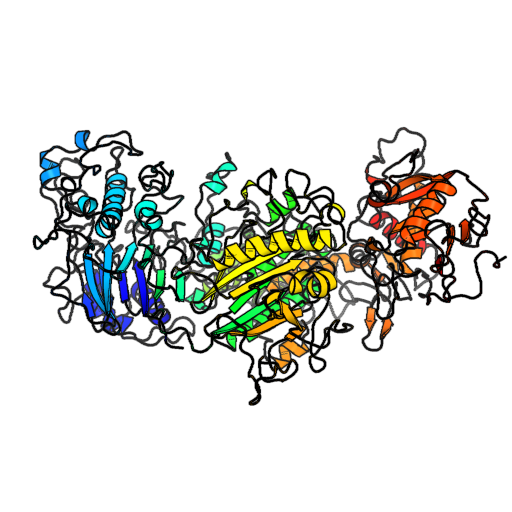06 716 ILE A C 1
ATOM 5558 O O . ILE A 1 716 ? -15.097 7.628 -0.697 1.00 83.06 716 ILE A O 1
ATOM 5562 N N . ILE A 1 717 ? -12.970 6.916 -0.470 1.00 90.56 717 ILE A N 1
ATOM 5563 C CA . ILE A 1 717 ? -12.534 7.112 -1.849 1.00 90.56 717 ILE A CA 1
ATOM 5564 C C . ILE A 1 717 ? -12.344 5.732 -2.472 1.00 90.56 717 ILE A C 1
ATOM 5566 O O . ILE A 1 717 ? -11.642 4.891 -1.910 1.00 90.56 717 ILE A O 1
ATOM 5570 N N . GLY A 1 718 ? -12.990 5.486 -3.607 1.00 94.12 718 GLY A N 1
ATOM 5571 C CA . GLY A 1 718 ? -12.797 4.265 -4.383 1.00 94.12 718 GLY A CA 1
ATOM 5572 C C . GLY A 1 718 ? -11.530 4.368 -5.224 1.00 94.12 718 GLY A C 1
ATOM 5573 O O . GLY A 1 718 ? -11.295 5.398 -5.847 1.00 94.12 718 GLY A O 1
ATOM 5574 N N . VAL A 1 719 ? -10.721 3.314 -5.255 1.00 95.88 719 VAL A N 1
ATOM 5575 C CA . VAL A 1 719 ? -9.512 3.226 -6.077 1.00 95.88 719 VAL A CA 1
ATOM 5576 C C . VAL A 1 719 ? -9.645 2.035 -7.013 1.00 95.88 719 VAL A C 1
ATOM 5578 O O . VAL A 1 719 ? -9.821 0.898 -6.570 1.00 95.88 719 VAL A O 1
ATOM 5581 N N . VAL A 1 720 ? -9.560 2.304 -8.309 1.00 96.88 720 VAL A N 1
ATOM 5582 C CA . VAL A 1 720 ? -9.570 1.317 -9.390 1.00 96.88 720 VAL A CA 1
ATOM 5583 C C . VAL A 1 720 ? -8.226 1.394 -10.096 1.00 96.88 720 VAL A C 1
ATOM 5585 O O . VAL A 1 720 ? -7.713 2.486 -10.305 1.00 96.88 720 VAL A O 1
ATOM 5588 N N . ALA A 1 721 ? -7.660 0.251 -10.470 1.00 96.88 721 ALA A N 1
ATOM 5589 C CA . ALA A 1 721 ? -6.386 0.202 -11.179 1.00 96.88 721 ALA A CA 1
ATOM 5590 C C . ALA A 1 721 ? -6.530 -0.513 -12.527 1.00 96.88 721 ALA A C 1
ATOM 5592 O O . ALA A 1 721 ? -7.397 -1.377 -12.642 1.00 96.88 721 ALA A O 1
ATOM 5593 N N . ALA A 1 722 ? -5.695 -0.222 -13.523 1.00 96.94 722 ALA A N 1
ATOM 5594 C CA . ALA A 1 722 ? -5.633 -0.994 -14.769 1.00 96.94 722 ALA A CA 1
ATOM 5595 C C . ALA A 1 722 ? -4.243 -0.957 -15.415 1.00 96.94 722 ALA A C 1
ATOM 5597 O O . ALA A 1 722 ? -3.533 0.040 -15.346 1.00 96.94 722 ALA A O 1
ATOM 5598 N N . THR A 1 723 ? -3.877 -2.027 -16.110 1.00 94.38 723 THR A N 1
ATOM 5599 C CA . THR A 1 723 ? -2.541 -2.202 -16.704 1.00 94.38 723 THR A CA 1
ATOM 5600 C C . THR A 1 723 ? -2.654 -2.423 -18.204 1.00 94.38 723 THR A C 1
ATOM 5602 O O . THR A 1 723 ? -3.650 -2.964 -18.685 1.00 94.38 723 THR A O 1
ATOM 5605 N N . THR A 1 724 ? -1.636 -2.033 -18.966 1.00 89.75 724 THR A N 1
ATOM 5606 C CA . THR A 1 724 ? -1.626 -2.202 -20.419 1.00 89.75 724 THR A CA 1
ATOM 5607 C C . THR A 1 724 ? -1.942 -3.649 -20.852 1.00 89.75 724 THR A C 1
ATOM 5609 O O . THR A 1 724 ? -1.272 -4.596 -20.421 1.00 89.75 724 THR A O 1
ATOM 5612 N N . PRO A 1 725 ? -2.920 -3.874 -21.755 1.00 87.88 725 PRO A N 1
ATOM 5613 C CA . PRO A 1 725 ? -3.215 -5.213 -22.271 1.00 87.88 725 PRO A CA 1
ATOM 5614 C C . PRO A 1 725 ? -2.079 -5.831 -23.099 1.00 87.88 725 PRO A C 1
ATOM 5616 O O . PRO A 1 725 ? -2.095 -7.033 -23.366 1.00 87.88 725 PRO A O 1
ATOM 5619 N N . THR A 1 726 ? -1.091 -5.034 -23.525 1.00 79.00 726 THR A N 1
ATOM 5620 C CA . THR A 1 726 ? 0.088 -5.515 -24.265 1.00 79.00 726 THR A CA 1
ATOM 5621 C C . THR A 1 726 ? 1.165 -6.102 -23.358 1.00 79.00 726 THR A C 1
ATOM 5623 O O . THR A 1 726 ? 2.156 -6.631 -23.861 1.00 79.00 726 THR A O 1
ATOM 5626 N N . MET A 1 727 ? 0.974 -6.082 -22.039 1.00 76.69 727 MET A N 1
ATOM 5627 C CA . MET A 1 727 ? 1.968 -6.528 -21.066 1.00 76.69 727 MET A CA 1
ATOM 5628 C C . MET A 1 727 ? 2.534 -7.945 -21.320 1.00 76.69 727 MET A C 1
ATOM 5630 O O . MET A 1 727 ? 3.755 -8.086 -21.261 1.00 76.69 727 MET A O 1
ATOM 5634 N N . PRO A 1 728 ? 1.753 -8.963 -21.760 1.00 71.38 728 PRO A N 1
ATOM 5635 C CA . PRO A 1 728 ? 2.304 -10.274 -22.141 1.00 71.38 728 PRO A CA 1
ATOM 5636 C C . PRO A 1 728 ? 3.327 -10.258 -23.294 1.00 71.38 728 PRO A C 1
ATOM 5638 O O . PRO A 1 728 ? 4.023 -11.249 -23.517 1.00 71.38 728 PRO A O 1
ATOM 5641 N N . SER A 1 729 ? 3.384 -9.171 -24.072 1.00 64.25 729 SER A N 1
ATOM 5642 C CA . SER A 1 729 ? 4.379 -8.954 -25.132 1.00 64.25 729 SER A CA 1
ATOM 5643 C C . SER A 1 729 ? 5.572 -8.091 -24.700 1.00 64.25 729 SER A C 1
ATOM 5645 O O . SER A 1 729 ? 6.613 -8.149 -25.357 1.00 64.25 729 SER A O 1
ATOM 5647 N N . LEU A 1 730 ? 5.425 -7.333 -23.606 1.00 60.69 730 LEU A N 1
ATOM 5648 C CA . LEU A 1 730 ? 6.407 -6.373 -23.091 1.00 60.69 730 LEU A CA 1
ATOM 5649 C C . LEU A 1 730 ? 7.282 -6.969 -21.983 1.00 60.69 730 LEU A C 1
ATOM 5651 O O . LEU A 1 730 ? 8.497 -6.799 -22.012 1.00 60.69 730 LEU A O 1
ATOM 5655 N N . ALA A 1 731 ? 6.683 -7.713 -21.054 1.00 57.09 731 ALA A N 1
ATOM 5656 C CA . ALA A 1 731 ? 7.409 -8.511 -20.074 1.00 57.09 731 ALA A CA 1
ATOM 5657 C C . ALA A 1 731 ? 7.771 -9.882 -20.676 1.00 57.09 731 ALA A C 1
ATOM 5659 O O . ALA A 1 731 ? 7.217 -10.303 -21.700 1.00 57.09 731 ALA A O 1
ATOM 5660 N N . SER A 1 732 ? 8.709 -10.613 -20.064 1.00 50.94 732 SER A N 1
ATOM 5661 C CA . SER A 1 732 ? 9.001 -11.998 -20.467 1.00 50.94 732 SER A CA 1
ATOM 5662 C C . SER A 1 732 ? 7.719 -12.873 -20.395 1.00 50.94 732 SER A C 1
ATOM 5664 O O . SER A 1 732 ? 6.662 -12.421 -19.970 1.00 50.94 732 SER A O 1
ATOM 5666 N N . ASN A 1 733 ? 7.727 -14.143 -20.834 1.00 49.66 733 ASN A N 1
ATOM 5667 C CA . ASN A 1 733 ? 6.540 -15.040 -20.766 1.00 49.66 733 ASN A CA 1
ATOM 5668 C C . ASN A 1 733 ? 6.039 -15.334 -19.313 1.00 49.66 733 ASN A C 1
ATOM 5670 O O . ASN A 1 733 ? 5.368 -16.334 -19.065 1.00 49.66 733 ASN A O 1
ATOM 5674 N N . SER A 1 734 ? 6.406 -14.504 -18.343 1.00 51.31 734 SER A N 1
ATOM 5675 C CA . SER A 1 734 ? 6.329 -14.616 -16.893 1.00 51.31 734 SER A CA 1
ATOM 5676 C C . SER A 1 734 ? 4.937 -14.456 -16.290 1.00 51.31 734 SER A C 1
ATOM 5678 O O . SER A 1 734 ? 4.693 -15.027 -15.232 1.00 51.31 734 SER A O 1
ATOM 5680 N N . VAL A 1 735 ? 4.011 -13.758 -16.953 1.00 57.19 735 VAL A N 1
ATOM 5681 C CA . VAL A 1 735 ? 2.591 -13.728 -16.537 1.00 57.19 735 VAL A CA 1
ATOM 5682 C C . VAL A 1 735 ? 1.909 -15.076 -16.809 1.00 57.19 735 VAL A C 1
ATOM 5684 O O . VAL A 1 735 ? 0.940 -15.448 -16.154 1.00 57.19 735 VAL A O 1
ATOM 5687 N N . GLY A 1 736 ? 2.442 -15.847 -17.768 1.00 52.97 736 GLY A N 1
ATOM 5688 C CA . GLY A 1 736 ? 1.838 -17.055 -18.340 1.00 52.97 736 GLY A CA 1
ATOM 5689 C C . GLY A 1 736 ? 1.776 -18.288 -17.432 1.00 52.97 736 GLY A C 1
ATOM 5690 O O . GLY A 1 736 ? 1.398 -19.358 -17.907 1.00 52.97 736 GLY A O 1
ATOM 5691 N N . ASN A 1 737 ? 2.106 -18.169 -16.144 1.00 64.38 737 ASN A N 1
ATOM 5692 C CA . ASN A 1 737 ? 1.992 -19.251 -15.161 1.00 64.38 737 ASN A CA 1
ATOM 5693 C C . ASN A 1 737 ? 0.559 -19.441 -14.620 1.00 64.38 737 ASN A C 1
ATOM 5695 O O . ASN A 1 737 ? 0.382 -20.106 -13.610 1.00 64.38 737 ASN A O 1
ATOM 5699 N N . GLY A 1 738 ? -0.466 -18.904 -15.287 1.00 60.75 738 GLY A N 1
ATOM 5700 C CA . GLY A 1 738 ? -1.863 -18.947 -14.832 1.00 60.75 738 GLY A CA 1
ATOM 5701 C C . GLY A 1 738 ? -2.470 -17.563 -14.600 1.00 60.75 738 GLY A C 1
ATOM 5702 O O . GLY A 1 738 ? -3.684 -17.465 -14.450 1.00 60.75 738 GLY A O 1
ATOM 5703 N N . GLY A 1 739 ? -1.656 -16.501 -14.644 1.00 73.25 739 GLY A N 1
ATOM 5704 C CA . GLY A 1 739 ? -2.133 -15.123 -14.698 1.00 73.25 739 GLY A CA 1
ATOM 5705 C C . GLY A 1 739 ? -2.848 -14.821 -16.018 1.00 73.25 739 GLY A C 1
ATOM 5706 O O . GLY A 1 739 ? -2.384 -15.204 -17.096 1.00 73.25 739 GLY A O 1
ATOM 5707 N N . VAL A 1 740 ? -3.981 -14.127 -15.939 1.00 82.81 740 VAL A N 1
ATOM 5708 C CA . VAL A 1 740 ? -4.798 -13.726 -17.091 1.00 82.81 740 VAL A CA 1
ATOM 5709 C C . VAL A 1 740 ? -4.753 -12.209 -17.231 1.00 82.81 740 VAL A C 1
ATOM 5711 O O . VAL A 1 740 ? -5.041 -11.503 -16.271 1.00 82.81 740 VAL A O 1
ATOM 5714 N N . VAL A 1 741 ? -4.436 -11.709 -18.429 1.00 88.06 741 VAL A N 1
ATOM 5715 C CA . VAL A 1 741 ? -4.541 -10.284 -18.789 1.00 88.06 741 VAL A CA 1
ATOM 5716 C C . VAL A 1 741 ? -5.684 -10.117 -19.781 1.00 88.06 741 VAL A C 1
ATOM 5718 O O . VAL A 1 741 ? -5.789 -10.864 -20.754 1.00 88.06 741 VAL A O 1
ATOM 5721 N N . THR A 1 742 ? -6.545 -9.137 -19.532 1.00 90.38 742 THR A N 1
ATOM 5722 C CA . THR A 1 742 ? -7.738 -8.856 -20.332 1.00 90.38 742 THR A CA 1
ATOM 5723 C C . THR A 1 742 ? -7.727 -7.419 -20.869 1.00 90.38 742 THR A C 1
ATOM 5725 O O . THR A 1 742 ? -7.088 -6.547 -20.284 1.00 90.38 742 THR A O 1
ATOM 5728 N N . PRO A 1 743 ? -8.404 -7.143 -21.995 1.00 90.50 743 PRO A N 1
ATOM 5729 C CA . PRO A 1 743 ? -9.018 -8.116 -22.896 1.00 90.50 743 PRO A CA 1
ATOM 5730 C C . PRO A 1 743 ? -7.960 -8.963 -23.628 1.00 90.50 743 PRO A C 1
ATOM 5732 O O . PRO A 1 743 ? -6.894 -8.482 -24.009 1.00 90.50 743 PRO A O 1
ATOM 5735 N N . GLU A 1 744 ? -8.255 -10.247 -23.827 1.00 83.19 744 GLU A N 1
ATOM 5736 C CA . GLU A 1 744 ? -7.373 -11.138 -24.586 1.00 83.19 744 GLU A CA 1
ATOM 5737 C C . GLU A 1 744 ? -7.328 -10.726 -26.067 1.00 83.19 744 GLU A C 1
ATOM 5739 O O . GLU A 1 744 ? -8.356 -10.390 -26.656 1.00 83.19 744 GLU A O 1
ATOM 5744 N N . ASN A 1 745 ? -6.161 -10.837 -26.711 1.00 75.56 745 ASN A N 1
ATOM 5745 C CA . ASN A 1 745 ? -5.954 -10.440 -28.115 1.00 75.56 745 ASN A CA 1
ATOM 5746 C C . ASN A 1 745 ? -6.268 -8.959 -28.386 1.00 75.56 745 ASN A C 1
ATOM 5748 O O . ASN A 1 745 ? -6.796 -8.607 -29.446 1.00 75.56 745 ASN A O 1
ATOM 5752 N N . TRP A 1 746 ? -5.957 -8.097 -27.418 1.00 83.81 746 TRP A N 1
ATOM 5753 C CA . TRP A 1 746 ? -6.138 -6.660 -27.546 1.00 83.81 746 TRP A CA 1
ATOM 5754 C C . TRP A 1 746 ? -5.426 -6.091 -28.782 1.00 83.81 746 TRP A C 1
ATOM 5756 O O . TRP A 1 746 ? -4.373 -6.564 -29.212 1.00 83.81 746 TRP A O 1
ATOM 5766 N N . SER A 1 747 ? -6.016 -5.045 -29.356 1.00 78.94 747 SER A N 1
ATOM 5767 C CA . SER A 1 747 ? -5.433 -4.284 -30.458 1.00 78.94 747 SER A CA 1
ATOM 5768 C C . SER A 1 747 ? -5.753 -2.803 -30.289 1.00 78.94 747 SER A C 1
ATOM 5770 O O . SER A 1 747 ? -6.848 -2.460 -29.850 1.00 78.94 747 SER A O 1
ATOM 5772 N N . SER A 1 748 ? -4.819 -1.933 -30.674 1.00 81.44 748 SER A N 1
ATOM 5773 C CA . SER A 1 748 ? -4.936 -0.470 -30.609 1.00 81.44 748 SER A CA 1
ATOM 5774 C C . SER A 1 748 ? -5.893 0.079 -31.675 1.00 81.44 748 SER A C 1
ATOM 5776 O O . SER A 1 748 ? -5.513 0.732 -32.647 1.00 81.44 748 SER A O 1
ATOM 5778 N N . ASN A 1 749 ? -7.170 -0.254 -31.535 1.00 83.69 749 ASN A N 1
ATOM 5779 C CA . ASN A 1 749 ? -8.264 0.272 -32.335 1.00 83.69 749 ASN A CA 1
ATOM 5780 C C . ASN A 1 749 ? -9.466 0.569 -31.438 1.00 83.69 749 ASN A C 1
ATOM 5782 O O . ASN A 1 749 ? -9.497 0.183 -30.273 1.00 83.69 749 ASN A O 1
ATOM 5786 N N . GLN A 1 750 ? -10.478 1.212 -32.018 1.00 89.06 750 GLN A N 1
ATOM 5787 C CA . GLN A 1 750 ? -11.682 1.613 -31.298 1.00 89.06 750 GLN A CA 1
ATOM 5788 C C . GLN A 1 750 ? -12.297 0.478 -30.461 1.00 89.06 750 GLN A C 1
ATOM 5790 O O . GLN A 1 750 ? -12.576 0.694 -29.291 1.00 89.06 750 GLN A O 1
ATOM 5795 N N . GLN A 1 751 ? -12.441 -0.731 -31.018 1.00 92.94 751 GLN A N 1
ATOM 5796 C CA . GLN A 1 751 ? -13.021 -1.859 -30.283 1.00 92.94 751 GLN A CA 1
ATOM 5797 C C . GLN A 1 751 ? -12.144 -2.283 -29.099 1.00 92.94 751 GLN A C 1
ATOM 5799 O O . GLN A 1 751 ? -12.671 -2.550 -28.027 1.00 92.94 751 GLN A O 1
ATOM 5804 N N . GLY A 1 752 ? -10.820 -2.324 -29.270 1.00 93.00 752 GLY A N 1
ATOM 5805 C CA . GLY A 1 752 ? -9.906 -2.681 -28.183 1.00 93.00 752 GLY A CA 1
ATOM 5806 C C . GLY A 1 752 ? -9.920 -1.675 -27.030 1.00 93.00 752 GLY A C 1
ATOM 5807 O O . GLY A 1 752 ? -9.838 -2.082 -25.872 1.00 93.00 752 GLY A O 1
ATOM 5808 N N . TYR A 1 753 ? -10.060 -0.379 -27.324 1.00 95.38 753 TYR A N 1
ATOM 5809 C CA . TYR A 1 753 ? -10.232 0.654 -26.296 1.00 95.38 753 TYR A CA 1
ATOM 5810 C C . TYR A 1 753 ? -11.608 0.585 -25.629 1.00 95.38 753 TYR A C 1
ATOM 5812 O O . TYR A 1 753 ? -11.686 0.705 -24.411 1.00 95.38 753 TYR A O 1
ATOM 5820 N N . ASP A 1 754 ? -12.675 0.328 -26.392 1.00 95.94 754 ASP A N 1
ATOM 5821 C CA . ASP A 1 754 ? -14.027 0.147 -25.849 1.00 95.94 754 ASP A CA 1
ATOM 5822 C C . ASP A 1 754 ? -14.089 -1.073 -24.904 1.00 95.94 754 ASP A C 1
ATOM 5824 O O . ASP A 1 754 ? -14.683 -0.997 -23.828 1.00 95.94 754 ASP A O 1
ATOM 5828 N N . ASP A 1 755 ? -13.434 -2.182 -25.267 1.00 95.94 755 ASP A N 1
ATOM 5829 C CA . ASP A 1 755 ? -13.366 -3.398 -24.447 1.00 95.94 755 ASP A CA 1
ATOM 5830 C C . ASP A 1 755 ? -12.569 -3.174 -23.150 1.00 95.94 755 ASP A C 1
ATOM 5832 O O . ASP A 1 755 ? -12.986 -3.629 -22.082 1.00 95.94 755 ASP A O 1
ATOM 5836 N N . LEU A 1 756 ? -11.439 -2.457 -23.219 1.00 96.31 756 LEU A N 1
ATOM 5837 C CA . LEU A 1 756 ? -10.649 -2.099 -22.038 1.00 96.31 756 LEU A CA 1
ATOM 5838 C C . LEU A 1 756 ? -11.419 -1.138 -21.120 1.00 96.31 756 LEU A C 1
ATOM 5840 O O . LEU A 1 756 ? -11.517 -1.389 -19.920 1.00 96.31 756 LEU A O 1
ATOM 5844 N N . ALA A 1 757 ? -12.020 -0.083 -21.677 1.00 97.69 757 ALA A N 1
ATOM 5845 C CA . ALA A 1 757 ? -12.824 0.871 -20.918 1.00 97.69 757 ALA A CA 1
ATOM 5846 C C . ALA A 1 757 ? -14.009 0.186 -20.221 1.00 97.69 757 ALA A C 1
ATOM 5848 O O . ALA A 1 757 ? -14.285 0.486 -19.066 1.00 97.69 757 ALA A O 1
ATOM 5849 N N . ALA A 1 758 ? -14.662 -0.791 -20.860 1.00 97.44 758 ALA A N 1
ATOM 5850 C CA . ALA A 1 758 ? -15.749 -1.549 -20.240 1.00 97.44 758 ALA A CA 1
ATOM 5851 C C . ALA A 1 758 ? -15.300 -2.370 -19.013 1.00 97.44 758 ALA A C 1
ATOM 5853 O O . ALA A 1 758 ? -16.063 -2.501 -18.053 1.00 97.44 758 ALA A O 1
ATOM 5854 N N . LEU A 1 759 ? -14.075 -2.914 -19.019 1.00 96.00 759 LEU A N 1
ATOM 5855 C CA . LEU A 1 759 ? -13.509 -3.623 -17.863 1.00 96.00 759 LEU A CA 1
ATOM 5856 C C . LEU A 1 759 ? -13.241 -2.669 -16.697 1.00 96.00 759 LEU A C 1
ATOM 5858 O O . LEU A 1 759 ? -13.588 -2.986 -15.558 1.00 96.00 759 LEU A O 1
ATOM 5862 N N . ILE A 1 760 ? -12.666 -1.500 -16.991 1.00 97.88 760 ILE A N 1
ATOM 5863 C CA . ILE A 1 760 ? -12.405 -0.454 -15.994 1.00 97.88 760 ILE A CA 1
ATOM 5864 C C . ILE A 1 760 ? -13.732 0.079 -15.439 1.00 97.88 760 ILE A C 1
ATOM 5866 O O . ILE A 1 760 ? -13.910 0.123 -14.223 1.00 97.88 760 ILE A O 1
ATOM 5870 N N . GLN A 1 761 ? -14.698 0.390 -16.310 1.00 98.06 761 GLN A N 1
ATOM 5871 C CA . GLN A 1 761 ? -16.009 0.911 -15.923 1.00 98.06 761 GLN A CA 1
ATOM 5872 C C . GLN A 1 761 ? -16.744 -0.032 -14.971 1.00 98.06 761 GLN A C 1
ATOM 5874 O O . GLN A 1 761 ? -17.327 0.422 -13.996 1.00 98.06 761 GLN A O 1
ATOM 5879 N N . ALA A 1 762 ? -16.672 -1.349 -15.189 1.00 96.25 762 ALA A N 1
ATOM 5880 C CA . ALA A 1 762 ? -17.294 -2.310 -14.283 1.00 96.25 762 ALA A CA 1
ATOM 5881 C C . ALA A 1 762 ? -16.733 -2.228 -12.848 1.00 96.25 762 ALA A C 1
ATOM 5883 O O . ALA A 1 762 ? -17.475 -2.450 -11.891 1.00 96.25 762 ALA A O 1
ATOM 5884 N N . GLN A 1 763 ? -15.444 -1.905 -12.689 1.00 94.94 763 GLN A N 1
ATOM 5885 C CA . GLN A 1 763 ? -14.844 -1.688 -11.370 1.00 94.94 763 GLN A CA 1
ATOM 5886 C C . GLN A 1 763 ? -15.151 -0.296 -10.811 1.00 94.94 763 GLN A C 1
ATOM 5888 O O . GLN A 1 763 ? -15.313 -0.171 -9.602 1.00 94.94 763 GLN A O 1
ATOM 5893 N N . VAL A 1 764 ? -15.275 0.732 -11.658 1.00 96.81 764 VAL A N 1
ATOM 5894 C CA . VAL A 1 764 ? -15.744 2.067 -11.241 1.00 96.81 764 VAL A CA 1
ATOM 5895 C C . VAL A 1 764 ? -17.175 1.982 -10.705 1.00 96.81 764 VAL A C 1
ATOM 5897 O O . VAL A 1 764 ? -17.450 2.459 -9.606 1.00 96.81 764 VAL A O 1
ATOM 5900 N N . ASP A 1 765 ? -18.062 1.280 -11.409 1.00 95.44 765 ASP A N 1
ATOM 5901 C CA . ASP A 1 765 ? -19.435 1.031 -10.967 1.00 95.44 765 ASP A CA 1
ATOM 5902 C C . ASP A 1 765 ? -19.463 0.295 -9.616 1.00 95.44 765 ASP A C 1
ATOM 5904 O O . ASP A 1 765 ? -20.246 0.646 -8.732 1.00 95.44 765 ASP A O 1
ATOM 5908 N N . ASP A 1 766 ? -18.588 -0.700 -9.421 1.00 91.56 766 ASP A N 1
ATOM 5909 C CA . ASP A 1 766 ? -18.473 -1.412 -8.144 1.00 91.56 766 ASP A CA 1
ATOM 5910 C C . ASP A 1 766 ? -17.863 -0.545 -7.030 1.00 91.56 766 ASP A C 1
ATOM 5912 O O . ASP A 1 766 ? -18.264 -0.657 -5.867 1.00 91.56 766 ASP A O 1
ATOM 5916 N N . ALA A 1 767 ? -16.938 0.354 -7.366 1.00 92.56 767 ALA A N 1
ATOM 5917 C CA . ALA A 1 767 ? -16.384 1.325 -6.432 1.00 92.56 767 ALA A CA 1
ATOM 5918 C C . ALA A 1 767 ? -17.470 2.293 -5.942 1.00 92.56 767 ALA A C 1
ATOM 5920 O O . ALA A 1 767 ? -17.571 2.528 -4.742 1.00 92.56 767 ALA A O 1
ATOM 5921 N N . LEU A 1 768 ? -18.346 2.783 -6.824 1.00 92.38 768 LEU A N 1
ATOM 5922 C CA . LEU A 1 768 ? -19.446 3.692 -6.468 1.00 92.38 768 LEU A CA 1
ATOM 5923 C C . LEU A 1 768 ? -20.476 3.060 -5.516 1.00 92.38 768 LEU A C 1
ATOM 5925 O O . LEU A 1 768 ? -21.083 3.762 -4.706 1.00 92.38 768 LEU A O 1
ATOM 5929 N N . LEU A 1 769 ? -20.643 1.733 -5.550 1.00 87.75 769 LEU A N 1
ATOM 5930 C CA . LEU A 1 769 ? -21.466 1.008 -4.570 1.00 87.75 769 LEU A CA 1
ATOM 5931 C C . LEU A 1 769 ? -20.862 1.001 -3.157 1.00 87.75 769 LEU A C 1
ATOM 5933 O O . LEU A 1 769 ? -21.521 0.558 -2.223 1.00 87.75 769 LEU A O 1
ATOM 5937 N N . GLY A 1 770 ? -19.611 1.430 -2.995 1.00 83.06 770 GLY A N 1
ATOM 5938 C CA . GLY A 1 770 ? -18.935 1.444 -1.708 1.00 83.06 770 GLY A CA 1
ATOM 5939 C C . GLY A 1 770 ? -18.570 0.056 -1.170 1.00 83.06 770 GLY A C 1
ATOM 5940 O O . GLY A 1 770 ? -18.819 -0.963 -1.826 1.00 83.06 770 GLY A O 1
ATOM 5941 N N . PRO A 1 771 ? -17.971 -0.005 0.035 1.00 77.19 771 PRO A N 1
ATOM 5942 C CA . PRO A 1 771 ? -17.434 -1.226 0.636 1.00 77.19 771 PRO A CA 1
ATOM 5943 C C . PRO A 1 771 ? -18.465 -2.323 0.929 1.00 77.19 771 PRO A C 1
ATOM 5945 O O . PRO A 1 771 ? -18.080 -3.472 1.129 1.00 77.19 771 PRO A O 1
ATOM 5948 N N . ASP A 1 772 ? -19.763 -2.029 0.972 1.00 71.12 772 ASP A N 1
ATOM 5949 C CA . ASP A 1 772 ? -20.787 -3.065 1.149 1.00 71.12 772 ASP A CA 1
ATOM 5950 C C . ASP A 1 772 ? -21.376 -3.606 -0.152 1.00 71.12 772 ASP A C 1
ATOM 5952 O O . ASP A 1 772 ? -22.037 -4.646 -0.128 1.00 71.12 772 ASP A O 1
ATOM 5956 N N . GLY A 1 773 ? -21.104 -2.946 -1.282 1.00 78.00 773 GLY A N 1
ATOM 5957 C CA . GLY A 1 773 ? -21.638 -3.342 -2.582 1.00 78.00 773 GLY A CA 1
ATOM 5958 C C . GLY A 1 773 ? -23.153 -3.183 -2.703 1.00 78.00 773 GLY A C 1
ATOM 5959 O O . GLY A 1 773 ? -23.754 -3.779 -3.598 1.00 78.00 773 GLY A O 1
ATOM 5960 N N . GLU A 1 774 ? -23.790 -2.410 -1.822 1.00 77.81 774 GLU A N 1
ATOM 5961 C CA . GLU A 1 774 ? -25.231 -2.186 -1.804 1.00 77.81 774 GLU A CA 1
ATOM 5962 C C . GLU A 1 774 ? -25.537 -0.705 -2.055 1.00 77.81 774 GLU A C 1
ATOM 5964 O O . GLU A 1 774 ? -25.190 0.157 -1.265 1.00 77.81 774 GLU A O 1
ATOM 5969 N N . GLN A 1 775 ? -26.294 -0.400 -3.111 1.00 79.25 775 GLN A N 1
ATOM 5970 C CA . GLN A 1 775 ? -26.688 0.980 -3.402 1.00 79.25 775 GLN A CA 1
ATOM 5971 C C . GLN A 1 775 ? -27.632 1.572 -2.334 1.00 79.25 775 GLN A C 1
ATOM 5973 O O . GLN A 1 775 ? -28.608 0.936 -1.914 1.00 79.25 775 GLN A O 1
ATOM 5978 N N . GLY A 1 776 ? -27.447 2.854 -2.007 1.00 68.31 776 GLY A N 1
ATOM 5979 C CA . GLY A 1 776 ? -28.366 3.644 -1.180 1.00 68.31 776 GLY A CA 1
ATOM 5980 C C . GLY A 1 776 ? -28.102 3.507 0.318 1.00 68.31 776 GLY A C 1
ATOM 5981 O O . GLY A 1 776 ? -29.002 3.733 1.147 1.00 68.31 776 GLY A O 1
ATOM 5982 N N . THR A 1 777 ? -26.894 3.088 0.669 1.00 64.88 777 THR A N 1
ATOM 5983 C CA . THR A 1 777 ? -26.445 2.841 2.035 1.00 64.88 777 THR A CA 1
ATOM 5984 C C . THR A 1 777 ? -25.754 4.088 2.602 1.00 64.88 777 THR A C 1
ATOM 5986 O O . THR A 1 777 ? -26.010 5.225 2.184 1.00 64.88 777 THR A O 1
ATOM 5989 N N . ASN A 1 778 ? -25.021 3.951 3.709 1.00 63.44 778 ASN A N 1
ATOM 5990 C CA . ASN A 1 778 ? -24.322 5.098 4.304 1.00 63.44 778 ASN A CA 1
ATOM 5991 C C . ASN A 1 778 ? -22.887 5.246 3.796 1.00 63.44 778 ASN A C 1
ATOM 5993 O O . ASN A 1 778 ? -22.247 6.230 4.157 1.00 63.44 778 ASN A O 1
ATOM 5997 N N . ASP A 1 779 ? -22.463 4.302 2.974 1.00 65.19 779 ASP A N 1
ATOM 5998 C CA . ASP A 1 779 ? -21.110 3.993 2.549 1.00 65.19 779 ASP A CA 1
ATOM 5999 C C . ASP A 1 779 ? -20.965 3.974 1.021 1.00 65.19 779 ASP A C 1
ATOM 6001 O O . ASP A 1 779 ? -19.864 3.732 0.539 1.00 65.19 779 ASP A O 1
ATOM 6005 N N . ASP A 1 780 ? -22.035 4.321 0.285 1.00 77.31 780 ASP A N 1
ATOM 6006 C CA . ASP A 1 780 ? -21.969 4.726 -1.124 1.00 77.31 780 ASP A CA 1
ATOM 6007 C C . ASP A 1 780 ? -20.822 5.737 -1.322 1.00 77.31 780 ASP A C 1
ATOM 6009 O O . ASP A 1 780 ? -20.727 6.746 -0.607 1.00 77.31 780 ASP A O 1
ATOM 6013 N N . VAL A 1 781 ? -19.984 5.478 -2.322 1.00 87.56 781 VAL A N 1
ATOM 6014 C CA . VAL A 1 781 ? -18.836 6.314 -2.679 1.00 87.56 781 VAL A CA 1
ATOM 6015 C C . VAL A 1 781 ? -19.234 7.251 -3.810 1.00 87.56 781 VAL A C 1
ATOM 6017 O O . VAL A 1 781 ? -19.973 6.881 -4.717 1.00 87.56 781 VAL A O 1
ATOM 6020 N N . ASN A 1 782 ? -18.734 8.481 -3.760 1.00 89.50 782 ASN A N 1
ATOM 6021 C CA . ASN A 1 782 ? -18.915 9.469 -4.823 1.00 89.50 782 ASN A CA 1
ATOM 6022 C C . ASN A 1 782 ? -17.603 10.135 -5.253 1.00 89.50 782 ASN A C 1
ATOM 6024 O O . ASN A 1 782 ? -17.652 11.205 -5.839 1.00 89.50 782 ASN A O 1
ATOM 6028 N N . LYS A 1 783 ? -16.463 9.538 -4.888 1.00 92.75 783 LYS A N 1
ATOM 6029 C CA . LYS A 1 783 ? -15.116 9.977 -5.261 1.00 92.75 783 LYS A CA 1
ATOM 6030 C C . LYS A 1 783 ? -14.337 8.752 -5.717 1.00 92.75 783 LYS A C 1
ATOM 6032 O O . LYS A 1 783 ? -14.100 7.859 -4.897 1.00 92.75 783 LYS A O 1
ATOM 6037 N N . VAL A 1 784 ? -13.969 8.683 -6.990 1.00 96.50 784 VAL A N 1
ATOM 6038 C CA . VAL A 1 784 ? -13.246 7.551 -7.577 1.00 96.50 784 VAL A CA 1
ATOM 6039 C C . VAL A 1 784 ? -11.944 8.021 -8.215 1.00 96.50 784 VAL A C 1
ATOM 6041 O O . VAL A 1 784 ? -11.923 8.900 -9.078 1.00 96.50 784 VAL A O 1
ATOM 6044 N N . VAL A 1 785 ? -10.855 7.382 -7.794 1.00 97.94 785 VAL A N 1
ATOM 6045 C CA . VAL A 1 785 ? -9.526 7.489 -8.390 1.00 97.94 785 VAL A CA 1
ATOM 6046 C C . VAL A 1 785 ? -9.312 6.280 -9.295 1.00 97.94 785 VAL A C 1
ATOM 6048 O O . VAL A 1 785 ? -9.415 5.139 -8.841 1.00 97.94 785 VAL A O 1
ATOM 6051 N N . VAL A 1 786 ? -8.987 6.519 -10.561 1.00 98.50 786 VAL A N 1
ATOM 6052 C CA . VAL A 1 786 ? -8.516 5.485 -11.488 1.00 98.50 786 VAL A CA 1
ATOM 6053 C C . VAL A 1 786 ? -7.011 5.653 -11.666 1.00 98.50 786 VAL A C 1
ATOM 6055 O O . VAL A 1 786 ? -6.559 6.708 -12.090 1.00 98.50 786 VAL A O 1
ATOM 6058 N N . ALA A 1 787 ? -6.228 4.633 -11.334 1.00 98.38 787 ALA A N 1
ATOM 6059 C CA . ALA A 1 787 ? -4.789 4.601 -11.568 1.00 98.38 787 ALA A CA 1
ATOM 6060 C C . ALA A 1 787 ? -4.469 3.633 -12.712 1.00 98.38 787 ALA A C 1
ATOM 6062 O O . ALA A 1 787 ? -4.999 2.523 -12.755 1.00 98.38 787 ALA A O 1
ATOM 6063 N N . THR A 1 788 ? -3.642 4.031 -13.669 1.00 97.81 788 THR A N 1
ATOM 6064 C CA . THR A 1 788 ? -3.335 3.189 -14.829 1.00 97.81 788 THR A CA 1
ATOM 6065 C C . THR A 1 788 ? -1.859 3.138 -15.151 1.00 97.81 788 THR A C 1
ATOM 6067 O O . THR A 1 788 ? -1.092 4.020 -14.783 1.00 97.81 788 THR A O 1
ATOM 6070 N N . HIS A 1 789 ? -1.482 2.091 -15.880 1.00 95.25 789 HIS A N 1
ATOM 6071 C CA . HIS A 1 789 ? -0.146 1.930 -16.430 1.00 95.25 789 HIS A CA 1
ATOM 6072 C C . HIS A 1 789 ? -0.234 1.501 -17.906 1.00 95.25 789 HIS A C 1
ATOM 6074 O O . HIS A 1 789 ? -0.262 0.307 -18.219 1.00 95.25 789 HIS A O 1
ATOM 6080 N N . MET A 1 790 ? -0.369 2.467 -18.825 1.00 90.19 790 MET A N 1
ATOM 6081 C CA . MET A 1 790 ? -0.763 2.224 -20.228 1.00 90.19 790 MET A CA 1
ATOM 6082 C C . MET A 1 790 ? 0.372 2.334 -21.248 1.00 90.19 790 MET A C 1
ATOM 6084 O O . MET A 1 790 ? 0.125 2.170 -22.442 1.00 90.19 790 MET A O 1
ATOM 6088 N N . GLN A 1 791 ? 1.607 2.592 -20.812 1.00 81.56 791 GLN A N 1
ATOM 6089 C CA . GLN A 1 791 ? 2.807 2.741 -21.656 1.00 81.56 791 GLN A CA 1
ATOM 6090 C C . GLN A 1 791 ? 2.801 3.944 -22.622 1.00 81.56 791 GLN A C 1
ATOM 6092 O O . GLN A 1 791 ? 3.854 4.416 -23.044 1.00 81.56 791 GLN A O 1
ATOM 6097 N N . LYS A 1 792 ? 1.628 4.489 -22.970 1.00 81.69 792 LYS A N 1
ATOM 6098 C CA . LYS A 1 792 ? 1.476 5.701 -23.781 1.00 81.69 792 LYS A CA 1
ATOM 6099 C C . LYS A 1 792 ? 0.407 6.609 -23.203 1.00 81.69 792 LYS A C 1
ATOM 6101 O O . LYS A 1 792 ? -0.750 6.213 -23.089 1.00 81.69 792 LYS A O 1
ATOM 6106 N N . ILE A 1 793 ? 0.776 7.866 -22.968 1.00 85.38 793 ILE A N 1
ATOM 6107 C CA . ILE A 1 793 ? -0.112 8.847 -22.340 1.00 85.38 793 ILE A CA 1
ATOM 6108 C C . ILE A 1 793 ? -1.367 9.149 -23.171 1.00 85.38 793 ILE A C 1
ATOM 6110 O O . ILE A 1 793 ? -2.413 9.484 -22.623 1.00 85.38 793 ILE A O 1
ATOM 6114 N N . ASN A 1 794 ? -1.304 9.007 -24.501 1.00 84.81 794 ASN A N 1
ATOM 6115 C CA . ASN A 1 794 ? -2.457 9.257 -25.366 1.00 84.81 794 ASN A CA 1
ATOM 6116 C C . ASN A 1 794 ? -3.570 8.212 -25.182 1.00 84.81 794 ASN A C 1
ATOM 6118 O O . ASN A 1 794 ? -4.730 8.525 -25.428 1.00 84.81 794 ASN A O 1
ATOM 6122 N N . ILE A 1 795 ? -3.248 6.999 -24.718 1.00 90.75 795 ILE A N 1
ATOM 6123 C CA . ILE A 1 795 ? -4.268 5.998 -24.380 1.00 90.75 795 ILE A CA 1
ATOM 6124 C C . ILE A 1 795 ? -5.113 6.508 -23.212 1.00 90.75 795 ILE A C 1
ATOM 6126 O O . ILE A 1 795 ? -6.337 6.458 -23.281 1.00 90.75 795 ILE A O 1
ATOM 6130 N N . ASP A 1 796 ? -4.481 7.050 -22.173 1.00 94.75 796 ASP A N 1
ATOM 6131 C CA . ASP A 1 796 ? -5.191 7.611 -21.025 1.00 94.75 796 ASP A CA 1
ATOM 6132 C C . ASP A 1 796 ? -5.990 8.866 -21.412 1.00 94.75 796 ASP A C 1
ATOM 6134 O O . ASP A 1 796 ? -7.193 8.941 -21.154 1.00 94.75 796 ASP A O 1
ATOM 6138 N N . VAL A 1 797 ? -5.336 9.820 -22.088 1.00 90.88 797 VAL A N 1
ATOM 6139 C CA . VAL A 1 797 ? -5.894 11.147 -22.404 1.00 90.88 797 VAL A CA 1
ATOM 6140 C C . VAL A 1 797 ? -6.987 11.100 -23.474 1.00 90.88 797 VAL A C 1
ATOM 6142 O O . VAL A 1 797 ? -8.035 11.722 -23.309 1.00 90.88 797 VAL A O 1
ATOM 6145 N N . GLU A 1 798 ? -6.753 10.404 -24.589 1.00 92.12 798 GLU A N 1
ATOM 6146 C CA . GLU A 1 798 ? -7.644 10.448 -25.757 1.00 92.12 798 GLU A CA 1
ATOM 6147 C C . GLU A 1 798 ? -8.627 9.276 -25.789 1.00 92.12 798 GLU A C 1
ATOM 6149 O O . GLU A 1 798 ? -9.732 9.414 -26.321 1.00 92.12 798 GLU A O 1
ATOM 6154 N N . GLU A 1 799 ? -8.245 8.121 -25.232 1.00 94.88 799 GLU A N 1
ATOM 6155 C CA . GLU A 1 799 ? -9.017 6.894 -25.402 1.00 94.88 799 GLU A CA 1
ATOM 6156 C C . GLU A 1 799 ? -9.777 6.467 -24.142 1.00 94.88 799 GLU A C 1
ATOM 6158 O O . GLU A 1 799 ? -10.962 6.151 -24.240 1.00 94.88 799 GLU A O 1
ATOM 6163 N N . LEU A 1 800 ? -9.160 6.471 -22.962 1.00 97.44 800 LEU A N 1
ATOM 6164 C CA . LEU A 1 800 ? -9.794 5.933 -21.756 1.00 97.44 800 LEU A CA 1
ATOM 6165 C C . LEU A 1 800 ? -10.661 6.957 -21.025 1.00 97.44 800 LEU A C 1
ATOM 6167 O O . LEU A 1 800 ? -11.852 6.698 -20.857 1.00 97.44 800 LEU A O 1
ATOM 6171 N N . VAL A 1 801 ? -10.126 8.119 -20.632 1.00 97.25 801 VAL A N 1
ATOM 6172 C CA . VAL A 1 801 ? -10.894 9.097 -19.833 1.00 97.25 801 VAL A CA 1
ATOM 6173 C C . VAL A 1 801 ? -12.240 9.482 -20.470 1.00 97.25 801 VAL A C 1
ATOM 6175 O O . VAL A 1 801 ? -13.254 9.382 -19.777 1.00 97.25 801 VAL A O 1
ATOM 6178 N N . PRO A 1 802 ? -12.330 9.803 -21.779 1.00 96.88 802 PRO A N 1
ATOM 6179 C CA . PRO A 1 802 ? -13.606 10.174 -22.401 1.00 96.88 802 PRO A CA 1
ATOM 6180 C C . PRO A 1 802 ? -14.645 9.041 -22.487 1.00 96.88 802 PRO A C 1
ATOM 6182 O O . PRO A 1 802 ? -15.789 9.286 -22.872 1.00 96.88 802 PRO A O 1
ATOM 6185 N N . ARG A 1 803 ? -14.260 7.789 -22.198 1.00 97.75 803 ARG A N 1
ATOM 6186 C CA . ARG A 1 803 ? -15.144 6.609 -22.233 1.00 97.75 803 ARG A CA 1
ATOM 6187 C C . ARG A 1 803 ? -15.655 6.186 -20.859 1.00 97.75 803 ARG A C 1
ATOM 6189 O O . ARG A 1 803 ? -16.568 5.364 -20.806 1.00 97.75 803 ARG A O 1
ATOM 6196 N N . LEU A 1 804 ? -15.066 6.699 -19.782 1.00 98.00 804 LEU A N 1
ATOM 6197 C CA . LEU A 1 804 ? -15.405 6.315 -18.414 1.00 98.00 804 LEU A CA 1
ATOM 6198 C C . LEU A 1 804 ? -16.403 7.300 -17.802 1.00 98.00 804 LEU A C 1
ATOM 6200 O O . LEU A 1 804 ? -16.327 8.497 -18.047 1.00 98.00 804 LEU A O 1
ATOM 6204 N N . GLU A 1 805 ? -17.325 6.807 -16.986 1.00 97.31 805 GLU A N 1
ATOM 6205 C CA . GLU A 1 805 ? -18.317 7.586 -16.241 1.00 97.31 805 GLU A CA 1
ATOM 6206 C C . GLU A 1 805 ? -18.075 7.431 -14.732 1.00 97.31 805 GLU A C 1
ATOM 6208 O O . GLU A 1 805 ? -17.756 6.336 -14.266 1.00 97.31 805 GLU A O 1
ATOM 6213 N N . GLY A 1 806 ? -18.260 8.503 -13.951 1.00 94.38 806 GLY A N 1
ATOM 6214 C CA . GLY A 1 806 ? -18.109 8.454 -12.488 1.00 94.38 806 GLY A CA 1
ATOM 6215 C C . GLY A 1 806 ? -16.667 8.389 -11.971 1.00 94.38 806 GLY A C 1
ATOM 6216 O O . GLY A 1 806 ? -16.463 8.000 -10.824 1.00 94.38 806 GLY A O 1
ATOM 6217 N N . VAL A 1 807 ? -15.690 8.749 -12.808 1.00 96.69 807 VAL A N 1
ATOM 6218 C CA . VAL A 1 807 ? -14.282 8.946 -12.431 1.00 96.69 807 VAL A CA 1
ATOM 6219 C C . VAL A 1 807 ? -14.066 10.417 -12.095 1.00 96.69 807 VAL A C 1
ATOM 6221 O O . VAL A 1 807 ? -14.561 11.271 -12.825 1.00 96.69 807 VAL A O 1
ATOM 6224 N N . ASP A 1 808 ? -13.304 10.710 -11.042 1.00 95.00 808 ASP A N 1
ATOM 6225 C CA . ASP A 1 808 ? -13.008 12.092 -10.641 1.00 95.00 808 ASP A CA 1
ATOM 6226 C C . ASP A 1 808 ? -11.518 12.423 -10.776 1.00 95.00 808 ASP A C 1
ATOM 6228 O O . ASP A 1 808 ? -11.139 13.522 -11.182 1.00 95.00 808 ASP A O 1
ATOM 6232 N N . VAL A 1 809 ? -10.650 11.458 -10.472 1.00 97.06 809 VAL A N 1
ATOM 6233 C CA . VAL A 1 809 ? -9.195 11.616 -10.556 1.00 97.06 809 VAL A CA 1
ATOM 6234 C C . VAL A 1 809 ? -8.599 10.465 -11.342 1.00 97.06 809 VAL A C 1
ATOM 6236 O O . VAL A 1 809 ? -8.999 9.315 -11.165 1.00 97.06 809 VAL A O 1
ATOM 6239 N N . TYR A 1 810 ? -7.616 10.773 -12.181 1.00 98.25 810 TYR A N 1
ATOM 6240 C CA . TYR A 1 810 ? -6.930 9.798 -13.011 1.00 98.25 810 TYR A CA 1
ATOM 6241 C C . TYR A 1 810 ? -5.409 9.910 -12.831 1.00 98.25 810 TYR A C 1
ATOM 6243 O O . TYR A 1 810 ? -4.829 10.960 -13.090 1.00 98.25 810 TYR A O 1
ATOM 6251 N N . VAL A 1 811 ? -4.753 8.845 -12.373 1.00 98.50 811 VAL A N 1
ATOM 6252 C CA . VAL A 1 811 ? -3.300 8.794 -12.134 1.00 98.50 811 VAL A CA 1
ATOM 6253 C C . VAL A 1 811 ? -2.671 7.876 -13.177 1.00 98.50 811 VAL A C 1
ATOM 6255 O O . VAL A 1 811 ? -2.729 6.656 -13.041 1.00 98.50 811 VAL A O 1
ATOM 6258 N N . ALA A 1 812 ? -2.107 8.443 -14.239 1.00 96.81 812 ALA A N 1
ATOM 6259 C CA . ALA A 1 812 ? -1.492 7.660 -15.311 1.00 96.81 812 ALA A CA 1
ATOM 6260 C C . ALA A 1 812 ? -0.102 7.118 -14.911 1.00 96.81 812 ALA A C 1
ATOM 6262 O O . ALA A 1 812 ? 0.400 7.405 -13.822 1.00 96.81 812 ALA A O 1
ATOM 6263 N N . GLY A 1 813 ? 0.490 6.309 -15.794 1.00 90.75 813 GLY A N 1
ATOM 6264 C CA . GLY A 1 813 ? 1.814 5.702 -15.643 1.00 90.75 813 GLY A CA 1
ATOM 6265 C C . GLY A 1 813 ? 2.233 4.923 -16.896 1.00 90.75 813 GLY A C 1
ATOM 6266 O O . GLY A 1 813 ? 1.420 4.676 -17.798 1.00 90.75 813 GLY A O 1
ATOM 6267 N N . GLY A 1 814 ? 3.509 4.556 -16.990 1.00 82.00 814 GLY A N 1
ATOM 6268 C CA . GLY A 1 814 ? 4.119 3.812 -18.099 1.00 82.00 814 GLY A CA 1
ATOM 6269 C C . GLY A 1 814 ? 4.647 4.688 -19.231 1.00 82.00 814 GLY A C 1
ATOM 6270 O O . GLY A 1 814 ? 5.350 4.217 -20.121 1.00 82.00 814 GLY A O 1
ATOM 6271 N N . SER A 1 815 ? 4.260 5.963 -19.261 1.00 80.75 815 SER A N 1
ATOM 6272 C CA . SER A 1 815 ? 4.570 6.865 -20.375 1.00 80.75 815 SER A CA 1
ATOM 6273 C C . SER A 1 815 ? 5.756 7.786 -20.110 1.00 80.75 815 SER A C 1
ATOM 6275 O O . SER A 1 815 ? 6.195 8.473 -21.036 1.00 80.75 815 SER A O 1
ATOM 6277 N N . ASN A 1 816 ? 6.212 7.867 -18.855 1.00 80.56 816 ASN A N 1
ATOM 6278 C CA . ASN A 1 816 ? 7.268 8.766 -18.381 1.00 80.56 816 ASN A CA 1
ATOM 6279 C C . ASN A 1 816 ? 6.984 10.250 -18.715 1.00 80.56 816 ASN A C 1
ATOM 6281 O O . ASN A 1 816 ? 7.889 11.069 -18.869 1.00 80.56 816 ASN A O 1
ATOM 6285 N N . THR A 1 817 ? 5.710 10.614 -18.907 1.00 80.50 817 THR A N 1
ATOM 6286 C CA . THR A 1 817 ? 5.316 11.954 -19.356 1.00 80.50 817 THR A CA 1
ATOM 6287 C C . THR A 1 817 ? 5.106 12.883 -18.164 1.00 80.50 817 THR A C 1
ATOM 6289 O O . THR A 1 817 ? 4.155 12.717 -17.404 1.00 80.50 817 THR A O 1
ATOM 6292 N N . VAL A 1 818 ? 5.931 13.920 -18.027 1.00 85.56 818 VAL A N 1
ATOM 6293 C CA . VAL A 1 818 ? 5.740 14.942 -16.985 1.00 85.56 818 VAL A CA 1
ATOM 6294 C C . VAL A 1 818 ? 4.628 15.908 -17.361 1.00 85.56 818 VAL A C 1
ATOM 6296 O O . VAL A 1 818 ? 4.628 16.481 -18.454 1.00 85.56 818 VAL A O 1
ATOM 6299 N N . PHE A 1 819 ? 3.714 16.134 -16.426 1.00 89.44 819 PHE A N 1
ATOM 6300 C CA . PHE A 1 819 ? 2.735 17.214 -16.481 1.00 89.44 819 PHE A CA 1
ATOM 6301 C C . PHE A 1 819 ? 3.235 18.334 -15.578 1.00 89.44 819 PHE A C 1
ATOM 6303 O O . PHE A 1 819 ? 3.542 18.073 -14.416 1.00 89.44 819 PHE A O 1
ATOM 6310 N N . GLN A 1 820 ? 3.370 19.556 -16.090 1.00 86.50 820 GLN A N 1
ATOM 6311 C CA . GLN A 1 820 ? 3.901 20.660 -15.295 1.00 86.50 820 GLN A CA 1
ATOM 6312 C C . GLN A 1 820 ? 3.429 22.004 -15.836 1.00 86.50 820 GLN A C 1
ATOM 6314 O O . GLN A 1 820 ? 3.468 22.237 -17.040 1.00 86.50 820 GLN A O 1
ATOM 6319 N N . ASN A 1 821 ? 3.034 22.917 -14.948 1.00 86.00 821 ASN A N 1
ATOM 6320 C CA . ASN A 1 821 ? 2.747 24.288 -15.364 1.00 86.00 821 ASN A CA 1
ATOM 6321 C C . ASN A 1 821 ? 4.047 25.018 -15.776 1.00 86.00 821 ASN A C 1
ATOM 6323 O O . ASN A 1 821 ? 5.084 24.800 -15.139 1.00 86.00 821 ASN A O 1
ATOM 6327 N N . PRO A 1 822 ? 4.018 25.914 -16.782 1.00 82.75 822 PRO A N 1
ATOM 6328 C CA . PRO A 1 822 ? 5.219 26.554 -17.337 1.00 82.75 822 PRO A CA 1
ATOM 6329 C C . PRO A 1 822 ? 6.087 27.344 -16.347 1.00 82.75 822 PRO A C 1
ATOM 6331 O O . PRO A 1 822 ? 7.265 27.583 -16.610 1.00 82.75 822 PRO A O 1
ATOM 6334 N N . GLU A 1 823 ? 5.511 27.819 -15.245 1.00 83.31 823 GLU A N 1
ATOM 6335 C CA . GLU A 1 823 ? 6.201 28.580 -14.203 1.00 83.31 823 GLU A CA 1
ATOM 6336 C C . GLU A 1 823 ? 6.941 27.711 -13.179 1.00 83.31 823 GLU A C 1
ATOM 6338 O O . GLU A 1 823 ? 7.807 28.223 -12.464 1.00 83.31 823 GLU A O 1
ATOM 6343 N N . ASN A 1 824 ? 6.616 26.420 -13.107 1.00 87.00 824 ASN A N 1
ATOM 6344 C CA . ASN A 1 824 ? 7.171 25.511 -12.115 1.00 87.00 824 ASN A CA 1
ATOM 6345 C C . ASN A 1 824 ? 8.491 24.889 -12.601 1.00 87.00 824 ASN A C 1
ATOM 6347 O O . ASN A 1 824 ? 8.691 24.689 -13.802 1.00 87.00 824 ASN A O 1
ATOM 6351 N N . PRO A 1 825 ? 9.421 24.567 -11.682 1.00 88.44 825 PRO A N 1
ATOM 6352 C CA . PRO A 1 825 ? 10.704 23.992 -12.056 1.00 88.44 825 PRO A CA 1
ATOM 6353 C C . PRO A 1 825 ? 10.535 22.600 -12.672 1.00 88.44 825 PRO A C 1
ATOM 6355 O O . PRO A 1 825 ? 9.633 21.842 -12.314 1.00 88.44 825 PRO A O 1
ATOM 6358 N N . LEU A 1 826 ? 11.455 22.252 -13.568 1.00 85.12 826 LEU A N 1
ATOM 6359 C CA . LEU A 1 826 ? 11.625 20.903 -14.096 1.00 85.12 826 LEU A CA 1
ATOM 6360 C C . LEU A 1 826 ? 12.896 20.282 -13.515 1.00 85.12 826 LEU A C 1
ATOM 6362 O O . LEU A 1 826 ? 13.815 20.988 -13.092 1.00 85.12 826 LEU A O 1
ATOM 6366 N N . TYR A 1 827 ? 12.950 18.955 -13.521 1.00 84.44 827 TYR A N 1
ATOM 6367 C CA . TYR A 1 827 ? 14.172 18.210 -13.286 1.00 84.44 827 TYR A CA 1
ATOM 6368 C C . TYR A 1 827 ? 15.209 18.600 -14.362 1.00 84.44 827 TYR A C 1
ATOM 6370 O O . TYR A 1 827 ? 14.822 18.825 -15.514 1.00 84.44 827 TYR A O 1
ATOM 6378 N N . PRO A 1 828 ? 16.505 18.730 -14.029 1.00 75.75 828 PRO A N 1
ATOM 6379 C CA . PRO A 1 828 ? 17.542 19.135 -14.975 1.00 75.75 828 PRO A CA 1
ATOM 6380 C C . PRO A 1 828 ? 17.519 18.317 -16.274 1.00 75.75 828 PRO A C 1
ATOM 6382 O O . PRO A 1 828 ? 17.519 17.091 -16.244 1.00 75.75 828 PRO A O 1
ATOM 6385 N N . GLY A 1 829 ? 17.480 19.006 -17.421 1.00 64.88 829 GLY A N 1
ATOM 6386 C CA . GLY A 1 829 ? 17.383 18.375 -18.746 1.00 64.88 829 GLY A CA 1
ATOM 6387 C C . GLY A 1 829 ? 15.995 17.825 -19.109 1.00 64.88 829 GLY A C 1
ATOM 6388 O O . GLY A 1 829 ? 15.819 17.306 -20.208 1.00 64.88 829 GLY A O 1
ATOM 6389 N N . GLY A 1 830 ? 15.009 17.944 -18.217 1.00 66.06 830 GLY A N 1
ATOM 6390 C CA . GLY A 1 830 ? 13.637 17.505 -18.445 1.00 66.06 830 GLY A CA 1
ATOM 6391 C C . GLY A 1 830 ? 12.818 18.482 -19.290 1.00 66.06 830 GLY A C 1
ATOM 6392 O O . GLY A 1 830 ? 13.100 19.679 -19.364 1.00 66.06 830 GLY A O 1
ATOM 6393 N N . SER A 1 831 ? 11.748 17.962 -19.890 1.00 72.06 831 SER A N 1
ATOM 6394 C CA . SER A 1 831 ? 10.727 18.735 -20.602 1.00 72.06 831 SER A CA 1
ATOM 6395 C C . SER A 1 831 ? 9.334 18.292 -20.170 1.00 72.06 831 SER A C 1
ATOM 6397 O O . SER A 1 831 ? 9.087 17.091 -20.052 1.00 72.06 831 SER A O 1
ATOM 6399 N N . ALA A 1 832 ? 8.411 19.237 -19.991 1.00 74.50 832 ALA A N 1
ATOM 6400 C CA . ALA A 1 832 ? 7.009 18.910 -19.765 1.00 74.50 832 ALA A CA 1
ATOM 6401 C C . ALA A 1 832 ? 6.380 18.364 -21.058 1.00 74.50 832 ALA A C 1
ATOM 6403 O O . ALA A 1 832 ? 6.538 18.953 -22.128 1.00 74.50 832 ALA A O 1
ATOM 6404 N N . GLY A 1 833 ? 5.664 17.243 -20.965 1.00 70.69 833 GLY A N 1
ATOM 6405 C CA . GLY A 1 833 ? 4.837 16.746 -22.067 1.00 70.69 833 GLY A CA 1
ATOM 6406 C C . GLY A 1 833 ? 3.520 17.513 -22.198 1.00 70.69 833 GLY A C 1
ATOM 6407 O O . GLY A 1 833 ? 2.968 17.602 -23.292 1.00 70.69 833 GLY A O 1
ATOM 6408 N N . TYR A 1 834 ? 3.052 18.099 -21.092 1.00 79.19 834 TYR A N 1
ATOM 6409 C CA . TYR A 1 834 ? 1.904 18.998 -21.038 1.00 79.19 834 TYR A CA 1
ATOM 6410 C C . TYR A 1 834 ? 2.212 20.191 -20.134 1.00 79.19 834 TYR A C 1
ATOM 6412 O O . TYR A 1 834 ? 2.648 20.009 -18.998 1.00 79.19 834 TYR A O 1
ATOM 6420 N N . ASP A 1 835 ? 1.894 21.390 -20.625 1.00 83.50 835 ASP A N 1
ATOM 6421 C CA . ASP A 1 835 ? 2.035 22.676 -19.924 1.00 83.50 835 ASP A CA 1
ATOM 6422 C C . ASP A 1 835 ? 0.898 22.915 -18.900 1.00 83.50 835 ASP A C 1
ATOM 6424 O O . ASP A 1 835 ? 0.363 24.020 -18.792 1.00 83.50 835 ASP A O 1
ATOM 6428 N N . ALA A 1 836 ? 0.450 21.861 -18.211 1.00 84.75 836 ALA A N 1
ATOM 6429 C CA . ALA A 1 836 ? -0.613 21.915 -17.210 1.00 84.75 836 ALA A CA 1
ATOM 6430 C C . ALA A 1 836 ? -0.483 20.767 -16.200 1.00 84.75 836 ALA A C 1
ATOM 6432 O O . ALA A 1 836 ? -0.296 19.614 -16.589 1.00 84.75 836 ALA A O 1
ATOM 6433 N N . TYR A 1 837 ? -0.642 21.075 -14.914 1.00 87.31 837 TYR A N 1
ATOM 6434 C CA . TYR A 1 837 ? -0.768 20.106 -13.831 1.00 87.31 837 TYR A CA 1
ATOM 6435 C C . TYR A 1 837 ? -1.848 20.573 -12.831 1.00 87.31 837 TYR A C 1
ATOM 6437 O O . TYR A 1 837 ? -1.677 21.624 -12.207 1.00 87.31 837 TYR A O 1
ATOM 6445 N N . PRO A 1 838 ? -2.940 19.810 -12.626 1.00 92.00 838 PRO A N 1
ATOM 6446 C CA . PRO A 1 838 ? -3.326 18.610 -13.374 1.00 92.00 838 PRO A CA 1
ATOM 6447 C C . PRO A 1 838 ? -3.795 18.957 -14.800 1.00 92.00 838 PRO A C 1
ATOM 6449 O O . PRO A 1 838 ? -4.139 20.102 -15.094 1.00 92.00 838 PRO A O 1
ATOM 6452 N N . LEU A 1 839 ? -3.878 17.959 -15.682 1.00 89.12 839 LEU A N 1
ATOM 6453 C CA . LEU A 1 839 ? -4.617 18.090 -16.938 1.00 89.12 839 LEU A CA 1
ATOM 6454 C C . LEU A 1 839 ? -6.106 17.848 -16.663 1.00 89.12 839 LEU A C 1
ATOM 6456 O O . LEU A 1 839 ? -6.484 16.772 -16.204 1.00 89.12 839 LEU A O 1
ATOM 6460 N N . LEU A 1 840 ? -6.959 18.830 -16.955 1.00 88.38 840 LEU A N 1
ATOM 6461 C CA . LEU A 1 840 ? -8.409 18.680 -16.810 1.00 88.38 840 LEU A CA 1
ATOM 6462 C C . LEU A 1 840 ? -9.044 18.151 -18.091 1.00 88.38 840 LEU A C 1
ATOM 6464 O O . LEU A 1 840 ? -8.943 18.774 -19.149 1.00 88.38 840 LEU A O 1
ATOM 6468 N N . LEU A 1 841 ? -9.739 17.024 -17.968 1.00 89.69 841 LEU A N 1
ATOM 6469 C CA . LEU A 1 841 ? -10.450 16.352 -19.052 1.00 89.69 841 LEU A CA 1
ATOM 6470 C C . LEU A 1 841 ? -11.938 16.198 -18.720 1.00 89.69 841 LEU A C 1
ATOM 6472 O O . LEU A 1 841 ? -12.362 16.438 -17.593 1.00 89.69 841 LEU A O 1
ATOM 6476 N N . GLU A 1 842 ? -12.731 15.804 -19.714 1.00 89.75 842 GLU A N 1
ATOM 6477 C CA . GLU A 1 842 ? -14.154 15.497 -19.555 1.00 89.75 842 GLU A CA 1
ATOM 6478 C C . GLU A 1 842 ? -14.358 13.976 -19.629 1.00 89.75 842 GLU A C 1
ATOM 6480 O O . GLU A 1 842 ? -13.925 13.334 -20.589 1.00 89.75 842 GLU A O 1
ATOM 6485 N N . ALA A 1 843 ? -14.999 13.410 -18.607 1.00 91.69 843 ALA A N 1
ATOM 6486 C CA . ALA A 1 843 ? -15.449 12.022 -18.575 1.00 91.69 843 ALA A CA 1
ATOM 6487 C C . ALA A 1 843 ? -16.618 11.782 -19.551 1.00 91.69 843 ALA A C 1
ATOM 6489 O O . ALA A 1 843 ? -17.269 12.715 -20.023 1.00 91.69 843 ALA A O 1
ATOM 6490 N N . GLY A 1 844 ? -16.954 10.517 -19.807 1.00 91.25 844 GLY A N 1
ATOM 6491 C CA . GLY A 1 844 ? -18.086 10.119 -20.652 1.00 91.25 844 GLY A CA 1
ATOM 6492 C C . GLY A 1 844 ? -19.455 10.626 -20.168 1.00 91.25 844 GLY A C 1
ATOM 6493 O O . GLY A 1 844 ? -20.377 10.773 -20.974 1.00 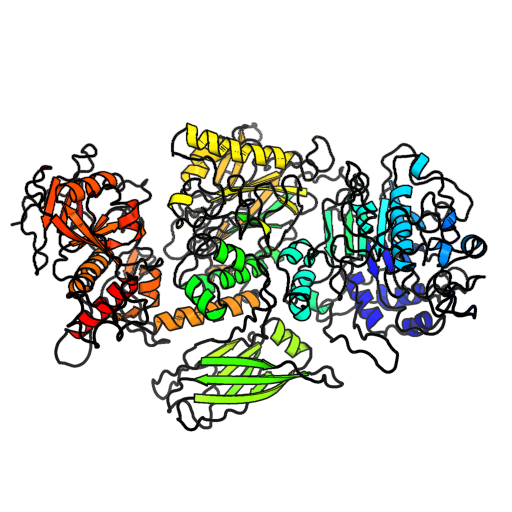91.25 844 GLY A O 1
ATOM 6494 N N . ASP A 1 845 ? -19.584 10.958 -18.877 1.00 91.12 845 ASP A N 1
ATOM 6495 C CA . ASP A 1 845 ? -20.785 11.553 -18.274 1.00 91.12 845 ASP A CA 1
ATOM 6496 C C . ASP A 1 845 ? -20.793 13.097 -18.298 1.00 91.12 845 ASP A C 1
ATOM 6498 O O . ASP A 1 845 ? -21.753 13.721 -17.830 1.00 91.12 845 ASP A O 1
ATOM 6502 N N . GLY A 1 846 ? -19.759 13.718 -18.873 1.00 89.06 846 GLY A N 1
ATOM 6503 C CA . GLY A 1 846 ? -19.605 15.166 -18.984 1.00 89.06 846 GLY A CA 1
ATOM 6504 C C . GLY A 1 846 ? -18.996 15.848 -17.754 1.00 89.06 846 GLY A C 1
ATOM 6505 O O . GLY A 1 846 ? -18.985 17.080 -17.696 1.00 89.06 846 GLY A O 1
ATOM 6506 N N . LYS A 1 847 ? -18.543 15.095 -16.742 1.00 88.50 847 LYS A N 1
ATOM 6507 C CA . LYS A 1 847 ? -17.917 15.656 -15.533 1.00 88.50 847 LYS A CA 1
ATOM 6508 C C . LYS A 1 847 ? -16.413 15.896 -15.708 1.00 88.50 847 LYS A C 1
ATOM 6510 O O . LYS A 1 847 ? -15.778 15.199 -16.500 1.00 88.50 847 LYS A O 1
ATOM 6515 N N . PRO A 1 848 ? -15.828 16.859 -14.970 1.00 88.62 848 PRO A N 1
ATOM 6516 C CA . PRO A 1 848 ? -14.388 17.083 -14.991 1.00 88.62 848 PRO A CA 1
ATOM 6517 C C . PRO A 1 848 ? -13.622 15.933 -14.319 1.00 88.62 848 PRO A C 1
ATOM 6519 O O . PRO A 1 848 ? -14.013 15.472 -13.250 1.00 88.62 848 PRO A O 1
ATOM 6522 N N . VAL A 1 849 ? -12.495 15.545 -14.918 1.00 93.44 849 VAL A N 1
ATOM 6523 C CA . VAL A 1 849 ? -11.516 14.591 -14.377 1.00 93.44 849 VAL A CA 1
ATOM 6524 C C . VAL A 1 849 ? -10.161 15.277 -14.264 1.00 93.44 849 VAL A C 1
ATOM 6526 O O . VAL A 1 849 ? -9.672 15.837 -15.248 1.00 93.44 849 VAL A O 1
ATOM 6529 N N . ALA A 1 850 ? -9.535 15.208 -13.089 1.00 93.81 850 ALA A N 1
ATOM 6530 C CA . ALA A 1 850 ? -8.156 15.653 -12.903 1.00 93.81 850 ALA A CA 1
ATOM 6531 C C . ALA A 1 850 ? -7.181 14.517 -13.242 1.00 93.81 850 ALA A C 1
ATOM 6533 O O . ALA A 1 850 ? -7.062 13.559 -12.477 1.00 93.81 850 ALA A O 1
ATOM 6534 N N . LEU A 1 851 ? -6.489 14.619 -14.381 1.00 96.06 851 LEU A N 1
ATOM 6535 C CA . LEU A 1 851 ? -5.459 13.670 -14.806 1.00 96.06 851 LEU A CA 1
ATOM 6536 C C . LEU A 1 851 ? -4.066 14.156 -14.391 1.00 96.06 851 LEU A C 1
ATOM 6538 O O . LEU A 1 851 ? -3.688 15.299 -14.657 1.00 96.06 851 LEU A O 1
ATOM 6542 N N . VAL A 1 852 ? -3.287 13.277 -13.767 1.00 97.00 852 VAL A N 1
ATOM 6543 C CA . VAL A 1 852 ? -1.898 13.527 -13.364 1.00 97.00 852 VAL A CA 1
ATOM 6544 C C . VAL A 1 852 ? -0.970 12.400 -13.815 1.00 97.00 852 VAL A C 1
ATOM 6546 O O . VAL A 1 852 ? -1.398 11.256 -13.949 1.00 97.00 852 VAL A O 1
ATOM 6549 N N . ASN A 1 853 ? 0.302 12.730 -14.041 1.00 95.12 853 ASN A N 1
ATOM 6550 C CA . ASN A 1 853 ? 1.377 11.778 -14.323 1.00 95.12 853 ASN A CA 1
ATOM 6551 C C . ASN A 1 853 ? 2.736 12.365 -13.892 1.00 95.12 853 ASN A C 1
ATOM 6553 O O . ASN A 1 853 ? 2.865 13.591 -13.790 1.00 95.12 853 ASN A O 1
ATOM 6557 N N . THR A 1 854 ? 3.743 11.520 -13.650 1.00 92.19 854 THR A N 1
ATOM 6558 C CA . THR A 1 854 ? 5.130 11.943 -13.364 1.00 92.19 854 THR A CA 1
ATOM 6559 C C . THR A 1 854 ? 6.131 11.341 -14.358 1.00 92.19 854 THR A C 1
ATOM 6561 O O . THR A 1 854 ? 5.775 10.484 -15.162 1.00 92.19 854 THR A O 1
ATOM 6564 N N . ASP A 1 855 ? 7.385 11.814 -14.324 1.00 83.62 855 ASP A N 1
ATOM 6565 C CA . ASP A 1 855 ? 8.511 11.116 -14.974 1.00 83.62 855 ASP A CA 1
ATOM 6566 C C . ASP A 1 855 ? 8.891 9.854 -14.186 1.00 83.62 855 ASP A C 1
ATOM 6568 O O . ASP A 1 855 ? 8.428 9.641 -13.061 1.00 83.62 855 ASP A O 1
ATOM 6572 N N . MET A 1 856 ? 9.829 9.109 -14.763 1.00 83.75 856 MET A N 1
ATOM 6573 C CA . MET A 1 856 ? 10.468 7.939 -14.194 1.00 83.75 856 MET A CA 1
ATOM 6574 C C . MET A 1 856 ? 11.502 8.241 -13.090 1.00 83.75 856 MET A C 1
ATOM 6576 O O . MET A 1 856 ? 11.830 9.394 -12.791 1.00 83.75 856 MET A O 1
ATOM 6580 N N . ASN A 1 857 ? 12.099 7.185 -12.526 1.00 80.31 857 ASN A N 1
ATOM 6581 C CA . ASN A 1 857 ? 13.331 7.238 -11.724 1.00 80.31 857 ASN A CA 1
ATOM 6582 C C . ASN A 1 857 ? 13.239 8.038 -10.413 1.00 80.31 857 ASN A C 1
ATOM 6584 O O . ASN A 1 857 ? 14.221 8.627 -9.976 1.00 80.31 857 ASN A O 1
ATOM 6588 N N . HIS A 1 858 ? 12.058 8.112 -9.794 1.00 88.94 858 HIS A N 1
ATOM 6589 C CA . HIS A 1 858 ? 11.804 8.998 -8.649 1.00 88.94 858 HIS A CA 1
ATOM 6590 C C . HIS A 1 858 ? 12.109 10.484 -8.931 1.00 88.94 858 HIS A C 1
ATOM 6592 O O . HIS A 1 858 ? 12.168 11.277 -7.997 1.00 88.94 858 HIS A O 1
ATOM 6598 N N . ARG A 1 859 ? 12.252 10.925 -10.187 1.00 88.69 859 ARG A N 1
ATOM 6599 C CA . ARG A 1 859 ? 12.630 12.318 -10.488 1.00 88.69 859 ARG A CA 1
ATOM 6600 C C . ARG A 1 859 ? 11.611 13.343 -10.020 1.00 88.69 859 ARG A C 1
ATOM 6602 O O . ARG A 1 859 ? 11.960 14.509 -9.866 1.00 88.69 859 ARG A O 1
ATOM 6609 N N . TYR A 1 860 ? 10.363 12.930 -9.818 1.00 94.19 860 TYR A N 1
ATOM 6610 C CA . TYR A 1 860 ? 9.300 13.804 -9.352 1.00 94.19 860 TYR A CA 1
ATOM 6611 C C . TYR A 1 860 ? 8.430 13.134 -8.295 1.00 94.19 860 TYR A C 1
ATOM 6613 O O . TYR A 1 860 ? 8.091 11.959 -8.420 1.00 94.19 860 TYR A O 1
ATOM 6621 N N . LEU A 1 861 ? 7.996 13.905 -7.301 1.00 96.88 861 LEU A N 1
ATOM 6622 C CA . LEU A 1 861 ? 6.867 13.578 -6.433 1.00 96.88 861 LEU A CA 1
ATOM 6623 C C . LEU A 1 861 ? 5.653 14.398 -6.880 1.00 96.88 861 LEU A C 1
ATOM 6625 O O . LEU A 1 861 ? 5.646 15.625 -6.772 1.00 96.88 861 LEU A O 1
ATOM 6629 N N . GLY A 1 862 ? 4.617 13.732 -7.379 1.00 96.62 862 GLY A N 1
ATOM 6630 C CA . GLY A 1 862 ? 3.361 14.381 -7.722 1.00 96.62 862 GLY A CA 1
ATOM 6631 C C . GLY A 1 862 ? 2.569 14.742 -6.469 1.00 96.62 862 GLY A C 1
ATOM 6632 O O . GLY A 1 862 ? 2.328 13.885 -5.620 1.00 96.62 862 GLY A O 1
ATOM 6633 N N . TYR A 1 863 ? 2.139 15.997 -6.356 1.00 95.31 863 TYR A N 1
ATOM 6634 C CA . TYR A 1 863 ? 1.247 16.456 -5.294 1.00 95.31 863 TYR A CA 1
ATOM 6635 C C . TYR A 1 863 ? 0.102 17.273 -5.884 1.00 95.31 863 TYR A C 1
ATOM 6637 O O . TYR A 1 863 ? 0.334 18.250 -6.592 1.00 95.31 863 TYR A O 1
ATOM 6645 N N . LEU A 1 864 ? -1.136 16.861 -5.627 1.00 92.38 864 LEU A N 1
ATOM 6646 C CA . LEU A 1 864 ? -2.340 17.533 -6.106 1.00 92.38 864 LEU A CA 1
ATOM 6647 C C . LEU A 1 864 ? -3.286 17.803 -4.937 1.00 92.38 864 LEU A C 1
ATOM 6649 O O . LEU A 1 864 ? -3.717 16.872 -4.263 1.00 92.38 864 LEU A O 1
ATOM 6653 N N . GLN A 1 865 ? -3.643 19.067 -4.724 1.00 88.25 865 GLN A N 1
ATOM 6654 C CA . GLN A 1 865 ? -4.680 19.447 -3.770 1.00 88.25 865 GLN A CA 1
ATOM 6655 C C . GLN A 1 865 ? -6.008 19.667 -4.502 1.00 88.25 865 GLN A C 1
ATOM 6657 O O . GLN A 1 865 ? -6.116 20.551 -5.349 1.00 88.25 865 GLN A O 1
ATOM 6662 N N . LEU A 1 866 ? -7.011 18.864 -4.155 1.00 85.56 866 LEU A N 1
ATOM 6663 C CA . LEU A 1 866 ? -8.352 18.849 -4.737 1.00 85.56 866 LEU A CA 1
ATOM 6664 C C . LEU A 1 866 ? -9.376 19.398 -3.745 1.00 85.56 866 LEU A C 1
ATOM 6666 O O . LEU A 1 866 ? -9.259 19.170 -2.540 1.00 85.56 866 LEU A O 1
ATOM 6670 N N . GLU A 1 867 ? -10.423 20.032 -4.261 1.00 84.31 867 GLU A N 1
ATOM 6671 C CA . GLU A 1 867 ? -11.631 20.361 -3.509 1.00 84.31 867 GLU A CA 1
ATOM 6672 C C . GLU A 1 867 ? -12.841 19.737 -4.215 1.00 84.31 867 GLU A C 1
ATOM 6674 O O . GLU A 1 867 ? -13.025 19.877 -5.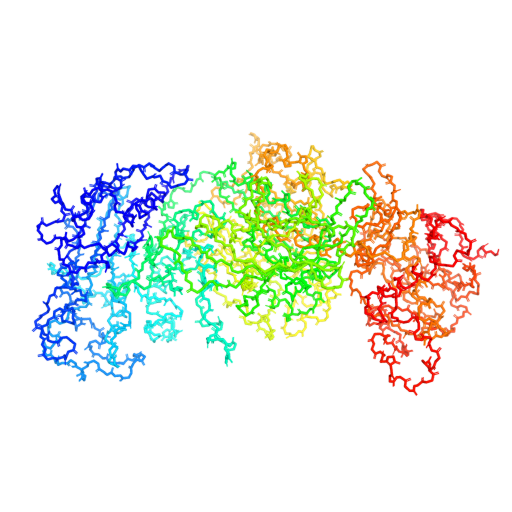422 1.00 84.31 867 GLU A O 1
ATOM 6679 N N . PHE A 1 868 ? -13.639 18.989 -3.461 1.00 83.31 868 PHE A N 1
ATOM 6680 C CA . PHE A 1 868 ? -14.847 18.321 -3.929 1.00 83.31 868 PHE A CA 1
ATOM 6681 C C . PHE A 1 868 ? -16.070 18.980 -3.314 1.00 83.31 868 PHE A C 1
ATOM 6683 O O . PHE A 1 868 ? -16.066 19.311 -2.129 1.00 83.31 868 PHE A O 1
ATOM 6690 N N . ASP A 1 869 ? -17.149 19.102 -4.075 1.00 80.94 869 ASP A N 1
ATOM 6691 C CA . ASP A 1 869 ? -18.444 19.482 -3.528 1.00 80.94 869 ASP A CA 1
ATOM 6692 C C . ASP A 1 869 ? -19.137 18.309 -2.797 1.00 80.94 869 ASP A C 1
ATOM 6694 O O . ASP A 1 869 ? -18.644 17.177 -2.712 1.00 80.94 869 ASP A O 1
ATOM 6698 N N . GLN A 1 870 ? -20.324 18.574 -2.248 1.00 77.81 870 GLN A N 1
ATOM 6699 C CA . GLN A 1 870 ? -21.134 17.579 -1.530 1.00 77.81 870 GLN A CA 1
ATOM 6700 C C . GLN A 1 870 ? -21.558 16.365 -2.383 1.00 77.81 870 GLN A C 1
ATOM 6702 O O . GLN A 1 870 ? -21.865 15.301 -1.822 1.00 77.81 870 GLN A O 1
ATOM 6707 N N . ASP A 1 871 ? -21.619 16.537 -3.708 1.00 80.25 871 ASP A N 1
ATOM 6708 C CA . ASP A 1 871 ? -21.996 15.515 -4.681 1.00 80.25 871 ASP A CA 1
ATOM 6709 C C . ASP A 1 871 ? -20.770 14.711 -5.143 1.00 80.25 871 ASP A C 1
ATOM 6711 O O . ASP A 1 871 ? -20.940 13.645 -5.733 1.00 80.25 871 ASP A O 1
ATOM 6715 N N . GLY A 1 872 ? -19.564 15.121 -4.731 1.00 83.00 872 GLY A N 1
ATOM 6716 C CA . GLY A 1 872 ? -18.301 14.469 -5.066 1.00 83.00 872 GLY A CA 1
ATOM 6717 C C . GLY A 1 872 ? -17.729 14.940 -6.396 1.00 83.00 872 GLY A C 1
ATOM 6718 O O . GLY A 1 872 ? -16.785 14.340 -6.882 1.00 83.00 872 GLY A O 1
ATOM 6719 N N . VAL A 1 873 ? -18.272 16.014 -6.972 1.00 85.50 873 VAL A N 1
ATOM 6720 C CA . VAL A 1 873 ? -17.718 16.633 -8.176 1.00 85.50 873 VAL A CA 1
ATOM 6721 C C . VAL A 1 873 ? -16.605 17.582 -7.750 1.00 85.50 873 VAL A C 1
ATOM 6723 O O . VAL A 1 873 ? -16.755 18.306 -6.765 1.00 85.50 873 VAL A O 1
ATOM 6726 N N . ILE A 1 874 ? -15.490 17.590 -8.480 1.00 84.00 874 ILE A N 1
ATOM 6727 C CA . ILE A 1 874 ? -14.419 18.571 -8.268 1.00 84.00 874 ILE A CA 1
ATOM 6728 C C . ILE A 1 874 ? -15.028 19.974 -8.411 1.00 84.00 874 ILE A C 1
ATOM 6730 O O . ILE A 1 874 ? -15.633 20.299 -9.437 1.00 84.00 874 ILE A O 1
ATOM 6734 N N . SER A 1 875 ? -14.966 20.765 -7.337 1.00 68.56 875 SER A N 1
ATOM 6735 C CA . SER A 1 875 ? -15.629 22.062 -7.271 1.00 68.56 875 SER A CA 1
ATOM 6736 C C . SER A 1 875 ? -14.906 23.060 -8.168 1.00 68.56 875 SER A C 1
ATOM 6738 O O . SER A 1 875 ? -13.744 23.369 -7.921 1.00 68.56 875 SER A O 1
ATOM 6740 N N . ASN A 1 876 ? -15.627 23.592 -9.156 1.00 55.91 876 ASN A N 1
ATOM 6741 C CA . ASN A 1 876 ? -15.159 24.665 -10.029 1.00 55.91 876 ASN A CA 1
ATOM 6742 C C . ASN A 1 876 ? -15.947 25.940 -9.713 1.00 55.91 876 ASN A C 1
ATOM 6744 O O . ASN A 1 876 ? -17.184 25.905 -9.644 1.00 55.91 876 ASN A O 1
ATOM 6748 N N . ASP A 1 877 ? -15.274 27.076 -9.553 1.00 45.78 877 ASP A N 1
ATOM 6749 C CA . ASP A 1 877 ? -15.944 28.361 -9.378 1.00 45.78 877 ASP A CA 1
ATOM 6750 C C . ASP A 1 877 ? -16.571 28.776 -10.728 1.00 45.78 877 ASP A C 1
ATOM 6752 O O . ASP A 1 877 ? -15.922 29.303 -11.637 1.00 45.78 877 ASP A O 1
ATOM 6756 N N . PHE A 1 878 ? -17.867 28.497 -10.914 1.00 41.00 878 PHE A N 1
ATOM 6757 C CA . PHE A 1 878 ? -18.619 28.988 -12.071 1.00 41.00 878 PHE A CA 1
ATOM 6758 C C . PHE A 1 878 ? -18.555 30.520 -12.092 1.00 41.00 878 PHE A C 1
ATOM 6760 O O . PHE A 1 878 ? -18.960 31.190 -11.139 1.00 41.00 878 PHE A O 1
ATOM 6767 N N . ASN A 1 879 ? -18.128 31.113 -13.210 1.00 42.75 879 ASN A N 1
ATOM 6768 C CA . ASN A 1 879 ? -18.278 32.555 -13.383 1.00 42.75 879 ASN A CA 1
ATOM 6769 C C . ASN A 1 879 ? -19.775 32.946 -13.329 1.00 42.75 879 ASN A C 1
ATOM 6771 O O . ASN A 1 879 ? -20.673 32.133 -13.555 1.00 42.75 879 ASN A O 1
ATOM 6775 N N . ALA A 1 880 ? -20.068 34.212 -13.009 1.00 37.19 880 ALA A N 1
ATOM 6776 C CA . ALA A 1 880 ? -21.426 34.701 -12.715 1.00 37.19 880 ALA A CA 1
ATOM 6777 C C . ALA A 1 880 ? -22.467 34.512 -13.846 1.00 37.19 880 ALA A C 1
ATOM 6779 O O . ALA A 1 880 ? -23.660 34.736 -13.619 1.00 37.19 880 ALA A O 1
ATOM 6780 N N . ASP A 1 881 ? -22.024 34.096 -15.033 1.00 45.25 881 ASP A N 1
ATOM 6781 C CA . ASP A 1 881 ? -22.839 33.851 -16.220 1.00 45.25 881 ASP A CA 1
ATOM 6782 C C . ASP A 1 881 ? -23.093 32.346 -16.485 1.00 45.25 881 ASP A C 1
ATOM 6784 O O . ASP A 1 881 ? -23.873 32.011 -17.378 1.00 45.25 881 ASP A O 1
ATOM 6788 N N . GLY A 1 882 ? -22.518 31.440 -15.680 1.00 35.44 882 GLY A N 1
ATOM 6789 C CA . GLY A 1 882 ? -22.747 29.992 -15.751 1.00 35.44 882 GLY A CA 1
ATOM 6790 C C . GLY A 1 882 ? -22.001 29.272 -16.882 1.00 35.44 882 GLY A C 1
ATOM 6791 O O . GLY A 1 882 ? -22.429 28.188 -17.276 1.00 35.44 882 GLY A O 1
ATOM 6792 N N . GLU A 1 883 ? -20.922 29.857 -17.414 1.00 36.06 883 GLU A N 1
ATOM 6793 C CA . GLU A 1 883 ? -20.051 29.226 -18.415 1.00 36.06 883 GLU A CA 1
ATOM 6794 C C . GLU A 1 883 ? -18.779 28.663 -17.762 1.00 36.06 883 GLU A C 1
ATOM 6796 O O . GLU A 1 883 ? -18.104 29.329 -16.979 1.00 36.06 883 GLU A O 1
ATOM 6801 N N . PHE A 1 884 ? -18.434 27.425 -18.114 1.00 38.50 884 PHE A N 1
ATOM 6802 C CA . PHE A 1 884 ? -17.245 26.728 -17.625 1.00 38.50 884 PHE A CA 1
ATOM 6803 C C . PHE A 1 884 ? -15.964 27.397 -18.155 1.00 38.50 884 PHE A C 1
ATOM 6805 O O . PHE A 1 884 ? -15.831 27.599 -19.364 1.00 38.50 884 PHE A O 1
ATOM 6812 N N . ASN A 1 885 ? -15.019 27.740 -17.275 1.00 42.97 885 ASN A N 1
ATOM 6813 C CA . ASN A 1 885 ? -13.746 28.353 -17.655 1.00 42.97 885 ASN A CA 1
ATOM 6814 C C . ASN A 1 885 ? -12.587 27.400 -17.333 1.00 42.97 885 ASN A C 1
ATOM 6816 O O . ASN A 1 885 ? -12.118 27.367 -16.206 1.00 42.97 885 ASN A O 1
ATOM 6820 N N . PHE A 1 886 ? -12.108 26.658 -18.333 1.00 44.69 886 PHE A N 1
ATOM 6821 C CA . PHE A 1 886 ? -11.035 25.651 -18.229 1.00 44.69 886 PHE A CA 1
ATOM 6822 C C . PHE A 1 886 ? -9.647 26.197 -17.802 1.00 44.69 886 PHE A C 1
ATOM 6824 O O . PHE A 1 886 ? -8.656 25.498 -17.961 1.00 44.69 886 PHE A O 1
ATOM 6831 N N . ASN A 1 887 ? -9.529 27.457 -17.366 1.00 40.91 887 ASN A N 1
ATOM 6832 C CA . ASN A 1 887 ? -8.247 28.172 -17.374 1.00 40.91 887 ASN A CA 1
ATOM 6833 C C . ASN A 1 887 ? -8.106 29.265 -16.296 1.00 40.91 887 ASN A C 1
ATOM 6835 O O . ASN A 1 887 ? -7.442 30.274 -16.536 1.00 40.91 887 ASN A O 1
ATOM 6839 N N . SER A 1 888 ? -8.782 29.148 -15.148 1.00 41.91 888 SER A N 1
ATOM 6840 C CA . SER A 1 888 ? -8.571 30.086 -14.034 1.00 41.91 888 SER A CA 1
ATOM 6841 C C . SER A 1 888 ? -7.806 29.453 -12.879 1.00 41.91 888 SER A C 1
ATOM 6843 O O . SER A 1 888 ? -8.210 28.412 -12.375 1.00 41.91 888 SER A O 1
ATOM 6845 N N . ASP A 1 889 ? -6.779 30.173 -12.421 1.00 44.75 889 ASP A N 1
ATOM 6846 C CA . ASP A 1 889 ? -5.934 29.981 -11.225 1.00 44.75 889 ASP A CA 1
ATOM 6847 C C . ASP A 1 889 ? -6.708 29.900 -9.878 1.00 44.75 889 ASP A C 1
ATOM 6849 O O . ASP A 1 889 ? -6.178 30.253 -8.828 1.00 44.75 889 ASP A O 1
ATOM 6853 N N . ALA A 1 890 ? -7.998 29.550 -9.887 1.00 41.72 890 ALA A N 1
ATOM 6854 C CA . ALA A 1 890 ? -8.917 29.689 -8.756 1.00 41.72 890 ALA A CA 1
ATOM 6855 C C . ALA A 1 890 ? -9.431 28.356 -8.175 1.00 41.72 890 ALA A C 1
ATOM 6857 O O . ALA A 1 890 ? -9.922 28.373 -7.049 1.00 41.72 890 ALA A O 1
ATOM 6858 N N . ASP A 1 891 ? -9.294 27.233 -8.894 1.00 48.75 891 ASP A N 1
ATOM 6859 C CA . ASP A 1 891 ? -9.921 25.947 -8.516 1.00 48.75 891 ASP A CA 1
ATOM 6860 C C . ASP A 1 891 ? -8.934 24.936 -7.897 1.00 48.75 891 ASP A C 1
ATOM 6862 O O . ASP A 1 891 ? -9.318 24.078 -7.104 1.00 48.75 891 ASP A O 1
ATOM 6866 N N . PHE A 1 892 ? -7.640 25.079 -8.193 1.00 54.16 892 PHE A N 1
ATOM 6867 C CA . PHE A 1 892 ? -6.556 24.318 -7.571 1.00 54.16 892 PHE A CA 1
ATOM 6868 C C . PHE A 1 892 ? -5.650 25.276 -6.820 1.00 54.16 892 PHE A C 1
ATOM 6870 O O . PHE A 1 892 ? -5.430 26.408 -7.252 1.00 54.16 892 PHE A O 1
ATOM 6877 N N . ASN A 1 893 ? -5.069 24.818 -5.714 1.00 57.81 893 ASN A N 1
ATOM 6878 C CA . ASN A 1 893 ? -3.982 25.561 -5.097 1.00 57.81 893 ASN A CA 1
ATOM 6879 C C . ASN A 1 893 ? -2.724 25.379 -5.958 1.00 57.81 893 ASN A C 1
ATOM 6881 O O . ASN A 1 893 ? -1.890 24.518 -5.673 1.00 57.81 893 ASN A O 1
ATOM 6885 N N . THR A 1 894 ? -2.633 26.135 -7.053 1.00 56.12 894 THR A N 1
ATOM 6886 C CA . THR A 1 894 ? -1.518 26.107 -8.014 1.00 56.12 894 THR A CA 1
ATOM 6887 C C . THR A 1 894 ? -0.200 26.538 -7.378 1.00 56.12 894 THR A C 1
ATOM 6889 O O . THR A 1 894 ? 0.856 26.196 -7.897 1.00 56.12 894 THR A O 1
ATOM 6892 N N . ASP A 1 895 ? -0.241 27.220 -6.226 1.00 62.66 895 ASP A N 1
ATOM 6893 C CA . ASP A 1 895 ? 0.962 27.565 -5.460 1.00 62.66 895 ASP A CA 1
ATOM 6894 C C . ASP A 1 895 ? 1.680 26.313 -4.919 1.00 62.66 895 ASP A C 1
ATOM 6896 O O . ASP A 1 895 ? 2.875 26.366 -4.626 1.00 62.66 895 ASP A O 1
ATOM 6900 N N . VAL A 1 896 ? 0.959 25.195 -4.757 1.00 74.25 896 VAL A N 1
ATOM 6901 C CA . VAL A 1 896 ? 1.511 23.940 -4.216 1.00 74.25 896 VAL A CA 1
ATOM 6902 C C . VAL A 1 896 ? 1.262 22.720 -5.102 1.00 74.25 896 VAL A C 1
ATOM 6904 O O . VAL A 1 896 ? 2.026 21.770 -5.028 1.00 74.25 896 VAL A O 1
ATOM 6907 N N . SER A 1 897 ? 0.225 22.697 -5.942 1.00 87.69 897 SER A N 1
ATOM 6908 C CA . SER A 1 897 ? -0.088 21.528 -6.778 1.00 87.69 897 SER A CA 1
ATOM 6909 C C . SER A 1 897 ? 0.839 21.466 -7.990 1.00 87.69 897 SER A C 1
ATOM 6911 O O . SER A 1 897 ? 0.710 22.274 -8.906 1.00 87.69 897 SER A O 1
ATOM 6913 N N . MET A 1 898 ? 1.768 20.511 -7.997 1.00 91.00 898 MET A N 1
ATOM 6914 C CA . MET A 1 898 ? 2.733 20.305 -9.080 1.00 91.00 898 MET A CA 1
ATOM 6915 C C . MET A 1 898 ? 3.366 18.911 -9.015 1.00 91.00 898 MET A C 1
ATOM 6917 O O . MET A 1 898 ? 3.268 18.209 -8.003 1.00 91.00 898 MET A O 1
ATOM 6921 N N . ALA A 1 899 ? 4.079 18.534 -10.076 1.00 94.06 899 ALA A N 1
ATOM 6922 C CA . ALA A 1 899 ? 5.112 17.515 -9.986 1.00 94.06 899 ALA A CA 1
ATOM 6923 C C . ALA A 1 899 ? 6.377 18.177 -9.411 1.00 94.06 899 ALA A C 1
ATOM 6925 O O . ALA A 1 899 ? 7.046 18.956 -10.093 1.00 94.06 899 ALA A O 1
ATOM 6926 N N . TYR A 1 900 ? 6.697 17.912 -8.143 1.00 95.81 900 TYR A N 1
ATOM 6927 C CA . TYR A 1 900 ? 7.885 18.462 -7.485 1.00 95.81 900 TYR A CA 1
ATOM 6928 C C . TYR A 1 900 ? 9.135 17.716 -7.955 1.00 95.81 900 TYR A C 1
ATOM 6930 O O . TYR A 1 900 ? 9.231 16.525 -7.660 1.00 95.81 900 TYR A O 1
ATOM 6938 N N . PRO A 1 901 ? 10.096 18.359 -8.651 1.00 94.00 901 PRO A N 1
ATOM 6939 C CA . PRO A 1 901 ? 11.315 17.673 -9.050 1.00 94.00 901 PRO A CA 1
ATOM 6940 C C . PRO A 1 901 ? 12.199 17.389 -7.832 1.00 94.00 901 PRO A C 1
ATOM 6942 O O . PRO A 1 901 ? 12.385 18.248 -6.964 1.00 94.00 901 PRO A O 1
ATOM 6945 N N . ALA A 1 902 ? 12.775 16.192 -7.797 1.00 92.56 902 ALA A N 1
ATOM 6946 C CA . ALA A 1 902 ? 13.710 15.720 -6.789 1.00 92.56 902 ALA A CA 1
ATOM 6947 C C . ALA A 1 902 ? 15.073 16.409 -6.959 1.00 92.56 902 ALA A C 1
ATOM 6949 O O . ALA A 1 902 ? 16.032 15.827 -7.450 1.00 92.56 902 ALA A O 1
ATOM 6950 N N . ILE A 1 903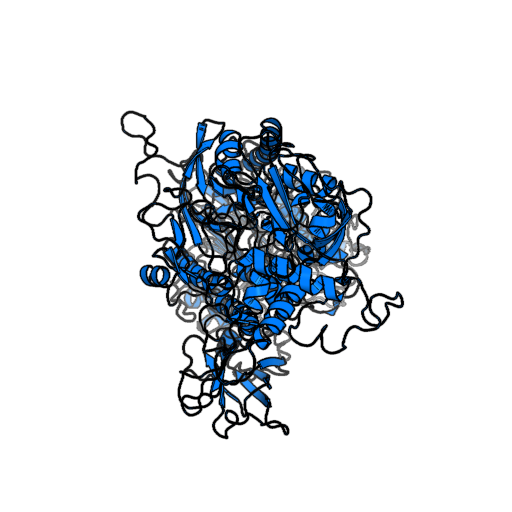 ? 15.157 17.688 -6.588 1.00 89.00 903 ILE A N 1
ATOM 6951 C CA . ILE A 1 903 ? 16.390 18.479 -6.658 1.00 89.00 903 ILE A CA 1
ATOM 6952 C C . ILE A 1 903 ? 16.634 19.258 -5.370 1.00 89.00 903 ILE A C 1
ATOM 6954 O O . ILE A 1 903 ? 15.702 19.702 -4.695 1.00 89.00 903 ILE A O 1
ATOM 6958 N N . VAL A 1 904 ? 17.913 19.469 -5.054 1.00 86.44 904 VAL A N 1
ATOM 6959 C CA . VAL A 1 904 ? 18.360 20.155 -3.830 1.00 86.44 904 VAL A CA 1
ATOM 6960 C C . VAL A 1 904 ? 17.753 21.556 -3.706 1.00 86.44 904 VAL A C 1
ATOM 6962 O O . VAL A 1 904 ? 17.335 21.949 -2.619 1.00 86.44 904 VAL A O 1
ATOM 6965 N N . ASP A 1 905 ? 17.621 22.284 -4.819 1.00 87.88 905 ASP A N 1
ATOM 6966 C CA . ASP A 1 905 ? 17.035 23.629 -4.829 1.00 87.88 905 ASP A CA 1
ATOM 6967 C C . ASP A 1 905 ? 15.561 23.637 -4.398 1.00 87.88 905 ASP A C 1
ATOM 6969 O O . ASP A 1 905 ? 15.125 24.570 -3.725 1.00 87.88 905 ASP A O 1
ATOM 6973 N N . VAL A 1 906 ? 14.790 22.595 -4.734 1.00 91.12 906 VAL A N 1
ATOM 6974 C CA . VAL A 1 906 ? 13.389 22.461 -4.300 1.00 91.12 906 VAL A CA 1
ATOM 6975 C C . VAL A 1 906 ? 13.316 22.133 -2.814 1.00 91.12 906 VAL A C 1
ATOM 6977 O O . VAL A 1 906 ? 12.535 22.751 -2.092 1.00 91.12 906 VAL A O 1
ATOM 6980 N N . VAL A 1 907 ? 14.161 21.218 -2.332 1.00 90.75 907 VAL A N 1
ATOM 6981 C CA . VAL A 1 907 ? 14.253 20.886 -0.899 1.00 90.75 907 VAL A CA 1
ATOM 6982 C C . VAL A 1 907 ? 14.590 22.138 -0.084 1.00 90.75 907 VAL A C 1
ATOM 6984 O O . VAL A 1 907 ? 13.916 22.428 0.906 1.00 90.75 907 VAL A O 1
ATOM 6987 N N . ALA A 1 908 ? 15.560 22.933 -0.544 1.00 88.38 908 ALA A N 1
ATOM 6988 C CA . ALA A 1 908 ? 15.934 24.194 0.086 1.00 88.38 908 ALA A CA 1
ATOM 6989 C C . ALA A 1 908 ? 14.819 25.250 0.005 1.00 88.38 908 ALA A C 1
ATOM 6991 O O . ALA A 1 908 ? 14.500 25.905 0.999 1.00 88.38 908 ALA A O 1
ATOM 6992 N N . ALA A 1 909 ? 14.156 25.391 -1.149 1.00 88.62 909 ALA A N 1
ATOM 6993 C CA . ALA A 1 909 ? 13.030 26.315 -1.310 1.00 88.62 909 ALA A CA 1
ATOM 6994 C C . ALA A 1 909 ? 11.873 26.000 -0.345 1.00 88.62 909 ALA A C 1
ATOM 6996 O O . ALA A 1 909 ? 11.192 26.910 0.138 1.00 88.62 909 ALA A O 1
ATOM 6997 N N . LEU A 1 910 ? 11.679 24.721 -0.019 1.00 87.81 910 LEU A N 1
ATOM 6998 C CA . LEU A 1 910 ? 10.672 24.254 0.929 1.00 87.81 910 LEU A CA 1
ATOM 6999 C C . LEU A 1 910 ? 11.136 24.293 2.399 1.00 87.81 910 LEU A C 1
ATOM 7001 O O . LEU A 1 910 ? 10.297 24.141 3.295 1.00 87.81 910 LEU A O 1
ATOM 7005 N N . ASN A 1 911 ? 12.415 24.583 2.666 1.00 88.00 911 ASN A N 1
ATOM 7006 C CA . ASN A 1 911 ? 13.075 24.454 3.974 1.00 88.00 911 ASN A CA 1
ATOM 7007 C C . ASN A 1 911 ? 12.949 23.027 4.544 1.00 88.00 911 ASN A C 1
ATOM 7009 O O . ASN A 1 911 ? 12.498 22.834 5.677 1.00 88.00 911 ASN A O 1
ATOM 7013 N N . ALA A 1 912 ? 13.237 22.024 3.713 1.00 84.44 912 ALA A N 1
ATOM 7014 C CA . ALA A 1 912 ? 13.065 20.606 4.019 1.00 84.44 912 ALA A CA 1
ATOM 7015 C C . ALA A 1 912 ? 14.390 19.856 4.265 1.00 84.44 912 ALA A C 1
ATOM 7017 O O . ALA A 1 912 ? 14.387 18.636 4.393 1.00 84.44 912 ALA A O 1
ATOM 7018 N N . GLU A 1 913 ? 15.520 20.555 4.381 1.00 84.38 913 GLU A N 1
ATOM 7019 C CA . GLU A 1 913 ? 16.863 19.963 4.481 1.00 84.38 913 GLU A CA 1
ATOM 7020 C C . GLU A 1 913 ? 17.067 19.090 5.731 1.00 84.38 913 GLU A C 1
ATOM 7022 O O . GLU A 1 913 ? 17.947 18.241 5.749 1.00 84.38 913 GLU A O 1
ATOM 7027 N N . ASN A 1 914 ? 16.250 19.277 6.771 1.00 78.38 914 ASN A N 1
ATOM 7028 C CA . ASN A 1 914 ? 16.290 18.478 8.002 1.00 78.38 914 ASN A CA 1
ATOM 7029 C C . ASN A 1 914 ? 15.132 17.468 8.093 1.00 78.38 914 ASN A C 1
ATOM 7031 O O . ASN A 1 914 ? 14.835 16.983 9.181 1.00 78.38 914 ASN A O 1
ATOM 7035 N N . LEU A 1 915 ? 14.428 17.208 6.985 1.00 77.56 915 LEU A N 1
ATOM 7036 C CA . LEU A 1 915 ? 13.220 16.372 6.948 1.00 77.56 915 LEU A CA 1
ATOM 7037 C C . LEU A 1 915 ? 13.385 15.094 6.111 1.00 77.56 915 LEU A C 1
ATOM 7039 O O . LEU A 1 915 ? 12.386 14.446 5.801 1.00 77.56 915 LEU A O 1
ATOM 7043 N N . TYR A 1 916 ? 14.614 14.727 5.739 1.00 77.75 916 TYR A N 1
ATOM 7044 C CA . TYR A 1 916 ? 14.897 13.434 5.110 1.00 77.75 916 TYR A CA 1
ATOM 7045 C C . TYR A 1 916 ? 14.408 12.280 5.992 1.00 77.75 916 TYR A C 1
ATOM 7047 O O . TYR A 1 916 ? 14.617 12.305 7.205 1.00 77.75 916 TYR A O 1
ATOM 7055 N N . ASP A 1 917 ? 13.789 11.259 5.395 1.00 71.38 917 ASP A N 1
ATOM 7056 C CA . ASP A 1 917 ? 13.482 10.034 6.136 1.00 71.38 917 ASP A CA 1
ATOM 7057 C C . ASP A 1 917 ? 14.786 9.232 6.330 1.00 71.38 917 ASP A C 1
ATOM 7059 O O . ASP A 1 917 ? 15.412 8.846 5.337 1.00 71.38 917 ASP A O 1
ATOM 7063 N N . PRO A 1 918 ? 15.231 8.976 7.575 1.00 59.00 918 PRO A N 1
ATOM 7064 C CA . PRO A 1 918 ? 16.508 8.310 7.835 1.00 59.00 918 PRO A CA 1
ATOM 7065 C C . PRO A 1 918 ? 16.558 6.876 7.288 1.00 59.00 918 PRO A C 1
ATOM 7067 O O . PRO A 1 918 ? 17.615 6.412 6.867 1.00 59.00 918 PRO A O 1
ATOM 7070 N N . ARG A 1 919 ? 15.422 6.175 7.202 1.00 64.12 919 ARG A N 1
ATOM 7071 C CA . ARG A 1 919 ? 15.361 4.810 6.652 1.00 64.12 919 ARG A CA 1
ATOM 7072 C C . ARG A 1 919 ? 15.502 4.829 5.138 1.00 64.12 919 ARG A C 1
ATOM 7074 O O . ARG A 1 919 ? 16.232 4.013 4.578 1.00 64.12 919 ARG A O 1
ATOM 7081 N N . VAL A 1 920 ? 14.853 5.800 4.488 1.00 73.56 920 VAL A N 1
ATOM 7082 C CA . VAL A 1 920 ? 15.060 6.074 3.060 1.00 73.56 920 VAL A CA 1
ATOM 7083 C C . VAL A 1 920 ? 16.520 6.433 2.808 1.00 73.56 920 VAL A C 1
ATOM 7085 O O . VAL A 1 920 ? 17.106 5.894 1.878 1.00 73.56 920 VAL A O 1
ATOM 7088 N N . ALA A 1 921 ? 17.128 7.275 3.649 1.00 67.94 921 ALA A N 1
ATOM 7089 C CA . ALA A 1 921 ? 18.533 7.657 3.526 1.00 67.94 921 ALA A CA 1
ATOM 7090 C C . ALA A 1 921 ? 19.472 6.448 3.602 1.00 67.94 921 ALA A C 1
ATOM 7092 O O . ALA A 1 921 ? 20.356 6.316 2.760 1.00 67.94 921 ALA A O 1
ATOM 7093 N N . ASN A 1 922 ? 19.253 5.534 4.548 1.00 62.50 922 ASN A N 1
ATOM 7094 C CA . ASN A 1 922 ? 20.077 4.333 4.688 1.00 62.50 922 ASN A CA 1
ATOM 7095 C C . ASN A 1 922 ? 19.933 3.376 3.514 1.00 62.50 922 ASN A C 1
ATOM 7097 O O . ASN A 1 922 ? 20.931 2.880 2.989 1.00 62.50 922 ASN A O 1
ATOM 7101 N N . LEU A 1 923 ? 18.697 3.127 3.083 1.00 72.62 923 LEU A N 1
ATOM 7102 C CA . LEU A 1 923 ? 18.443 2.263 1.941 1.00 72.62 923 LEU A CA 1
ATOM 7103 C C . LEU A 1 923 ? 19.006 2.879 0.658 1.00 72.62 923 LEU A C 1
ATOM 7105 O O . LEU A 1 923 ? 19.655 2.184 -0.120 1.00 72.62 923 LEU A O 1
ATOM 7109 N N . ALA A 1 924 ? 18.819 4.186 0.469 1.00 74.62 924 ALA A N 1
ATOM 7110 C CA . ALA A 1 924 ? 19.380 4.924 -0.649 1.00 74.62 924 ALA A CA 1
ATOM 7111 C C . ALA A 1 924 ? 20.914 4.897 -0.641 1.00 74.62 924 ALA A C 1
ATOM 7113 O O . ALA A 1 924 ? 21.519 4.676 -1.686 1.00 74.62 924 ALA A O 1
ATOM 7114 N N . ALA A 1 925 ? 21.546 5.064 0.522 1.00 66.44 925 ALA A N 1
ATOM 7115 C CA . ALA A 1 925 ? 22.996 4.998 0.664 1.00 66.44 925 ALA A CA 1
ATOM 7116 C C . ALA A 1 925 ? 23.541 3.597 0.353 1.00 66.44 925 ALA A C 1
ATOM 7118 O O . ALA A 1 925 ? 24.514 3.478 -0.385 1.00 66.44 925 ALA A O 1
ATOM 7119 N N . ALA A 1 926 ? 22.903 2.535 0.852 1.00 66.94 926 ALA A N 1
ATOM 7120 C CA . ALA A 1 926 ? 23.328 1.163 0.577 1.00 66.94 926 ALA A CA 1
ATOM 7121 C C . ALA A 1 926 ? 23.160 0.792 -0.902 1.00 66.94 926 ALA A C 1
ATOM 7123 O O . ALA A 1 926 ? 24.097 0.298 -1.531 1.00 66.94 926 ALA A O 1
ATOM 7124 N N . MET A 1 927 ? 21.988 1.088 -1.472 1.00 75.06 927 MET A N 1
ATOM 7125 C CA . MET A 1 927 ? 21.715 0.923 -2.900 1.00 75.06 927 MET A CA 1
ATOM 7126 C C . MET A 1 927 ? 22.722 1.711 -3.746 1.00 75.06 927 MET A C 1
ATOM 7128 O O . MET A 1 927 ? 23.355 1.148 -4.635 1.00 75.06 927 MET A O 1
ATOM 7132 N N . GLY A 1 928 ? 22.914 2.995 -3.431 1.00 71.62 928 GLY A N 1
ATOM 7133 C CA . GLY A 1 928 ? 23.845 3.884 -4.122 1.00 71.62 928 GLY A CA 1
ATOM 7134 C C . GLY A 1 928 ? 25.299 3.426 -4.019 1.00 71.62 928 GLY A C 1
ATOM 7135 O O . GLY A 1 928 ? 26.011 3.475 -5.017 1.00 71.62 928 GLY A O 1
ATOM 7136 N N . GLY A 1 929 ? 25.729 2.911 -2.864 1.00 66.19 929 GLY A N 1
ATOM 7137 C CA . GLY A 1 929 ? 27.061 2.332 -2.673 1.00 66.19 929 GLY A CA 1
ATOM 7138 C C . GLY A 1 929 ? 27.317 1.153 -3.613 1.00 66.19 929 GLY A C 1
ATOM 7139 O O . GLY A 1 929 ? 28.261 1.191 -4.395 1.00 66.19 929 GLY A O 1
ATOM 7140 N N . GLN A 1 930 ? 26.408 0.171 -3.646 1.00 71.88 930 GLN A N 1
ATOM 7141 C CA . GLN A 1 930 ? 26.514 -0.971 -4.571 1.00 71.88 930 GLN A CA 1
ATOM 7142 C C . GLN A 1 930 ? 26.509 -0.572 -6.046 1.00 71.88 930 GLN A C 1
ATOM 7144 O O . GLN A 1 930 ? 27.133 -1.216 -6.891 1.00 71.88 930 GLN A O 1
ATOM 7149 N N . MET A 1 931 ? 25.764 0.477 -6.379 1.00 74.94 931 MET A N 1
ATOM 7150 C CA . MET A 1 931 ? 25.735 1.020 -7.732 1.00 74.94 931 MET A CA 1
ATOM 7151 C C . MET A 1 931 ? 27.048 1.752 -8.054 1.00 74.94 931 MET A C 1
ATOM 7153 O O . MET A 1 931 ? 27.572 1.598 -9.155 1.00 74.94 931 MET A O 1
ATOM 7157 N N . SER A 1 932 ? 27.632 2.456 -7.082 1.00 68.62 932 SER A N 1
ATOM 7158 C CA . SER A 1 932 ? 28.915 3.164 -7.213 1.00 68.62 932 SER A CA 1
ATOM 7159 C C . SER A 1 932 ? 30.091 2.197 -7.400 1.00 68.62 932 SER A C 1
ATOM 7161 O O . SER A 1 932 ? 31.017 2.479 -8.159 1.00 68.62 932 SER A O 1
ATOM 7163 N N . ASP A 1 933 ? 30.030 0.996 -6.819 1.00 68.38 933 ASP A N 1
ATOM 7164 C CA . ASP A 1 933 ? 31.022 -0.060 -7.076 1.00 68.38 933 ASP A CA 1
ATOM 7165 C C . ASP A 1 933 ? 31.102 -0.448 -8.540 1.00 68.38 933 ASP A C 1
ATOM 7167 O O . ASP A 1 933 ? 32.181 -0.729 -9.070 1.00 68.38 933 ASP A O 1
ATOM 7171 N N . LYS A 1 934 ? 29.953 -0.458 -9.210 1.00 74.88 934 LYS A N 1
ATOM 7172 C CA . LYS A 1 934 ? 29.869 -0.729 -10.641 1.00 74.88 934 LYS A CA 1
ATOM 7173 C C . LYS A 1 934 ? 30.414 0.441 -11.461 1.00 74.88 934 LYS A C 1
ATOM 7175 O O . LYS A 1 934 ? 30.910 0.218 -12.560 1.00 74.88 934 LYS A O 1
ATOM 7180 N N . GLU A 1 935 ? 30.410 1.666 -10.936 1.00 72.06 935 GLU A N 1
ATOM 7181 C CA . GLU A 1 935 ? 31.088 2.799 -11.579 1.00 72.06 935 GLU A CA 1
ATOM 7182 C C . GLU A 1 935 ? 32.621 2.719 -11.481 1.00 72.06 935 GLU A C 1
ATOM 7184 O O . GLU A 1 935 ? 33.317 3.200 -12.373 1.00 72.06 935 GLU A O 1
ATOM 7189 N N . SER A 1 936 ? 33.174 2.080 -10.444 1.00 70.44 936 SER A N 1
ATOM 7190 C CA . SER A 1 936 ? 34.636 1.929 -10.302 1.00 70.44 936 SER A CA 1
ATOM 7191 C C . SER A 1 936 ? 35.264 0.995 -11.351 1.00 70.44 936 SER A C 1
ATOM 7193 O O . SER A 1 936 ? 36.459 1.081 -11.650 1.00 70.44 936 SER A O 1
ATOM 7195 N N . ARG A 1 937 ? 34.463 0.102 -11.948 1.00 76.56 937 ARG A N 1
ATOM 7196 C CA . ARG A 1 937 ? 34.908 -0.880 -12.945 1.00 76.56 937 ARG A CA 1
ATOM 7197 C C . ARG A 1 937 ? 34.618 -0.356 -14.342 1.00 76.56 937 ARG A C 1
ATOM 7199 O O . ARG A 1 937 ? 33.471 -0.371 -14.769 1.00 76.56 937 ARG A O 1
ATOM 7206 N N . TRP A 1 938 ? 35.640 0.106 -15.057 1.00 79.56 938 TRP A N 1
ATOM 7207 C CA . TRP A 1 938 ? 35.497 0.631 -16.417 1.00 79.56 938 TRP A CA 1
ATOM 7208 C C . TRP A 1 938 ? 36.248 -0.193 -17.455 1.00 79.56 938 TRP A C 1
ATOM 7210 O O . TRP A 1 938 ? 37.314 -0.744 -17.189 1.00 79.56 938 TRP A O 1
ATOM 7220 N N . TYR A 1 939 ? 35.660 -0.268 -18.648 1.00 81.44 939 TYR A N 1
ATOM 7221 C CA . TYR A 1 939 ? 36.092 -1.139 -19.742 1.00 81.44 939 TYR A CA 1
ATOM 7222 C C . TYR A 1 939 ? 36.682 -0.362 -20.920 1.00 81.44 939 TYR A C 1
ATOM 7224 O O . TYR A 1 939 ? 37.337 -0.938 -21.773 1.00 81.44 939 TYR A O 1
ATOM 7232 N N . GLY A 1 940 ? 36.489 0.954 -20.979 1.00 81.31 940 GLY A N 1
ATOM 7233 C CA . GLY A 1 940 ? 37.076 1.819 -22.003 1.00 81.31 940 GLY A CA 1
ATOM 7234 C C . GLY A 1 940 ? 36.808 3.293 -21.714 1.00 81.31 940 GLY A C 1
ATOM 7235 O O . GLY A 1 940 ? 36.222 3.618 -20.682 1.00 81.31 940 GLY A O 1
ATOM 7236 N N . LYS A 1 941 ? 37.215 4.197 -22.613 1.00 82.06 941 LYS A N 1
ATOM 7237 C CA . LYS A 1 941 ? 36.908 5.637 -22.518 1.00 82.06 941 LYS A CA 1
ATOM 7238 C C . LYS A 1 941 ? 36.353 6.181 -23.824 1.00 82.06 941 LYS A C 1
ATOM 7240 O O . LYS A 1 941 ? 36.934 5.901 -24.858 1.00 82.06 941 LYS A O 1
ATOM 7245 N N . THR A 1 942 ? 35.331 7.023 -23.781 1.00 83.50 942 THR A N 1
ATOM 7246 C CA . THR A 1 942 ? 34.805 7.753 -24.940 1.00 83.50 942 THR A CA 1
ATOM 7247 C C . THR A 1 942 ? 35.094 9.255 -24.851 1.00 83.50 942 THR A C 1
ATOM 7249 O O . THR A 1 942 ? 34.954 9.876 -23.797 1.00 83.50 942 THR A O 1
ATOM 7252 N N . GLU A 1 943 ? 35.450 9.873 -25.978 1.00 84.44 943 GLU A N 1
ATOM 7253 C CA . GLU A 1 943 ? 35.532 11.340 -26.119 1.00 84.44 943 GLU A CA 1
ATOM 7254 C C . GLU A 1 943 ? 34.172 11.984 -26.431 1.00 84.44 943 GLU A C 1
ATOM 7256 O O . GLU A 1 943 ? 34.039 13.210 -26.459 1.00 84.44 943 GLU A O 1
ATOM 7261 N N . HIS A 1 944 ? 33.148 11.171 -26.690 1.00 85.88 944 HIS A N 1
ATOM 7262 C CA . HIS A 1 944 ? 31.849 11.627 -27.162 1.00 85.88 944 HIS A CA 1
ATOM 7263 C C . HIS A 1 944 ? 30.715 11.125 -26.276 1.00 85.88 944 HIS A C 1
ATOM 7265 O O . HIS A 1 944 ? 30.788 10.064 -25.659 1.00 85.88 944 HIS A O 1
ATOM 7271 N N . TYR A 1 945 ? 29.636 11.901 -26.251 1.00 86.31 945 TYR A N 1
ATOM 7272 C CA . TYR A 1 945 ? 28.343 11.421 -25.792 1.00 86.31 945 TYR A CA 1
ATOM 7273 C C . TYR A 1 945 ? 27.890 10.260 -26.680 1.00 86.31 945 TYR A C 1
ATOM 7275 O O . TYR A 1 945 ? 27.859 10.396 -27.907 1.00 86.31 945 TYR A O 1
ATOM 7283 N N . MET A 1 946 ? 27.551 9.130 -26.068 1.00 89.06 946 MET A N 1
ATOM 7284 C CA . MET A 1 946 ? 27.073 7.947 -26.772 1.00 89.06 946 MET A CA 1
ATOM 7285 C C . MET A 1 946 ? 25.550 7.921 -26.684 1.00 89.06 946 MET A C 1
ATOM 7287 O O . MET A 1 946 ? 24.976 7.655 -25.628 1.00 89.06 946 MET A O 1
ATOM 7291 N N . ASN A 1 947 ? 24.894 8.232 -27.794 1.00 85.75 947 ASN A N 1
ATOM 7292 C CA . ASN A 1 947 ? 23.464 8.475 -27.850 1.00 85.75 947 ASN A CA 1
ATOM 7293 C C . ASN A 1 947 ? 22.654 7.171 -27.764 1.00 85.75 947 ASN A C 1
ATOM 7295 O O . ASN A 1 947 ? 22.528 6.416 -28.731 1.00 85.75 947 ASN A O 1
ATOM 7299 N N . GLY A 1 948 ? 22.085 6.934 -26.583 1.00 83.25 948 GLY A N 1
ATOM 7300 C CA . GLY A 1 948 ? 21.125 5.867 -26.292 1.00 83.25 948 GLY A CA 1
ATOM 7301 C C . GLY A 1 948 ? 19.693 6.365 -26.081 1.00 83.25 948 GLY A C 1
ATOM 7302 O O . GLY A 1 948 ? 18.860 5.620 -25.572 1.00 83.25 948 GLY A O 1
ATOM 7303 N N . ASN A 1 949 ? 19.387 7.620 -26.436 1.00 77.25 949 ASN A N 1
ATOM 7304 C CA . ASN A 1 949 ? 18.074 8.208 -26.171 1.00 77.25 949 ASN A CA 1
ATOM 7305 C C . ASN A 1 949 ? 16.964 7.429 -26.873 1.00 77.25 949 ASN A C 1
ATOM 7307 O O . ASN A 1 949 ? 17.084 7.097 -28.050 1.00 77.25 949 ASN A O 1
ATOM 7311 N N . ARG A 1 950 ? 15.833 7.205 -26.191 1.00 72.75 950 ARG A N 1
ATOM 7312 C CA . ARG A 1 950 ? 14.684 6.513 -26.799 1.00 72.75 950 ARG A CA 1
ATOM 7313 C C . ARG A 1 950 ? 14.043 7.349 -27.918 1.00 72.75 950 ARG A C 1
ATOM 7315 O O . ARG A 1 950 ? 13.802 6.807 -28.991 1.00 72.75 950 ARG A O 1
ATOM 7322 N N . LEU A 1 951 ? 13.770 8.637 -27.669 1.00 64.00 951 LEU A N 1
ATOM 7323 C CA . LEU A 1 951 ? 13.045 9.558 -28.571 1.00 64.00 951 LEU A CA 1
ATOM 7324 C C . LEU A 1 951 ? 13.518 11.031 -28.461 1.00 64.00 951 LEU A C 1
ATOM 7326 O O . LEU A 1 951 ? 12.715 11.929 -28.696 1.00 64.00 951 LEU A O 1
ATOM 7330 N N . GLY A 1 952 ? 14.768 11.283 -28.049 1.00 49.78 952 GLY A N 1
ATOM 7331 C CA . GLY A 1 952 ? 15.292 12.580 -27.575 1.00 49.78 952 GLY A CA 1
ATOM 7332 C C . GLY A 1 952 ? 14.771 13.832 -28.303 1.00 49.78 952 GLY A C 1
ATOM 7333 O O . GLY A 1 952 ? 14.512 13.800 -29.510 1.00 49.78 952 GLY A O 1
ATOM 7334 N N . GLY A 1 953 ? 14.600 14.929 -27.548 1.00 43.78 953 GLY A N 1
ATOM 7335 C CA . GLY A 1 953 ? 13.959 16.186 -27.964 1.00 43.78 953 GLY A CA 1
ATOM 7336 C C . GLY A 1 953 ? 14.201 16.552 -29.432 1.00 43.78 953 GLY A C 1
ATOM 7337 O O . GLY A 1 953 ? 15.263 17.049 -29.790 1.00 43.78 953 GLY A O 1
ATOM 7338 N N . GLY A 1 954 ? 13.209 16.282 -30.291 1.00 50.25 954 GLY A N 1
ATOM 7339 C CA . GLY A 1 954 ? 13.308 16.519 -31.739 1.00 50.25 954 GLY A CA 1
ATOM 7340 C C . GLY A 1 954 ? 13.470 15.285 -32.647 1.00 50.25 954 GLY A C 1
ATOM 7341 O O . GLY A 1 954 ? 13.757 15.468 -33.835 1.00 50.25 954 GLY A O 1
ATOM 7342 N N . LEU A 1 955 ? 13.197 14.064 -32.156 1.00 55.84 955 LEU A N 1
ATOM 7343 C CA . LEU A 1 955 ? 13.261 12.780 -32.891 1.00 55.84 955 LEU A CA 1
ATOM 7344 C C . LEU A 1 955 ? 14.683 12.218 -33.083 1.00 55.84 955 LEU A C 1
ATOM 7346 O O . LEU A 1 955 ? 14.912 11.500 -34.059 1.00 55.84 955 LEU A O 1
ATOM 7350 N N . ASP A 1 956 ? 15.615 12.529 -32.183 1.00 71.56 956 ASP A N 1
ATOM 7351 C CA . ASP A 1 956 ? 16.979 11.984 -32.183 1.00 71.56 956 ASP A CA 1
ATOM 7352 C C . ASP A 1 956 ? 17.108 10.858 -31.138 1.00 71.56 956 ASP A C 1
ATOM 7354 O O . ASP A 1 956 ? 16.995 11.099 -29.932 1.00 71.56 956 ASP A O 1
ATOM 7358 N N . GLY A 1 957 ? 17.290 9.613 -31.589 1.00 78.44 957 GLY A N 1
ATOM 7359 C CA . GLY A 1 957 ? 17.384 8.464 -30.696 1.00 78.44 957 GLY A CA 1
ATOM 7360 C C . GLY A 1 957 ? 17.392 7.095 -31.377 1.00 78.44 957 GLY A C 1
ATOM 7361 O O . GLY A 1 957 ? 17.091 6.946 -32.563 1.00 78.44 957 GLY A O 1
ATOM 7362 N N . VAL A 1 958 ? 17.665 6.059 -30.579 1.00 81.75 958 VAL A N 1
ATOM 7363 C CA . VAL A 1 958 ? 17.805 4.653 -31.007 1.00 81.75 958 VAL A CA 1
ATOM 7364 C C . VAL A 1 958 ? 16.530 4.068 -31.614 1.00 81.75 958 VAL A C 1
ATOM 7366 O O . VAL A 1 958 ? 16.570 3.007 -32.233 1.00 81.75 958 VAL A O 1
ATOM 7369 N N . ARG A 1 959 ? 15.376 4.726 -31.446 1.00 79.06 959 ARG A N 1
ATOM 7370 C CA . ARG A 1 959 ? 14.110 4.303 -32.058 1.00 79.06 959 ARG A CA 1
ATOM 7371 C C . ARG A 1 959 ? 13.782 5.040 -33.354 1.00 79.06 959 ARG A C 1
ATOM 7373 O O . ARG A 1 959 ? 12.872 4.607 -34.054 1.00 79.06 959 ARG A O 1
ATOM 7380 N N . THR A 1 960 ? 14.487 6.113 -33.692 1.00 74.81 960 THR A N 1
ATOM 7381 C CA . THR A 1 960 ? 14.114 7.005 -34.801 1.00 74.81 960 THR A CA 1
ATOM 7382 C C . THR A 1 960 ? 15.170 7.085 -35.898 1.00 74.81 960 THR A C 1
ATOM 7384 O O . THR A 1 960 ? 14.798 7.329 -37.046 1.00 74.81 960 THR A O 1
ATOM 7387 N N . GLN A 1 961 ? 16.448 6.871 -35.577 1.00 81.50 961 GLN A N 1
ATOM 7388 C CA . GLN A 1 961 ? 17.570 7.016 -36.511 1.00 81.50 961 GLN A CA 1
ATOM 7389 C C . GLN A 1 961 ? 18.780 6.143 -36.122 1.00 81.50 961 GLN A C 1
ATOM 7391 O O . GLN A 1 961 ? 18.705 5.350 -35.177 1.00 81.50 961 GLN A O 1
ATOM 7396 N N . GLU A 1 962 ? 19.874 6.260 -36.882 1.00 88.12 962 GLU A N 1
ATOM 7397 C CA . GLU A 1 962 ? 21.179 5.730 -36.479 1.00 88.12 962 GLU A CA 1
ATOM 7398 C C . GLU A 1 962 ? 21.680 6.479 -35.243 1.00 88.12 962 GLU A C 1
ATOM 7400 O O . GLU A 1 962 ? 21.468 7.687 -35.117 1.00 88.12 962 GLU A O 1
ATOM 7405 N N . THR A 1 963 ? 22.361 5.774 -34.338 1.00 88.94 963 THR A N 1
ATOM 7406 C CA . THR A 1 963 ? 23.093 6.430 -33.249 1.00 88.94 963 THR A CA 1
ATOM 7407 C C . THR A 1 963 ? 24.495 5.867 -33.109 1.00 88.94 963 THR A C 1
ATOM 7409 O O . THR A 1 963 ? 24.751 4.687 -33.359 1.00 88.94 963 THR A O 1
ATOM 7412 N N . ASN A 1 964 ? 25.428 6.688 -32.639 1.00 90.38 964 ASN A N 1
ATOM 7413 C CA . ASN A 1 964 ? 26.798 6.227 -32.432 1.00 90.38 964 ASN A CA 1
ATOM 7414 C C . ASN A 1 964 ? 26.918 5.092 -31.392 1.00 90.38 964 ASN A C 1
ATOM 7416 O O . ASN A 1 964 ? 27.708 4.171 -31.597 1.00 90.38 964 ASN A O 1
ATOM 7420 N N . LEU A 1 965 ? 26.135 5.109 -30.303 1.00 91.62 965 LEU A N 1
ATOM 7421 C CA . LEU A 1 965 ? 26.144 4.043 -29.288 1.00 91.62 965 LEU A CA 1
ATOM 7422 C C . LEU A 1 965 ? 25.702 2.705 -29.873 1.00 91.62 965 LEU A C 1
ATOM 7424 O O . LEU A 1 965 ? 26.337 1.676 -29.644 1.00 91.62 965 LEU A O 1
ATOM 7428 N N . SER A 1 966 ? 24.619 2.727 -30.643 1.00 90.62 966 SER A N 1
ATOM 7429 C CA . SER A 1 966 ? 24.048 1.520 -31.220 1.00 90.62 966 SER A CA 1
ATOM 7430 C C . SER A 1 966 ? 24.979 0.876 -32.250 1.00 90.62 966 SER A C 1
ATOM 7432 O O . SER A 1 966 ? 25.150 -0.342 -32.222 1.00 90.62 966 SER A O 1
ATOM 7434 N N . ASN A 1 967 ? 25.675 1.673 -33.064 1.00 90.81 967 ASN A N 1
ATOM 7435 C CA . ASN A 1 967 ? 26.709 1.182 -33.977 1.00 90.81 967 ASN A CA 1
ATOM 7436 C C . ASN A 1 967 ? 27.800 0.394 -33.246 1.00 90.81 967 ASN A C 1
ATOM 7438 O O . ASN A 1 967 ? 28.112 -0.730 -33.635 1.00 90.81 967 ASN A O 1
ATOM 7442 N N . VAL A 1 968 ? 28.343 0.948 -32.157 1.00 91.44 968 VAL A N 1
ATOM 7443 C CA . VAL A 1 968 ? 29.405 0.278 -31.393 1.00 91.44 968 VAL A CA 1
ATOM 7444 C C . VAL A 1 968 ? 28.893 -0.998 -30.728 1.00 91.44 968 VAL A C 1
ATOM 7446 O O . VAL A 1 968 ? 29.567 -2.025 -30.773 1.00 91.44 968 VAL A O 1
ATOM 7449 N N . ILE A 1 969 ? 27.692 -0.966 -30.144 1.00 93.56 969 ILE A N 1
ATOM 7450 C CA . ILE A 1 969 ? 27.068 -2.161 -29.563 1.00 93.56 969 ILE A CA 1
ATOM 7451 C C . ILE A 1 969 ? 26.935 -3.258 -30.627 1.00 93.56 969 ILE A C 1
ATOM 7453 O O . ILE A 1 969 ? 27.286 -4.413 -30.390 1.00 93.56 969 ILE A O 1
ATOM 7457 N N . HIS A 1 970 ? 26.483 -2.917 -31.828 1.00 93.81 970 HIS A N 1
ATOM 7458 C CA . HIS A 1 970 ? 26.287 -3.900 -32.884 1.00 93.81 970 HIS A CA 1
ATOM 7459 C C . HIS A 1 970 ? 27.583 -4.410 -33.517 1.00 93.81 970 HIS A C 1
ATOM 7461 O O . HIS A 1 970 ? 27.642 -5.587 -33.894 1.00 93.81 970 HIS A O 1
ATOM 7467 N N . ASP A 1 971 ? 28.620 -3.579 -33.579 1.00 91.94 971 ASP A N 1
ATOM 7468 C CA . ASP A 1 971 ? 29.970 -4.003 -33.950 1.00 91.94 971 ASP A CA 1
ATOM 7469 C C . ASP A 1 971 ? 30.531 -4.971 -32.896 1.00 91.94 971 ASP A C 1
ATOM 7471 O O . ASP A 1 971 ? 31.067 -6.023 -33.256 1.00 91.94 971 ASP A O 1
ATOM 7475 N N . SER A 1 972 ? 30.288 -4.702 -31.604 1.00 92.56 972 SER A N 1
ATOM 7476 C CA . SER A 1 972 ? 30.669 -5.608 -30.512 1.00 92.56 972 SER A CA 1
ATOM 7477 C C . SER A 1 972 ? 30.009 -6.980 -30.634 1.00 92.56 972 SER A C 1
ATOM 7479 O O . SER A 1 972 ? 30.659 -8.003 -30.429 1.00 92.56 972 SER A O 1
ATOM 7481 N N . TYR A 1 973 ? 28.743 -7.038 -31.062 1.00 95.12 973 TYR A N 1
ATOM 7482 C CA . TYR A 1 973 ? 28.046 -8.308 -31.257 1.00 95.12 973 TYR A CA 1
ATOM 7483 C C . TYR A 1 973 ? 28.629 -9.123 -32.406 1.00 95.12 973 TYR A C 1
ATOM 7485 O O . TYR A 1 973 ? 28.728 -10.341 -32.275 1.00 95.12 973 TYR A O 1
ATOM 7493 N N . VAL A 1 974 ? 29.003 -8.487 -33.525 1.00 93.31 974 VAL A N 1
ATOM 7494 C CA . VAL A 1 974 ? 29.657 -9.188 -34.642 1.00 93.31 974 VAL A CA 1
ATOM 7495 C C . VAL A 1 974 ? 31.022 -9.706 -34.201 1.00 93.31 974 VAL A C 1
ATOM 7497 O O . VAL A 1 974 ? 31.286 -10.896 -34.356 1.00 93.31 974 VAL A O 1
ATOM 7500 N N . TRP A 1 975 ? 31.853 -8.842 -33.612 1.00 90.44 975 TRP A N 1
ATOM 7501 C CA . TRP A 1 975 ? 33.195 -9.194 -33.145 1.00 90.44 975 TRP A CA 1
ATOM 7502 C C . TRP A 1 975 ? 33.170 -10.341 -32.134 1.00 90.44 975 TRP A C 1
ATOM 7504 O O . TRP A 1 975 ? 33.848 -11.352 -32.323 1.00 90.44 975 TRP A O 1
ATOM 7514 N N . TYR A 1 976 ? 32.335 -10.224 -31.102 1.00 89.12 976 TYR A N 1
ATOM 7515 C CA . TYR A 1 976 ? 32.227 -11.235 -30.059 1.00 89.12 976 TYR A CA 1
ATOM 7516 C C . TYR A 1 976 ? 31.714 -12.549 -30.650 1.00 89.12 976 TYR A C 1
ATOM 7518 O O . TYR A 1 976 ? 32.319 -13.601 -30.467 1.00 89.12 976 TYR A O 1
ATOM 7526 N N . ALA A 1 977 ? 30.645 -12.504 -31.452 1.00 90.69 977 ALA A N 1
ATOM 7527 C CA . ALA A 1 977 ? 30.097 -13.689 -32.103 1.00 90.69 977 ALA A CA 1
ATOM 7528 C C . ALA A 1 977 ? 31.084 -14.378 -33.058 1.00 90.69 977 ALA A C 1
ATOM 7530 O O . ALA A 1 977 ? 31.042 -15.601 -33.163 1.00 90.69 977 ALA A O 1
ATOM 7531 N N . GLN A 1 978 ? 31.980 -13.642 -33.724 1.00 89.56 978 GLN A N 1
ATOM 7532 C CA . GLN A 1 978 ? 33.007 -14.210 -34.606 1.00 89.56 978 GLN A CA 1
ATOM 7533 C C . GLN A 1 978 ? 34.033 -15.071 -33.869 1.00 89.56 978 GLN A C 1
ATOM 7535 O O . GLN A 1 978 ? 34.594 -15.989 -34.471 1.00 89.56 978 GLN A O 1
ATOM 7540 N N . MET A 1 979 ? 34.246 -14.828 -32.574 1.00 82.19 979 MET A N 1
ATOM 7541 C CA . MET A 1 979 ? 35.053 -15.717 -31.736 1.00 82.19 979 MET A CA 1
ATOM 7542 C C . MET A 1 979 ? 34.405 -17.097 -31.628 1.00 82.19 979 MET A C 1
ATOM 7544 O O . MET A 1 979 ? 35.080 -18.118 -31.722 1.00 82.19 979 MET A O 1
ATOM 7548 N N . TRP A 1 980 ? 33.080 -17.126 -31.487 1.00 78.81 980 TRP A N 1
ATOM 7549 C CA . TRP A 1 980 ? 32.301 -18.356 -31.373 1.00 78.81 980 TRP A CA 1
ATOM 7550 C C . TRP A 1 980 ? 31.980 -18.986 -32.723 1.00 78.81 980 TRP A C 1
ATOM 7552 O O . TRP A 1 980 ? 31.826 -20.194 -32.797 1.00 78.81 980 TRP A O 1
ATOM 7562 N N . ASP A 1 981 ? 31.821 -18.201 -33.783 1.00 86.00 981 ASP A N 1
ATOM 7563 C CA . ASP A 1 981 ? 31.508 -18.663 -35.131 1.00 86.00 981 ASP A CA 1
ATOM 7564 C C . ASP A 1 981 ? 32.050 -17.650 -36.154 1.00 86.00 981 ASP A C 1
ATOM 7566 O O . ASP A 1 981 ? 31.396 -16.641 -36.438 1.00 86.00 981 ASP A O 1
ATOM 7570 N N . PRO A 1 982 ? 33.215 -17.912 -36.776 1.00 88.69 982 PRO A N 1
ATOM 7571 C CA . PRO A 1 982 ? 33.859 -16.960 -37.680 1.00 88.69 982 PRO A CA 1
ATOM 7572 C C . PRO A 1 982 ? 33.076 -16.720 -38.981 1.00 88.69 982 PRO A C 1
ATOM 7574 O O . PRO A 1 982 ? 33.502 -15.919 -39.809 1.00 88.69 982 PRO A O 1
ATOM 7577 N N . SER A 1 983 ? 31.957 -17.422 -39.207 1.00 91.81 983 SER A N 1
ATOM 7578 C CA . SER A 1 983 ? 31.068 -17.155 -40.340 1.00 91.81 983 SER A CA 1
ATOM 7579 C C . SER A 1 983 ? 30.088 -16.003 -40.099 1.00 91.81 983 SER A C 1
ATOM 7581 O O . SER A 1 983 ? 29.441 -15.569 -41.054 1.00 91.81 983 SER A O 1
ATOM 7583 N N . VAL A 1 984 ? 29.975 -15.502 -38.861 1.00 94.25 984 VAL A N 1
ATOM 7584 C CA . VAL A 1 984 ? 29.134 -14.348 -38.511 1.00 94.25 984 VAL A CA 1
ATOM 7585 C C . VAL A 1 984 ? 29.653 -13.093 -39.209 1.00 94.25 984 VAL A C 1
ATOM 7587 O O . VAL A 1 984 ? 30.826 -12.744 -39.094 1.00 94.25 984 VAL A O 1
ATOM 7590 N N . VAL A 1 985 ? 28.772 -12.406 -39.936 1.00 93.75 985 VAL A N 1
ATOM 7591 C CA . VAL A 1 985 ? 29.132 -11.216 -40.734 1.00 93.75 985 VAL A CA 1
ATOM 7592 C C . VAL A 1 985 ? 28.250 -10.002 -40.468 1.00 93.75 985 VAL A C 1
ATOM 7594 O O . VAL A 1 985 ? 28.609 -8.902 -40.866 1.00 93.75 985 VAL A O 1
ATOM 7597 N N . ILE A 1 986 ? 27.100 -10.184 -39.817 1.00 95.94 986 ILE A N 1
ATOM 7598 C CA . ILE A 1 986 ? 26.136 -9.110 -39.555 1.00 95.94 986 ILE A CA 1
ATOM 7599 C C . ILE A 1 986 ? 25.537 -9.238 -38.154 1.00 95.94 986 ILE A C 1
ATOM 7601 O O . ILE A 1 986 ? 25.473 -10.336 -37.596 1.00 95.94 986 ILE A O 1
ATOM 7605 N N . SER A 1 987 ? 25.047 -8.132 -37.601 1.00 96.06 987 SER A N 1
ATOM 7606 C CA . SER A 1 987 ? 24.212 -8.130 -36.403 1.00 96.06 987 SER A CA 1
ATOM 7607 C C . SER A 1 987 ? 23.011 -7.199 -36.557 1.00 96.06 987 SER A C 1
ATOM 7609 O O . SER A 1 987 ? 23.074 -6.214 -37.291 1.00 96.06 987 SER A O 1
ATOM 7611 N N . MET A 1 988 ? 21.897 -7.525 -35.896 1.00 92.25 988 MET A N 1
ATOM 7612 C CA . MET A 1 988 ? 20.702 -6.673 -35.889 1.00 92.25 988 MET A CA 1
ATOM 7613 C C . MET A 1 988 ? 19.854 -6.889 -34.634 1.00 92.25 988 MET A C 1
ATOM 7615 O O . MET A 1 988 ? 19.599 -8.031 -34.244 1.00 92.25 988 MET A O 1
ATOM 7619 N N . SER A 1 989 ? 19.363 -5.809 -34.030 1.00 88.81 989 SER A N 1
ATOM 7620 C CA . SER A 1 989 ? 18.374 -5.841 -32.947 1.00 88.81 989 SER A CA 1
ATOM 7621 C C . SER A 1 989 ? 17.539 -4.554 -32.937 1.00 88.81 989 SER A C 1
ATOM 7623 O O . SER A 1 989 ? 17.837 -3.588 -33.638 1.00 88.81 989 SER A O 1
ATOM 7625 N N . ASN A 1 990 ? 16.418 -4.571 -32.220 1.00 80.56 990 ASN A N 1
ATOM 7626 C CA . ASN A 1 990 ? 15.514 -3.429 -32.102 1.00 80.56 990 ASN A CA 1
ATOM 7627 C C . ASN A 1 990 ? 16.085 -2.384 -31.133 1.00 80.56 990 ASN A C 1
ATOM 7629 O O . ASN A 1 990 ? 16.627 -2.745 -30.089 1.00 80.56 990 ASN A O 1
ATOM 7633 N N . GLY A 1 991 ? 15.890 -1.097 -31.434 1.00 78.00 991 GLY A N 1
ATOM 7634 C CA . GLY A 1 991 ? 16.384 0.004 -30.603 1.00 78.00 991 GLY A CA 1
ATOM 7635 C C . GLY A 1 991 ? 15.890 -0.018 -29.152 1.00 78.00 991 GLY A C 1
ATOM 7636 O O . GLY A 1 991 ? 16.607 0.428 -28.264 1.00 78.00 991 GLY A O 1
ATOM 7637 N N . SER A 1 992 ? 14.713 -0.594 -28.866 1.00 74.88 992 SER A N 1
ATOM 7638 C CA . SER A 1 992 ? 14.170 -0.690 -27.496 1.00 74.88 992 SER A CA 1
ATOM 7639 C C . SER A 1 992 ? 15.016 -1.521 -26.518 1.00 74.88 992 SER A C 1
ATOM 7641 O O . SER A 1 992 ? 14.774 -1.431 -25.310 1.00 74.88 992 SER A O 1
ATOM 7643 N N . GLY A 1 993 ? 15.979 -2.310 -27.014 1.00 78.12 993 GLY A N 1
ATOM 7644 C CA . GLY A 1 993 ? 16.959 -3.030 -26.196 1.00 78.12 993 GLY A CA 1
ATOM 7645 C C . GLY A 1 993 ? 18.077 -2.149 -25.622 1.00 78.12 993 GLY A C 1
ATOM 7646 O O . GLY A 1 993 ? 18.719 -2.570 -24.663 1.00 78.12 993 GLY A O 1
ATOM 7647 N N . ILE A 1 994 ? 18.272 -0.941 -26.166 1.00 85.00 994 ILE A N 1
ATOM 7648 C CA . ILE A 1 994 ? 19.192 0.080 -25.648 1.00 85.00 994 ILE A CA 1
ATOM 7649 C C . ILE A 1 994 ? 18.367 1.047 -24.794 1.00 85.00 994 ILE A C 1
ATOM 7651 O O . ILE A 1 994 ? 17.392 1.634 -25.271 1.00 85.00 994 ILE A O 1
ATOM 7655 N N . ARG A 1 995 ? 18.688 1.135 -23.502 1.00 79.31 995 ARG A N 1
ATOM 7656 C CA . ARG A 1 995 ? 17.814 1.746 -22.486 1.00 79.31 995 ARG A CA 1
ATOM 7657 C C . ARG A 1 995 ? 18.277 3.108 -22.007 1.00 79.31 995 ARG A C 1
ATOM 7659 O O . ARG A 1 995 ? 17.415 3.883 -21.594 1.00 79.31 995 ARG A O 1
ATOM 7666 N N . ASP A 1 996 ? 19.572 3.382 -22.114 1.00 80.12 996 ASP A N 1
ATOM 7667 C CA . ASP A 1 996 ? 20.179 4.624 -21.656 1.00 80.12 996 ASP A CA 1
ATOM 7668 C C . ASP A 1 996 ? 21.359 5.044 -22.542 1.00 80.12 996 ASP A C 1
ATOM 7670 O O . ASP A 1 996 ? 21.954 4.227 -23.254 1.00 80.12 996 ASP A O 1
ATOM 7674 N N . ALA A 1 997 ? 21.667 6.337 -22.512 1.00 85.31 997 ALA A N 1
ATOM 7675 C CA . ALA A 1 997 ? 22.853 6.911 -23.128 1.00 85.31 997 ALA A CA 1
ATOM 7676 C C . ALA A 1 997 ? 24.080 6.756 -22.216 1.00 85.31 997 ALA A C 1
ATOM 7678 O O . ALA A 1 997 ? 23.953 6.527 -21.019 1.00 85.31 997 ALA A O 1
ATOM 7679 N N . ILE A 1 998 ? 25.281 6.931 -22.776 1.00 86.06 998 ILE A N 1
ATOM 7680 C CA . ILE A 1 998 ? 26.518 7.016 -21.984 1.00 86.06 998 ILE A CA 1
ATOM 7681 C C . ILE A 1 998 ? 27.085 8.428 -22.130 1.00 86.06 998 ILE A C 1
ATOM 7683 O O . ILE A 1 998 ? 27.488 8.843 -23.221 1.00 86.06 998 ILE A O 1
ATOM 7687 N N . GLY A 1 999 ? 27.104 9.170 -21.024 1.00 79.12 999 GLY A N 1
ATOM 7688 C CA . GLY A 1 999 ? 27.331 10.617 -20.994 1.00 79.12 999 GLY A CA 1
ATOM 7689 C C . GLY A 1 999 ? 26.048 11.397 -20.700 1.00 79.12 999 GLY A C 1
ATOM 7690 O O . GLY A 1 999 ? 25.006 10.814 -20.419 1.00 79.12 999 GLY A O 1
ATOM 7691 N N . GLN A 1 1000 ? 26.115 12.727 -20.746 1.00 70.56 1000 GLN A N 1
ATOM 7692 C CA . GLN A 1 1000 ? 25.016 13.598 -20.314 1.00 70.56 1000 GLN A CA 1
ATOM 7693 C C . GLN A 1 1000 ? 24.673 14.669 -21.354 1.00 70.56 1000 GLN A C 1
ATOM 7695 O O . GLN A 1 1000 ? 25.541 15.161 -22.079 1.00 70.56 1000 GLN A O 1
ATOM 7700 N N . ILE A 1 1001 ? 23.398 15.061 -21.394 1.00 66.44 1001 ILE A N 1
ATOM 7701 C CA . ILE A 1 1001 ? 22.933 16.266 -22.087 1.00 66.44 1001 ILE A CA 1
ATOM 7702 C C . ILE A 1 1001 ? 22.751 17.352 -21.028 1.00 66.44 1001 ILE A C 1
ATOM 7704 O O . ILE A 1 1001 ? 21.986 17.183 -20.081 1.00 66.44 1001 ILE A O 1
ATOM 7708 N N . LEU A 1 1002 ? 23.473 18.456 -21.178 1.00 57.50 1002 LEU A N 1
ATOM 7709 C CA . LEU A 1 1002 ? 23.408 19.587 -20.263 1.00 57.50 1002 LEU A CA 1
ATOM 7710 C C . LEU A 1 1002 ? 22.162 20.451 -20.545 1.00 57.50 1002 LEU A C 1
ATOM 7712 O O . LEU A 1 1002 ? 21.606 20.393 -21.642 1.00 57.50 1002 LEU A O 1
ATOM 7716 N N . PRO A 1 1003 ? 21.719 21.296 -19.593 1.00 45.28 1003 PRO A N 1
ATOM 7717 C CA . PRO A 1 1003 ? 20.539 22.152 -19.773 1.00 45.28 1003 PRO A CA 1
ATOM 7718 C C . PRO A 1 1003 ? 20.616 23.133 -20.953 1.00 45.28 1003 PRO A C 1
ATOM 7720 O O . PRO A 1 1003 ? 19.593 23.645 -21.393 1.00 45.28 1003 PRO A O 1
ATOM 7723 N N . ASP A 1 1004 ? 21.819 23.423 -21.454 1.00 53.03 1004 ASP A N 1
ATOM 7724 C CA . ASP A 1 1004 ? 22.043 24.219 -22.666 1.00 53.03 1004 ASP A CA 1
ATOM 7725 C C . ASP A 1 1004 ? 22.045 23.371 -23.954 1.00 53.03 1004 ASP A C 1
ATOM 7727 O O . ASP A 1 1004 ? 22.499 23.839 -24.999 1.00 53.03 1004 ASP A O 1
ATOM 7731 N N . GLU A 1 1005 ? 21.549 22.133 -23.861 1.00 61.12 1005 GLU A N 1
ATOM 7732 C CA . GLU A 1 1005 ? 21.505 21.090 -24.894 1.00 61.12 1005 GLU A CA 1
ATOM 7733 C C . GLU A 1 1005 ? 22.885 20.601 -25.362 1.00 61.12 1005 GLU A C 1
ATOM 7735 O O . GLU A 1 1005 ? 22.985 19.785 -26.285 1.00 61.12 1005 GLU A O 1
ATOM 7740 N N . SER A 1 1006 ? 23.973 21.059 -24.732 1.00 68.44 1006 SER A N 1
ATOM 7741 C CA . SER A 1 1006 ? 25.304 20.570 -25.068 1.00 68.44 1006 SER A CA 1
ATOM 7742 C C . SER A 1 1006 ? 25.496 19.132 -24.584 1.00 68.44 1006 SER A C 1
ATOM 7744 O O . SER A 1 1006 ? 25.051 18.734 -23.508 1.00 68.44 1006 SER A O 1
ATOM 7746 N N . ARG A 1 1007 ? 26.146 18.316 -25.417 1.00 76.81 1007 ARG A N 1
ATOM 7747 C CA . ARG A 1 1007 ? 26.393 16.899 -25.143 1.00 76.81 1007 ARG A CA 1
ATOM 7748 C C . ARG A 1 1007 ? 27.786 16.725 -24.567 1.00 76.81 1007 ARG A C 1
ATOM 7750 O O . ARG A 1 1007 ? 28.766 17.132 -25.195 1.00 76.81 1007 ARG A O 1
ATOM 7757 N N . ARG A 1 1008 ? 27.868 16.087 -23.405 1.00 75.75 1008 ARG A N 1
ATOM 7758 C CA . ARG A 1 1008 ? 29.116 15.744 -22.729 1.00 75.75 1008 ARG A CA 1
ATOM 7759 C C . ARG A 1 1008 ? 29.294 14.228 -22.708 1.00 75.75 1008 ARG A C 1
ATOM 7761 O O . ARG A 1 1008 ? 28.325 13.480 -22.586 1.00 75.75 1008 ARG A O 1
ATOM 7768 N N . ASN A 1 1009 ? 30.534 13.774 -22.859 1.00 78.75 1009 ASN A N 1
ATOM 7769 C CA . ASN A 1 1009 ? 30.887 12.373 -22.644 1.00 78.75 1009 ASN A CA 1
ATOM 7770 C C . ASN A 1 1009 ? 30.688 11.975 -21.168 1.00 78.75 1009 ASN A C 1
ATOM 7772 O O . ASN A 1 1009 ? 30.291 12.787 -20.333 1.00 78.75 1009 ASN A O 1
ATOM 7776 N N . SER A 1 1010 ? 30.927 10.701 -20.863 1.00 80.25 1010 SER A N 1
ATOM 7777 C CA . SER A 1 1010 ? 30.874 10.189 -19.491 1.00 80.25 1010 SER A CA 1
ATOM 7778 C C . SER A 1 1010 ? 31.800 11.003 -18.579 1.00 80.25 1010 SER A C 1
ATOM 7780 O O . SER A 1 1010 ? 32.993 11.119 -18.865 1.00 80.25 1010 SER A O 1
ATOM 7782 N N . GLU A 1 1011 ? 31.264 11.606 -17.519 1.00 72.38 1011 GLU A N 1
ATOM 7783 C CA . GLU A 1 1011 ? 32.055 12.457 -16.626 1.00 72.38 1011 GLU A CA 1
ATOM 7784 C C . GLU A 1 1011 ? 33.058 11.628 -15.814 1.00 72.38 1011 GLU A C 1
ATOM 7786 O O . GLU A 1 1011 ? 32.786 10.487 -15.424 1.00 72.38 1011 GLU A O 1
ATOM 7791 N N . ALA A 1 1012 ? 34.226 12.212 -15.540 1.00 68.38 1012 ALA A N 1
ATOM 7792 C CA . ALA A 1 1012 ? 35.144 11.672 -14.551 1.00 68.38 1012 ALA A CA 1
ATOM 7793 C C . ALA A 1 1012 ? 34.468 11.627 -13.177 1.00 68.38 1012 ALA A C 1
ATOM 7795 O O . ALA A 1 1012 ? 33.849 12.600 -12.747 1.00 68.38 1012 ALA A O 1
ATOM 7796 N N . ASN A 1 1013 ? 34.688 10.539 -12.450 1.00 62.59 1013 ASN A N 1
ATOM 7797 C CA . ASN A 1 1013 ? 34.357 10.447 -11.035 1.00 62.59 1013 ASN A CA 1
ATOM 7798 C C . ASN A 1 1013 ? 35.643 10.082 -10.272 1.00 62.59 1013 ASN A C 1
ATOM 7800 O O . ASN A 1 1013 ? 35.939 8.895 -10.094 1.00 62.59 1013 ASN A O 1
ATOM 7804 N N . PRO A 1 1014 ? 36.444 11.091 -9.858 1.00 56.62 1014 PRO A N 1
ATOM 7805 C CA . PRO A 1 1014 ? 37.690 10.869 -9.127 1.00 56.62 1014 PRO A CA 1
ATOM 7806 C C . PRO A 1 1014 ? 37.489 10.052 -7.850 1.00 56.62 1014 PRO A C 1
ATOM 7808 O O . PRO A 1 1014 ? 38.340 9.225 -7.536 1.00 56.62 1014 PRO A O 1
ATOM 7811 N N . GLY A 1 1015 ? 36.339 10.213 -7.182 1.00 46.41 1015 GLY A N 1
ATOM 7812 C CA . GLY A 1 1015 ? 36.005 9.508 -5.945 1.00 46.41 1015 GLY A CA 1
ATOM 7813 C C . GLY A 1 1015 ? 35.963 7.986 -6.091 1.00 46.41 1015 GLY A C 1
ATOM 7814 O O . GLY A 1 1015 ? 36.247 7.286 -5.132 1.00 46.41 1015 GLY A O 1
ATOM 7815 N N . VAL A 1 1016 ? 35.689 7.451 -7.284 1.00 54.94 1016 VAL A N 1
ATOM 7816 C CA . VAL A 1 1016 ? 35.721 5.996 -7.557 1.00 54.94 1016 VAL A CA 1
ATOM 7817 C C . VAL A 1 1016 ? 36.800 5.609 -8.574 1.00 54.94 1016 VAL A C 1
ATOM 7819 O O . VAL A 1 1016 ? 36.793 4.504 -9.113 1.00 54.94 1016 VAL A O 1
ATOM 7822 N N . GLY A 1 1017 ? 37.730 6.523 -8.873 1.00 58.88 1017 GLY A N 1
ATOM 7823 C CA . GLY A 1 1017 ? 38.796 6.305 -9.853 1.00 58.88 1017 GLY A CA 1
ATOM 7824 C C . GLY A 1 1017 ? 38.326 6.228 -11.313 1.00 58.88 1017 GLY A C 1
ATOM 7825 O O . GLY A 1 1017 ? 39.090 5.775 -12.170 1.00 58.88 1017 GLY A O 1
ATOM 7826 N N . LYS A 1 1018 ? 37.100 6.676 -11.625 1.00 71.94 1018 LYS A N 1
ATOM 7827 C CA . LYS A 1 1018 ? 36.573 6.737 -12.997 1.00 71.94 1018 LYS A CA 1
ATOM 7828 C C . LYS A 1 1018 ? 37.232 7.902 -13.750 1.00 71.94 1018 LYS A C 1
ATOM 7830 O O . LYS A 1 1018 ? 37.048 9.061 -13.363 1.00 71.94 1018 LYS A O 1
ATOM 7835 N N . PRO A 1 1019 ? 37.980 7.645 -14.836 1.00 74.06 1019 PRO A N 1
ATOM 7836 C CA . PRO A 1 1019 ? 38.571 8.704 -15.651 1.00 74.06 1019 PRO A CA 1
ATOM 7837 C C . PRO A 1 1019 ? 37.508 9.434 -16.489 1.00 74.06 1019 PRO A C 1
ATOM 7839 O O . PRO A 1 1019 ? 36.454 8.868 -16.774 1.00 74.06 1019 PRO A O 1
ATOM 7842 N N . GLU A 1 1020 ? 37.800 10.657 -16.956 1.00 78.44 1020 GLU A N 1
ATOM 7843 C CA . GLU A 1 1020 ? 36.933 11.346 -17.933 1.00 78.44 1020 GLU A CA 1
ATOM 7844 C C . GLU A 1 1020 ? 36.755 10.458 -19.170 1.00 78.44 1020 GLU A C 1
ATOM 7846 O O . GLU A 1 1020 ? 37.716 9.870 -19.679 1.00 78.44 1020 GLU A O 1
ATOM 7851 N N . GLY A 1 1021 ? 35.516 10.340 -19.630 1.00 77.31 1021 GLY A N 1
ATOM 7852 C CA . GLY A 1 1021 ? 35.122 9.458 -20.715 1.00 77.31 1021 GLY A CA 1
ATOM 7853 C C . GLY A 1 1021 ? 34.953 7.995 -20.313 1.00 77.31 1021 GLY A C 1
ATOM 7854 O O . GLY A 1 1021 ? 34.496 7.223 -21.147 1.00 77.31 1021 GLY A O 1
ATOM 7855 N N . GLY A 1 1022 ? 35.289 7.588 -19.084 1.00 83.62 1022 GLY A N 1
ATOM 7856 C CA . GLY A 1 1022 ? 35.229 6.192 -18.645 1.00 83.62 1022 GLY A CA 1
ATOM 7857 C C . GLY A 1 1022 ? 33.848 5.561 -18.850 1.00 83.62 1022 GLY A C 1
ATOM 7858 O O . GLY A 1 1022 ? 32.850 6.089 -18.364 1.00 83.62 1022 GLY A O 1
ATOM 7859 N N . ILE A 1 1023 ? 33.797 4.435 -19.562 1.00 86.31 1023 ILE A N 1
ATOM 7860 C CA . ILE A 1 1023 ? 32.602 3.605 -19.736 1.00 86.31 1023 ILE A CA 1
ATOM 7861 C C . ILE A 1 1023 ? 32.669 2.473 -18.717 1.00 86.31 1023 ILE A C 1
ATOM 7863 O O . ILE A 1 1023 ? 33.551 1.616 -18.790 1.00 86.31 1023 ILE A O 1
ATOM 7867 N N . THR A 1 1024 ? 31.755 2.503 -17.758 1.00 83.69 1024 THR A N 1
ATOM 7868 C CA . THR A 1 1024 ? 31.751 1.658 -16.562 1.00 83.69 1024 THR A CA 1
ATOM 7869 C C . THR A 1 1024 ? 30.821 0.452 -16.679 1.00 83.69 1024 THR A C 1
ATOM 7871 O O . THR A 1 1024 ? 30.000 0.375 -17.592 1.00 83.69 1024 THR A O 1
ATOM 7874 N N . GLN A 1 1025 ? 30.899 -0.478 -15.727 1.00 83.12 1025 GLN A N 1
ATOM 7875 C CA . GLN A 1 1025 ? 29.898 -1.527 -15.549 1.00 83.12 1025 GLN A CA 1
ATOM 7876 C C . GLN A 1 1025 ? 28.511 -0.939 -15.330 1.00 83.12 1025 GLN A C 1
ATOM 7878 O O . GLN A 1 1025 ? 27.557 -1.438 -15.919 1.00 83.12 1025 GLN A O 1
ATOM 7883 N N . ALA A 1 1026 ? 28.405 0.145 -14.560 1.00 77.56 1026 ALA A N 1
ATOM 7884 C CA . ALA A 1 1026 ? 27.148 0.863 -14.393 1.00 77.56 1026 ALA A CA 1
ATOM 7885 C C . ALA A 1 1026 ? 26.605 1.384 -15.736 1.00 77.56 1026 ALA A C 1
ATOM 7887 O O . ALA A 1 1026 ? 25.429 1.186 -16.027 1.00 77.56 1026 ALA A O 1
ATOM 7888 N N . ASP A 1 1027 ? 27.463 1.969 -16.580 1.00 83.44 1027 ASP A N 1
ATOM 7889 C CA . ASP A 1 1027 ? 27.079 2.474 -17.906 1.00 83.44 1027 ASP A CA 1
ATOM 7890 C C . ASP A 1 1027 ? 26.618 1.333 -18.838 1.00 83.44 1027 ASP A C 1
ATOM 7892 O O . ASP A 1 1027 ? 25.614 1.460 -19.537 1.00 83.44 1027 ASP A O 1
ATOM 7896 N N . VAL A 1 1028 ? 27.318 0.189 -18.828 1.00 87.50 1028 VAL A N 1
ATOM 7897 C CA . VAL A 1 1028 ? 26.948 -1.001 -19.618 1.00 87.50 1028 VAL A CA 1
ATOM 7898 C C . VAL A 1 1028 ? 25.626 -1.602 -19.132 1.00 87.50 1028 VAL A C 1
ATOM 7900 O O . VAL A 1 1028 ? 24.759 -1.917 -19.949 1.00 87.50 1028 VAL A O 1
ATOM 7903 N N . GLU A 1 1029 ? 25.446 -1.749 -17.818 1.00 84.31 1029 GLU A N 1
ATOM 7904 C CA . GLU A 1 1029 ? 24.209 -2.266 -17.229 1.00 84.31 1029 GLU A CA 1
ATOM 7905 C C . GLU A 1 1029 ? 23.028 -1.320 -17.450 1.00 84.31 1029 GLU A C 1
ATOM 7907 O O . GLU A 1 1029 ? 21.937 -1.797 -17.739 1.00 84.31 1029 GLU A O 1
ATOM 7912 N N . ALA A 1 1030 ? 23.222 -0.001 -17.371 1.00 78.62 1030 ALA A N 1
ATOM 7913 C CA . ALA A 1 1030 ? 22.174 0.975 -17.660 1.00 78.62 1030 ALA A CA 1
ATOM 7914 C C . ALA A 1 1030 ? 21.786 0.956 -19.146 1.00 78.62 1030 ALA A C 1
ATOM 7916 O O . ALA A 1 1030 ? 20.608 0.822 -19.478 1.00 78.62 1030 ALA A O 1
ATOM 7917 N N . ALA A 1 1031 ? 22.768 0.995 -20.054 1.00 85.94 1031 ALA A N 1
ATOM 7918 C CA . ALA A 1 1031 ? 22.513 0.984 -21.492 1.00 85.94 1031 ALA A CA 1
ATOM 7919 C C . ALA A 1 1031 ? 21.882 -0.338 -21.975 1.00 85.94 1031 ALA A C 1
ATOM 7921 O O . ALA A 1 1031 ? 21.033 -0.318 -22.867 1.00 85.94 1031 ALA A O 1
ATOM 7922 N N . LEU A 1 1032 ? 22.256 -1.484 -21.388 1.00 89.12 1032 LEU A N 1
ATOM 7923 C CA . LEU A 1 1032 ? 21.850 -2.835 -21.808 1.00 89.12 1032 LEU A CA 1
ATOM 7924 C C . LEU A 1 1032 ? 21.113 -3.614 -20.697 1.00 89.12 1032 LEU A C 1
ATOM 7926 O O . LEU A 1 1032 ? 21.386 -4.799 -20.475 1.00 89.12 1032 LEU A O 1
ATOM 7930 N N . ALA A 1 1033 ? 20.155 -2.966 -20.034 1.00 82.12 1033 ALA A N 1
ATOM 7931 C CA . ALA A 1 1033 ? 19.538 -3.375 -18.761 1.00 82.12 1033 ALA A CA 1
ATOM 7932 C C . ALA A 1 1033 ? 18.977 -4.809 -18.664 1.00 82.12 1033 ALA A C 1
ATOM 7934 O O . ALA A 1 1033 ? 19.043 -5.433 -17.609 1.00 82.12 1033 ALA A O 1
ATOM 7935 N N . PHE A 1 1034 ? 18.505 -5.390 -19.770 1.00 80.31 1034 PHE A N 1
ATOM 7936 C CA . PHE A 1 1034 ? 17.946 -6.753 -19.783 1.00 80.31 1034 PHE A CA 1
ATOM 7937 C C . PHE A 1 1034 ? 18.988 -7.882 -19.828 1.00 80.31 1034 PHE A C 1
ATOM 7939 O O . PHE A 1 1034 ? 18.624 -9.053 -19.735 1.00 80.31 1034 PHE A O 1
ATOM 7946 N N . ASN A 1 1035 ? 20.257 -7.549 -20.079 1.00 86.19 1035 ASN A N 1
ATOM 7947 C CA . ASN A 1 1035 ? 21.356 -8.483 -20.332 1.00 86.19 1035 ASN A CA 1
ATOM 7948 C C . ASN A 1 1035 ? 20.986 -9.730 -21.175 1.00 86.19 1035 ASN A C 1
ATOM 7950 O O . ASN A 1 1035 ? 21.244 -10.879 -20.801 1.00 86.19 1035 ASN A O 1
ATOM 7954 N N . ASN A 1 1036 ? 20.327 -9.516 -22.317 1.00 85.19 1036 ASN A N 1
ATOM 7955 C CA . ASN A 1 1036 ? 19.852 -10.610 -23.162 1.00 85.19 1036 ASN A CA 1
ATOM 7956 C C . ASN A 1 1036 ? 20.989 -11.539 -23.632 1.00 85.19 1036 ASN A C 1
ATOM 7958 O O . ASN A 1 1036 ? 22.093 -11.095 -23.948 1.00 85.19 1036 ASN A O 1
ATOM 7962 N N . SER A 1 1037 ? 20.672 -12.832 -23.771 1.00 86.75 1037 SER A N 1
ATOM 7963 C CA . SER A 1 1037 ? 21.529 -13.815 -24.452 1.00 86.75 1037 SER A CA 1
ATOM 7964 C C . SER A 1 1037 ? 21.805 -13.388 -25.894 1.00 86.75 1037 SER A C 1
ATOM 7966 O O . SER A 1 1037 ? 20.860 -13.054 -26.622 1.00 86.75 1037 SER A O 1
ATOM 7968 N N . LEU A 1 1038 ? 23.066 -13.455 -26.331 1.00 90.81 1038 LEU A N 1
ATOM 7969 C CA . LEU A 1 1038 ? 23.413 -13.290 -27.737 1.00 90.81 1038 LEU A CA 1
ATOM 7970 C C . LEU A 1 1038 ? 23.137 -14.607 -28.478 1.00 90.81 1038 LEU A C 1
ATOM 7972 O O . LEU A 1 1038 ? 23.511 -15.698 -28.049 1.00 90.81 1038 LEU A O 1
ATOM 7976 N N . SER A 1 1039 ? 22.415 -14.515 -29.587 1.00 92.69 1039 SER A N 1
ATOM 7977 C CA . SER A 1 1039 ? 21.954 -15.639 -30.395 1.00 92.69 1039 SER A CA 1
ATOM 7978 C C . SER A 1 1039 ? 22.468 -15.529 -31.821 1.00 92.69 1039 SER A C 1
ATOM 7980 O O . SER A 1 1039 ? 22.351 -14.483 -32.455 1.00 92.69 1039 SER A O 1
ATOM 7982 N N . LEU A 1 1040 ? 22.976 -16.634 -32.353 1.00 94.06 1040 LEU A N 1
ATOM 7983 C CA . LEU A 1 1040 ? 23.384 -16.748 -33.746 1.00 94.06 1040 LEU A CA 1
ATOM 7984 C C . LEU A 1 1040 ? 22.265 -17.397 -34.548 1.00 94.06 1040 LEU A C 1
ATOM 7986 O O . LEU A 1 1040 ? 21.819 -18.489 -34.187 1.00 94.06 1040 LEU A O 1
ATOM 7990 N N . ILE A 1 1041 ? 21.829 -16.750 -35.628 1.00 94.81 1041 ILE A N 1
ATOM 7991 C CA . ILE A 1 1041 ? 20.833 -17.294 -36.553 1.00 94.81 1041 ILE A CA 1
ATOM 7992 C C . ILE A 1 1041 ? 21.285 -17.178 -38.010 1.00 94.81 1041 ILE A C 1
ATOM 7994 O O . ILE A 1 1041 ? 22.050 -16.288 -38.373 1.00 94.81 1041 ILE A O 1
ATOM 7998 N N . ASP A 1 1042 ? 20.781 -18.076 -38.848 1.00 95.69 1042 ASP A N 1
ATOM 7999 C CA . ASP A 1 1042 ? 20.918 -18.015 -40.301 1.00 95.69 1042 ASP A CA 1
ATOM 8000 C C . ASP A 1 1042 ? 19.723 -17.247 -40.881 1.00 95.69 1042 ASP A C 1
ATOM 8002 O O . ASP A 1 1042 ? 18.573 -17.584 -40.595 1.00 95.69 1042 ASP A O 1
ATOM 8006 N N . VAL A 1 1043 ? 19.985 -16.226 -41.701 1.00 94.88 1043 VAL A N 1
ATOM 8007 C CA . VAL A 1 1043 ? 18.947 -15.408 -42.351 1.00 94.88 1043 VAL A CA 1
ATOM 8008 C C . VAL A 1 1043 ? 19.263 -15.214 -43.833 1.00 94.88 1043 VAL A C 1
ATOM 8010 O O . VAL A 1 1043 ? 20.410 -14.941 -44.191 1.00 94.88 1043 VAL A O 1
ATOM 8013 N N . THR A 1 1044 ? 18.282 -15.365 -44.729 1.00 96.06 1044 THR A N 1
ATOM 8014 C CA . THR A 1 1044 ? 18.495 -15.023 -46.151 1.00 96.06 1044 THR A CA 1
ATOM 8015 C C . THR A 1 1044 ? 18.334 -13.527 -46.418 1.00 96.06 1044 THR A C 1
ATOM 8017 O O . THR A 1 1044 ? 17.670 -12.821 -45.660 1.00 96.06 1044 THR A O 1
ATOM 8020 N N . GLY A 1 1045 ? 18.876 -13.025 -47.533 1.00 94.50 1045 GLY A N 1
ATOM 8021 C CA . GLY A 1 1045 ? 18.659 -11.634 -47.960 1.00 94.50 1045 GLY A CA 1
ATOM 8022 C C . GLY A 1 1045 ? 17.174 -11.236 -48.040 1.00 94.50 1045 GLY A C 1
ATOM 8023 O O . GLY A 1 1045 ? 16.798 -10.137 -47.627 1.00 94.50 1045 GLY A O 1
ATOM 8024 N N . SER A 1 1046 ? 16.305 -12.144 -48.496 1.00 94.38 1046 SER A N 1
ATOM 8025 C CA . SER A 1 1046 ? 14.850 -11.935 -48.533 1.00 94.38 1046 SER A CA 1
ATOM 8026 C C . SER A 1 1046 ? 14.210 -11.915 -47.146 1.00 94.38 1046 SER A C 1
ATOM 8028 O O . SER A 1 1046 ? 13.328 -11.091 -46.891 1.00 94.38 1046 SER A O 1
ATOM 8030 N N . GLU A 1 1047 ? 14.628 -12.809 -46.247 1.00 94.19 1047 GLU A N 1
ATOM 8031 C CA . GLU A 1 1047 ? 14.136 -12.842 -44.866 1.00 94.19 1047 GLU A CA 1
ATOM 8032 C C . GLU A 1 1047 ? 14.580 -11.588 -44.097 1.00 94.19 1047 GLU A C 1
ATOM 8034 O O . GLU A 1 1047 ? 13.756 -10.985 -43.410 1.00 94.19 1047 GLU A O 1
ATOM 8039 N N . LEU A 1 1048 ? 15.825 -11.136 -44.295 1.00 92.62 1048 LEU A N 1
ATOM 8040 C CA . LEU A 1 1048 ? 16.366 -9.904 -43.716 1.00 92.62 1048 LEU A CA 1
ATOM 8041 C C . LEU A 1 1048 ? 15.610 -8.666 -44.218 1.00 92.62 1048 LEU A C 1
ATOM 8043 O O . LEU A 1 1048 ? 15.171 -7.849 -43.409 1.00 92.62 1048 LEU A O 1
ATOM 8047 N N . LYS A 1 1049 ? 15.367 -8.560 -45.537 1.00 92.50 1049 LYS A N 1
ATOM 8048 C CA . LYS A 1 1049 ? 14.518 -7.495 -46.101 1.00 92.50 1049 LYS A CA 1
ATOM 8049 C C . LYS A 1 1049 ? 13.120 -7.530 -45.490 1.00 92.50 1049 LYS A C 1
ATOM 8051 O O . LYS A 1 1049 ? 12.599 -6.489 -45.114 1.00 92.50 1049 LYS A O 1
ATOM 8056 N N . THR A 1 1050 ? 12.512 -8.711 -45.381 1.00 90.31 1050 THR A N 1
ATOM 8057 C CA . THR A 1 1050 ? 11.165 -8.864 -44.809 1.00 90.31 1050 THR A CA 1
ATOM 8058 C C . THR A 1 1050 ? 11.107 -8.352 -43.372 1.00 90.31 1050 THR A C 1
ATOM 8060 O O . THR A 1 1050 ? 10.154 -7.663 -43.016 1.00 90.31 1050 THR A O 1
ATOM 8063 N N . THR A 1 1051 ? 12.124 -8.646 -42.560 1.00 88.19 1051 THR A N 1
ATOM 8064 C CA . THR A 1 1051 ? 12.226 -8.116 -41.197 1.00 88.19 1051 THR A CA 1
ATOM 8065 C C . THR A 1 1051 ? 12.319 -6.588 -41.200 1.00 88.19 1051 THR A C 1
ATOM 8067 O O . THR A 1 1051 ? 11.507 -5.933 -40.553 1.00 88.19 1051 THR A O 1
ATOM 8070 N N . LEU A 1 1052 ? 13.234 -6.004 -41.983 1.00 88.19 1052 LEU A N 1
ATOM 8071 C CA . LEU A 1 1052 ? 13.402 -4.545 -42.078 1.00 88.19 1052 LEU A CA 1
ATOM 8072 C C . LEU A 1 1052 ? 12.124 -3.829 -42.572 1.00 88.19 1052 LEU A C 1
ATOM 8074 O O . LEU A 1 1052 ? 11.751 -2.774 -42.061 1.00 88.19 1052 LEU A O 1
ATOM 8078 N N . GLU A 1 1053 ? 11.396 -4.409 -43.530 1.00 85.50 1053 GLU A N 1
ATOM 8079 C CA . GLU A 1 1053 ? 10.139 -3.848 -44.056 1.00 85.50 1053 GLU A CA 1
ATOM 8080 C C . GLU A 1 1053 ? 9.030 -3.763 -42.999 1.00 85.50 1053 GLU A C 1
ATOM 8082 O O . GLU A 1 1053 ? 8.296 -2.773 -42.961 1.00 85.50 1053 GLU A O 1
ATOM 8087 N N . LYS A 1 1054 ? 8.929 -4.768 -42.119 1.00 73.94 1054 LYS A N 1
ATOM 8088 C CA . LYS A 1 1054 ? 7.921 -4.798 -41.049 1.00 73.94 1054 LYS A CA 1
ATOM 8089 C C . LYS A 1 1054 ? 8.131 -3.675 -40.023 1.00 73.94 1054 LYS A C 1
ATOM 8091 O O . LYS A 1 1054 ? 7.147 -3.140 -39.516 1.00 73.94 1054 LYS A O 1
ATOM 8096 N N . LEU A 1 1055 ? 9.378 -3.285 -39.734 1.00 62.53 1055 LEU A N 1
ATOM 8097 C CA . LEU A 1 1055 ? 9.677 -2.320 -38.660 1.00 62.53 1055 LEU A CA 1
ATOM 8098 C C . LEU A 1 1055 ? 10.055 -0.911 -39.116 1.00 62.53 1055 LEU A C 1
ATOM 8100 O O . LEU A 1 1055 ? 9.948 0.017 -38.323 1.00 62.53 1055 LEU A O 1
ATOM 8104 N N . THR A 1 1056 ? 10.306 -0.676 -40.408 1.00 60.31 1056 THR A N 1
ATOM 8105 C CA . THR A 1 1056 ? 10.360 0.696 -40.979 1.0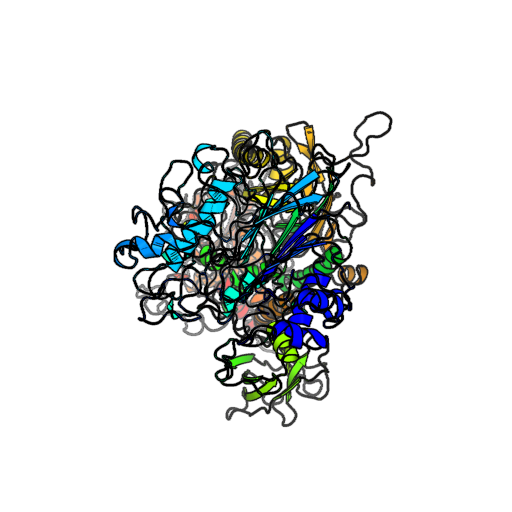0 60.31 1056 THR A CA 1
ATOM 8106 C C . THR A 1 1056 ? 9.026 1.465 -40.872 1.00 60.31 1056 THR A C 1
ATOM 8108 O O . THR A 1 1056 ? 8.913 2.607 -41.307 1.00 60.31 1056 THR A O 1
ATOM 8111 N N . ARG A 1 1057 ? 7.989 0.870 -40.266 1.00 50.38 1057 ARG A N 1
ATOM 8112 C CA . ARG A 1 1057 ? 6.751 1.545 -39.849 1.00 50.38 1057 ARG A CA 1
ATOM 8113 C C . ARG A 1 1057 ? 6.935 2.434 -38.603 1.00 50.38 1057 ARG A C 1
ATOM 8115 O O . ARG A 1 1057 ? 6.050 3.233 -38.332 1.00 50.38 1057 ARG A O 1
ATOM 8122 N N . LEU A 1 1058 ? 8.039 2.292 -37.861 1.00 49.97 1058 LEU A N 1
ATOM 8123 C CA . LEU A 1 1058 ? 8.176 2.748 -36.467 1.00 49.97 1058 LEU A CA 1
ATOM 8124 C C . LEU A 1 1058 ? 9.131 3.944 -36.262 1.00 49.97 1058 LEU A C 1
ATOM 8126 O O . LEU A 1 1058 ? 9.475 4.254 -35.131 1.00 49.97 1058 LEU A O 1
ATOM 8130 N N . GLY A 1 1059 ? 9.524 4.636 -37.338 1.00 43.41 1059 GLY A N 1
ATOM 8131 C CA . GLY A 1 1059 ? 10.284 5.902 -37.294 1.00 43.41 1059 GLY A CA 1
ATOM 8132 C C . GLY A 1 1059 ? 9.410 7.168 -37.287 1.00 43.41 1059 GLY A C 1
ATOM 8133 O O . GLY A 1 1059 ? 9.914 8.273 -37.471 1.00 43.41 1059 GLY A O 1
ATOM 8134 N N . THR A 1 1060 ? 8.094 7.017 -37.125 1.00 46.03 1060 THR A N 1
ATOM 8135 C CA . THR A 1 1060 ? 7.179 8.097 -36.719 1.00 46.03 1060 THR A CA 1
ATOM 8136 C C . THR A 1 1060 ? 6.979 8.014 -35.205 1.00 46.03 1060 THR A C 1
ATOM 8138 O O . THR A 1 1060 ? 7.172 6.941 -34.643 1.00 46.03 1060 THR A O 1
ATOM 8141 N N . SER A 1 1061 ? 6.569 9.102 -34.552 1.00 46.06 1061 SER A N 1
ATOM 8142 C CA . SER A 1 1061 ? 6.399 9.265 -33.089 1.00 46.06 1061 SER A CA 1
ATOM 8143 C C . SER A 1 1061 ? 5.610 8.180 -32.321 1.00 46.06 1061 SER A C 1
ATOM 8145 O O . SER A 1 1061 ? 5.508 8.270 -31.104 1.00 46.06 1061 SER A O 1
ATOM 8147 N N . ASP A 1 1062 ? 5.070 7.154 -32.987 1.00 39.56 1062 ASP A N 1
ATOM 8148 C CA . ASP A 1 1062 ? 3.978 6.307 -32.494 1.00 39.56 1062 ASP A CA 1
ATOM 8149 C C . ASP A 1 1062 ? 4.347 4.806 -32.329 1.00 39.56 1062 ASP A C 1
ATOM 8151 O O . ASP A 1 1062 ? 3.478 3.990 -32.002 1.00 39.56 1062 ASP A O 1
ATOM 8155 N N . GLY A 1 1063 ? 5.602 4.394 -32.568 1.00 44.91 1063 GLY A N 1
ATOM 8156 C CA . GLY A 1 1063 ? 6.007 2.976 -32.632 1.00 44.91 1063 GLY A CA 1
ATOM 8157 C C . GLY A 1 1063 ? 6.692 2.382 -31.385 1.00 44.91 1063 GLY A C 1
ATOM 8158 O O . GLY A 1 1063 ? 7.681 2.930 -30.912 1.00 44.91 1063 GLY A O 1
ATOM 8159 N N . ASP A 1 1064 ? 6.229 1.214 -30.910 1.00 51.28 1064 ASP A N 1
ATOM 8160 C CA . ASP A 1 1064 ? 6.694 0.556 -29.665 1.00 51.28 1064 ASP A CA 1
ATOM 8161 C C . ASP A 1 1064 ? 8.087 -0.124 -29.739 1.00 51.28 1064 ASP A C 1
ATOM 8163 O O . ASP A 1 1064 ? 8.784 -0.198 -28.724 1.00 51.28 1064 ASP A O 1
ATOM 8167 N N . ASP A 1 1065 ? 8.556 -0.545 -30.925 1.00 53.94 1065 ASP A N 1
ATOM 8168 C CA . ASP A 1 1065 ? 9.828 -1.295 -31.074 1.00 53.94 1065 ASP A CA 1
ATOM 8169 C C . ASP A 1 1065 ? 11.016 -0.491 -31.658 1.00 53.94 1065 ASP A C 1
ATOM 8171 O O . ASP A 1 1065 ? 12.158 -0.951 -31.587 1.00 53.94 1065 ASP A O 1
ATOM 8175 N N . GLY A 1 1066 ? 10.774 0.712 -32.196 1.00 59.78 1066 GLY A N 1
ATOM 8176 C CA . GLY A 1 1066 ? 11.793 1.592 -32.793 1.00 59.78 1066 GLY A CA 1
ATOM 8177 C C . GLY A 1 1066 ? 12.478 1.088 -34.078 1.00 59.78 1066 GLY A C 1
ATOM 8178 O O . GLY A 1 1066 ? 12.174 0.015 -34.600 1.00 59.78 1066 GLY A O 1
ATOM 8179 N N . ALA A 1 1067 ? 13.404 1.893 -34.612 1.00 66.19 1067 ALA A N 1
ATOM 8180 C CA . ALA A 1 1067 ? 14.310 1.545 -35.707 1.00 66.19 1067 ALA A CA 1
ATOM 8181 C C . ALA A 1 1067 ? 15.239 0.371 -35.339 1.00 66.19 1067 ALA A C 1
ATOM 8183 O O . ALA A 1 1067 ? 15.586 0.163 -34.173 1.00 66.19 1067 ALA A O 1
ATOM 8184 N N . TYR A 1 1068 ? 15.649 -0.403 -36.348 1.00 80.75 1068 TYR A N 1
ATOM 8185 C CA . TYR A 1 1068 ? 16.646 -1.454 -36.160 1.00 80.75 1068 TYR A CA 1
ATOM 8186 C C . TYR A 1 1068 ? 18.047 -0.891 -36.151 1.00 80.75 1068 TYR A C 1
ATOM 8188 O O . TYR A 1 1068 ? 18.437 -0.216 -37.102 1.00 80.75 1068 TYR A O 1
ATOM 8196 N N . GLN A 1 1069 ? 18.793 -1.289 -35.131 1.00 88.56 1069 GLN A N 1
ATOM 8197 C CA . GLN A 1 1069 ? 20.209 -1.026 -34.997 1.00 88.56 1069 GLN A CA 1
ATOM 8198 C C . GLN A 1 1069 ? 21.003 -2.212 -35.547 1.00 88.56 1069 GLN A C 1
ATOM 8200 O O . GLN A 1 1069 ? 20.545 -3.361 -35.484 1.00 88.56 1069 GLN A O 1
ATOM 8205 N N . ILE A 1 1070 ? 22.126 -1.917 -36.205 1.00 93.19 1070 ILE A N 1
ATOM 8206 C CA . ILE A 1 1070 ? 22.777 -2.851 -37.129 1.00 93.19 1070 ILE A CA 1
ATOM 8207 C C . ILE A 1 1070 ? 24.304 -2.805 -37.045 1.00 93.19 1070 ILE A C 1
ATOM 8209 O O . ILE A 1 1070 ? 24.898 -1.773 -36.742 1.00 93.19 1070 ILE A O 1
ATOM 8213 N N . GLY A 1 1071 ? 24.935 -3.927 -37.391 1.00 93.00 1071 GLY A N 1
ATOM 8214 C CA . GLY A 1 1071 ? 26.384 -4.064 -37.544 1.00 93.00 1071 GLY A CA 1
ATOM 8215 C C . GLY A 1 1071 ? 26.719 -4.937 -38.750 1.00 93.00 1071 GLY A C 1
ATOM 8216 O O . GLY A 1 1071 ? 25.975 -5.863 -39.081 1.00 93.00 1071 GLY A O 1
ATOM 8217 N N . GLY A 1 1072 ? 27.819 -4.635 -39.441 1.00 93.00 1072 GLY A N 1
ATOM 8218 C CA . GLY A 1 1072 ? 28.288 -5.397 -40.610 1.00 93.00 1072 GLY A CA 1
ATOM 8219 C C . GLY A 1 1072 ? 27.472 -5.226 -41.905 1.00 93.00 1072 GLY A C 1
ATOM 8220 O O . GLY A 1 1072 ? 27.787 -5.842 -42.922 1.00 93.00 1072 GLY A O 1
ATOM 8221 N N . PHE A 1 1073 ? 26.429 -4.391 -41.916 1.00 94.69 1073 PHE A N 1
ATOM 8222 C CA . PHE A 1 1073 ? 25.704 -3.999 -43.131 1.00 94.69 1073 PHE A CA 1
ATOM 8223 C C . PHE A 1 1073 ? 25.135 -2.581 -42.998 1.00 94.69 1073 PHE A C 1
ATOM 8225 O O . PHE A 1 1073 ? 25.055 -2.041 -41.900 1.00 94.69 1073 PHE A O 1
ATOM 8232 N N . ALA A 1 1074 ? 24.732 -1.997 -44.125 1.00 93.31 1074 ALA A N 1
ATOM 8233 C CA . ALA A 1 1074 ? 24.034 -0.720 -44.208 1.00 93.31 1074 ALA A CA 1
ATOM 8234 C C . ALA A 1 1074 ? 22.763 -0.862 -45.053 1.00 93.31 1074 ALA A C 1
ATOM 8236 O O . ALA A 1 1074 ? 22.721 -1.652 -46.006 1.00 93.31 1074 ALA A O 1
ATOM 8237 N N . TYR A 1 1075 ? 21.725 -0.082 -44.746 1.00 92.31 1075 TYR A N 1
ATOM 8238 C CA . TYR A 1 1075 ? 20.518 -0.004 -45.566 1.00 92.31 1075 TYR A CA 1
ATOM 8239 C C . TYR A 1 1075 ? 19.985 1.425 -45.717 1.00 92.31 1075 TYR A C 1
ATOM 8241 O O . TYR A 1 1075 ? 20.230 2.310 -44.906 1.00 92.31 1075 TYR A O 1
ATOM 8249 N N . SER A 1 1076 ? 19.232 1.639 -46.794 1.00 91.56 1076 SER A N 1
ATOM 8250 C CA . SER A 1 1076 ? 18.503 2.881 -47.057 1.00 91.56 1076 SER A CA 1
ATOM 8251 C C . SER A 1 1076 ? 17.032 2.578 -47.287 1.00 91.56 1076 SER A C 1
ATOM 8253 O O . SER A 1 1076 ? 16.694 1.583 -47.945 1.00 91.56 1076 SER A O 1
ATOM 8255 N N . TRP A 1 1077 ? 16.150 3.422 -46.762 1.00 89.06 1077 TRP A N 1
ATOM 8256 C CA . TRP A 1 1077 ? 14.711 3.218 -46.862 1.00 89.06 1077 TRP A CA 1
ATOM 8257 C C . TRP A 1 1077 ? 13.935 4.523 -47.049 1.00 89.06 1077 TRP A C 1
ATOM 8259 O O . TRP A 1 1077 ? 14.379 5.600 -46.659 1.00 89.06 1077 TRP A O 1
ATOM 8269 N N . ASP A 1 1078 ? 12.769 4.418 -47.684 1.00 87.88 1078 ASP A N 1
ATOM 8270 C CA . ASP A 1 1078 ? 11.881 5.539 -47.993 1.00 87.88 1078 ASP A CA 1
ATOM 8271 C C . ASP A 1 1078 ? 10.555 5.396 -47.218 1.00 87.88 1078 ASP A C 1
ATOM 8273 O O . ASP A 1 1078 ? 9.734 4.538 -47.570 1.00 87.88 1078 ASP A O 1
ATOM 8277 N N . PRO A 1 1079 ? 10.308 6.231 -46.186 1.00 81.50 1079 PRO A N 1
ATOM 8278 C CA . PRO A 1 1079 ? 9.080 6.176 -45.389 1.00 81.50 1079 PRO A CA 1
ATOM 8279 C C . PRO A 1 1079 ? 7.809 6.491 -46.185 1.00 81.50 1079 PRO A C 1
ATOM 8281 O O . PRO A 1 1079 ? 6.715 6.143 -45.740 1.00 81.50 1079 PRO A O 1
ATOM 8284 N N . SER A 1 1080 ? 7.920 7.129 -47.357 1.00 83.62 1080 SER A N 1
ATOM 8285 C CA . SER A 1 1080 ? 6.765 7.440 -48.206 1.00 83.62 1080 SER A CA 1
ATOM 8286 C C . SER A 1 1080 ? 6.216 6.221 -48.959 1.00 83.62 1080 SER A C 1
ATOM 8288 O O . SER A 1 1080 ? 5.090 6.264 -49.467 1.00 83.62 1080 SER A O 1
ATOM 8290 N N . GLN A 1 1081 ? 6.977 5.124 -49.021 1.00 85.50 1081 GLN A N 1
ATOM 8291 C CA . GLN A 1 1081 ? 6.547 3.891 -49.675 1.00 85.50 1081 GLN A CA 1
ATOM 8292 C C . GLN A 1 1081 ? 5.627 3.052 -48.778 1.00 85.50 1081 GLN A C 1
ATOM 8294 O O . GLN A 1 1081 ? 5.624 3.136 -47.546 1.00 85.50 1081 GLN A O 1
ATOM 8299 N N . SER A 1 1082 ? 4.837 2.192 -49.425 1.00 84.44 1082 SER A N 1
ATOM 8300 C CA . SER A 1 1082 ? 4.035 1.184 -48.724 1.00 84.44 1082 SER A CA 1
ATOM 8301 C C . SER A 1 1082 ? 4.927 0.107 -48.099 1.00 84.44 1082 SER A C 1
ATOM 8303 O O . SER A 1 1082 ? 5.994 -0.200 -48.624 1.00 84.44 1082 SER A O 1
ATOM 8305 N N . GLU A 1 1083 ? 4.468 -0.484 -46.995 1.00 78.94 1083 GLU A N 1
ATOM 8306 C CA . GLU A 1 1083 ? 5.132 -1.623 -46.347 1.00 78.94 1083 GLU A CA 1
ATOM 8307 C C . GLU A 1 1083 ? 5.430 -2.741 -47.363 1.00 78.94 1083 GLU A C 1
ATOM 8309 O O . GLU A 1 1083 ? 4.555 -3.127 -48.144 1.00 78.94 1083 GLU A O 1
ATOM 8314 N N . GLY A 1 1084 ? 6.674 -3.227 -47.379 1.00 83.81 1084 GLY A N 1
ATOM 8315 C CA . GLY A 1 1084 ? 7.181 -4.181 -48.368 1.00 83.81 1084 GLY A CA 1
ATOM 8316 C C . GLY A 1 1084 ? 8.007 -3.540 -49.492 1.00 83.81 1084 GLY A C 1
ATOM 8317 O O . GLY A 1 1084 ? 8.752 -4.256 -50.165 1.00 83.81 1084 GLY A O 1
ATOM 8318 N N . GLU A 1 1085 ? 7.920 -2.218 -49.667 1.00 89.56 1085 GLU A N 1
ATOM 8319 C CA . GLU A 1 1085 ? 8.639 -1.439 -50.689 1.00 89.56 1085 GLU A CA 1
ATOM 8320 C C . GLU A 1 1085 ? 9.519 -0.317 -50.103 1.00 89.56 1085 GLU A C 1
ATOM 8322 O O . GLU A 1 1085 ? 10.123 0.455 -50.863 1.00 89.56 1085 GLU A O 1
ATOM 8327 N N . ARG A 1 1086 ? 9.589 -0.203 -48.770 1.00 89.19 1086 ARG A N 1
ATOM 8328 C CA . ARG A 1 1086 ? 10.299 0.879 -48.076 1.00 89.19 1086 ARG A CA 1
ATOM 8329 C C . ARG A 1 1086 ? 11.798 0.706 -48.153 1.00 89.19 1086 ARG A C 1
ATOM 8331 O O . ARG A 1 1086 ? 12.491 1.679 -48.425 1.00 89.19 1086 ARG A O 1
ATOM 8338 N N . VAL A 1 1087 ? 12.311 -0.504 -47.947 1.00 91.94 1087 VAL A N 1
ATOM 8339 C CA . VAL A 1 1087 ? 13.750 -0.778 -48.011 1.00 91.94 1087 VAL A CA 1
ATOM 8340 C C . VAL A 1 1087 ? 14.184 -0.700 -49.468 1.00 91.94 1087 VAL A C 1
ATOM 8342 O O . VAL A 1 1087 ? 13.805 -1.538 -50.287 1.00 91.94 1087 VAL A O 1
ATOM 8345 N N . ARG A 1 1088 ? 14.980 0.319 -49.802 1.00 92.88 1088 ARG A N 1
ATOM 8346 C CA . ARG A 1 1088 ? 15.428 0.585 -51.172 1.00 92.88 1088 ARG A CA 1
ATOM 8347 C C . ARG A 1 1088 ? 16.760 -0.083 -51.455 1.00 92.88 1088 ARG A C 1
ATOM 8349 O O . ARG A 1 1088 ? 16.875 -0.766 -52.464 1.00 92.88 1088 ARG A O 1
ATOM 8356 N N . ASN A 1 1089 ? 17.738 0.047 -50.565 1.00 94.12 1089 ASN A N 1
ATOM 8357 C CA . ASN A 1 1089 ? 19.038 -0.599 -50.743 1.00 94.12 1089 ASN A CA 1
ATOM 8358 C C . ASN A 1 1089 ? 19.519 -1.241 -49.445 1.00 94.12 1089 ASN A C 1
ATOM 8360 O O . ASN A 1 1089 ? 19.255 -0.703 -48.377 1.00 94.12 1089 ASN A O 1
ATOM 8364 N N . LEU A 1 1090 ? 20.244 -2.352 -49.557 1.00 94.81 1090 LEU A N 1
ATOM 8365 C CA . LEU A 1 1090 ? 20.938 -3.036 -48.466 1.00 94.81 1090 LEU A CA 1
ATOM 8366 C C . LEU A 1 1090 ? 22.274 -3.546 -49.000 1.00 94.81 1090 LEU A C 1
ATOM 8368 O O . LEU A 1 1090 ? 22.287 -4.254 -50.013 1.00 94.81 1090 LEU A O 1
ATOM 8372 N N . ARG A 1 1091 ? 23.377 -3.202 -48.333 1.00 94.44 1091 ARG A N 1
ATOM 8373 C CA . ARG A 1 1091 ? 24.742 -3.617 -48.689 1.00 94.44 1091 ARG A CA 1
ATOM 8374 C C . ARG A 1 1091 ? 25.454 -4.167 -47.461 1.00 94.44 1091 ARG A C 1
ATOM 8376 O O . ARG A 1 1091 ? 25.307 -3.603 -46.384 1.00 94.44 1091 ARG A O 1
ATOM 8383 N N . LEU A 1 1092 ? 26.217 -5.244 -47.621 1.00 93.38 1092 LEU A N 1
ATOM 8384 C CA . LEU A 1 1092 ? 27.136 -5.686 -46.565 1.00 93.38 1092 LEU A CA 1
ATOM 8385 C C . LEU A 1 1092 ? 28.279 -4.683 -46.430 1.00 93.38 1092 LEU A C 1
ATOM 8387 O O . LEU A 1 1092 ? 28.668 -4.099 -47.437 1.00 93.38 1092 LEU A O 1
ATOM 8391 N N . LEU A 1 1093 ? 28.813 -4.500 -45.228 1.00 89.88 1093 LEU A N 1
ATOM 8392 C CA . LEU A 1 1093 ? 30.031 -3.722 -45.017 1.00 89.88 1093 LEU A CA 1
ATOM 8393 C C . LEU A 1 1093 ? 31.250 -4.644 -45.107 1.00 89.88 1093 LEU A C 1
ATOM 8395 O O . LEU A 1 1093 ? 31.170 -5.825 -44.758 1.00 89.88 1093 LEU A O 1
ATOM 8399 N N . ASP A 1 1094 ? 32.359 -4.122 -45.618 1.00 83.38 1094 ASP A N 1
ATOM 8400 C CA . ASP A 1 1094 ? 33.641 -4.819 -45.585 1.00 83.38 1094 ASP A CA 1
ATOM 8401 C C . ASP A 1 1094 ? 34.368 -4.627 -44.240 1.00 83.38 1094 ASP A C 1
ATOM 8403 O O . ASP A 1 1094 ? 33.847 -4.027 -43.301 1.00 83.38 1094 ASP A O 1
ATOM 8407 N N . GLU A 1 1095 ? 35.585 -5.162 -44.138 1.00 75.56 1095 GLU A N 1
ATOM 8408 C CA . GLU A 1 1095 ? 36.421 -5.111 -42.926 1.00 75.56 1095 GLU A CA 1
ATOM 8409 C C . GLU A 1 1095 ? 36.775 -3.675 -42.487 1.00 75.56 1095 GLU A C 1
ATOM 8411 O O . GLU A 1 1095 ? 37.138 -3.465 -41.333 1.00 75.56 1095 GLU A O 1
ATOM 8416 N N . ASN A 1 1096 ? 36.681 -2.695 -43.395 1.00 73.31 1096 ASN A N 1
ATOM 8417 C CA . ASN A 1 1096 ? 36.928 -1.279 -43.117 1.00 73.31 1096 ASN A CA 1
ATOM 8418 C C . ASN A 1 1096 ? 35.633 -0.508 -42.814 1.00 73.31 1096 ASN A C 1
ATOM 8420 O O . ASN A 1 1096 ? 35.694 0.693 -42.559 1.00 73.31 1096 ASN A O 1
ATOM 8424 N N . GLY A 1 1097 ? 34.474 -1.174 -42.846 1.00 75.25 1097 GLY A N 1
ATOM 8425 C CA . GLY A 1 1097 ? 33.167 -0.540 -42.699 1.00 75.25 1097 GLY A CA 1
ATOM 8426 C C . GLY A 1 1097 ? 32.622 0.073 -43.992 1.00 75.25 1097 GLY A C 1
ATOM 8427 O O . GLY A 1 1097 ? 31.582 0.728 -43.946 1.00 75.25 1097 GLY A O 1
ATOM 8428 N N . ASP A 1 1098 ? 33.269 -0.147 -45.142 1.00 81.62 1098 ASP A N 1
ATOM 8429 C CA . ASP A 1 1098 ? 32.840 0.425 -46.419 1.00 81.62 1098 ASP A CA 1
ATOM 8430 C C . ASP A 1 1098 ? 31.727 -0.429 -47.067 1.00 81.62 1098 ASP A C 1
ATOM 8432 O O . ASP A 1 1098 ? 31.793 -1.665 -47.040 1.00 81.62 1098 ASP A O 1
ATOM 8436 N N . PRO A 1 1099 ? 30.698 0.173 -47.700 1.00 82.75 1099 PRO A N 1
ATOM 8437 C CA . PRO A 1 1099 ? 29.647 -0.581 -48.379 1.00 82.75 1099 PRO A CA 1
ATOM 8438 C C . PRO A 1 1099 ? 30.176 -1.462 -49.526 1.00 82.75 1099 PRO A C 1
ATOM 8440 O O . PRO A 1 1099 ? 30.648 -0.979 -50.555 1.00 82.75 1099 PRO A O 1
ATOM 8443 N N . GLY A 1 1100 ? 30.007 -2.775 -49.390 1.00 84.81 1100 GLY A N 1
ATOM 8444 C CA . GLY A 1 1100 ? 30.362 -3.820 -50.348 1.00 84.81 1100 GLY A CA 1
ATOM 8445 C C . GLY A 1 1100 ? 29.212 -4.218 -51.282 1.00 84.81 1100 GLY A C 1
ATOM 8446 O O . GLY A 1 1100 ? 28.549 -3.365 -51.879 1.00 84.81 1100 GLY A O 1
ATOM 8447 N N . ASP A 1 1101 ? 28.985 -5.522 -51.457 1.00 85.56 1101 ASP A N 1
ATOM 8448 C CA . ASP A 1 1101 ? 28.003 -6.062 -52.408 1.00 85.56 1101 ASP A CA 1
ATOM 8449 C C . ASP A 1 1101 ? 26.545 -5.758 -52.014 1.00 85.56 1101 ASP A C 1
ATOM 8451 O O . ASP A 1 1101 ? 26.168 -5.776 -50.838 1.00 85.56 1101 ASP A O 1
ATOM 8455 N N . PHE A 1 1102 ? 25.692 -5.537 -53.022 1.00 92.31 1102 PHE A N 1
ATOM 8456 C CA . PHE A 1 1102 ? 24.251 -5.388 -52.817 1.00 92.31 1102 PHE A CA 1
ATOM 8457 C C . PHE A 1 1102 ? 23.593 -6.718 -52.440 1.00 92.31 1102 PHE A C 1
ATOM 8459 O O . PHE A 1 1102 ? 23.728 -7.731 -53.130 1.00 92.31 1102 PHE A O 1
ATOM 8466 N N . VAL A 1 1103 ? 22.778 -6.663 -51.393 1.00 95.00 1103 VAL A N 1
ATOM 8467 C CA . VAL A 1 1103 ? 21.775 -7.678 -51.051 1.00 95.00 1103 VAL A CA 1
ATOM 8468 C C . VAL A 1 1103 ? 20.421 -7.257 -51.615 1.00 95.00 1103 VAL A C 1
ATOM 8470 O O . VAL A 1 1103 ? 19.743 -8.043 -52.276 1.00 95.00 1103 VAL A O 1
ATOM 8473 N N . VAL A 1 1104 ? 20.067 -5.982 -51.428 1.00 95.44 1104 VAL A N 1
ATOM 8474 C CA . VAL A 1 1104 ? 18.873 -5.342 -51.990 1.00 95.44 1104 VAL A CA 1
ATOM 8475 C C . VAL A 1 1104 ? 19.311 -4.118 -52.779 1.00 95.44 1104 VAL A C 1
ATOM 8477 O O . VAL A 1 1104 ? 20.059 -3.298 -52.255 1.00 95.44 1104 VAL A O 1
ATOM 8480 N N . GLN A 1 1105 ? 18.837 -3.978 -54.012 1.00 94.88 1105 GLN A N 1
ATOM 8481 C CA . GLN A 1 1105 ? 19.070 -2.807 -54.852 1.00 94.88 1105 GLN A CA 1
ATOM 8482 C C . GLN A 1 1105 ? 17.742 -2.337 -55.445 1.00 94.88 1105 GLN A C 1
ATOM 8484 O O . GLN A 1 1105 ? 16.999 -3.136 -56.019 1.00 94.88 1105 GLN A O 1
ATOM 8489 N N . ASP A 1 1106 ? 17.433 -1.050 -55.294 1.00 91.94 1106 ASP A N 1
ATOM 8490 C CA . ASP A 1 1106 ? 16.183 -0.429 -55.750 1.00 91.94 1106 ASP A CA 1
ATOM 8491 C C . ASP A 1 1106 ? 14.900 -1.186 -55.333 1.00 91.94 1106 ASP A C 1
ATOM 8493 O O . ASP A 1 1106 ? 13.914 -1.254 -56.074 1.00 91.94 1106 ASP A O 1
ATOM 8497 N N . GLY A 1 1107 ? 14.894 -1.754 -54.127 1.00 91.81 1107 GLY A N 1
ATOM 8498 C CA . GLY A 1 1107 ? 13.786 -2.520 -53.551 1.00 91.81 1107 GLY A CA 1
ATOM 8499 C C . GLY A 1 1107 ? 13.739 -3.989 -53.974 1.00 91.81 1107 GLY A C 1
ATOM 8500 O O . GLY A 1 1107 ? 12.878 -4.736 -53.510 1.00 91.81 1107 GLY A O 1
ATOM 8501 N N . VAL A 1 1108 ? 14.668 -4.442 -54.818 1.00 93.62 1108 VAL A N 1
ATOM 8502 C CA . VAL A 1 1108 ? 14.731 -5.823 -55.305 1.00 93.62 1108 VAL A CA 1
ATOM 8503 C C . VAL A 1 1108 ? 15.869 -6.568 -54.618 1.00 93.62 1108 VAL A C 1
ATOM 8505 O O . VAL A 1 1108 ? 17.002 -6.097 -54.605 1.00 93.62 1108 VAL A O 1
ATOM 8508 N N . VAL A 1 1109 ? 15.589 -7.757 -54.079 1.00 95.75 1109 VAL A N 1
ATOM 8509 C CA . VAL A 1 1109 ? 16.632 -8.664 -53.576 1.00 95.75 1109 VAL A CA 1
ATOM 8510 C C . VAL A 1 1109 ? 17.468 -9.145 -54.767 1.00 95.75 1109 VAL A C 1
ATOM 8512 O O . VAL A 1 1109 ? 16.979 -9.892 -55.616 1.00 95.75 1109 VAL A O 1
ATOM 8515 N N . VAL A 1 1110 ? 18.715 -8.686 -54.854 1.00 95.56 1110 VAL A N 1
ATOM 8516 C CA . VAL A 1 1110 ? 19.666 -9.046 -55.922 1.00 95.56 1110 VAL A CA 1
ATOM 8517 C C . VAL A 1 1110 ? 20.616 -10.169 -55.500 1.00 95.56 1110 VAL A C 1
ATOM 8519 O O . VAL A 1 1110 ? 21.141 -10.874 -56.362 1.00 95.56 1110 VAL A O 1
ATOM 8522 N N . SER A 1 1111 ? 20.765 -10.392 -54.190 1.00 94.50 1111 SER A N 1
ATOM 8523 C CA . SER A 1 1111 ? 21.422 -11.559 -53.599 1.00 94.50 1111 SER A CA 1
ATOM 8524 C C . SER A 1 1111 ? 20.564 -12.114 -52.465 1.00 94.50 1111 SER A C 1
ATOM 8526 O O . SER A 1 1111 ? 20.295 -11.425 -51.487 1.00 94.50 1111 SER A O 1
ATOM 8528 N N . ASP A 1 1112 ? 20.152 -13.374 -52.588 1.00 94.50 1112 ASP A N 1
ATOM 8529 C CA . ASP A 1 1112 ? 19.390 -14.098 -51.561 1.00 94.50 1112 ASP A CA 1
ATOM 8530 C C . ASP A 1 1112 ? 20.261 -15.164 -50.878 1.00 94.50 1112 ASP A C 1
ATOM 8532 O O . ASP A 1 1112 ? 19.826 -16.280 -50.602 1.00 94.50 1112 ASP A O 1
ATOM 8536 N N . ALA A 1 1113 ? 21.543 -14.848 -50.683 1.00 94.31 1113 ALA A N 1
ATOM 8537 C CA . ALA A 1 1113 ? 22.442 -15.704 -49.924 1.00 94.31 1113 ALA A CA 1
ATOM 8538 C C . ALA A 1 1113 ? 21.998 -15.789 -48.455 1.00 94.31 1113 ALA A C 1
ATOM 8540 O O . ALA A 1 1113 ? 21.273 -14.927 -47.958 1.00 94.31 1113 ALA A O 1
ATOM 8541 N N . THR A 1 1114 ? 22.439 -16.845 -47.776 1.00 94.75 1114 THR A N 1
ATOM 8542 C CA . THR A 1 1114 ? 22.271 -17.001 -46.329 1.00 94.75 1114 THR A CA 1
ATOM 8543 C C . THR A 1 1114 ? 23.442 -16.342 -45.614 1.00 94.75 1114 THR A C 1
ATOM 8545 O O . THR A 1 1114 ? 24.596 -16.609 -45.950 1.00 94.75 1114 THR A O 1
ATOM 8548 N N . TYR A 1 1115 ? 23.132 -15.520 -44.620 1.00 94.62 1115 TYR A N 1
ATOM 8549 C CA . TYR A 1 1115 ? 24.084 -14.810 -43.781 1.00 94.62 1115 TYR A CA 1
ATOM 8550 C C . TYR A 1 1115 ? 23.957 -15.309 -42.346 1.00 94.62 1115 TYR A C 1
ATOM 8552 O O . TYR A 1 1115 ? 22.845 -15.449 -41.831 1.00 94.62 1115 TYR A O 1
ATOM 8560 N N . ARG A 1 1116 ? 25.097 -15.578 -41.708 1.00 95.81 1116 ARG A N 1
ATOM 8561 C CA . ARG A 1 1116 ? 25.149 -15.872 -40.278 1.00 95.81 1116 ARG A CA 1
ATOM 8562 C C . ARG A 1 1116 ? 25.127 -14.545 -39.524 1.00 95.81 1116 ARG A C 1
ATOM 8564 O O . ARG A 1 1116 ? 25.974 -13.681 -39.767 1.00 95.81 1116 ARG A O 1
ATOM 8571 N N . MET A 1 1117 ? 24.142 -14.377 -38.651 1.00 96.06 1117 MET A N 1
ATOM 8572 C CA . MET A 1 1117 ? 23.847 -13.117 -37.978 1.00 96.06 1117 MET A CA 1
ATOM 8573 C C . MET A 1 1117 ? 23.831 -13.280 -36.462 1.00 96.06 1117 MET A C 1
ATOM 8575 O O . MET A 1 1117 ? 23.218 -14.219 -35.952 1.00 96.06 1117 MET A O 1
ATOM 8579 N N . ALA A 1 1118 ? 24.431 -12.326 -35.752 1.00 96.25 1118 ALA A N 1
ATOM 8580 C CA . ALA A 1 1118 ? 24.251 -12.158 -34.316 1.00 96.25 1118 ALA A CA 1
ATOM 8581 C C . ALA A 1 1118 ? 23.014 -11.290 -34.020 1.00 96.25 1118 ALA A C 1
ATOM 8583 O O . ALA A 1 1118 ? 22.799 -10.233 -34.611 1.00 96.25 1118 ALA A O 1
ATOM 8584 N N . THR A 1 1119 ? 22.169 -11.724 -33.097 1.00 93.88 1119 THR A N 1
ATOM 8585 C CA . THR A 1 1119 ? 20.998 -10.974 -32.628 1.00 93.88 1119 THR A CA 1
ATOM 8586 C C . THR A 1 1119 ? 20.718 -11.333 -31.173 1.00 93.88 1119 THR A C 1
ATOM 8588 O O . THR A 1 1119 ? 21.354 -12.227 -30.626 1.00 93.88 1119 THR A O 1
ATOM 8591 N N . LEU A 1 1120 ? 19.767 -10.679 -30.516 1.00 91.06 1120 LEU A N 1
ATOM 8592 C CA . LEU A 1 1120 ? 19.399 -11.045 -29.148 1.00 91.06 1120 LEU A CA 1
ATOM 8593 C C . LEU A 1 1120 ? 18.435 -12.238 -29.151 1.00 91.06 1120 LEU A C 1
ATOM 8595 O O . LEU A 1 1120 ? 17.612 -12.398 -30.058 1.00 91.06 1120 LEU A O 1
ATOM 8599 N N . GLY A 1 1121 ? 18.474 -13.063 -28.106 1.00 84.94 1121 GLY A N 1
ATOM 8600 C CA . GLY A 1 1121 ? 17.577 -14.212 -27.962 1.00 84.94 1121 GLY A CA 1
ATOM 8601 C C . GLY A 1 1121 ? 16.092 -13.837 -27.946 1.00 84.94 1121 GLY A C 1
ATOM 8602 O O . GLY A 1 1121 ? 15.256 -14.611 -28.430 1.00 84.94 1121 GLY A O 1
ATOM 8603 N N . TYR A 1 1122 ? 15.770 -12.635 -27.457 1.00 81.75 1122 TYR A N 1
ATOM 8604 C CA . TYR A 1 1122 ? 14.451 -12.013 -27.576 1.00 81.75 1122 TYR A CA 1
ATOM 8605 C C . TYR A 1 1122 ? 14.050 -11.859 -29.053 1.00 81.75 1122 TYR A C 1
ATOM 8607 O O . TYR A 1 1122 ? 13.058 -12.440 -29.503 1.00 81.75 1122 TYR A O 1
ATOM 8615 N N . ASN A 1 1123 ? 14.882 -11.175 -29.841 1.00 85.56 1123 ASN A N 1
ATOM 8616 C CA . ASN A 1 1123 ? 14.662 -10.896 -31.259 1.00 85.56 1123 ASN A CA 1
ATOM 8617 C C . ASN A 1 1123 ? 14.571 -12.184 -32.080 1.00 85.56 1123 ASN A C 1
ATOM 8619 O O . ASN A 1 1123 ? 13.656 -12.333 -32.887 1.00 85.56 1123 ASN A O 1
ATOM 8623 N N . ALA A 1 1124 ? 15.453 -13.154 -31.833 1.00 86.31 1124 ALA A N 1
ATOM 8624 C CA . ALA A 1 1124 ? 15.408 -14.452 -32.502 1.00 86.31 1124 ALA A CA 1
ATOM 8625 C C . ALA A 1 1124 ? 14.056 -15.170 -32.303 1.00 86.31 1124 ALA A C 1
ATOM 8627 O O . ALA A 1 1124 ? 13.584 -15.865 -33.200 1.00 86.31 1124 ALA A O 1
ATOM 8628 N N . SER A 1 1125 ? 13.417 -14.991 -31.141 1.00 80.12 1125 SER A N 1
ATOM 8629 C CA . SER A 1 1125 ? 12.151 -15.656 -30.794 1.00 80.12 1125 SER A CA 1
ATOM 8630 C C . SER A 1 1125 ? 10.900 -14.902 -31.249 1.00 80.12 1125 SER A C 1
ATOM 8632 O O . SER A 1 1125 ? 9.846 -15.518 -31.380 1.00 80.12 1125 SER A O 1
ATOM 8634 N N . ARG A 1 1126 ? 10.987 -13.577 -31.408 1.00 75.88 1126 ARG A N 1
ATOM 8635 C CA . ARG A 1 1126 ? 9.830 -12.690 -31.630 1.00 75.88 1126 ARG A CA 1
ATOM 8636 C C . ARG A 1 1126 ? 9.857 -12.002 -32.985 1.00 75.88 1126 ARG A C 1
ATOM 8638 O O . ARG A 1 1126 ? 8.862 -11.986 -33.692 1.00 75.88 1126 ARG A O 1
ATOM 8645 N N . ILE A 1 1127 ? 11.006 -11.439 -33.332 1.00 80.44 1127 ILE A N 1
ATOM 8646 C CA . ILE A 1 1127 ? 11.196 -10.609 -34.523 1.00 80.44 1127 ILE A CA 1
ATOM 8647 C C . ILE A 1 1127 ? 11.512 -11.462 -35.750 1.00 80.44 1127 ILE A C 1
ATOM 8649 O O . ILE A 1 1127 ? 11.064 -11.171 -36.857 1.00 80.44 1127 ILE A O 1
ATOM 8653 N N . PHE A 1 1128 ? 12.295 -12.517 -35.548 1.00 85.44 1128 PHE A N 1
ATOM 8654 C CA . PHE A 1 1128 ? 12.693 -13.447 -36.598 1.00 85.44 1128 PHE A CA 1
ATOM 8655 C C . PHE A 1 1128 ? 11.862 -14.731 -36.587 1.00 85.44 1128 PHE A C 1
ATOM 8657 O O . PHE A 1 1128 ? 12.288 -15.740 -37.144 1.00 85.44 1128 PHE A O 1
ATOM 8664 N N . ASP A 1 1129 ? 10.675 -14.718 -35.978 1.00 81.44 1129 ASP A N 1
ATOM 8665 C CA . ASP A 1 1129 ? 9.787 -15.884 -35.893 1.00 81.44 1129 ASP A CA 1
ATOM 8666 C C . ASP A 1 1129 ? 9.364 -16.426 -37.276 1.00 81.44 1129 ASP A C 1
ATOM 8668 O O . ASP A 1 1129 ? 9.082 -17.616 -37.425 1.00 81.44 1129 ASP A O 1
ATOM 8672 N N . HIS A 1 1130 ? 9.394 -15.577 -38.312 1.00 82.06 1130 HIS A N 1
ATOM 8673 C CA . HIS A 1 1130 ? 9.151 -15.950 -39.708 1.00 82.06 1130 HIS A CA 1
ATOM 8674 C C . HIS A 1 1130 ? 10.331 -16.643 -40.399 1.00 82.06 1130 HIS A C 1
ATOM 8676 O O . HIS A 1 1130 ? 10.142 -17.163 -41.501 1.00 82.06 1130 HIS A O 1
ATOM 8682 N N . VAL A 1 1131 ? 11.530 -16.648 -39.807 1.00 86.81 1131 VAL A N 1
ATOM 8683 C CA . VAL A 1 1131 ? 12.724 -17.278 -40.392 1.00 86.81 1131 VAL A CA 1
ATOM 8684 C C . VAL A 1 1131 ? 12.586 -18.796 -40.333 1.00 86.81 1131 VAL A C 1
ATOM 8686 O O . VAL A 1 1131 ? 12.445 -19.402 -39.271 1.00 86.81 1131 VAL A O 1
ATOM 8689 N N . THR A 1 1132 ? 12.628 -19.433 -41.499 1.00 74.69 1132 THR A N 1
ATOM 8690 C CA . THR A 1 1132 ? 12.195 -20.835 -41.646 1.00 74.69 1132 THR A CA 1
ATOM 8691 C C . THR A 1 1132 ? 13.252 -21.869 -41.252 1.00 74.69 1132 THR A C 1
ATOM 8693 O O . THR A 1 1132 ? 12.908 -23.004 -40.913 1.00 74.69 1132 THR A O 1
ATOM 8696 N N . ASN A 1 1133 ? 14.531 -21.491 -41.273 1.00 77.00 1133 ASN A N 1
ATOM 8697 C CA . ASN A 1 1133 ? 15.657 -22.332 -40.873 1.00 77.00 1133 ASN A CA 1
ATOM 8698 C C . ASN A 1 1133 ? 16.668 -21.515 -40.061 1.00 77.00 1133 ASN A C 1
ATOM 8700 O O . ASN A 1 1133 ? 17.775 -21.263 -40.522 1.00 77.00 1133 ASN A O 1
ATOM 8704 N N . GLN A 1 1134 ? 16.278 -21.100 -38.852 1.00 79.56 1134 GLN A N 1
ATOM 8705 C CA . GLN A 1 1134 ? 17.097 -20.203 -38.031 1.00 79.56 1134 GLN A CA 1
ATOM 8706 C C . GLN A 1 1134 ? 18.468 -20.772 -37.649 1.00 79.56 1134 GLN A C 1
ATOM 8708 O O . GLN A 1 1134 ? 19.347 -19.985 -37.328 1.00 79.56 1134 GLN A O 1
ATOM 8713 N N . ASN A 1 1135 ? 18.659 -22.101 -37.612 1.00 87.88 1135 ASN A N 1
ATOM 8714 C CA . ASN A 1 1135 ? 19.897 -22.729 -37.117 1.00 87.88 1135 ASN A CA 1
ATOM 8715 C C . ASN A 1 1135 ? 20.411 -22.059 -35.818 1.00 87.88 1135 ASN A C 1
ATOM 8717 O O . ASN A 1 1135 ? 21.583 -21.686 -35.693 1.00 87.88 1135 ASN A O 1
ATOM 8721 N N . ARG A 1 1136 ? 19.467 -21.808 -34.898 1.00 89.38 1136 ARG A N 1
ATOM 8722 C CA . ARG A 1 1136 ? 19.659 -20.917 -33.756 1.00 89.38 1136 ARG A CA 1
ATOM 8723 C C . ARG A 1 1136 ? 20.607 -21.523 -32.729 1.00 89.38 1136 ARG A C 1
ATOM 8725 O O . ARG A 1 1136 ? 20.395 -22.650 -32.287 1.00 89.38 1136 ARG A O 1
ATOM 8732 N N . VAL A 1 1137 ? 21.581 -20.731 -32.295 1.00 87.25 1137 VAL A N 1
ATOM 8733 C CA . VAL A 1 1137 ? 22.503 -21.060 -31.201 1.00 87.25 1137 VAL A CA 1
ATOM 8734 C C . VAL A 1 1137 ? 22.493 -19.915 -30.191 1.00 87.25 1137 VAL A C 1
ATOM 8736 O O . VAL A 1 1137 ? 22.794 -18.791 -30.569 1.00 87.25 1137 VAL A O 1
ATOM 8739 N N . ASN A 1 1138 ? 22.146 -20.184 -28.929 1.00 85.69 1138 ASN A N 1
ATOM 8740 C CA . ASN A 1 1138 ? 22.231 -19.198 -27.843 1.00 85.69 1138 ASN A CA 1
ATOM 8741 C C . ASN A 1 1138 ? 23.587 -19.348 -27.149 1.00 85.69 1138 ASN A C 1
ATOM 8743 O O . ASN A 1 1138 ? 23.875 -20.434 -26.637 1.00 85.69 1138 ASN A O 1
ATOM 8747 N N . LEU A 1 1139 ? 24.402 -18.296 -27.134 1.00 84.00 1139 LEU A N 1
ATOM 8748 C CA . LEU A 1 1139 ? 25.782 -18.379 -26.652 1.00 84.00 1139 LEU A CA 1
ATOM 8749 C C . LEU A 1 1139 ? 25.868 -18.620 -25.135 1.00 84.00 1139 LEU A C 1
ATOM 8751 O O . LEU A 1 1139 ? 26.708 -19.397 -24.701 1.00 84.00 1139 LEU A O 1
ATOM 8755 N N . ASP A 1 1140 ? 24.930 -18.091 -24.346 1.00 76.06 1140 ASP A N 1
ATOM 8756 C CA . ASP A 1 1140 ? 24.870 -18.279 -22.882 1.00 76.06 1140 ASP A CA 1
ATOM 8757 C C . ASP A 1 1140 ? 24.509 -19.704 -22.414 1.00 76.06 1140 ASP A C 1
ATOM 8759 O O . ASP A 1 1140 ? 24.550 -20.009 -21.224 1.00 76.06 1140 ASP A O 1
ATOM 8763 N N . SER A 1 1141 ? 24.127 -20.586 -23.342 1.00 69.75 1141 SER A N 1
ATOM 8764 C CA . SER A 1 1141 ? 23.789 -21.990 -23.066 1.00 69.75 1141 SER A CA 1
ATOM 8765 C C . SER A 1 1141 ? 24.906 -22.972 -23.428 1.00 69.75 1141 SER A C 1
ATOM 8767 O O . SER A 1 1141 ? 24.759 -24.184 -23.243 1.00 69.75 1141 SER A O 1
ATOM 8769 N N . ILE A 1 1142 ? 26.010 -22.463 -23.977 1.00 62.81 1142 ILE A N 1
ATOM 8770 C CA . ILE A 1 1142 ? 27.154 -23.260 -24.399 1.00 62.81 1142 ILE A CA 1
ATOM 8771 C C . ILE A 1 1142 ? 28.103 -23.394 -23.212 1.00 62.81 1142 ILE A C 1
ATOM 8773 O O . ILE A 1 1142 ? 28.676 -22.410 -22.767 1.00 62.81 1142 ILE A O 1
ATOM 8777 N N . ASP A 1 1143 ? 28.288 -24.620 -22.719 1.00 54.75 1143 ASP A N 1
ATOM 8778 C CA . ASP A 1 1143 ? 29.345 -24.926 -21.752 1.00 54.75 1143 ASP A CA 1
ATOM 8779 C C . ASP A 1 1143 ? 30.716 -24.777 -22.452 1.00 54.75 1143 ASP A C 1
ATOM 8781 O O . ASP A 1 1143 ? 31.016 -25.577 -23.359 1.00 54.75 1143 ASP A O 1
ATOM 8785 N N . PRO A 1 1144 ? 31.545 -23.782 -22.073 1.00 50.81 1144 PRO A N 1
ATOM 8786 C CA . PRO A 1 1144 ? 32.855 -23.571 -22.683 1.00 50.81 1144 PRO A CA 1
ATOM 8787 C C . PRO A 1 1144 ? 33.767 -24.792 -22.494 1.00 50.81 1144 PRO A C 1
ATOM 8789 O O . PRO A 1 1144 ? 34.565 -25.102 -23.375 1.00 50.81 1144 PRO A O 1
ATOM 8792 N N . GLU A 1 1145 ? 33.598 -25.545 -21.398 1.00 44.97 1145 GLU A N 1
ATOM 8793 C CA . GLU A 1 1145 ? 34.463 -26.669 -21.025 1.00 44.97 1145 GLU A CA 1
ATOM 8794 C C . GLU A 1 1145 ? 34.037 -28.018 -21.644 1.00 44.97 1145 GLU A C 1
ATOM 8796 O O . GLU A 1 1145 ? 34.868 -28.918 -21.792 1.00 44.97 1145 GLU A O 1
ATOM 8801 N N . ASN A 1 1146 ? 32.765 -28.196 -22.040 1.00 41.44 1146 ASN A N 1
ATOM 8802 C CA . ASN A 1 1146 ? 32.236 -29.483 -22.548 1.00 41.44 1146 ASN A CA 1
ATOM 8803 C C . ASN A 1 1146 ? 31.773 -29.486 -24.014 1.00 41.44 1146 ASN A C 1
ATOM 8805 O O . ASN A 1 1146 ? 31.250 -30.500 -24.506 1.00 41.44 1146 ASN A O 1
ATOM 8809 N N . SER A 1 1147 ? 31.972 -28.400 -24.754 1.00 47.53 1147 SER A N 1
ATOM 8810 C CA . SER A 1 1147 ? 31.569 -28.300 -26.159 1.00 47.53 1147 SER A CA 1
ATOM 8811 C C . SER A 1 1147 ? 32.502 -29.098 -27.095 1.00 47.53 1147 SER A C 1
ATOM 8813 O O . SER A 1 1147 ? 33.359 -28.599 -27.815 1.00 47.53 1147 SER A O 1
ATOM 8815 N N . THR A 1 1148 ? 32.294 -30.415 -27.148 1.00 37.81 1148 THR A N 1
ATOM 8816 C CA . THR A 1 1148 ? 33.062 -31.390 -27.961 1.00 37.81 1148 THR A CA 1
ATOM 8817 C C . THR A 1 1148 ? 32.800 -31.326 -29.480 1.00 37.81 1148 THR A C 1
ATOM 8819 O O . THR A 1 1148 ? 33.065 -32.279 -30.217 1.00 37.81 1148 THR A O 1
ATOM 8822 N N . GLY A 1 1149 ? 32.298 -30.198 -29.979 1.00 41.50 1149 GLY A N 1
ATOM 8823 C CA . GLY A 1 1149 ? 31.812 -30.023 -31.344 1.00 41.50 1149 GLY A CA 1
ATOM 8824 C C . GLY A 1 1149 ? 32.587 -28.994 -32.157 1.00 41.50 1149 GLY A C 1
ATOM 8825 O O . GLY A 1 1149 ? 31.967 -28.078 -32.664 1.00 41.50 1149 GLY A O 1
ATOM 8826 N N . GLY A 1 1150 ? 33.908 -29.132 -32.298 1.00 42.00 1150 GLY A N 1
ATOM 8827 C CA . GLY A 1 1150 ? 34.701 -28.590 -33.420 1.00 42.00 1150 GLY A CA 1
ATOM 8828 C C . GLY A 1 1150 ? 34.743 -27.073 -33.674 1.00 42.00 1150 GLY A C 1
ATOM 8829 O O . GLY A 1 1150 ? 35.493 -26.674 -34.558 1.00 42.00 1150 GLY A O 1
ATOM 8830 N N . ILE A 1 1151 ? 33.990 -26.251 -32.943 1.00 47.28 1151 ILE A N 1
ATOM 8831 C CA . ILE A 1 1151 ? 33.949 -24.792 -33.117 1.00 47.28 1151 ILE A CA 1
ATOM 8832 C C . ILE A 1 1151 ? 34.719 -24.074 -31.982 1.00 47.28 1151 ILE A C 1
ATOM 8834 O O . ILE A 1 1151 ? 35.225 -22.982 -32.183 1.00 47.28 1151 ILE A O 1
ATOM 8838 N N . ILE A 1 1152 ? 34.913 -24.729 -30.827 1.00 49.22 1152 ILE A N 1
ATOM 8839 C CA . ILE A 1 1152 ? 35.396 -24.099 -29.575 1.00 49.22 1152 ILE A CA 1
ATOM 8840 C C . ILE A 1 1152 ? 36.785 -24.613 -29.129 1.00 49.22 1152 ILE A C 1
ATOM 8842 O O . ILE A 1 1152 ? 37.354 -24.155 -28.149 1.00 49.22 1152 ILE A O 1
ATOM 8846 N N . ALA A 1 1153 ? 37.399 -25.547 -29.863 1.00 41.81 1153 ALA A N 1
ATOM 8847 C CA . ALA A 1 1153 ? 38.604 -26.251 -29.397 1.00 41.81 1153 ALA A CA 1
ATOM 8848 C C . ALA A 1 1153 ? 39.911 -25.418 -29.359 1.00 41.81 1153 ALA A C 1
ATOM 8850 O O . ALA A 1 1153 ? 40.917 -25.953 -28.902 1.00 41.81 1153 ALA A O 1
ATOM 8851 N N . ASP A 1 1154 ? 39.903 -24.166 -29.830 1.00 44.97 1154 ASP A N 1
ATOM 8852 C CA . ASP A 1 1154 ? 41.084 -23.283 -29.917 1.00 44.97 1154 ASP A CA 1
ATOM 8853 C C . ASP A 1 1154 ? 40.806 -21.845 -29.411 1.00 44.97 1154 ASP A C 1
ATOM 8855 O O . ASP A 1 1154 ? 41.568 -20.928 -29.723 1.00 44.97 1154 ASP A O 1
ATOM 8859 N N . LEU A 1 1155 ? 39.727 -21.612 -28.648 1.00 46.75 1155 LEU A N 1
ATOM 8860 C CA . LEU A 1 1155 ? 39.533 -20.308 -28.002 1.00 46.75 1155 LEU A CA 1
ATOM 8861 C C . LEU A 1 1155 ? 40.614 -20.120 -26.918 1.00 46.75 1155 LEU A C 1
ATOM 8863 O O . LEU A 1 1155 ? 40.800 -21.032 -26.112 1.00 46.75 1155 LEU A O 1
ATOM 8867 N N . PRO A 1 1156 ? 41.369 -19.004 -26.902 1.00 47.00 1156 PRO A N 1
ATOM 8868 C CA . PRO A 1 1156 ? 42.348 -18.749 -25.849 1.00 47.00 1156 PRO A CA 1
ATOM 8869 C C . PRO A 1 1156 ? 41.645 -18.703 -24.486 1.00 47.00 1156 PRO A C 1
ATOM 8871 O O . PRO A 1 1156 ? 40.667 -17.967 -24.340 1.00 47.00 1156 PRO A O 1
ATOM 8874 N N . ASP A 1 1157 ? 42.162 -19.433 -23.490 1.00 48.09 1157 ASP A N 1
ATOM 8875 C CA . ASP A 1 1157 ? 41.697 -19.383 -22.085 1.00 48.09 1157 ASP A CA 1
ATOM 8876 C C . ASP A 1 1157 ? 41.680 -17.933 -21.537 1.00 48.09 1157 ASP A C 1
ATOM 8878 O O . ASP A 1 1157 ? 41.014 -17.614 -20.555 1.00 48.09 1157 ASP A O 1
ATOM 8882 N N . ASP A 1 1158 ? 42.433 -17.051 -22.190 1.00 48.06 1158 ASP A N 1
ATOM 8883 C CA . ASP A 1 1158 ? 42.678 -15.658 -21.875 1.00 48.06 1158 ASP A CA 1
ATOM 8884 C C . ASP A 1 1158 ? 41.496 -14.727 -22.230 1.00 48.06 1158 ASP A C 1
ATOM 8886 O O . ASP A 1 1158 ? 41.408 -13.654 -21.635 1.00 48.06 1158 ASP A O 1
ATOM 8890 N N . LEU A 1 1159 ? 40.620 -15.108 -23.178 1.00 50.41 1159 LEU A N 1
ATOM 8891 C CA . LEU A 1 1159 ? 39.720 -14.178 -23.894 1.00 50.41 1159 LEU A CA 1
ATOM 8892 C C . LEU A 1 1159 ? 38.233 -14.222 -23.481 1.00 50.41 1159 LEU A C 1
ATOM 8894 O O . LEU A 1 1159 ? 37.475 -13.370 -23.921 1.00 50.41 1159 LEU A O 1
ATOM 8898 N N . ILE A 1 1160 ? 37.796 -15.219 -22.702 1.00 51.97 1160 ILE A N 1
ATOM 8899 C CA . ILE A 1 1160 ? 36.361 -15.451 -22.399 1.00 51.97 1160 ILE A CA 1
ATOM 8900 C C . ILE A 1 1160 ? 36.003 -15.157 -20.927 1.00 51.97 1160 ILE A C 1
ATOM 8902 O O . ILE A 1 1160 ? 34.869 -15.373 -20.529 1.00 51.97 1160 ILE A O 1
ATOM 8906 N N . ASN A 1 1161 ? 36.935 -14.682 -20.087 1.00 50.53 1161 ASN A N 1
ATOM 8907 C CA . ASN A 1 1161 ? 36.664 -14.561 -18.640 1.00 50.53 1161 ASN A CA 1
ATOM 8908 C C . ASN A 1 1161 ? 37.561 -13.581 -17.847 1.00 50.53 1161 ASN A C 1
ATOM 8910 O O . ASN A 1 1161 ? 37.727 -13.769 -16.642 1.00 50.53 1161 ASN A O 1
ATOM 8914 N N . ASN A 1 1162 ? 38.202 -12.581 -18.464 1.00 52.56 1162 ASN A N 1
ATOM 8915 C CA . ASN A 1 1162 ? 39.246 -11.815 -17.754 1.00 52.56 1162 ASN A CA 1
ATOM 8916 C C . ASN A 1 1162 ? 39.057 -10.293 -17.677 1.00 52.56 1162 ASN A C 1
ATOM 8918 O O . ASN A 1 1162 ? 39.786 -9.681 -16.891 1.00 52.56 1162 ASN A O 1
ATOM 8922 N N . ALA A 1 1163 ? 38.143 -9.668 -18.431 1.00 53.56 1163 ALA A N 1
ATOM 8923 C CA . ALA A 1 1163 ? 38.007 -8.209 -18.408 1.00 53.56 1163 ALA A CA 1
ATOM 8924 C C . ALA A 1 1163 ? 36.788 -7.704 -17.629 1.00 53.56 1163 ALA A C 1
ATOM 8926 O O . ALA A 1 1163 ? 36.901 -6.699 -16.921 1.00 53.56 1163 ALA A O 1
ATOM 8927 N N . ALA A 1 1164 ? 35.644 -8.386 -17.747 1.00 58.62 1164 ALA A N 1
ATOM 8928 C CA . ALA A 1 1164 ? 34.385 -7.977 -17.132 1.00 58.62 1164 ALA A CA 1
ATOM 8929 C C . ALA A 1 1164 ? 33.675 -9.142 -16.419 1.00 58.62 1164 ALA A C 1
ATOM 8931 O O . ALA A 1 1164 ? 33.638 -10.258 -16.921 1.00 58.62 1164 ALA A O 1
ATOM 8932 N N . ASP A 1 1165 ? 33.084 -8.885 -15.247 1.00 67.75 1165 ASP A N 1
ATOM 8933 C CA . ASP A 1 1165 ? 32.350 -9.883 -14.444 1.00 67.75 1165 ASP A CA 1
ATOM 8934 C C . ASP A 1 1165 ? 30.886 -10.021 -14.915 1.00 67.75 1165 ASP A C 1
ATOM 8936 O O . ASP A 1 1165 ? 29.936 -9.933 -14.136 1.00 67.75 1165 ASP A O 1
ATOM 8940 N N . PHE A 1 1166 ? 30.690 -10.146 -16.232 1.00 76.81 1166 PHE A N 1
ATOM 8941 C CA . PHE A 1 1166 ? 29.378 -10.368 -16.840 1.00 76.81 1166 PHE A CA 1
ATOM 8942 C C . PHE A 1 1166 ? 29.179 -11.841 -17.190 1.00 76.81 1166 PHE A C 1
ATOM 8944 O O . PHE A 1 1166 ? 30.123 -12.598 -17.391 1.00 76.81 1166 PHE A O 1
ATOM 8951 N N . ARG A 1 1167 ? 27.913 -12.269 -17.296 1.00 76.69 1167 ARG A N 1
ATOM 8952 C CA . ARG A 1 1167 ? 27.590 -13.640 -17.710 1.00 76.69 1167 ARG A CA 1
ATOM 8953 C C . ARG A 1 1167 ? 28.081 -13.886 -19.150 1.00 76.69 1167 ARG A C 1
ATOM 8955 O O . ARG A 1 1167 ? 27.569 -13.209 -20.047 1.00 76.69 1167 ARG A O 1
ATOM 8962 N N . PRO A 1 1168 ? 28.939 -14.893 -19.406 1.00 80.25 1168 PRO A N 1
ATOM 8963 C CA . PRO A 1 1168 ? 29.436 -15.166 -20.749 1.00 80.25 1168 PRO A CA 1
ATOM 8964 C C . PRO A 1 1168 ? 28.329 -15.408 -21.781 1.00 80.25 1168 PRO A C 1
ATOM 8966 O O . PRO A 1 1168 ? 27.301 -16.028 -21.481 1.00 80.25 1168 PRO A O 1
ATOM 8969 N N . GLY A 1 1169 ? 28.533 -14.935 -23.011 1.00 80.25 1169 GLY A N 1
ATOM 8970 C CA . GLY A 1 1169 ? 27.588 -15.138 -24.117 1.00 80.25 1169 GLY A CA 1
ATOM 8971 C C . GLY A 1 1169 ? 26.359 -14.221 -24.085 1.00 80.25 1169 GLY A C 1
ATOM 8972 O O . GLY A 1 1169 ? 25.368 -14.487 -24.775 1.00 80.25 1169 GLY A O 1
ATOM 8973 N N . THR A 1 1170 ? 26.401 -13.153 -23.288 1.00 87.62 1170 THR A N 1
ATOM 8974 C CA . THR A 1 1170 ? 25.339 -12.141 -23.184 1.00 87.62 1170 THR A CA 1
ATOM 8975 C C . THR A 1 1170 ? 25.736 -10.819 -23.840 1.00 87.62 1170 THR A C 1
ATOM 8977 O O . THR A 1 1170 ? 26.891 -10.602 -24.199 1.00 87.62 1170 THR A O 1
ATOM 8980 N N . GLN A 1 1171 ? 24.766 -9.926 -24.040 1.00 91.06 1171 GLN A N 1
ATOM 8981 C CA . GLN A 1 1171 ? 25.008 -8.632 -24.679 1.00 91.06 1171 GLN A CA 1
ATOM 8982 C C . GLN A 1 1171 ? 25.899 -7.684 -23.859 1.00 91.06 1171 GLN A C 1
ATOM 8984 O O . GLN A 1 1171 ? 26.648 -6.920 -24.462 1.00 91.06 1171 GLN A O 1
ATOM 8989 N N . GLN A 1 1172 ? 25.816 -7.707 -22.519 1.00 90.75 1172 GLN A N 1
ATOM 8990 C CA . GLN A 1 1172 ? 26.668 -6.866 -21.666 1.00 90.75 1172 GLN A CA 1
ATOM 8991 C C . GLN A 1 1172 ? 28.114 -7.353 -21.710 1.00 90.75 1172 GLN A C 1
ATOM 8993 O O . GLN A 1 1172 ? 29.020 -6.544 -21.872 1.00 90.75 1172 GLN A O 1
ATOM 8998 N N . ASP A 1 1173 ? 28.302 -8.673 -21.662 1.00 87.00 1173 ASP A N 1
ATOM 8999 C CA . ASP A 1 1173 ? 29.605 -9.321 -21.806 1.00 87.00 1173 ASP A CA 1
ATOM 9000 C C . ASP A 1 1173 ? 30.258 -8.979 -23.154 1.00 87.00 1173 ASP A C 1
ATOM 9002 O O . ASP A 1 1173 ? 31.354 -8.425 -23.196 1.00 87.00 1173 ASP A O 1
ATOM 9006 N N . ALA A 1 1174 ? 29.529 -9.171 -24.260 1.00 89.56 1174 ALA A N 1
ATOM 9007 C CA . ALA A 1 1174 ? 30.025 -8.850 -25.598 1.00 89.56 1174 ALA A CA 1
ATOM 9008 C C . ALA A 1 1174 ? 30.464 -7.384 -25.745 1.00 89.56 1174 ALA A C 1
ATOM 9010 O O . ALA A 1 1174 ? 31.507 -7.105 -26.339 1.00 89.56 1174 ALA A O 1
ATOM 9011 N N . PHE A 1 1175 ? 29.680 -6.449 -25.202 1.00 91.75 1175 PHE A N 1
ATOM 9012 C CA . PHE A 1 1175 ? 29.991 -5.026 -25.280 1.00 91.75 1175 PHE A CA 1
ATOM 9013 C C . PHE A 1 1175 ? 31.172 -4.643 -24.379 1.00 91.75 1175 PHE A C 1
ATOM 9015 O O . PHE A 1 1175 ? 32.066 -3.924 -24.822 1.00 91.75 1175 PHE A O 1
ATOM 9022 N N . ALA A 1 1176 ? 31.219 -5.146 -23.144 1.00 87.44 1176 ALA A N 1
ATOM 9023 C CA . ALA A 1 1176 ? 32.289 -4.849 -22.197 1.00 87.44 1176 ALA A CA 1
ATOM 9024 C C . ALA A 1 1176 ? 33.645 -5.409 -22.649 1.00 87.44 1176 ALA A C 1
ATOM 9026 O O . ALA A 1 1176 ? 34.636 -4.679 -22.646 1.00 87.44 1176 ALA A O 1
ATOM 9027 N N . GLU A 1 1177 ? 33.681 -6.661 -23.111 1.00 84.19 1177 GLU A N 1
ATOM 9028 C CA . GLU A 1 1177 ? 34.894 -7.290 -23.647 1.00 84.19 1177 GLU A CA 1
ATOM 9029 C C . GLU A 1 1177 ? 35.385 -6.564 -24.912 1.00 84.19 1177 GLU A C 1
ATOM 9031 O O . GLU A 1 1177 ? 36.584 -6.336 -25.077 1.00 84.19 1177 GLU A O 1
ATOM 9036 N N . TYR A 1 1178 ? 34.470 -6.100 -25.774 1.00 86.62 1178 TYR A N 1
ATOM 9037 C CA . TYR A 1 1178 ? 34.827 -5.294 -26.946 1.00 86.62 1178 TYR A CA 1
ATOM 9038 C C . TYR A 1 1178 ? 35.469 -3.959 -26.549 1.00 86.62 1178 TYR A C 1
ATOM 9040 O O . TYR A 1 1178 ? 36.525 -3.593 -27.067 1.00 86.62 1178 TYR A O 1
ATOM 9048 N N . LEU A 1 1179 ? 34.866 -3.227 -25.607 1.00 85.19 1179 LEU A N 1
ATOM 9049 C CA . LEU A 1 1179 ? 35.441 -1.978 -25.103 1.00 85.19 1179 LEU A CA 1
ATOM 9050 C C . LEU A 1 1179 ? 36.832 -2.208 -24.493 1.00 85.19 1179 LEU A C 1
ATOM 9052 O O . LEU A 1 1179 ? 37.756 -1.430 -24.751 1.00 85.19 1179 LEU A O 1
ATOM 9056 N N . TYR A 1 1180 ? 36.992 -3.294 -23.735 1.00 79.62 1180 TYR A N 1
ATOM 9057 C CA . TYR A 1 1180 ? 38.248 -3.632 -23.075 1.00 79.62 1180 TYR A CA 1
ATOM 9058 C C . TYR A 1 1180 ? 39.354 -4.021 -24.055 1.00 79.62 1180 TYR A C 1
ATOM 9060 O O . TYR A 1 1180 ? 40.482 -3.549 -23.920 1.00 79.62 1180 TYR A O 1
ATOM 9068 N N . GLU A 1 1181 ? 39.059 -4.836 -25.067 1.00 77.44 1181 GLU A N 1
ATOM 9069 C CA . GLU A 1 1181 ? 40.064 -5.233 -26.056 1.00 77.44 1181 GLU A CA 1
ATOM 9070 C C . GLU A 1 1181 ? 40.515 -4.031 -26.897 1.00 77.44 1181 GLU A C 1
ATOM 9072 O O . GLU A 1 1181 ? 41.711 -3.749 -27.029 1.00 77.44 1181 GLU A O 1
ATOM 9077 N N . PHE A 1 1182 ? 39.562 -3.265 -27.437 1.00 75.19 1182 PHE A N 1
ATOM 9078 C CA . PHE A 1 1182 ? 39.873 -2.181 -28.370 1.00 75.19 1182 PHE A CA 1
ATOM 9079 C C . PHE A 1 1182 ? 40.387 -0.907 -27.695 1.00 75.19 1182 PHE A C 1
ATOM 9081 O O . PHE A 1 1182 ? 40.995 -0.075 -28.368 1.00 75.19 1182 PHE A O 1
ATOM 9088 N N . SER A 1 1183 ? 40.249 -0.772 -26.374 1.00 67.62 1183 SER A N 1
ATOM 9089 C CA . SER A 1 1183 ? 40.949 0.269 -25.612 1.00 67.62 1183 SER A CA 1
ATOM 9090 C C . SER A 1 1183 ? 42.447 -0.023 -25.415 1.00 67.62 1183 SER A C 1
ATOM 9092 O O . SER A 1 1183 ? 43.211 0.912 -25.189 1.00 67.62 1183 SER A O 1
ATOM 9094 N N . ARG A 1 1184 ? 42.910 -1.276 -25.579 1.00 58.00 1184 ARG A N 1
ATOM 9095 C CA . ARG A 1 1184 ? 44.326 -1.683 -25.403 1.00 58.00 1184 ARG A CA 1
ATOM 9096 C C . ARG A 1 1184 ? 45.147 -1.733 -26.693 1.00 58.00 1184 ARG A C 1
ATOM 9098 O O . ARG A 1 1184 ? 46.372 -1.842 -26.636 1.00 58.00 1184 ARG A O 1
ATOM 9105 N N . MET A 1 1185 ? 44.510 -1.659 -27.864 1.00 46.19 1185 MET A N 1
ATOM 9106 C CA . MET A 1 1185 ? 45.197 -1.741 -29.165 1.00 46.19 1185 MET A CA 1
ATOM 9107 C C . MET A 1 1185 ? 45.891 -0.428 -29.598 1.00 46.19 1185 MET A C 1
ATOM 9109 O O . MET A 1 1185 ? 46.538 -0.393 -30.649 1.00 46.19 1185 MET A O 1
ATOM 9113 N N . GLY A 1 1186 ? 45.828 0.634 -28.782 1.00 40.78 1186 GLY A N 1
ATOM 9114 C CA . GLY A 1 1186 ? 46.664 1.833 -28.909 1.00 40.78 1186 GLY A CA 1
ATOM 9115 C C . GLY A 1 1186 ? 48.109 1.553 -28.479 1.00 40.78 1186 GLY A C 1
ATOM 9116 O O . GLY A 1 1186 ? 48.450 1.591 -27.306 1.00 40.78 1186 GLY A O 1
ATOM 9117 N N . THR A 1 1187 ? 48.974 1.212 -29.429 1.00 40.00 1187 THR A N 1
ATOM 9118 C CA . THR A 1 1187 ? 50.345 0.731 -29.185 1.00 40.00 1187 THR A CA 1
ATOM 9119 C C . THR A 1 1187 ? 51.291 1.753 -28.529 1.00 40.00 1187 THR A C 1
ATOM 9121 O O . THR A 1 1187 ? 51.434 2.856 -29.050 1.00 40.00 1187 THR A O 1
ATOM 9124 N N . ASP A 1 1188 ? 52.047 1.306 -27.515 1.00 43.62 1188 ASP A N 1
ATOM 9125 C CA . ASP A 1 1188 ? 53.372 1.802 -27.081 1.00 43.62 1188 ASP A CA 1
ATOM 9126 C C . ASP A 1 1188 ? 53.571 3.339 -27.000 1.00 43.62 1188 ASP A C 1
ATOM 9128 O O . ASP A 1 1188 ? 54.345 3.890 -27.779 1.00 43.62 1188 ASP A O 1
ATOM 9132 N N . ASP A 1 1189 ? 52.968 4.038 -26.034 1.00 37.69 1189 ASP A N 1
ATOM 9133 C CA . ASP A 1 1189 ? 53.653 5.013 -25.155 1.00 37.69 1189 ASP A CA 1
ATOM 9134 C C . ASP A 1 1189 ? 52.665 5.582 -24.122 1.00 37.69 1189 ASP A C 1
ATOM 9136 O O . ASP A 1 1189 ? 51.456 5.571 -24.303 1.00 37.69 1189 ASP A O 1
ATOM 9140 N N . THR A 1 1190 ? 53.210 6.082 -23.024 1.00 44.38 1190 THR A N 1
ATOM 9141 C CA . THR A 1 1190 ? 52.537 6.682 -21.863 1.00 44.38 1190 THR A CA 1
ATOM 9142 C C . THR A 1 1190 ? 51.331 7.604 -22.150 1.00 44.38 1190 THR A C 1
ATOM 9144 O O . THR A 1 1190 ? 51.443 8.491 -22.992 1.00 44.38 1190 THR A O 1
ATOM 9147 N N . SER A 1 1191 ? 50.297 7.477 -21.297 1.00 43.88 1191 SER A N 1
ATOM 9148 C CA . SER A 1 1191 ? 49.114 8.344 -21.082 1.00 43.88 1191 SER A CA 1
ATOM 9149 C C . SER A 1 1191 ? 48.138 8.499 -22.259 1.00 43.88 1191 SER A C 1
ATOM 9151 O O . SER A 1 1191 ? 48.492 9.119 -23.253 1.00 43.88 1191 SER A O 1
ATOM 9153 N N . ASP A 1 1192 ? 46.898 8.038 -22.037 1.00 48.53 1192 ASP A N 1
ATOM 9154 C CA . ASP A 1 1192 ? 45.666 8.235 -22.833 1.00 48.53 1192 ASP A CA 1
ATOM 9155 C C . ASP A 1 1192 ? 45.226 7.050 -23.725 1.00 48.53 1192 ASP A C 1
ATOM 9157 O O . ASP A 1 1192 ? 45.187 7.140 -24.949 1.00 48.53 1192 ASP A O 1
ATOM 9161 N N . ASP A 1 1193 ? 44.812 5.947 -23.083 1.00 50.38 1193 ASP A N 1
ATOM 9162 C CA . ASP A 1 1193 ? 44.037 4.853 -23.697 1.00 50.38 1193 ASP A CA 1
ATOM 9163 C C . ASP A 1 1193 ? 42.585 5.319 -23.956 1.00 50.38 1193 ASP A C 1
ATOM 9165 O O . ASP A 1 1193 ? 41.774 5.416 -23.027 1.00 50.38 1193 ASP A O 1
ATOM 9169 N N . VAL A 1 1194 ? 42.265 5.664 -25.207 1.00 52.03 1194 VAL A N 1
ATOM 9170 C CA . VAL A 1 1194 ? 40.948 6.161 -25.650 1.00 52.03 1194 VAL A CA 1
ATOM 9171 C C . VAL A 1 1194 ? 40.303 5.146 -26.595 1.00 52.03 1194 VAL A C 1
ATOM 9173 O O . VAL A 1 1194 ? 40.886 4.790 -27.618 1.00 52.03 1194 VAL A O 1
ATOM 9176 N N . PHE A 1 1195 ? 39.075 4.718 -26.293 1.00 58.53 1195 PHE A N 1
ATOM 9177 C CA . PHE A 1 1195 ? 38.211 4.069 -27.276 1.00 58.53 1195 PHE A CA 1
ATOM 9178 C C . PHE A 1 1195 ? 37.636 5.162 -28.195 1.00 58.53 1195 PHE A C 1
ATOM 9180 O O . PHE A 1 1195 ? 36.880 6.036 -27.766 1.00 58.53 1195 PHE A O 1
ATOM 9187 N N . VAL A 1 1196 ? 38.024 5.152 -29.472 1.00 54.12 1196 VAL A N 1
ATOM 9188 C CA . VAL A 1 1196 ? 37.593 6.172 -30.441 1.00 54.12 1196 VAL A CA 1
ATOM 9189 C C . VAL A 1 1196 ? 36.230 5.781 -31.014 1.00 54.12 1196 VAL A C 1
ATOM 9191 O O . VAL A 1 1196 ? 36.127 5.255 -32.119 1.00 54.12 1196 VAL A O 1
ATOM 9194 N N . GLY A 1 1197 ? 35.169 6.020 -30.244 1.00 61.66 1197 GLY A N 1
ATOM 9195 C CA . GLY A 1 1197 ? 33.820 6.103 -30.803 1.00 61.66 1197 GLY A CA 1
ATOM 9196 C C . GLY A 1 1197 ? 33.714 7.304 -31.750 1.00 61.66 1197 GLY A C 1
ATOM 9197 O O . GLY A 1 1197 ? 34.452 8.276 -31.604 1.00 61.66 1197 GLY A O 1
ATOM 9198 N N . HIS A 1 1198 ? 32.805 7.261 -32.724 1.00 75.81 1198 HIS A N 1
ATOM 9199 C CA . HIS A 1 1198 ? 32.507 8.427 -33.562 1.00 75.81 1198 HIS A CA 1
ATOM 9200 C C . HIS A 1 1198 ? 31.521 9.368 -32.859 1.00 75.81 1198 HIS A C 1
ATOM 9202 O O . HIS A 1 1198 ? 30.686 8.937 -32.058 1.00 75.81 1198 HIS A O 1
ATOM 9208 N N . ALA A 1 1199 ? 31.619 10.666 -33.153 1.00 83.81 1199 ALA A N 1
ATOM 9209 C CA . ALA A 1 1199 ? 30.617 11.628 -32.717 1.00 83.81 1199 ALA A CA 1
ATOM 9210 C C . ALA A 1 1199 ? 29.264 11.275 -33.344 1.00 83.81 1199 ALA A C 1
ATOM 9212 O O . ALA A 1 1199 ? 29.200 10.905 -34.515 1.00 83.81 1199 ALA A O 1
ATOM 9213 N N . ASP A 1 1200 ? 28.203 11.399 -32.555 1.00 86.25 1200 ASP A N 1
ATOM 9214 C CA . ASP A 1 1200 ? 26.845 11.177 -33.032 1.00 86.25 1200 ASP A CA 1
ATOM 9215 C C . ASP A 1 1200 ? 26.477 12.181 -34.134 1.00 86.25 1200 ASP A C 1
ATOM 9217 O O . ASP A 1 1200 ? 26.830 13.366 -34.057 1.00 86.25 1200 ASP A O 1
ATOM 9221 N N . THR A 1 1201 ? 25.787 11.704 -35.168 1.00 86.00 1201 THR A N 1
ATOM 9222 C CA . THR A 1 1201 ? 25.416 12.499 -36.340 1.00 86.00 1201 THR A CA 1
ATOM 9223 C C . THR A 1 1201 ? 23.910 12.720 -36.413 1.00 86.00 1201 THR A C 1
ATOM 9225 O O . THR A 1 1201 ? 23.133 11.876 -35.981 1.00 86.00 1201 THR A O 1
ATOM 9228 N N . PRO A 1 1202 ? 23.454 13.853 -36.972 1.00 83.81 1202 PRO A N 1
ATOM 9229 C CA . PRO A 1 1202 ? 22.047 14.010 -37.304 1.00 83.81 1202 PRO A CA 1
ATOM 9230 C C . PRO A 1 1202 ? 21.682 13.115 -38.502 1.00 83.81 1202 PRO A C 1
ATOM 9232 O O . PRO A 1 1202 ? 22.531 12.857 -39.356 1.00 83.81 1202 PRO A O 1
ATOM 9235 N N . ARG A 1 1203 ? 20.409 12.716 -38.616 1.00 83.00 1203 ARG A N 1
ATOM 9236 C CA . ARG A 1 1203 ? 19.894 11.787 -39.648 1.00 83.00 1203 ARG A CA 1
ATOM 9237 C C . ARG A 1 1203 ? 20.208 12.130 -41.106 1.00 83.00 1203 ARG A C 1
ATOM 9239 O O . ARG A 1 1203 ? 20.172 11.261 -41.976 1.00 83.00 1203 ARG A O 1
ATOM 9246 N N . GLU A 1 1204 ? 20.495 13.395 -41.412 1.00 85.94 1204 GLU A N 1
ATOM 9247 C CA . GLU A 1 1204 ? 20.939 13.819 -42.743 1.00 85.94 1204 GLU A CA 1
ATOM 9248 C C . GLU A 1 1204 ? 22.371 13.357 -43.066 1.00 85.94 1204 GLU A C 1
ATOM 9250 O O . GLU A 1 1204 ? 22.795 13.449 -44.218 1.00 85.94 1204 GLU A O 1
ATOM 9255 N N . LEU A 1 1205 ? 23.119 12.901 -42.056 1.00 87.94 1205 LEU A N 1
ATOM 9256 C CA . LEU A 1 1205 ? 24.515 12.476 -42.119 1.00 87.94 1205 LEU A CA 1
ATOM 9257 C C . LEU A 1 1205 ? 24.730 10.989 -41.775 1.00 87.94 1205 LEU A C 1
ATOM 9259 O O . LEU A 1 1205 ? 25.786 10.482 -42.130 1.00 87.94 1205 LEU A O 1
ATOM 9263 N N . ASP A 1 1206 ? 23.714 10.272 -41.285 1.00 87.81 1206 ASP A N 1
ATOM 9264 C CA . ASP A 1 1206 ? 23.728 8.816 -41.032 1.00 87.81 1206 ASP A CA 1
ATOM 9265 C C . ASP A 1 1206 ? 24.195 7.974 -42.233 1.00 87.81 1206 ASP A C 1
ATOM 9267 O O . ASP A 1 1206 ? 23.708 8.135 -43.358 1.00 87.81 1206 ASP A O 1
ATOM 9271 N N . GLU A 1 1207 ? 25.128 7.051 -42.009 1.00 87.44 1207 GLU A N 1
ATOM 9272 C CA . GLU A 1 1207 ? 25.799 6.300 -43.076 1.00 87.44 1207 GLU A CA 1
ATOM 9273 C C . GLU A 1 1207 ? 25.339 4.839 -43.170 1.00 87.44 1207 GLU A C 1
ATOM 9275 O O . GLU A 1 1207 ? 25.214 4.311 -44.282 1.00 87.44 1207 GLU A O 1
ATOM 9280 N N . ARG A 1 1208 ? 25.035 4.189 -42.039 1.00 89.38 1208 ARG A N 1
ATOM 9281 C CA . ARG A 1 1208 ? 24.580 2.792 -41.979 1.00 89.38 1208 ARG A CA 1
ATOM 9282 C C . ARG A 1 1208 ? 23.061 2.677 -42.099 1.00 89.38 1208 ARG A C 1
ATOM 9284 O O . ARG A 1 1208 ? 22.581 1.738 -42.741 1.00 89.38 1208 ARG A O 1
ATOM 9291 N N . ILE A 1 1209 ? 22.302 3.621 -41.539 1.00 89.69 1209 ILE A N 1
ATOM 9292 C CA . ILE A 1 1209 ? 20.831 3.642 -41.578 1.00 89.69 1209 ILE A CA 1
ATOM 9293 C C . ILE A 1 1209 ? 20.350 4.934 -42.246 1.00 89.69 1209 ILE A C 1
ATOM 9295 O O . ILE A 1 1209 ? 20.105 5.951 -41.610 1.00 89.69 1209 ILE A O 1
ATOM 9299 N N . GLN A 1 1210 ? 20.152 4.892 -43.562 1.00 89.44 1210 GLN A N 1
ATOM 9300 C CA . GLN A 1 1210 ? 19.789 6.080 -44.338 1.00 89.44 1210 GLN A CA 1
ATOM 9301 C C . GLN A 1 1210 ? 18.273 6.224 -44.518 1.00 89.44 1210 GLN A C 1
ATOM 9303 O O . GLN A 1 1210 ? 17.623 5.389 -45.157 1.00 89.44 1210 GLN A O 1
ATOM 9308 N N . ILE A 1 1211 ? 17.713 7.333 -44.031 1.00 87.44 1211 ILE A N 1
ATOM 9309 C CA . ILE A 1 1211 ? 16.302 7.688 -44.233 1.00 87.44 1211 ILE A CA 1
ATOM 9310 C C . ILE A 1 1211 ? 16.185 8.650 -45.424 1.00 87.44 1211 ILE A C 1
ATOM 9312 O O . ILE A 1 1211 ? 16.491 9.839 -45.326 1.00 87.44 1211 ILE A O 1
ATOM 9316 N N . LEU A 1 1212 ? 15.686 8.155 -46.558 1.00 88.00 1212 LEU A N 1
ATOM 9317 C CA . LEU A 1 1212 ? 15.693 8.879 -47.839 1.00 88.00 1212 LEU A CA 1
ATOM 9318 C C . LEU A 1 1212 ? 14.779 10.115 -47.883 1.00 88.00 1212 LEU A C 1
ATOM 9320 O O . LEU A 1 1212 ? 14.843 10.894 -48.826 1.00 88.00 1212 LEU A O 1
ATOM 9324 N N . SER A 1 1213 ? 13.927 10.332 -46.878 1.00 85.94 1213 SER A N 1
ATOM 9325 C CA . SER A 1 1213 ? 13.166 11.582 -46.754 1.00 85.94 1213 SER A CA 1
ATOM 9326 C C . SER A 1 1213 ? 13.993 12.758 -46.222 1.00 85.94 1213 SER A C 1
ATOM 9328 O O . SER A 1 1213 ? 13.527 13.893 -46.298 1.00 85.94 1213 SER A O 1
ATOM 9330 N N . TYR A 1 1214 ? 15.184 12.497 -45.676 1.00 84.25 1214 TYR A N 1
ATOM 9331 C CA . TYR A 1 1214 ? 16.066 13.500 -45.064 1.00 84.25 1214 TYR A CA 1
ATOM 9332 C C . TYR A 1 1214 ? 17.386 13.679 -45.824 1.00 84.25 1214 TYR A C 1
ATOM 9334 O O . TYR A 1 1214 ? 18.207 14.511 -45.449 1.00 84.25 1214 TYR A O 1
ATOM 9342 N N . ARG A 1 1215 ? 17.593 12.921 -46.904 1.00 86.12 1215 ARG A N 1
ATOM 9343 C CA . ARG A 1 1215 ? 18.835 12.902 -47.676 1.00 86.12 1215 ARG A CA 1
ATOM 9344 C C . ARG A 1 1215 ? 18.550 12.890 -49.173 1.00 86.12 1215 ARG A C 1
ATOM 9346 O O . ARG A 1 1215 ? 17.557 12.317 -49.609 1.00 86.12 1215 ARG A O 1
ATOM 9353 N N . ASP A 1 1216 ? 19.435 13.517 -49.945 1.00 80.50 1216 ASP A N 1
ATOM 9354 C CA . ASP A 1 1216 ? 19.363 13.542 -51.415 1.00 80.50 1216 ASP A CA 1
ATOM 9355 C C . ASP A 1 1216 ? 20.172 12.401 -52.066 1.00 80.50 1216 ASP A C 1
ATOM 9357 O O . ASP A 1 1216 ? 20.056 12.183 -53.273 1.00 80.50 1216 ASP A O 1
ATOM 9361 N N . ASP A 1 1217 ? 20.991 11.693 -51.282 1.00 83.94 1217 ASP A N 1
ATOM 9362 C CA . ASP A 1 1217 ? 21.825 10.560 -51.678 1.00 83.94 1217 ASP A CA 1
ATOM 9363 C C . ASP A 1 1217 ? 21.306 9.233 -51.095 1.00 83.94 1217 ASP A C 1
ATOM 9365 O O . ASP A 1 1217 ? 20.450 9.191 -50.210 1.00 83.94 1217 ASP A O 1
ATOM 9369 N N . SER A 1 1218 ? 21.814 8.115 -51.616 1.00 81.88 1218 SER A N 1
ATOM 9370 C CA . SER A 1 1218 ? 21.541 6.784 -51.063 1.00 81.88 1218 SER A CA 1
ATOM 9371 C C . SER A 1 1218 ? 22.753 5.868 -51.197 1.00 81.88 1218 SER A C 1
ATOM 9373 O O . SER A 1 1218 ? 23.645 6.116 -52.010 1.00 81.88 1218 SER A O 1
ATOM 9375 N N . LEU A 1 1219 ? 22.732 4.727 -50.504 1.00 82.25 1219 LEU A N 1
ATOM 9376 C CA . LEU A 1 1219 ? 23.713 3.643 -50.663 1.00 82.25 1219 LEU A CA 1
ATOM 9377 C C . LEU A 1 1219 ? 23.920 3.165 -52.114 1.00 82.25 1219 LEU A C 1
ATOM 9379 O O . LEU A 1 1219 ? 24.904 2.472 -52.384 1.00 82.25 1219 LEU A O 1
ATOM 9383 N N . ALA A 1 1220 ? 23.018 3.500 -53.045 1.00 74.50 1220 ALA A N 1
ATOM 9384 C CA . ALA A 1 1220 ? 23.191 3.222 -54.468 1.00 74.50 1220 ALA A CA 1
ATOM 9385 C C . ALA A 1 1220 ? 24.268 4.095 -55.146 1.00 74.50 1220 ALA A C 1
ATOM 9387 O O . ALA A 1 1220 ? 24.796 3.709 -56.189 1.00 74.50 1220 ALA A O 1
ATOM 9388 N N . GLU A 1 1221 ? 24.582 5.261 -54.575 1.00 69.62 1221 GLU A N 1
ATOM 9389 C CA . GLU A 1 1221 ? 25.422 6.306 -55.181 1.00 69.62 1221 GLU A CA 1
ATOM 9390 C C . GLU A 1 1221 ? 26.825 6.405 -54.556 1.00 69.62 1221 GLU A C 1
ATOM 9392 O O . GLU A 1 1221 ? 27.703 7.065 -55.116 1.00 69.62 1221 GLU A O 1
ATOM 9397 N N . ILE A 1 1222 ? 27.049 5.714 -53.435 1.00 61.97 1222 ILE A N 1
ATOM 9398 C CA . ILE A 1 1222 ? 28.314 5.669 -52.691 1.00 61.97 1222 ILE A CA 1
ATOM 9399 C C . ILE A 1 1222 ? 29.182 4.537 -53.275 1.00 61.97 1222 ILE A C 1
ATOM 9401 O O . ILE A 1 1222 ? 28.808 3.363 -53.190 1.00 61.97 1222 ILE A O 1
ATOM 9405 N N . VAL A 1 1223 ? 30.302 4.883 -53.926 1.00 48.88 1223 VAL A N 1
ATOM 9406 C CA . VAL A 1 1223 ? 31.250 3.947 -54.576 1.00 48.88 1223 VAL A CA 1
ATOM 9407 C C . VAL A 1 1223 ? 32.637 4.073 -53.984 1.00 48.88 1223 VAL A C 1
ATOM 9409 O O . VAL A 1 1223 ? 33.130 5.224 -53.940 1.00 48.88 1223 VAL A O 1
#